Protein 7SZC (pdb70)

GO terms:
  GO:0002039 p53 binding (F, IDA)
  GO:0005634 nucleus (C, IDA)
  GO:0005737 cytoplasm (C, IDA)
  GO:0000408 EKC/KEOPS complex (C, IDA)
  GO:0106310 protein serine kinase activity (F, EXP)
  GO:0005515 protein binding (F, IPI)
  GO:0004674 protein serine/threonine kinase activity (F, TAS)
  GO:0005654 nucleoplasm (C, TAS)
  GO:1901796 regulation of signal transduction by p53 class mediator (P, TAS)
  GO:0004674 protein serine/threonine kinase activity (F, IDA)
  GO:0006468 protein phosphorylation (P, IDA)

Structure (mmCIF, N/CA/C/O backbone):
data_7SZC
#
_entry.id   7SZC
#
_cell.length_a   73.290
_cell.length_b   48.240
_cell.length_c   128.550
_cell.angle_alpha   90.000
_cell.angle_beta   96.050
_cell.angle_gamma   90.000
#
_symmetry.space_group_name_H-M   'P 1 21 1'
#
loop_
_entity.id
_entity.type
_entity.pdbx_description
1 polymer 'EKC/KEOPS complex subunit TP53RK'
2 polymer 'EKC/KEOPS complex subunit TPRKB'
3 non-polymer 'D(-)-TARTARIC ACID'
4 non-polymer 4-hydroxy-2-[(3R)-3-methyl-2,6-dioxopiperidin-3-yl]-1H-isoindole-1,3(2H)-dione
5 water water
#
loop_
_atom_site.group_PDB
_atom_site.id
_atom_site.type_symbol
_atom_site.label_atom_id
_atom_site.label_alt_id
_atom_site.label_comp_id
_atom_site.label_asym_id
_atom_site.label_entity_id
_atom_site.label_seq_id
_atom_site.pdbx_PDB_ins_code
_atom_site.Cartn_x
_atom_site.Cartn_y
_atom_site.Cartn_z
_atom_site.occupancy
_atom_site.B_iso_or_equiv
_atom_site.auth_seq_id
_atom_site.auth_comp_id
_atom_site.auth_asym_id
_atom_site.auth_atom_id
_atom_site.pdbx_PDB_model_num
ATOM 1 N N . GLU A 1 20 ? -9.081 14.947 -66.534 1.00 67.48 18 GLU A N 1
ATOM 2 C CA . GLU A 1 20 ? -9.410 14.137 -65.367 1.00 65.63 18 GLU A CA 1
ATOM 3 C C . GLU A 1 20 ? -8.474 14.488 -64.218 1.00 59.27 18 GLU A C 1
ATOM 4 O O . GLU A 1 20 ? -8.882 14.509 -63.054 1.00 54.14 18 GLU A O 1
ATOM 6 N N . ALA A 1 21 ? -7.214 14.771 -64.558 1.00 56.45 19 ALA A N 1
ATOM 7 C CA . ALA A 1 21 ? -6.240 15.143 -63.538 1.00 48.59 19 ALA A CA 1
ATOM 8 C C . ALA A 1 21 ? -6.642 16.430 -62.830 1.00 50.82 19 ALA A C 1
ATOM 9 O O . ALA A 1 21 ? -6.571 16.511 -61.599 1.00 45.26 19 ALA A O 1
ATOM 11 N N . GLU A 1 22 ? -7.079 17.445 -63.586 1.00 44.41 20 GLU A N 1
ATOM 12 C CA . GLU A 1 22 ? -7.486 18.703 -62.961 1.00 43.74 20 GLU A CA 1
ATOM 13 C C . GLU A 1 22 ? -8.656 18.489 -62.004 1.00 38.97 20 GLU A C 1
ATOM 14 O O . GLU A 1 22 ? -8.654 18.999 -60.876 1.00 41.49 20 GLU A O 1
ATOM 16 N N . ALA A 1 23 ? -9.676 17.746 -62.442 1.00 38.20 21 ALA A N 1
ATOM 17 C CA . ALA A 1 23 ? -10.834 17.523 -61.581 1.00 39.73 21 ALA A CA 1
ATOM 18 C C . ALA A 1 23 ? -10.448 16.706 -60.356 1.00 37.10 21 ALA A C 1
ATOM 19 O O . ALA A 1 23 ? -10.895 16.996 -59.239 1.00 37.89 21 ALA A O 1
ATOM 21 N N . LEU A 1 24 ? -9.610 15.686 -60.546 1.00 35.44 22 LEU A N 1
ATOM 22 C CA . LEU A 1 24 ? -9.106 14.922 -59.411 1.00 38.40 22 LEU A CA 1
ATOM 23 C C . LEU A 1 24 ? -8.314 15.803 -58.453 1.00 36.94 22 LEU A C 1
ATOM 24 O O . LEU A 1 24 ? -8.476 15.709 -57.229 1.00 35.83 22 LEU A O 1
ATOM 29 N N . ALA A 1 25 ? -7.446 16.666 -58.984 1.00 38.94 23 ALA A N 1
ATOM 30 C CA . ALA A 1 25 ? -6.706 17.564 -58.107 1.00 40.50 23 ALA A CA 1
ATOM 31 C C . ALA A 1 25 ? -7.649 18.478 -57.330 1.00 35.51 23 ALA A C 1
ATOM 32 O O . ALA A 1 25 ? -7.450 18.714 -56.131 1.00 36.98 23 ALA A O 1
ATOM 34 N N . ALA A 1 26 ? -8.685 18.997 -57.992 1.00 35.84 24 ALA A N 1
ATOM 35 C CA . ALA A 1 26 ? -9.617 19.889 -57.308 1.00 35.55 24 ALA A CA 1
ATOM 36 C C . ALA A 1 26 ? -10.343 19.167 -56.179 1.00 35.24 24 ALA A C 1
ATOM 37 O O . ALA A 1 26 ? -10.581 19.746 -55.114 1.00 31.09 24 ALA A O 1
ATOM 39 N N . ALA A 1 27 ? -10.712 17.904 -56.398 1.00 29.54 25 ALA A N 1
ATOM 40 C CA . ALA A 1 27 ? -11.391 17.136 -55.356 1.00 28.99 25 ALA A CA 1
ATOM 41 C C . ALA A 1 27 ? -10.483 16.886 -54.154 1.00 30.25 25 ALA A C 1
ATOM 42 O O . ALA A 1 27 ? -10.924 16.979 -53.001 1.00 26.94 25 ALA A O 1
ATOM 44 N N . ARG A 1 28 ? -9.205 16.590 -54.395 1.00 29.72 26 ARG A N 1
ATOM 45 C CA . ARG A 1 28 ? -8.282 16.383 -53.282 1.00 30.50 26 ARG A CA 1
ATOM 46 C C . ARG A 1 28 ? -8.056 17.675 -52.508 1.00 28.15 26 ARG A C 1
ATOM 47 O O . ARG A 1 28 ? -7.902 17.656 -51.278 1.00 32.28 26 ARG A O 1
ATOM 55 N N . GLU A 1 29 ? -8.037 18.804 -53.209 1.00 29.88 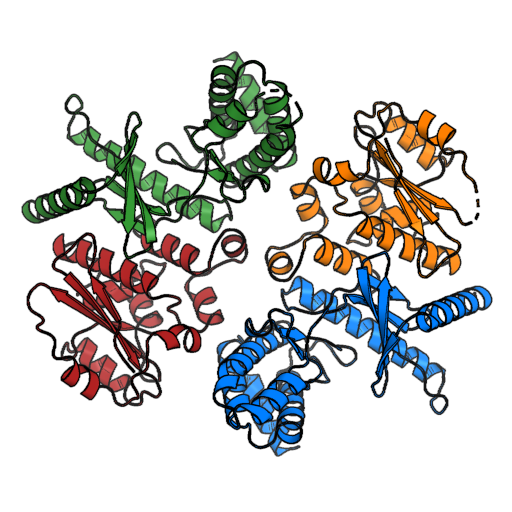27 GLU A N 1
ATOM 56 C CA . GLU A 1 29 ? -7.910 20.084 -52.526 1.00 31.33 27 GLU A CA 1
ATOM 57 C C . GLU A 1 29 ? -9.166 20.382 -51.709 1.00 30.44 27 GLU A C 1
ATOM 58 O O . GLU A 1 29 ? -9.074 20.883 -50.581 1.00 30.56 27 GLU A O 1
ATOM 64 N N . ARG A 1 30 ? -10.348 20.058 -52.250 1.00 29.77 28 ARG A N 1
ATOM 65 C CA . ARG A 1 30 ? -11.571 20.181 -51.462 1.00 29.01 28 ARG A CA 1
ATOM 66 C C . ARG A 1 30 ? -11.490 19.362 -50.187 1.00 27.39 28 ARG A C 1
ATOM 67 O O . ARG A 1 30 ? -11.895 19.822 -49.113 1.00 27.33 28 ARG A O 1
ATOM 75 N N . SER A 1 31 ? -10.996 18.131 -50.294 1.00 26.13 29 SER A N 1
ATOM 76 C CA . SER A 1 31 ? -10.877 17.275 -49.117 1.00 24.61 29 SER A CA 1
ATOM 77 C C . SER A 1 31 ? -9.915 17.878 -48.099 1.00 25.65 29 SER A C 1
ATOM 78 O O . SER A 1 31 ? -10.212 17.945 -46.900 1.00 24.74 29 SER A O 1
ATOM 81 N N . SER A 1 32 ? -8.742 18.318 -48.560 1.00 26.56 30 SER A N 1
ATOM 82 C CA . SER A 1 32 ? -7.795 18.945 -47.646 1.00 27.40 30 SER A CA 1
ATOM 83 C C . SER A 1 32 ? -8.415 20.150 -46.946 1.00 28.35 30 SER A C 1
ATOM 84 O O . SER A 1 32 ? -8.211 20.353 -45.740 1.00 28.66 30 SER A O 1
ATOM 86 N N . ARG A 1 33 ? -9.165 20.969 -47.687 1.00 29.37 31 ARG A N 1
ATOM 87 C CA . ARG A 1 33 ? -9.821 22.128 -47.084 1.00 30.44 31 ARG A CA 1
ATOM 88 C C . ARG A 1 33 ? -10.808 21.707 -46.002 1.00 29.19 31 ARG A C 1
ATOM 89 O O . ARG A 1 33 ? -10.845 22.298 -44.912 1.00 29.56 31 ARG A O 1
ATOM 97 N N . PHE A 1 34 ? -11.634 20.695 -46.294 1.00 27.47 32 PHE A N 1
ATOM 98 C CA . PHE A 1 34 ? -12.618 20.229 -45.319 1.00 28.20 32 PHE A CA 1
ATOM 99 C C . PHE A 1 34 ? -11.930 19.692 -44.067 1.00 29.03 32 PHE A C 1
ATOM 100 O O . PHE A 1 34 ? -12.299 20.051 -42.943 1.00 25.37 32 PHE A O 1
ATOM 108 N N . LEU A 1 35 ? -10.887 18.868 -44.238 1.00 24.69 33 LEU A N 1
ATOM 109 C CA . LEU A 1 35 ? -10.168 18.351 -43.069 1.00 30.56 33 LEU A CA 1
ATOM 110 C C . LEU A 1 35 ? -9.570 19.473 -42.232 1.00 27.24 33 LEU A C 1
ATOM 111 O O . LEU A 1 35 ? -9.501 19.365 -41.003 1.00 25.07 33 LEU A O 1
ATOM 116 N N . SER A 1 36 ? -9.112 20.549 -42.870 1.00 27.26 34 SER A N 1
ATOM 117 C CA . SER A 1 36 ? -8.471 21.604 -42.096 1.00 28.83 34 SER A CA 1
ATOM 118 C C . SER A 1 36 ? -9.453 22.314 -41.170 1.00 29.24 34 SER A C 1
ATOM 119 O O . SER A 1 36 ? -9.024 23.008 -40.248 1.00 30.29 34 SER A O 1
ATOM 122 N N . GLY A 1 37 ? -10.751 22.154 -41.388 1.00 28.53 35 GLY A N 1
ATOM 123 C CA . GLY A 1 37 ? -11.766 22.655 -40.488 1.00 30.44 35 GLY A CA 1
ATOM 124 C C . GLY A 1 37 ? -12.162 21.722 -39.366 1.00 30.69 35 GLY A C 1
ATOM 125 O O . GLY A 1 37 ? -12.998 22.092 -38.536 1.00 28.85 35 GLY A O 1
ATOM 126 N N . LEU A 1 38 ? -11.592 20.521 -39.311 1.00 26.74 36 LEU A N 1
ATOM 127 C CA . LEU A 1 38 ? -11.938 19.528 -38.309 1.00 26.15 36 LEU A CA 1
ATOM 128 C C . LEU A 1 38 ? -10.866 19.443 -37.230 1.00 34.58 36 LEU A C 1
ATOM 129 O O . LEU A 1 38 ? -9.723 19.843 -37.432 1.00 27.24 36 LEU A O 1
ATOM 134 N N . GLU A 1 39 ? -11.240 18.857 -36.094 1.00 27.91 37 GLU A N 1
ATOM 135 C CA . GLU A 1 39 ? -10.308 18.601 -34.993 1.00 27.73 37 GLU A CA 1
ATOM 136 C C . GLU A 1 39 ? -9.628 17.249 -35.162 1.00 29.68 37 GLU A C 1
ATOM 137 O O . GLU A 1 39 ? -10.300 16.218 -35.190 1.00 25.30 37 GLU A O 1
ATOM 143 N N . LEU A 1 40 ? -8.296 17.240 -35.232 1.00 26.45 38 LEU A N 1
ATOM 144 C CA . LEU A 1 40 ? -7.595 15.960 -35.240 1.00 25.92 38 LEU A CA 1
ATOM 145 C C . LEU A 1 40 ? -7.735 15.325 -33.864 1.00 25.86 38 LEU A C 1
ATOM 146 O O . LEU A 1 40 ? -7.390 15.944 -32.856 1.00 27.66 38 LEU A O 1
ATOM 151 N N . VAL A 1 41 ? -8.246 14.097 -33.800 1.00 25.09 39 VAL A N 1
ATOM 152 C CA . VAL A 1 41 ? -8.441 13.457 -32.507 1.00 27.49 39 VAL A CA 1
ATOM 153 C C . VAL A 1 41 ? -7.599 12.204 -32.317 1.00 32.46 39 VAL A C 1
ATOM 154 O O . VAL A 1 41 ? -7.362 11.805 -31.168 1.00 31.56 39 VAL A O 1
ATOM 158 N N . LYS A 1 42 ? -7.095 11.586 -33.376 1.00 25.93 40 LYS A N 1
ATOM 159 C CA . LYS A 1 42 ? -6.329 10.362 -33.245 1.00 26.74 40 LYS A CA 1
ATOM 160 C C . LYS A 1 42 ? -5.433 10.221 -34.459 1.00 24.36 40 LYS A C 1
ATOM 161 O O . LYS A 1 42 ? -5.818 10.593 -35.567 1.00 24.14 40 LYS A O 1
ATOM 167 N N . GLN A 1 43 ? -4.257 9.629 -34.250 1.00 24.71 41 GLN A N 1
ATOM 168 C CA . GLN A 1 43 ? -3.388 9.298 -35.369 1.00 24.91 41 GLN A CA 1
ATOM 169 C C . GLN A 1 43 ? -2.724 7.953 -35.116 1.00 26.99 41 GLN A C 1
ATOM 170 O O . GLN A 1 43 ? -2.100 7.757 -34.068 1.00 31.63 41 GLN A O 1
ATOM 176 N N . GLY A 1 44 ? -2.846 7.031 -36.078 1.00 26.83 42 GLY A N 1
ATOM 177 C CA . GLY A 1 44 ? -2.132 5.778 -36.048 1.00 24.89 42 GLY A CA 1
ATOM 178 C C . GLY A 1 44 ? -0.986 5.747 -37.039 1.00 25.66 42 GLY A C 1
ATOM 179 O O . GLY A 1 44 ? -0.548 6.777 -37.564 1.00 27.24 42 GLY A O 1
ATOM 180 N N . ALA A 1 45 ? -0.522 4.535 -37.340 1.00 25.83 43 ALA A N 1
ATOM 181 C CA . ALA A 1 45 ? 0.537 4.391 -38.330 1.00 28.29 43 ALA A CA 1
ATOM 182 C C . ALA A 1 45 ? 0.083 4.806 -39.724 1.00 28.01 43 ALA A C 1
ATOM 183 O O . ALA A 1 45 ? 0.901 5.290 -40.515 1.00 34.67 43 ALA A O 1
ATOM 185 N N . GLU A 1 46 ? -1.202 4.610 -40.047 1.00 25.66 44 GLU A N 1
ATOM 186 C CA . GLU A 1 46 ? -1.685 4.757 -41.412 1.00 26.85 44 GLU A CA 1
ATOM 187 C C . GLU A 1 46 ? -2.837 5.735 -41.559 1.00 30.53 44 GLU A C 1
ATOM 188 O O . GLU A 1 46 ? -3.144 6.126 -42.693 1.00 32.53 44 GLU A O 1
ATOM 194 N N . ALA A 1 47 ? -3.501 6.121 -40.472 1.00 24.28 45 ALA A N 1
ATOM 195 C CA . ALA A 1 47 ? -4.693 6.939 -40.612 1.00 23.67 45 ALA A CA 1
ATOM 196 C C . ALA A 1 47 ? -4.711 8.049 -39.580 1.00 24.33 45 ALA A C 1
ATOM 197 O O . ALA A 1 47 ? -4.282 7.855 -38.438 1.00 25.80 45 ALA A O 1
ATOM 199 N N . ARG A 1 48 ? -5.205 9.209 -39.999 1.00 23.76 46 ARG A N 1
ATOM 200 C CA . ARG A 1 48 ? -5.563 10.287 -39.088 1.00 23.86 46 ARG A CA 1
ATOM 201 C C . ARG A 1 48 ? -7.075 10.341 -38.962 1.00 24.61 46 ARG A C 1
ATOM 202 O O . ARG A 1 48 ? -7.794 10.266 -39.968 1.00 24.65 46 ARG A O 1
ATOM 210 N N . VAL A 1 49 ? -7.557 10.500 -37.733 1.00 23.12 47 VAL A N 1
ATOM 211 C CA . VAL A 1 49 ? -8.989 10.556 -37.454 1.00 22.67 47 VAL A CA 1
ATOM 212 C C . VAL A 1 49 ? -9.327 11.971 -37.019 1.00 23.11 47 VAL A C 1
ATOM 213 O O . VAL A 1 49 ? -8.806 12.450 -36.005 1.00 23.65 47 VAL A O 1
ATOM 217 N N . PHE A 1 50 ? -10.214 12.618 -37.768 1.00 22.95 48 PHE A N 1
ATOM 218 C CA . PHE A 1 50 ? -10.679 13.974 -37.497 1.00 23.45 48 PHE A CA 1
ATOM 219 C C . PHE A 1 50 ? -12.141 13.943 -37.079 1.00 27.76 48 PHE A C 1
ATOM 220 O O . PHE A 1 50 ? -12.901 13.059 -37.492 1.00 28.24 48 PHE A O 1
ATOM 228 N N . ARG A 1 51 ? -12.548 14.930 -36.290 1.00 23.84 49 ARG A N 1
ATOM 229 C CA . ARG A 1 51 ? -13.923 14.967 -35.806 1.00 23.97 49 ARG A CA 1
ATOM 230 C C . ARG A 1 51 ? -14.562 16.319 -36.083 1.00 24.43 49 ARG A C 1
ATOM 231 O O . ARG A 1 51 ? -13.916 17.363 -35.945 1.00 26.21 49 ARG A O 1
ATOM 239 N N . GLY A 1 52 ? -15.849 16.293 -36.418 1.00 24.24 50 GLY A N 1
ATOM 240 C CA . GLY A 1 52 ? -16.596 17.522 -36.634 1.00 27.50 50 GLY A CA 1
ATOM 241 C C . GLY A 1 52 ? -18.038 17.214 -36.984 1.00 30.06 50 GLY A C 1
ATOM 242 O O . GLY A 1 52 ? -18.590 16.240 -36.479 1.00 30.24 50 GLY A O 1
ATOM 243 N N . ARG A 1 53 ? -18.668 18.036 -37.817 1.00 24.76 51 ARG A N 1
ATOM 244 C CA . ARG A 1 53 ? -20.027 17.792 -38.278 1.00 26.00 51 ARG A CA 1
ATOM 245 C C . ARG A 1 53 ? -20.008 17.479 -39.763 1.00 25.23 51 ARG A C 1
ATOM 246 O O . ARG A 1 53 ? -19.242 18.075 -40.526 1.00 25.31 51 ARG A O 1
ATOM 254 N N . PHE A 1 54 ? -20.880 16.565 -40.170 1.00 23.87 52 PHE A N 1
ATOM 255 C CA . PHE A 1 54 ? -21.109 16.283 -41.579 1.00 22.56 52 PHE A CA 1
ATOM 256 C C . PHE A 1 54 ? -22.608 16.360 -41.810 1.00 22.72 52 PHE A C 1
ATOM 257 O O . PHE A 1 54 ? -23.354 15.514 -41.309 1.00 22.67 52 PHE A O 1
ATOM 265 N N . GLN A 1 55 ? -23.037 17.388 -42.550 1.00 23.03 53 GLN A N 1
ATOM 266 C CA . GLN A 1 55 ? -24.447 17.645 -42.840 1.00 24.20 53 GLN A CA 1
ATOM 267 C C . GLN A 1 55 ? -25.301 17.525 -41.581 1.00 26.55 53 GLN A C 1
ATOM 268 O O . GLN A 1 55 ? -26.344 16.857 -41.558 1.00 26.32 53 GLN A O 1
ATOM 274 N N . GLY A 1 56 ? -24.851 18.206 -40.529 1.00 25.08 54 GLY A N 1
ATOM 275 C CA . GLY A 1 56 ? -25.612 18.325 -39.307 1.00 28.87 54 GLY A CA 1
ATOM 276 C C . GLY A 1 56 ? -25.477 17.176 -38.334 1.00 28.97 54 GLY A C 1
ATOM 277 O O . GLY A 1 56 ? -26.074 17.244 -37.250 1.00 31.54 54 GLY A O 1
ATOM 278 N N . ARG A 1 57 ? -24.710 16.131 -38.662 1.00 26.38 55 ARG A N 1
ATOM 279 C CA . ARG A 1 57 ? -24.508 14.993 -37.763 1.00 26.60 55 ARG A CA 1
ATOM 280 C C . ARG A 1 57 ? -23.075 14.972 -37.243 1.00 24.72 55 ARG A C 1
ATOM 281 O O . ARG A 1 57 ? -22.146 15.323 -37.973 1.00 23.82 55 ARG A O 1
ATOM 289 N N . ALA A 1 58 ? -22.896 14.572 -35.976 1.00 24.78 56 ALA A N 1
ATOM 290 C CA . ALA A 1 58 ? -21.551 14.410 -35.426 1.00 24.60 56 ALA A CA 1
ATOM 291 C C . ALA A 1 58 ? -20.830 13.313 -36.196 1.00 25.83 56 ALA A C 1
ATOM 292 O O . ALA A 1 58 ? -21.356 12.202 -36.346 1.00 23.63 56 ALA A O 1
ATOM 294 N N . ALA A 1 59 ? -19.631 13.622 -36.688 1.00 23.19 57 ALA A N 1
ATOM 295 C CA . ALA A 1 59 ? -18.973 12.744 -37.650 1.00 22.35 57 ALA A CA 1
ATOM 296 C C . ALA A 1 59 ? -17.491 12.640 -37.329 1.00 23.39 57 ALA A C 1
ATOM 297 O O . ALA A 1 59 ? -16.904 13.531 -36.711 1.00 24.66 57 ALA A O 1
ATOM 299 N N . VAL A 1 60 ? -16.889 11.538 -37.763 1.00 21.76 58 VAL A N 1
ATOM 300 C CA . VAL A 1 60 ? -15.432 11.444 -37.807 1.00 23.57 58 VAL A CA 1
ATOM 301 C C . VAL A 1 60 ? -15.040 11.128 -39.239 1.00 23.90 58 VAL A C 1
ATOM 302 O O . VAL A 1 60 ? -15.773 10.454 -39.966 1.00 23.90 58 VAL A O 1
ATOM 306 N N . ILE A 1 61 ? -13.956 11.720 -39.690 1.00 21.44 59 ILE A N 1
ATOM 307 C CA . ILE A 1 61 ? -13.470 11.495 -41.040 1.00 21.85 59 ILE A CA 1
ATOM 308 C C . ILE A 1 61 ? -12.087 10.912 -40.877 1.00 27.38 59 ILE A C 1
ATOM 309 O O . ILE A 1 61 ? -11.226 11.526 -40.231 1.00 23.15 59 ILE A O 1
ATOM 314 N N . LYS A 1 62 ? -11.869 9.739 -41.451 1.00 21.08 60 LYS A N 1
ATOM 315 C CA . LYS A 1 62 ? -10.588 9.059 -41.340 1.00 21.34 60 LYS A CA 1
ATOM 316 C C . LYS A 1 62 ? -9.865 9.193 -42.668 1.00 24.41 60 LYS A C 1
ATOM 317 O O . LYS A 1 62 ? -10.385 8.791 -43.715 1.00 21.68 60 LYS A O 1
ATOM 323 N N . HIS A 1 63 ? -8.675 9.781 -42.632 1.00 22.21 61 HIS A N 1
ATOM 324 C CA . HIS A 1 63 ? -7.881 9.973 -43.828 1.00 22.70 61 HIS A CA 1
ATOM 325 C C . HIS A 1 63 ? -6.710 9.023 -43.778 1.00 25.05 61 HIS A C 1
ATOM 326 O O . HIS A 1 63 ? -5.895 9.105 -42.860 1.00 23.56 61 HIS A O 1
ATOM 333 N N . ARG A 1 64 ? -6.649 8.107 -44.741 1.00 23.13 62 ARG A N 1
ATOM 334 C CA . ARG A 1 64 ? -5.467 7.265 -44.896 1.00 27.04 62 ARG A CA 1
ATOM 335 C C . ARG A 1 64 ? -4.445 8.112 -45.628 1.00 32.37 62 ARG A C 1
ATOM 336 O O . ARG A 1 64 ? -4.605 8.397 -46.817 1.00 28.92 62 ARG A O 1
ATOM 344 N N . PHE A 1 65 ? -3.401 8.519 -44.911 1.00 26.85 63 PHE A N 1
ATOM 345 C CA . PHE A 1 65 ? -2.509 9.536 -45.442 1.00 27.62 63 PHE A CA 1
ATOM 346 C C . PHE A 1 65 ? -1.213 8.891 -45.916 1.00 35.23 63 PHE A C 1
ATOM 347 O O . PHE A 1 65 ? -0.723 7.943 -45.286 1.00 35.65 63 PHE A O 1
ATOM 355 N N . PRO A 1 66 ? -0.682 9.393 -47.023 1.00 37.03 64 PRO A N 1
ATOM 356 C CA . PRO A 1 66 ? 0.544 8.828 -47.592 1.00 33.25 64 PRO A CA 1
ATOM 357 C C . PRO A 1 66 ? 1.779 9.230 -46.805 1.00 44.40 64 PRO A C 1
ATOM 358 O O . PRO A 1 66 ? 1.840 10.301 -46.198 1.00 42.45 64 PRO A O 1
ATOM 362 N N . LYS A 1 67 ? 2.773 8.346 -46.829 1.00 36.78 65 LYS A N 1
ATOM 363 C CA . LYS A 1 67 ? 4.111 8.650 -46.337 1.00 42.98 65 LYS A CA 1
ATOM 364 C C . LYS A 1 67 ? 5.025 8.927 -47.526 1.00 40.16 65 LYS A C 1
ATOM 365 O O . LYS A 1 67 ? 5.038 8.168 -48.501 1.00 38.84 65 LYS A O 1
ATOM 371 N N . GLY A 1 68 ? 5.786 10.018 -47.443 1.00 46.38 66 GLY A N 1
ATOM 372 C CA . GLY A 1 68 ? 6.596 10.430 -48.577 1.00 43.59 66 GLY A CA 1
ATOM 373 C C . GLY A 1 68 ? 7.629 9.404 -49.000 1.00 42.79 66 GLY A C 1
ATOM 374 O O . GLY A 1 68 ? 7.979 9.325 -50.181 1.00 45.90 66 GLY A O 1
ATOM 375 N N . TYR A 1 69 ? 8.127 8.594 -48.058 1.00 38.83 67 TYR A N 1
ATOM 376 C CA . TYR A 1 69 ? 9.250 7.718 -48.379 1.00 40.39 67 TYR A CA 1
ATOM 377 C C . TYR A 1 69 ? 8.840 6.415 -49.052 1.00 40.06 67 TYR A C 1
ATOM 378 O O . TYR A 1 69 ? 9.721 5.651 -49.457 1.00 41.51 67 TYR A O 1
ATOM 387 N N . ARG A 1 70 ? 7.548 6.127 -49.179 1.00 38.34 68 ARG A N 1
ATOM 388 C CA . ARG A 1 70 ? 7.095 4.931 -49.879 1.00 38.11 68 ARG A CA 1
ATOM 389 C C . ARG A 1 70 ? 6.728 5.273 -51.323 1.00 42.10 68 ARG A C 1
ATOM 390 O O . ARG A 1 70 ? 6.522 6.439 -51.676 1.00 46.11 68 ARG A O 1
ATOM 398 N N . HIS A 1 71 ? 6.668 4.244 -52.162 1.00 39.84 69 HIS A N 1
ATOM 399 C CA . HIS A 1 71 ? 6.356 4.459 -53.575 1.00 48.36 69 HIS A CA 1
ATOM 400 C C . HIS A 1 71 ? 4.934 4.994 -53.721 1.00 49.45 69 HIS A C 1
ATOM 401 O O . HIS A 1 71 ? 3.987 4.367 -53.224 1.00 41.91 69 HIS A O 1
ATOM 403 N N . PRO A 1 72 ? 4.738 6.125 -54.410 1.00 44.59 70 PRO A N 1
ATOM 404 C CA . PRO A 1 72 ? 3.403 6.752 -54.437 1.00 44.76 70 PRO A CA 1
ATOM 405 C C . PRO A 1 72 ? 2.307 5.858 -54.992 1.00 50.81 70 PRO A C 1
ATOM 406 O O . PRO A 1 72 ? 1.159 5.936 -54.533 1.00 44.76 70 PRO A O 1
ATOM 410 N N . ALA A 1 73 ? 2.617 5.033 -55.993 1.00 49.57 71 ALA A N 1
ATOM 411 C CA . ALA A 1 73 ? 1.610 4.120 -56.527 1.00 46.24 71 ALA A CA 1
ATOM 412 C C . ALA A 1 73 ? 1.180 3.114 -55.470 1.00 44.55 71 ALA A C 1
ATOM 413 O O . ALA A 1 73 ? -0.009 2.789 -55.352 1.00 44.03 71 ALA A O 1
ATOM 415 N N . LEU A 1 74 ? 2.140 2.610 -54.692 1.00 45.69 72 LEU A N 1
ATOM 416 C CA . LEU A 1 74 ? 1.818 1.686 -53.612 1.00 41.77 72 LEU A CA 1
ATOM 417 C C . LEU A 1 74 ? 1.014 2.378 -52.521 1.00 37.70 72 LEU A C 1
ATOM 418 O O . LEU A 1 74 ? 0.074 1.794 -51.970 1.00 36.33 72 LEU A O 1
ATOM 420 N N . GLU A 1 75 ? 1.353 3.632 -52.205 1.00 36.81 73 GLU A N 1
ATOM 421 C CA . GLU A 1 75 ? 0.628 4.321 -51.140 1.00 36.75 73 GLU A CA 1
ATOM 422 C C . GLU A 1 75 ? -0.820 4.566 -51.535 1.00 38.48 73 GLU A C 1
ATOM 423 O O . GLU A 1 75 ? -1.727 4.430 -50.708 1.00 37.02 73 GLU A O 1
ATOM 429 N N . ALA A 1 76 ? -1.063 4.942 -52.792 1.00 37.22 74 ALA A N 1
ATOM 430 C CA . ALA A 1 76 ? -2.441 5.126 -53.226 1.00 43.92 74 ALA A CA 1
ATOM 431 C C . ALA A 1 76 ? -3.215 3.815 -53.148 1.00 34.58 74 ALA A C 1
ATOM 432 O O . ALA A 1 76 ? -4.366 3.789 -52.687 1.00 37.23 74 ALA A O 1
ATOM 434 N N . ARG A 1 77 ? -2.601 2.715 -53.594 1.00 35.20 75 ARG A N 1
ATOM 435 C CA . ARG A 1 77 ? -3.251 1.410 -53.510 1.00 36.32 75 ARG A CA 1
ATOM 436 C C . ARG A 1 77 ? -3.556 1.038 -52.066 1.00 31.48 75 ARG A C 1
ATOM 437 O O . ARG A 1 77 ? -4.647 0.549 -51.756 1.00 30.87 75 ARG A O 1
ATOM 445 N N . LEU A 1 78 ? -2.574 1.211 -51.177 1.00 31.26 76 LEU A N 1
ATOM 446 C CA . LEU A 1 78 ? -2.748 0.840 -49.776 1.00 29.71 76 LEU A CA 1
ATOM 447 C C . LEU A 1 78 ? -3.854 1.669 -49.133 1.00 27.95 76 LEU A C 1
ATOM 448 O O . LEU A 1 78 ? -4.738 1.137 -48.448 1.00 26.80 76 LEU A O 1
ATOM 453 N N . GLY A 1 79 ? -3.830 2.984 -49.359 1.00 29.61 77 GLY A N 1
ATOM 454 C CA . GLY A 1 79 ? -4.867 3.826 -48.790 1.00 28.50 77 GLY A CA 1
ATOM 455 C C . GLY A 1 79 ? -6.245 3.441 -49.290 1.00 26.31 77 GLY A C 1
ATOM 456 O O . GLY A 1 79 ? -7.204 3.365 -48.512 1.00 29.29 77 GLY A O 1
ATOM 457 N N . ARG A 1 80 ? -6.358 3.171 -50.588 1.00 27.20 78 ARG A N 1
ATOM 458 C CA . ARG A 1 80 ? -7.638 2.742 -51.136 1.00 26.98 78 ARG A CA 1
ATOM 459 C C . ARG A 1 80 ? -8.062 1.407 -50.540 1.00 29.18 78 ARG A C 1
ATOM 460 O O . ARG A 1 80 ? -9.215 1.235 -50.122 1.00 27.23 78 ARG A O 1
ATOM 468 N N . ARG A 1 81 ? -7.132 0.452 -50.460 1.00 27.37 79 ARG A N 1
ATOM 469 C CA . ARG A 1 81 ? -7.516 -0.873 -49.984 1.00 27.22 79 ARG A CA 1
ATOM 470 C C . ARG A 1 81 ? -8.055 -0.805 -48.561 1.00 26.25 79 ARG A C 1
ATOM 471 O O . ARG A 1 81 ? -9.087 -1.410 -48.242 1.00 25.92 79 ARG A O 1
ATOM 479 N N . ARG A 1 82 ? -7.371 -0.075 -47.683 1.00 24.87 80 ARG A N 1
ATOM 480 C CA . ARG A 1 82 ? -7.818 -0.031 -46.297 1.00 23.49 80 ARG A CA 1
ATOM 481 C C . ARG A 1 82 ? -9.121 0.750 -46.151 1.00 22.54 80 ARG A C 1
ATOM 482 O O . ARG A 1 82 ? -9.928 0.443 -45.265 1.00 22.14 80 ARG A O 1
ATOM 490 N N . THR A 1 83 ? -9.334 1.765 -46.992 1.00 22.78 81 THR A N 1
ATOM 491 C CA . THR A 1 83 ? -10.602 2.492 -46.977 1.00 22.07 81 THR A CA 1
ATOM 492 C C . THR A 1 83 ? -11.742 1.585 -47.401 1.00 23.68 81 THR A C 1
ATOM 493 O O . THR A 1 83 ? -12.794 1.538 -46.755 1.00 21.40 81 THR A O 1
ATOM 497 N N . VAL A 1 84 ? -11.532 0.838 -48.484 1.00 25.17 82 VAL A N 1
ATOM 498 C CA . VAL A 1 84 ? -12.557 -0.085 -48.974 1.00 23.63 82 VAL A CA 1
ATOM 499 C C . VAL A 1 84 ? -12.847 -1.166 -47.940 1.00 25.23 82 VAL A C 1
ATOM 500 O O . VAL A 1 84 ? -14.007 -1.515 -47.681 1.00 26.82 82 VAL A O 1
ATOM 504 N N . GLN A 1 85 ? -11.802 -1.750 -47.362 1.00 24.71 83 GLN A N 1
ATOM 505 C CA . GLN A 1 85 ? -12.048 -2.840 -46.423 1.00 23.16 83 GLN A CA 1
ATOM 506 C C . GLN A 1 85 ? -12.790 -2.347 -45.184 1.00 23.89 83 GLN A C 1
ATOM 507 O O . GLN A 1 85 ? -13.659 -3.052 -44.652 1.00 22.55 83 GLN A O 1
ATOM 513 N N . GLU A 1 86 ? -12.470 -1.145 -44.697 1.00 21.10 84 GLU A N 1
ATOM 514 C CA . GLU A 1 86 ? -13.183 -0.673 -43.515 1.00 20.11 84 GLU A CA 1
ATOM 515 C C . GLU A 1 86 ? -14.644 -0.386 -43.847 1.00 19.97 84 GLU A C 1
ATOM 516 O O . GLU A 1 86 ? -15.543 -0.751 -43.078 1.00 24.01 84 GLU A O 1
ATOM 522 N N . ALA A 1 87 ? -14.900 0.224 -45.006 1.00 20.32 85 ALA A N 1
ATOM 523 C CA . ALA A 1 87 ? -16.285 0.493 -45.382 1.00 20.27 85 ALA A CA 1
ATOM 524 C C . ALA A 1 87 ? -17.073 -0.804 -45.480 1.00 23.51 85 ALA A C 1
ATOM 525 O O . ALA A 1 87 ? -18.207 -0.884 -44.997 1.00 24.04 85 ALA A O 1
ATOM 527 N N . ARG A 1 88 ? -16.481 -1.830 -46.094 1.00 21.62 86 ARG A N 1
ATOM 528 C CA . ARG A 1 88 ? -17.168 -3.108 -46.239 1.00 22.84 86 ARG A CA 1
ATOM 529 C C . ARG A 1 88 ? -17.407 -3.764 -44.883 1.00 24.85 86 ARG A C 1
ATOM 530 O O . ARG A 1 88 ? -18.475 -4.340 -44.637 1.00 23.25 86 ARG A O 1
ATOM 538 N N . ALA A 1 89 ? -16.412 -3.699 -43.996 1.00 23.06 87 ALA A N 1
ATOM 539 C CA . ALA A 1 89 ? -16.562 -4.281 -42.667 1.00 23.88 87 ALA A CA 1
ATOM 540 C C . ALA A 1 89 ? -17.676 -3.602 -41.887 1.00 23.39 87 ALA A C 1
ATOM 541 O O . ALA A 1 89 ? -18.43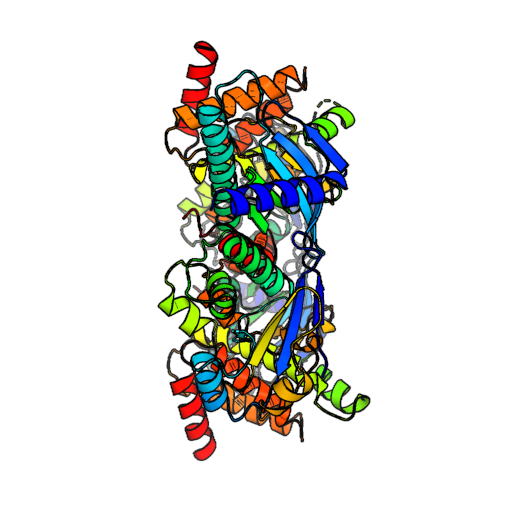6 -4.261 -41.170 1.00 23.19 87 ALA A O 1
ATOM 543 N N . LEU A 1 90 ? -17.754 -2.270 -41.966 1.00 21.33 88 LEU A N 1
ATOM 544 C CA . LEU A 1 90 ? -18.771 -1.565 -41.194 1.00 19.85 88 LEU A CA 1
ATOM 545 C C . LEU A 1 90 ? -20.171 -1.895 -41.699 1.00 20.82 88 LEU A C 1
ATOM 546 O O . LEU A 1 90 ? -21.117 -1.984 -40.905 1.00 23.13 88 LEU A O 1
ATOM 551 N N . LEU A 1 91 ? -20.330 -2.036 -43.014 1.00 20.46 89 LEU A N 1
ATOM 552 C CA . LEU A 1 91 ? -21.621 -2.468 -43.546 1.00 21.33 89 LEU A CA 1
ATOM 553 C C . LEU A 1 91 ? -21.954 -3.868 -43.060 1.00 27.51 89 LEU A C 1
ATOM 554 O O . LEU A 1 91 ? -23.082 -4.152 -42.637 1.00 24.83 89 LEU A O 1
ATOM 559 N N . ARG A 1 92 ? -20.977 -4.765 -43.130 1.00 23.93 90 ARG A N 1
ATOM 560 C CA . ARG A 1 92 ? -21.195 -6.126 -42.654 1.00 23.96 90 ARG A CA 1
ATOM 561 C C . ARG A 1 92 ? -21.618 -6.131 -41.192 1.00 26.85 90 ARG A C 1
ATOM 562 O O . ARG A 1 92 ? -22.520 -6.886 -40.797 1.00 24.74 90 ARG A O 1
ATOM 570 N N . CYS A 1 93 ? -20.946 -5.327 -40.364 1.00 24.17 91 CYS A N 1
ATOM 571 C CA . CYS A 1 93 ? -21.293 -5.261 -38.946 1.00 26.82 91 CYS A CA 1
ATOM 572 C C . CYS A 1 93 ? -22.736 -4.821 -38.756 1.00 27.66 91 CYS A C 1
ATOM 573 O O . CYS A 1 93 ? -23.503 -5.458 -38.031 1.00 25.47 91 CYS A O 1
ATOM 576 N N . ARG A 1 94 ? -23.110 -3.701 -39.377 1.00 26.71 92 ARG A N 1
ATOM 577 C CA . ARG A 1 94 ? -24.459 -3.175 -39.184 1.00 22.91 92 ARG A CA 1
ATOM 578 C C . ARG A 1 94 ? -25.518 -4.200 -39.588 1.00 29.68 92 ARG A C 1
ATOM 579 O O . ARG A 1 94 ? -26.490 -4.424 -38.856 1.00 27.58 92 ARG A O 1
ATOM 587 N N . ARG A 1 95 ? -25.346 -4.849 -40.743 1.00 25.83 93 ARG A N 1
ATOM 588 C CA . ARG A 1 95 ? -26.357 -5.820 -41.174 1.00 28.11 93 ARG A CA 1
ATOM 589 C C . ARG A 1 95 ? -26.383 -7.046 -40.275 1.00 33.07 93 ARG A C 1
ATOM 590 O O . ARG A 1 95 ? -27.422 -7.711 -40.190 1.00 31.91 93 ARG A O 1
ATOM 598 N N . ALA A 1 96 ? -25.279 -7.340 -39.592 1.00 25.77 94 ALA A N 1
ATOM 599 C CA . ALA A 1 96 ? -25.197 -8.461 -38.669 1.00 29.26 94 ALA A CA 1
ATOM 600 C C . ALA A 1 96 ? -25.561 -8.079 -37.236 1.00 35.91 94 ALA A C 1
ATOM 601 O O . ALA A 1 96 ? -25.528 -8.940 -36.347 1.00 34.60 94 ALA A O 1
ATOM 603 N N . GLY A 1 97 ? -25.919 -6.819 -36.994 1.00 29.65 95 GLY A N 1
ATOM 604 C CA . GLY A 1 97 ? -26.265 -6.397 -35.653 1.00 24.39 95 GLY A CA 1
ATOM 605 C C . GLY A 1 97 ? -25.091 -6.275 -34.717 1.00 35.44 95 GLY A C 1
ATOM 606 O O . GLY A 1 97 ? -25.271 -6.388 -33.500 1.00 31.59 95 GLY A O 1
ATOM 607 N N . ILE A 1 98 ? -23.890 -6.057 -35.256 1.00 25.99 96 ILE A N 1
ATOM 608 C CA . ILE A 1 98 ? -22.685 -5.812 -34.468 1.00 24.79 96 ILE A CA 1
ATOM 609 C C . ILE A 1 98 ? -22.500 -4.307 -34.402 1.00 25.61 96 ILE A C 1
ATOM 610 O O . ILE A 1 98 ? -22.398 -3.651 -35.444 1.00 24.43 96 ILE A O 1
ATOM 615 N N . SER A 1 99 ? -22.456 -3.762 -33.191 1.00 25.10 97 SER A N 1
ATOM 616 C CA . SER A 1 99 ? -22.389 -2.314 -33.034 1.00 26.97 97 SER A CA 1
ATOM 617 C C . SER A 1 99 ? -21.027 -1.804 -33.482 1.00 24.62 97 SER A C 1
ATOM 618 O O . SER A 1 99 ? -19.991 -2.250 -32.983 1.00 22.21 97 SER A O 1
ATOM 621 N N . ALA A 1 100 ? -21.045 -0.870 -34.431 1.00 20.26 98 ALA A N 1
ATOM 622 C CA . ALA A 1 100 ? -19.878 -0.223 -35.012 1.00 18.15 98 ALA A CA 1
ATOM 623 C C . ALA A 1 100 ? -20.371 1.055 -35.672 1.00 19.61 98 ALA A C 1
ATOM 624 O O . ALA A 1 100 ? -21.585 1.222 -35.864 1.00 24.40 98 ALA A O 1
ATOM 626 N N . PRO A 1 101 ? -19.482 1.988 -35.997 1.00 20.26 99 PRO A N 1
ATOM 627 C CA . PRO A 1 101 ? -19.956 3.234 -36.616 1.00 21.60 99 PRO A CA 1
ATOM 628 C C . PRO A 1 101 ? -20.621 2.974 -37.962 1.00 23.05 99 PRO A C 1
ATOM 629 O O . PRO A 1 101 ? -20.170 2.133 -38.742 1.00 21.35 99 PRO A O 1
ATOM 633 N N . VAL A 1 102 ? -21.665 3.755 -38.277 1.00 21.81 100 VAL A N 1
ATOM 634 C CA . VAL A 1 102 ? -22.176 3.698 -39.642 1.00 19.09 100 VAL A CA 1
ATOM 635 C C . VAL A 1 102 ? -21.369 4.622 -40.543 1.00 18.19 100 VAL A C 1
ATOM 636 O O . VAL A 1 102 ? -20.773 5.627 -40.109 1.00 22.50 100 VAL A O 1
ATOM 640 N N . VAL A 1 103 ? -21.326 4.246 -41.808 1.00 18.97 101 VAL A N 1
ATOM 641 C CA . VAL A 1 103 ? -20.600 4.983 -42.837 1.00 19.08 101 VAL A CA 1
ATOM 642 C C . VAL A 1 103 ? -21.542 5.985 -43.482 1.00 19.09 101 VAL A C 1
ATOM 643 O O . VAL A 1 103 ? -22.630 5.613 -43.937 1.00 18.75 101 VAL A O 1
ATOM 647 N N . PHE A 1 104 ? -21.109 7.247 -43.557 1.00 18.45 102 PHE A N 1
ATOM 648 C CA . PHE A 1 104 ? -21.855 8.294 -44.239 1.00 18.83 102 PHE A CA 1
ATOM 649 C C . PHE A 1 104 ? -21.431 8.470 -45.700 1.00 18.87 102 PHE A C 1
ATOM 650 O O . PHE A 1 104 ? -22.270 8.737 -46.576 1.00 19.62 102 PHE A O 1
ATOM 658 N N . PHE A 1 105 ? -20.130 8.396 -45.979 1.00 18.62 103 PHE A N 1
ATOM 659 C CA . PHE A 1 105 ? -19.627 8.788 -47.289 1.00 18.80 103 PHE A CA 1
ATOM 660 C C . PHE A 1 105 ? -18.216 8.251 -47.413 1.00 21.54 103 PHE A C 1
ATOM 661 O O . PHE A 1 105 ? -17.453 8.311 -46.444 1.00 20.97 103 PHE A O 1
ATOM 669 N N . VAL A 1 106 ? -17.883 7.703 -48.576 1.00 21.14 104 VAL A N 1
ATOM 670 C CA . VAL A 1 106 ? -16.513 7.256 -48.846 1.00 23.47 104 VAL A CA 1
ATOM 671 C C . VAL A 1 106 ? -15.980 8.032 -50.042 1.00 24.53 104 VAL A C 1
ATOM 672 O O . VAL A 1 106 ? -16.561 7.974 -51.128 1.00 23.91 104 VAL A O 1
ATOM 676 N N . ASP A 1 107 ? -14.880 8.769 -49.833 1.00 23.89 105 ASP A N 1
ATOM 677 C CA . ASP A 1 107 ? -14.254 9.606 -50.854 1.00 22.92 105 ASP A CA 1
ATOM 678 C C . ASP A 1 107 ? -13.033 8.852 -51.357 1.00 28.54 105 ASP A C 1
ATOM 679 O O . ASP A 1 107 ? -11.990 8.837 -50.696 1.00 26.00 105 ASP A O 1
ATOM 684 N N . TYR A 1 108 ? -13.160 8.223 -52.525 1.00 26.50 106 TYR A N 1
ATOM 685 C CA . TYR A 1 108 ? -12.031 7.474 -53.059 1.00 26.93 106 TYR A CA 1
ATOM 686 C C . TYR A 1 108 ? -11.050 8.362 -53.809 1.00 27.53 106 TYR A C 1
ATOM 687 O O . TYR A 1 108 ? -9.952 7.902 -54.140 1.00 32.83 106 TYR A O 1
ATOM 696 N N . ALA A 1 109 ? -11.401 9.630 -54.054 1.00 26.51 107 ALA A N 1
ATOM 697 C CA . ALA A 1 109 ? -10.411 10.555 -54.593 1.00 27.41 107 ALA A CA 1
ATOM 698 C C . ALA A 1 109 ? -9.353 10.893 -53.552 1.00 29.13 107 ALA A C 1
ATOM 699 O O . ALA A 1 109 ? -8.196 11.152 -53.906 1.00 33.81 107 ALA A O 1
ATOM 701 N N . SER A 1 110 ? -9.729 10.900 -52.271 1.00 25.20 108 SER A N 1
ATOM 702 C CA . SER A 1 110 ? -8.851 11.317 -51.186 1.00 24.55 108 SER A CA 1
ATOM 703 C C . SER A 1 110 ? -8.563 10.241 -50.158 1.00 23.64 108 SER A C 1
ATOM 704 O O . SER A 1 110 ? -7.793 10.497 -49.223 1.00 25.41 108 SER A O 1
ATOM 707 N N . ASN A 1 111 ? -9.156 9.052 -50.295 1.00 24.74 109 ASN A N 1
ATOM 708 C CA . ASN A 1 111 ? -9.049 7.999 -49.291 1.00 23.18 109 ASN A CA 1
ATOM 709 C C . ASN A 1 111 ? -9.498 8.496 -47.924 1.00 23.23 109 ASN A C 1
ATOM 710 O O . ASN A 1 111 ? -8.811 8.329 -46.915 1.00 22.27 109 ASN A O 1
ATOM 715 N N . CYS A 1 112 ? -10.684 9.107 -47.897 1.00 22.06 110 CYS A N 1
ATOM 716 C CA . CYS A 1 112 ? -11.279 9.593 -46.659 1.00 22.09 110 CYS A CA 1
ATOM 717 C C . CYS A 1 112 ? -12.576 8.846 -46.424 1.00 23.97 110 CYS A C 1
ATOM 718 O O . CYS A 1 112 ? -13.394 8.711 -47.343 1.00 25.23 110 CYS A O 1
ATOM 721 N N . LEU A 1 113 ? -12.773 8.389 -45.197 1.00 19.66 111 LEU A N 1
ATOM 722 C CA . LEU A 1 113 ? -13.966 7.631 -44.844 1.00 17.99 111 LEU A CA 1
ATOM 723 C C . LEU A 1 113 ? -14.732 8.430 -43.806 1.00 21.77 111 LEU A C 1
ATOM 724 O O . LEU A 1 113 ? -14.210 8.680 -42.719 1.00 22.16 111 LEU A O 1
ATOM 729 N N . TYR A 1 114 ? -15.973 8.811 -44.129 1.00 18.01 112 TYR A N 1
ATOM 730 C CA . TYR A 1 114 ? -16.801 9.627 -43.254 1.00 18.49 112 TYR A CA 1
ATOM 731 C C . TYR A 1 114 ? -17.766 8.716 -42.527 1.00 22.01 112 TYR A C 1
ATOM 732 O O . TYR A 1 114 ? -18.507 7.957 -43.168 1.00 21.74 112 TYR A O 1
ATOM 741 N N . MET A 1 115 ? -17.820 8.870 -41.207 1.00 18.60 113 MET A N 1
ATOM 742 C CA . MET A 1 115 ? -18.348 7.901 -40.272 1.00 21.48 113 MET A CA 1
ATOM 743 C C . MET A 1 115 ? -19.075 8.651 -39.153 1.00 19.23 113 MET A C 1
ATOM 744 O O . MET A 1 115 ? -18.739 9.793 -38.815 1.00 22.86 113 MET A O 1
ATOM 749 N N . GLU A 1 116 ? -20.030 7.979 -38.528 1.00 20.58 114 GLU A N 1
ATOM 750 C CA . GLU A 1 116 ? -20.654 8.511 -37.323 1.00 22.12 114 GLU A CA 1
ATOM 751 C C . GLU A 1 116 ? -19.624 8.645 -36.190 1.00 21.79 114 GLU A C 1
ATOM 752 O O . GLU A 1 116 ? -18.779 7.768 -35.998 1.00 23.72 114 GLU A O 1
ATOM 758 N N . GLU A 1 117 ? -19.683 9.748 -35.435 1.00 23.30 115 GLU A N 1
ATOM 759 C CA . GLU A 1 117 ? -18.916 9.834 -34.185 1.00 20.24 115 GLU A CA 1
ATOM 760 C C . GLU A 1 117 ? -19.643 9.060 -33.091 1.00 21.82 115 GLU A C 1
ATOM 761 O O . GLU A 1 117 ? -20.863 9.158 -32.952 1.00 23.39 115 GLU A O 1
ATOM 767 N N . ILE A 1 118 ? -18.895 8.280 -32.316 1.00 23.05 116 ILE A N 1
ATOM 768 C CA . ILE A 1 118 ? -19.444 7.615 -31.136 1.00 25.22 116 ILE A CA 1
ATOM 769 C C . ILE A 1 118 ? -19.279 8.615 -29.994 1.00 23.87 116 ILE A C 1
ATOM 770 O O . ILE A 1 118 ? -18.306 8.593 -29.251 1.00 23.71 116 ILE A O 1
ATOM 775 N N . GLU A 1 119 ? -20.252 9.508 -29.859 1.00 27.14 117 GLU A N 1
ATOM 776 C CA . GLU A 1 119 ? -20.091 10.676 -28.999 1.00 23.40 117 GLU A CA 1
ATOM 777 C C . GLU A 1 119 ? -19.994 10.307 -27.525 1.00 26.93 117 GLU A C 1
ATOM 778 O O . GLU A 1 119 ? -20.725 9.443 -27.032 1.00 27.27 117 GLU A O 1
ATOM 784 N N . GLY A 1 120 ? -19.096 10.998 -26.818 1.00 25.03 118 GLY A N 1
ATOM 785 C CA . GLY A 1 120 ? -19.003 10.845 -25.377 1.00 28.35 118 GLY A CA 1
ATOM 786 C C . GLY A 1 120 ? -18.529 9.482 -24.923 1.00 26.78 118 GLY A C 1
ATOM 787 O O . GLY A 1 120 ? -18.712 9.127 -23.749 1.00 29.17 118 GLY A O 1
ATOM 788 N N . SER A 1 121 ? -17.953 8.694 -25.828 1.00 25.09 119 SER A N 1
ATOM 789 C CA . SER A 1 121 ? -17.525 7.344 -25.504 1.00 23.40 119 SER A CA 1
ATOM 790 C C . SER A 1 121 ? -16.116 7.372 -24.921 1.00 28.31 119 SER A C 1
ATOM 791 O O . SER A 1 121 ? -15.382 8.365 -25.041 1.00 27.80 119 SER A O 1
ATOM 794 N N . VAL A 1 122 ? -15.754 6.270 -24.276 1.00 25.29 120 VAL A N 1
ATOM 795 C CA . VAL A 1 122 ? -14.430 6.085 -23.698 1.00 27.03 120 VAL A CA 1
ATOM 796 C C . VAL A 1 122 ? -13.895 4.754 -24.193 1.00 24.98 120 VAL A C 1
ATOM 797 O O . VAL A 1 122 ? -14.660 3.799 -24.371 1.00 26.58 120 VAL A O 1
ATOM 801 N N . THR A 1 123 ? -12.589 4.686 -24.435 1.00 26.18 121 THR A N 1
ATOM 802 C CA . THR A 1 123 ? -12.031 3.388 -24.818 1.00 22.29 121 THR A CA 1
ATOM 803 C C . THR A 1 123 ? -12.117 2.396 -23.671 1.00 23.62 121 THR A C 1
ATOM 804 O O . THR A 1 123 ? -12.075 2.755 -22.482 1.00 27.95 121 THR A O 1
ATOM 808 N N . VAL A 1 124 ? -12.200 1.113 -24.043 1.00 23.67 122 VAL A N 1
ATOM 809 C CA . VAL A 1 124 ? -12.088 0.048 -23.050 1.00 23.93 122 VAL A CA 1
ATOM 810 C C . VAL A 1 124 ? -10.768 0.190 -22.309 1.00 25.88 122 VAL A C 1
ATOM 811 O O . VAL A 1 124 ? -10.694 0.002 -21.084 1.00 26.97 122 VAL A O 1
ATOM 815 N N . ARG A 1 125 ? -9.717 0.584 -23.032 1.00 24.48 123 ARG A N 1
ATOM 816 C CA . ARG A 1 125 ? -8.419 0.781 -22.403 1.00 29.71 123 ARG A CA 1
ATOM 817 C C . ARG A 1 125 ? -8.510 1.780 -21.257 1.00 30.49 123 ARG A C 1
ATOM 818 O O . ARG A 1 125 ? -8.031 1.519 -20.145 1.00 28.97 123 ARG A O 1
ATOM 826 N N . ASP A 1 126 ? -9.110 2.941 -21.514 1.00 28.10 124 ASP A N 1
ATOM 827 C CA . ASP A 1 126 ? -9.191 3.959 -20.475 1.00 30.30 124 ASP A CA 1
ATOM 828 C C . ASP A 1 126 ? -10.084 3.497 -19.335 1.00 33.49 124 ASP A C 1
ATOM 829 O O . ASP A 1 126 ? -9.812 3.793 -18.164 1.00 33.20 124 ASP A O 1
ATOM 834 N N . TYR A 1 127 ? -11.161 2.780 -19.663 1.00 30.73 125 TYR A N 1
ATOM 835 C CA . TYR A 1 127 ? -12.085 2.316 -18.638 1.00 33.91 125 TYR A CA 1
ATOM 836 C C . TYR A 1 127 ? -11.409 1.313 -17.710 1.00 31.40 125 TYR A C 1
ATOM 837 O O . TYR A 1 127 ? -11.540 1.398 -16.479 1.00 33.34 125 TYR A O 1
ATOM 846 N N . ILE A 1 128 ? -10.674 0.363 -18.283 1.00 29.94 126 ILE A N 1
ATOM 847 C CA . ILE A 1 128 ? -9.963 -0.618 -17.467 1.00 30.55 126 ILE A CA 1
ATOM 848 C C . ILE A 1 128 ? -8.910 0.074 -16.614 1.00 35.71 126 ILE A C 1
ATOM 849 O O . ILE A 1 128 ? -8.811 -0.158 -15.405 1.00 35.32 126 ILE A O 1
ATOM 854 N N . GLN A 1 129 ? -8.099 0.931 -17.236 1.00 33.45 127 GLN A N 1
ATOM 855 C CA . GLN A 1 129 ? -7.038 1.594 -16.484 1.00 36.58 127 GLN A CA 1
ATOM 856 C C . GLN A 1 129 ? -7.599 2.448 -15.354 1.00 42.70 127 GLN A C 1
ATOM 857 O O . GLN A 1 129 ? -7.040 2.470 -14.252 1.00 41.18 127 GLN A O 1
ATOM 863 N N . SER A 1 130 ? -8.694 3.168 -15.603 1.00 37.13 128 SER A N 1
ATOM 864 C CA . SER A 1 130 ? -9.292 3.961 -14.530 1.00 46.49 128 SER A CA 1
ATOM 865 C C . SER A 1 130 ? -9.777 3.060 -13.402 1.00 41.51 128 SER A C 1
ATOM 866 O O . SER A 1 130 ? -9.609 3.378 -12.217 1.00 45.14 128 SER A O 1
ATOM 869 N N . THR A 1 131 ? -10.393 1.932 -13.757 1.00 40.15 129 THR A N 1
ATOM 870 C CA . THR A 1 131 ? -10.849 0.989 -12.745 1.00 44.61 129 THR A CA 1
ATOM 871 C C . THR A 1 131 ? -9.679 0.472 -11.921 1.00 41.15 129 THR A C 1
ATOM 872 O O . THR A 1 131 ? -9.704 0.520 -10.686 1.00 47.97 129 THR A O 1
ATOM 876 N N . MET A 1 132 ? -8.627 -0.003 -12.591 1.00 41.55 130 MET A N 1
ATOM 877 C CA . MET A 1 132 ? -7.461 -0.495 -11.861 1.00 43.77 130 MET A CA 1
ATOM 878 C C . MET A 1 132 ? -6.899 0.581 -10.943 1.00 55.50 130 MET A C 1
ATOM 879 O O . MET A 1 132 ? -6.429 0.279 -9.842 1.00 59.62 130 MET A O 1
ATOM 884 N N . GLU A 1 133 ? -6.945 1.844 -11.375 1.00 54.05 131 GLU A N 1
ATOM 885 C CA . GLU A 1 133 ? -6.418 2.929 -10.553 1.00 56.42 131 GLU A CA 1
ATOM 886 C C . GLU A 1 133 ? -7.260 3.155 -9.302 1.00 58.90 131 GLU A C 1
ATOM 887 O O . GLU A 1 133 ? -6.715 3.358 -8.212 1.00 67.58 131 GLU A O 1
ATOM 893 N N . THR A 1 134 ? -8.585 3.136 -9.435 1.00 55.78 132 THR A N 1
ATOM 894 C CA . THR A 1 134 ? -9.459 3.465 -8.313 1.00 59.03 132 THR A CA 1
ATOM 895 C C . THR A 1 134 ? -9.792 2.241 -7.463 1.00 61.87 132 THR A C 1
ATOM 896 O O . THR A 1 134 ? -9.490 2.208 -6.267 1.00 68.46 132 THR A O 1
ATOM 900 N N . GLU A 1 135 ? -10.417 1.228 -8.067 1.00 61.38 133 GLU A N 1
ATOM 901 C CA . GLU A 1 135 ? -10.801 0.042 -7.307 1.00 69.11 133 GLU A CA 1
ATOM 902 C C . GLU A 1 135 ? -9.587 -0.751 -6.835 1.00 61.40 133 GLU A C 1
ATOM 903 O O . GLU A 1 135 ? -9.669 -1.466 -5.830 1.00 67.51 133 GLU A O 1
ATOM 905 N N . LYS A 1 136 ? -8.463 -0.648 -7.546 1.00 67.39 134 LYS A N 1
ATOM 906 C CA . LYS A 1 136 ? -7.237 -1.370 -7.202 1.00 60.90 134 LYS A CA 1
ATOM 907 C C . LYS A 1 136 ? -7.431 -2.885 -7.275 1.00 70.93 134 LYS A C 1
ATOM 908 O O . LYS A 1 136 ? -6.810 -3.644 -6.527 1.00 82.41 134 LYS A O 1
ATOM 910 N N . THR A 1 137 ? -8.296 -3.336 -8.176 1.00 59.76 135 THR A N 1
ATOM 911 C CA . THR A 1 137 ? -8.580 -4.753 -8.373 1.00 66.84 135 THR A CA 1
ATOM 912 C C . THR A 1 137 ? -9.441 -4.922 -9.615 1.00 59.72 135 THR A C 1
ATOM 913 O O . THR A 1 137 ? -10.289 -4.066 -9.900 1.00 57.81 135 THR A O 1
ATOM 917 N N . PRO A 1 138 ? -9.266 -6.008 -10.366 1.00 55.71 136 PRO A N 1
ATOM 918 C CA . PRO A 1 138 ? -10.042 -6.220 -11.596 1.00 48.78 136 PRO A CA 1
ATOM 919 C C . PRO A 1 138 ? -11.344 -6.991 -11.416 1.00 47.76 136 PRO A C 1
ATOM 920 O O . PRO A 1 138 ? -11.988 -7.310 -12.421 1.00 43.71 136 PRO A O 1
ATOM 924 N N . GLN A 1 139 ? -11.763 -7.266 -10.176 1.00 50.36 137 GLN A N 1
ATOM 925 C CA . GLN A 1 139 ? -12.907 -8.146 -9.947 1.00 48.77 137 GLN A CA 1
ATOM 926 C C . GLN A 1 139 ? -14.170 -7.618 -10.619 1.00 46.79 137 GLN A C 1
ATOM 927 O O . GLN A 1 139 ? -14.979 -8.398 -11.138 1.00 45.33 137 GLN A O 1
ATOM 929 N N . GLY A 1 140 ? -14.351 -6.300 -10.633 1.00 45.77 138 GLY A N 1
ATOM 930 C CA . GLY A 1 140 ? -15.518 -5.676 -11.221 1.00 46.84 138 GLY A CA 1
ATOM 931 C C . GLY A 1 140 ? -15.505 -5.530 -12.725 1.00 40.02 138 GLY A C 1
ATOM 932 O O . GLY A 1 140 ? -16.424 -4.926 -13.285 1.00 47.95 138 GLY A O 1
ATOM 933 N N . LEU A 1 141 ? -14.488 -6.058 -13.404 1.00 34.40 139 LEU A N 1
ATOM 934 C CA . LEU A 1 141 ? -14.397 -6.008 -14.858 1.00 32.01 139 LEU A CA 1
ATOM 935 C C . LEU A 1 141 ? -14.807 -7.314 -15.544 1.00 30.75 139 LEU A C 1
ATOM 936 O O . LEU A 1 141 ? -14.708 -7.408 -16.770 1.00 30.06 139 LEU A O 1
ATOM 941 N N . SER A 1 142 ? -15.277 -8.314 -14.798 1.00 31.92 140 SER A N 1
ATOM 942 C CA . SER A 1 142 ? -15.670 -9.569 -15.439 1.00 30.98 140 SER A CA 1
ATOM 943 C C . SER A 1 142 ? -16.885 -9.370 -16.344 1.00 32.67 140 SER A C 1
ATOM 944 O O . SER A 1 142 ? -16.981 -9.996 -17.408 1.00 31.61 140 SER A O 1
ATOM 947 N N . ASN A 1 143 ? -17.824 -8.509 -15.934 1.00 31.26 141 ASN A N 1
ATOM 948 C CA . ASN A 1 143 ? -18.992 -8.220 -16.771 1.00 30.80 141 ASN A CA 1
ATOM 949 C C . ASN A 1 143 ? -18.582 -7.587 -18.096 1.00 29.31 141 ASN A C 1
ATOM 950 O O . ASN A 1 143 ? -19.085 -7.965 -19.167 1.00 28.97 141 ASN A O 1
ATOM 955 N N . LEU A 1 144 ? -17.665 -6.622 -18.044 1.00 28.54 142 LEU A N 1
ATOM 956 C CA . LEU A 1 144 ? -17.105 -6.046 -19.264 1.00 26.87 142 LEU A CA 1
ATOM 957 C C . LEU A 1 144 ? -16.473 -7.121 -20.137 1.00 27.07 142 LEU A C 1
ATOM 958 O O . LEU A 1 144 ? -16.722 -7.189 -21.344 1.00 24.32 142 LEU A O 1
ATOM 963 N N . ALA A 1 145 ? -15.659 -7.984 -19.536 1.00 27.17 143 ALA A N 1
ATOM 964 C CA . ALA A 1 145 ? -15.017 -9.037 -20.317 1.00 25.42 143 ALA A CA 1
ATOM 965 C C . ALA A 1 145 ? -16.059 -9.947 -20.977 1.00 24.45 143 ALA A C 1
ATOM 966 O O . ALA A 1 145 ? -15.895 -10.368 -22.129 1.00 25.78 143 ALA A O 1
ATOM 968 N N . LYS A 1 146 ? -17.126 -10.268 -20.255 1.00 25.73 144 LYS A N 1
ATOM 969 C CA . LYS A 1 146 ? -18.145 -11.146 -20.819 1.00 25.96 144 LYS A CA 1
ATOM 970 C C . LYS A 1 146 ? -18.820 -10.489 -22.023 1.00 25.46 144 LYS A C 1
ATOM 971 O O . LYS A 1 146 ? -19.121 -11.159 -23.020 1.00 24.75 144 LYS A O 1
ATOM 977 N N . THR A 1 147 ? -19.065 -9.177 -21.943 1.00 25.19 145 THR A N 1
ATOM 978 C CA . THR A 1 147 ? -19.665 -8.456 -23.067 1.00 24.63 145 THR A CA 1
ATOM 979 C C . THR A 1 147 ? -18.747 -8.468 -24.282 1.00 23.75 145 THR A C 1
ATOM 980 O O . THR A 1 147 ? -19.184 -8.755 -25.406 1.00 23.41 145 THR A O 1
ATOM 984 N N . ILE A 1 148 ? -17.458 -8.182 -24.078 1.00 22.40 146 ILE A N 1
ATOM 985 C CA . ILE A 1 148 ? -16.518 -8.226 -25.189 1.00 21.61 146 ILE A CA 1
ATOM 986 C C . ILE A 1 148 ? -16.497 -9.622 -25.805 1.00 22.46 146 ILE A C 1
ATOM 987 O O . ILE A 1 148 ? -16.405 -9.782 -27.032 1.00 21.53 146 ILE A O 1
ATOM 992 N N . GLY A 1 149 ? -16.576 -10.653 -24.970 1.00 21.95 147 GLY A N 1
ATOM 993 C CA . GLY A 1 149 ? -16.618 -12.007 -25.507 1.00 22.33 147 GLY A CA 1
ATOM 994 C C . GLY A 1 149 ? -17.813 -12.236 -26.420 1.00 25.48 147 GLY A C 1
ATOM 995 O O . GLY A 1 149 ? -17.698 -12.867 -27.472 1.00 23.47 147 GLY A O 1
ATOM 996 N N . GLN A 1 150 ? -18.982 -11.749 -26.019 1.00 23.33 148 GLN A N 1
ATOM 997 C CA . GLN A 1 150 ? -20.164 -11.912 -26.866 1.00 23.68 148 GLN A CA 1
ATOM 998 C C . GLN A 1 150 ? -20.030 -11.128 -28.169 1.00 23.15 148 GLN A C 1
ATOM 999 O O . GLN A 1 150 ? -20.415 -11.614 -29.242 1.00 24.04 148 GLN A O 1
ATOM 1005 N N . VAL A 1 151 ? -19.486 -9.914 -28.099 1.00 24.03 149 VAL A N 1
ATOM 1006 C CA . VAL A 1 151 ? -19.365 -9.084 -29.295 1.00 23.34 149 VAL A CA 1
ATOM 1007 C C . VAL A 1 151 ? -18.378 -9.695 -30.280 1.00 21.93 149 VAL A C 1
ATOM 1008 O O . VAL A 1 151 ? -18.646 -9.774 -31.484 1.00 22.45 149 VAL A O 1
ATOM 1012 N N . LEU A 1 152 ? -17.209 -10.117 -29.795 1.00 20.07 150 LEU A N 1
ATOM 1013 C CA . LEU A 1 152 ? -16.225 -10.633 -30.731 1.00 20.21 150 LEU A CA 1
ATOM 1014 C C . LEU A 1 152 ? -16.611 -12.026 -31.224 1.00 20.27 150 LEU A C 1
ATOM 1015 O O . LEU A 1 152 ? -16.227 -12.413 -32.329 1.00 22.35 150 LEU A O 1
ATOM 1020 N N . ALA A 1 153 ? -17.347 -12.792 -30.418 1.00 21.26 151 ALA A N 1
ATOM 1021 C CA . ALA A 1 153 ? -17.889 -14.047 -30.932 1.00 22.18 151 ALA A CA 1
ATOM 1022 C C . ALA A 1 153 ? -18.827 -13.795 -32.101 1.00 26.10 151 ALA A C 1
ATOM 1023 O O . ALA A 1 153 ? -18.771 -14.499 -33.119 1.00 23.80 151 ALA A O 1
ATOM 1025 N N . ARG A 1 154 ? -19.702 -12.790 -31.978 1.00 23.83 152 ARG A N 1
ATOM 1026 C CA . ARG A 1 154 ? -20.600 -12.480 -33.091 1.00 23.73 152 ARG A CA 1
ATOM 1027 C C . ARG A 1 154 ? -19.815 -12.037 -34.321 1.00 24.36 152 ARG A C 1
ATOM 1028 O O . ARG A 1 154 ? -20.166 -12.384 -35.456 1.00 24.77 152 ARG A O 1
ATOM 1036 N N . MET A 1 155 ? -18.750 -11.261 -34.113 1.00 22.98 153 MET A N 1
ATOM 1037 C CA . MET A 1 155 ? -17.982 -10.763 -35.244 1.00 21.51 153 MET A CA 1
ATOM 1038 C C . MET A 1 155 ? -17.307 -11.923 -35.965 1.00 23.88 153 MET A C 1
ATOM 1039 O O . MET A 1 155 ? -17.392 -12.046 -37.191 1.00 22.24 153 MET A O 1
ATOM 1044 N N . HIS A 1 156 ? -16.657 -12.801 -35.211 1.00 21.33 154 HIS A N 1
ATOM 1045 C CA . HIS A 1 156 ? -16.007 -13.937 -35.853 1.00 21.86 154 HIS A CA 1
ATOM 1046 C C . HIS A 1 156 ? -17.021 -14.870 -36.503 1.00 24.66 154 HIS A C 1
ATOM 1047 O O . HIS A 1 156 ? -16.738 -15.461 -37.552 1.00 25.40 154 HIS A O 1
ATOM 1054 N N . ASP A 1 157 ? -18.196 -15.040 -35.888 1.00 24.19 155 ASP A N 1
ATOM 1055 C CA . ASP A 1 157 ? -19.194 -15.920 -36.489 1.00 26.04 155 ASP A CA 1
ATOM 1056 C C . ASP A 1 157 ? -19.729 -15.348 -37.806 1.00 26.82 155 ASP A C 1
ATOM 1057 O O . ASP A 1 157 ? -20.373 -16.077 -38.574 1.00 28.60 155 ASP A O 1
ATOM 1062 N N . GLU A 1 158 ? -19.489 -14.058 -38.078 1.00 25.75 156 GLU A N 1
ATOM 1063 C CA . GLU A 1 158 ? -19.743 -13.509 -39.405 1.00 26.51 156 GLU A CA 1
ATOM 1064 C C . GLU A 1 158 ? -18.515 -13.560 -40.297 1.00 26.38 156 GLU A C 1
ATOM 1065 O O . GLU A 1 158 ? -18.503 -12.921 -41.351 1.00 28.05 156 GLU A O 1
ATOM 1071 N N . ASP A 1 159 ? -17.499 -14.329 -39.895 1.00 25.27 157 ASP A N 1
ATOM 1072 C CA . ASP A 1 159 ? -16.253 -14.496 -40.643 1.00 29.84 157 ASP A CA 1
ATOM 1073 C C . ASP A 1 159 ? -15.536 -13.170 -40.877 1.00 26.34 157 ASP A C 1
ATOM 1074 O O . ASP A 1 159 ? -14.814 -13.006 -41.866 1.00 24.24 157 ASP A O 1
ATOM 1079 N N . LEU A 1 160 ? -15.695 -12.225 -39.945 1.00 23.59 158 LEU A N 1
ATOM 1080 C CA . LEU A 1 160 ? -15.037 -10.924 -40.023 1.00 22.48 158 LEU A CA 1
ATOM 1081 C C . LEU A 1 160 ? -13.843 -10.951 -39.080 1.00 22.74 158 LEU A C 1
ATOM 1082 O O . LEU A 1 160 ? -14.009 -11.080 -37.862 1.00 21.78 158 LEU A O 1
ATOM 1087 N N . ILE A 1 161 ? -12.647 -10.893 -39.648 1.00 20.67 159 ILE A N 1
ATOM 1088 C CA . ILE A 1 161 ? -11.412 -10.784 -38.872 1.00 21.25 159 ILE A CA 1
ATOM 1089 C C . ILE A 1 161 ? -11.089 -9.302 -38.720 1.00 20.37 159 ILE A C 1
ATOM 1090 O O . ILE A 1 161 ? -10.918 -8.598 -39.715 1.00 20.94 159 ILE A O 1
ATOM 1095 N N . HIS A 1 162 ? -10.964 -8.824 -37.480 1.00 19.60 160 HIS A N 1
ATOM 1096 C CA . HIS A 1 162 ? -10.733 -7.383 -37.304 1.00 18.73 160 HIS A CA 1
ATOM 1097 C C . HIS A 1 162 ? -9.341 -6.961 -37.780 1.00 21.99 160 HIS A C 1
ATOM 1098 O O . HIS A 1 162 ? -9.178 -5.915 -38.442 1.00 22.63 160 HIS A O 1
ATOM 1105 N N . GLY A 1 163 ? -8.325 -7.723 -37.415 1.00 19.62 161 GLY A N 1
ATOM 1106 C CA . GLY A 1 163 ? -6.970 -7.520 -37.899 1.00 22.61 161 GLY A CA 1
ATOM 1107 C C . GLY A 1 163 ? -6.084 -6.699 -36.979 1.00 24.36 161 GLY A C 1
ATOM 1108 O O . GLY A 1 163 ? -4.859 -6.669 -37.174 1.00 26.22 161 GLY A O 1
ATOM 1109 N N . ASP A 1 164 ? -6.670 -5.954 -36.057 1.00 19.16 162 ASP A N 1
ATOM 1110 C CA . ASP A 1 164 ? -5.871 -5.047 -35.235 1.00 22.90 162 ASP A CA 1
ATOM 1111 C C . ASP A 1 164 ? -6.531 -4.848 -33.872 1.00 27.50 162 ASP A C 1
ATOM 1112 O O . ASP A 1 164 ? -6.753 -3.721 -33.432 1.00 26.36 162 ASP A O 1
ATOM 1117 N N . LEU A 1 165 ? -6.930 -5.938 -33.209 1.00 22.05 163 LEU A N 1
ATOM 1118 C CA . LEU A 1 165 ? -7.686 -5.795 -31.971 1.00 24.13 163 LEU A CA 1
ATOM 1119 C C . LEU A 1 165 ? -6.793 -5.275 -30.843 1.00 30.30 163 LEU A C 1
ATOM 1120 O O . LEU A 1 165 ? -5.696 -5.798 -30.600 1.00 26.03 163 LEU A O 1
ATOM 1125 N N . THR A 1 166 ? -7.273 -4.235 -30.165 1.00 25.03 164 THR A N 1
ATOM 1126 C CA . THR A 1 166 ? -6.700 -3.723 -28.927 1.00 25.02 164 THR A CA 1
ATOM 1127 C C . THR A 1 166 ? -7.850 -3.228 -28.072 1.00 24.86 164 THR A C 1
ATOM 1128 O O . THR A 1 166 ? -8.969 -3.069 -28.555 1.00 24.23 164 THR A O 1
ATOM 1132 N N . THR A 1 167 ? -7.559 -2.915 -26.812 1.00 24.28 165 THR A N 1
ATOM 1133 C CA . THR A 1 167 ? -8.599 -2.269 -26.015 1.00 24.25 165 THR A CA 1
ATOM 1134 C C . THR A 1 167 ? -8.808 -0.795 -26.370 1.00 24.25 165 THR A C 1
ATOM 1135 O O . THR A 1 167 ? -9.706 -0.161 -25.799 1.00 26.20 165 THR A O 1
ATOM 1139 N N . SER A 1 168 ? -8.043 -0.235 -27.309 1.00 20.14 166 SER A N 1
ATOM 1140 C CA . SER A 1 168 ? -8.336 1.112 -27.785 1.00 20.70 166 SER A CA 1
ATOM 1141 C C . SER A 1 168 ? -9.242 1.118 -29.004 1.00 22.39 166 SER A C 1
ATOM 1142 O O . SER A 1 168 ? -9.751 2.188 -29.372 1.00 22.41 166 SER A O 1
ATOM 1145 N N . ASN A 1 169 ? -9.441 -0.040 -29.636 1.00 22.03 167 ASN A N 1
ATOM 1146 C CA . ASN A 1 169 ? -10.323 -0.154 -30.788 1.00 22.78 167 ASN A CA 1
ATOM 1147 C C . ASN A 1 169 ? -11.683 -0.689 -30.396 1.00 22.08 167 ASN A C 1
ATOM 1148 O O . ASN A 1 169 ? -12.426 -1.170 -31.252 1.00 21.82 167 ASN A O 1
ATOM 1153 N N . MET A 1 170 ? -12.014 -0.613 -29.114 1.00 20.23 168 MET A N 1
ATOM 1154 C CA . MET A 1 170 ? -13.335 -0.932 -28.590 1.00 21.47 168 MET A CA 1
ATOM 1155 C C . MET A 1 170 ? -13.772 0.243 -27.741 1.00 25.36 168 MET A C 1
ATOM 1156 O O . MET A 1 170 ? -13.028 0.657 -26.848 1.00 25.27 168 MET A O 1
ATOM 1161 N N . LEU A 1 171 ? -14.970 0.775 -28.004 1.00 20.28 169 LEU A N 1
ATOM 1162 C CA . LEU A 1 171 ? -15.460 1.941 -27.274 1.00 21.23 169 LEU A CA 1
ATOM 1163 C C . LEU A 1 171 ? -16.636 1.543 -26.396 1.00 29.44 169 LEU A C 1
ATOM 1164 O O . LEU A 1 171 ? -17.366 0.595 -26.699 1.00 28.15 169 LEU A O 1
ATOM 1169 N N . LEU A 1 172 ? -16.797 2.262 -25.288 1.00 23.36 170 LEU A N 1
ATOM 1170 C CA . LEU A 1 172 ? -17.970 2.146 -24.423 1.00 24.57 170 LEU A CA 1
ATOM 1171 C C . LEU A 1 172 ? -18.798 3.409 -24.617 1.00 30.62 170 LEU A C 1
ATOM 1172 O O . LEU A 1 172 ? -18.355 4.513 -24.261 1.00 27.00 170 LEU A O 1
ATOM 1177 N N . LYS A 1 173 ? -20.014 3.236 -25.190 1.00 25.78 171 LYS A N 1
ATOM 1178 C CA . LYS A 1 173 ? -20.949 4.316 -25.492 1.00 26.83 171 LYS A CA 1
ATOM 1179 C C . LYS A 1 173 ? -21.786 4.633 -24.256 1.00 28.76 171 LYS A C 1
ATOM 1180 O O . LYS A 1 173 ? -22.181 3.718 -23.526 1.00 32.50 171 LYS A O 1
ATOM 1186 N N . PRO A 1 174 ? -22.065 5.913 -23.989 1.00 30.17 172 PRO A N 1
ATOM 1187 C CA . PRO A 1 174 ? -22.808 6.258 -22.779 1.00 34.81 172 PRO A CA 1
ATOM 1188 C C . PRO A 1 174 ? -24.237 5.757 -22.866 1.00 37.71 172 PRO A C 1
ATOM 1189 O O . PRO A 1 174 ? -24.783 5.588 -23.969 1.00 42.63 172 PRO A O 1
ATOM 1193 N N . PRO A 1 175 ? -24.886 5.486 -21.720 1.00 39.72 173 PRO A N 1
ATOM 1194 C CA . PRO A 1 175 ? -24.311 5.553 -20.369 1.00 40.61 173 PRO A CA 1
ATOM 1195 C C . PRO A 1 175 ? -23.264 4.459 -20.139 1.00 46.43 173 PRO A C 1
ATOM 1196 O O . PRO A 1 175 ? -23.506 3.316 -20.512 1.00 38.86 173 PRO A O 1
ATOM 1200 N N . LEU A 1 176 ? -22.139 4.803 -19.501 1.00 40.36 174 LEU A N 1
ATOM 1201 C CA . LEU A 1 176 ? -20.981 3.910 -19.489 1.00 41.53 174 LEU A CA 1
ATOM 1202 C C . LEU A 1 176 ? -21.292 2.570 -18.836 1.00 41.62 174 LEU A C 1
ATOM 1203 O O . LEU A 1 176 ? -20.879 1.520 -19.341 1.00 42.87 174 LEU A O 1
ATOM 1208 N N . GLU A 1 177 ? -22.015 2.580 -17.715 1.00 42.47 175 GLU A N 1
ATOM 1209 C CA . GLU A 1 177 ? -22.216 1.353 -16.952 1.00 49.71 175 GLU A CA 1
ATOM 1210 C C . GLU A 1 177 ? -23.092 0.333 -17.673 1.00 47.21 175 GLU A C 1
ATOM 1211 O O . GLU A 1 177 ? -23.137 -0.826 -17.249 1.00 44.66 175 GLU A O 1
ATOM 1213 N N . GLN A 1 178 ? -23.784 0.724 -18.741 1.00 39.96 176 GLN A N 1
ATOM 1214 C CA . GLN A 1 178 ? -24.518 -0.253 -19.531 1.00 37.17 176 GLN A CA 1
ATOM 1215 C C . GLN A 1 178 ? -23.611 -1.174 -20.335 1.00 35.25 176 GLN A C 1
ATOM 1216 O O . GLN A 1 178 ? -24.110 -2.140 -20.923 1.00 36.51 176 GLN A O 1
ATOM 1222 N N . LEU A 1 179 ? -22.318 -0.878 -20.430 1.00 29.56 177 LEU A N 1
ATOM 1223 C CA . LEU A 1 179 ? -21.388 -1.713 -21.193 1.00 31.32 177 LEU A CA 1
ATOM 1224 C C . LEU A 1 179 ? -21.864 -1.880 -22.638 1.00 33.60 177 LEU A C 1
ATOM 1225 O O . LEU A 1 179 ? -22.053 -2.988 -23.141 1.00 33.84 177 LEU A O 1
ATOM 1230 N N . ASN A 1 180 ? -22.031 -0.741 -23.311 1.00 29.14 178 ASN A N 1
ATOM 1231 C CA . ASN A 1 180 ? -22.381 -0.694 -24.734 1.00 28.08 178 ASN A CA 1
ATOM 1232 C C . ASN A 1 180 ? -21.103 -0.621 -25.552 1.00 29.56 178 ASN A C 1
ATOM 1233 O O . ASN A 1 180 ? -20.583 0.465 -25.837 1.00 28.16 178 ASN A O 1
ATOM 1238 N N . ILE A 1 181 ? -20.605 -1.788 -25.961 1.00 23.38 179 ILE A N 1
ATOM 1239 C CA . ILE A 1 181 ? -19.360 -1.881 -26.714 1.00 22.96 179 ILE A CA 1
ATOM 1240 C C . ILE A 1 181 ? -19.609 -1.548 -28.182 1.00 25.10 179 ILE A C 1
ATOM 1241 O O . ILE A 1 181 ? -20.541 -2.076 -28.805 1.00 23.98 179 ILE A O 1
ATOM 1246 N N . VAL A 1 182 ? -18.759 -0.689 -28.738 1.00 21.95 180 VAL A N 1
ATOM 1247 C CA . VAL A 1 182 ? -18.766 -0.315 -30.149 1.00 20.34 180 VAL A CA 1
ATOM 1248 C C . VAL A 1 182 ? -17.381 -0.628 -30.699 1.00 20.73 180 VAL A C 1
ATOM 1249 O O . VAL A 1 182 ? -16.379 -0.163 -30.150 1.00 22.05 180 VAL A O 1
ATOM 1253 N N . LEU A 1 183 ? -17.314 -1.430 -31.758 1.00 20.63 181 LEU A N 1
ATOM 1254 C CA . LEU A 1 183 ? -16.040 -1.772 -32.384 1.00 18.49 181 LEU A CA 1
ATOM 1255 C C . LEU A 1 183 ? -15.682 -0.719 -33.426 1.00 17.99 181 LEU A C 1
ATOM 1256 O O . LEU A 1 183 ? -16.555 -0.252 -34.154 1.00 20.29 181 LEU A O 1
ATOM 1261 N N . ILE A 1 184 ? -14.390 -0.371 -33.513 1.00 20.73 182 ILE A N 1
ATOM 1262 C CA . ILE A 1 184 ? -13.923 0.627 -34.469 1.00 18.26 182 ILE A CA 1
ATOM 1263 C C . ILE A 1 184 ? -12.633 0.176 -35.154 1.00 18.97 182 ILE A C 1
ATOM 1264 O O . ILE A 1 184 ? -11.951 -0.762 -34.719 1.00 17.94 182 ILE A O 1
ATOM 1269 N N . ASP A 1 185 ? -12.305 0.897 -36.238 1.00 18.13 183 ASP A N 1
ATOM 1270 C CA . ASP A 1 185 ? -11.015 0.842 -36.928 1.00 21.34 183 ASP A CA 1
ATOM 1271 C C . ASP A 1 185 ? -10.726 -0.505 -37.596 1.00 19.07 183 ASP A C 1
ATOM 1272 O O . ASP A 1 185 ? -9.852 -1.271 -37.165 1.00 19.44 183 ASP A O 1
ATOM 1277 N N . PHE A 1 186 ? -11.497 -0.788 -38.650 1.00 18.12 184 PHE A N 1
ATOM 1278 C CA . PHE A 1 186 ? -11.469 -2.038 -39.393 1.00 18.05 184 PHE A CA 1
ATOM 1279 C C . PHE A 1 186 ? -10.608 -1.960 -40.651 1.00 19.31 184 PHE A C 1
ATOM 1280 O O . PHE A 1 186 ? -10.811 -2.747 -41.579 1.00 21.69 184 PHE A O 1
ATOM 1288 N N . GLY A 1 187 ? -9.652 -1.031 -40.711 1.00 19.77 185 GLY A N 1
ATOM 1289 C CA . GLY A 1 187 ? -8.856 -0.899 -41.926 1.00 20.03 185 GLY A CA 1
ATOM 1290 C C . GLY A 1 187 ? -8.041 -2.133 -42.272 1.00 23.29 185 GLY A C 1
ATOM 1291 O O . GLY A 1 187 ? -7.754 -2.383 -43.450 1.00 22.19 185 GLY A O 1
ATOM 1292 N N . LEU A 1 188 ? -7.641 -2.908 -41.262 1.00 20.02 186 LEU A N 1
ATOM 1293 C CA . LEU A 1 188 ? -6.850 -4.122 -41.460 1.00 20.38 186 LEU A CA 1
ATOM 1294 C C . LEU A 1 188 ? -7.704 -5.383 -41.458 1.00 25.69 186 LEU A C 1
ATOM 1295 O O . LEU A 1 188 ? -7.161 -6.493 -41.367 1.00 23.62 186 LEU A O 1
ATOM 1300 N N . SER A 1 189 ? -9.023 -5.237 -41.550 1.00 21.63 187 SER A N 1
ATOM 1301 C CA . SER A 1 189 ? -9.939 -6.369 -41.485 1.00 22.07 187 SER A CA 1
ATOM 1302 C C . SER A 1 189 ? -9.992 -7.122 -42.811 1.00 21.86 187 SER A C 1
ATOM 1303 O O . SER A 1 189 ? -9.604 -6.624 -43.869 1.00 22.55 187 SER A O 1
ATOM 1306 N N . PHE A 1 190 ? -10.500 -8.345 -42.738 1.00 21.64 188 PHE A N 1
ATOM 1307 C CA . PHE A 1 190 ? -10.731 -9.145 -43.933 1.00 22.43 188 PHE A CA 1
ATOM 1308 C C . PHE A 1 190 ? -11.721 -10.237 -43.568 1.00 26.92 188 PHE A C 1
ATOM 1309 O O . PHE A 1 190 ? -12.015 -10.468 -42.392 1.00 22.63 188 PHE A O 1
ATOM 1317 N N . ILE A 1 191 ? -12.237 -10.905 -44.596 1.00 24.50 189 ILE A N 1
ATOM 1318 C CA . ILE A 1 191 ? -13.225 -11.958 -44.426 1.00 22.90 189 ILE A CA 1
ATOM 1319 C C . ILE A 1 191 ? -12.508 -13.294 -44.464 1.00 23.91 189 ILE A C 1
ATOM 1320 O O . ILE A 1 191 ? -11.815 -13.603 -45.443 1.00 26.42 189 ILE A O 1
ATOM 1325 N N . SER A 1 192 ? -12.691 -14.099 -43.418 1.00 23.88 190 SER A N 1
ATOM 1326 C CA . SER A 1 192 ? -12.119 -15.442 -43.438 1.00 25.99 190 SER A CA 1
ATOM 1327 C C . SER A 1 192 ? -12.917 -16.342 -42.508 1.00 28.18 190 SER A C 1
ATOM 1328 O O . SER A 1 192 ? -13.240 -15.948 -41.383 1.00 26.49 190 SER A O 1
ATOM 1331 N N . ALA A 1 193 ? -13.188 -17.564 -42.972 1.00 26.83 191 ALA A N 1
ATOM 1332 C CA . ALA A 1 193 ? -13.748 -18.605 -42.122 1.00 27.37 191 ALA A CA 1
ATOM 1333 C C . ALA A 1 193 ? -12.679 -19.461 -41.451 1.00 30.77 191 ALA A C 1
ATOM 1334 O O . ALA A 1 193 ? -13.033 -20.398 -40.722 1.00 32.60 191 ALA A O 1
ATOM 1336 N N . LEU A 1 194 ? -11.393 -19.184 -41.685 1.00 27.49 192 LEU A N 1
ATOM 1337 C CA . LEU A 1 194 ? -10.339 -20.102 -41.221 1.00 29.13 192 LEU A CA 1
ATOM 1338 C C . LEU A 1 194 ? -10.112 -19.927 -39.726 1.00 27.38 192 LEU A C 1
ATOM 1339 O O . LEU A 1 194 ? -9.808 -18.808 -39.276 1.00 25.60 192 LEU A O 1
ATOM 1344 N N . PRO A 1 195 ? -10.216 -20.992 -38.933 1.00 24.89 193 PRO A N 1
ATOM 1345 C CA . PRO A 1 195 ? -9.978 -20.844 -37.493 1.00 24.75 193 PRO A CA 1
ATOM 1346 C C . PRO A 1 195 ? -8.622 -20.263 -37.186 1.00 25.08 193 PRO A C 1
ATOM 1347 O O . PRO A 1 195 ? -8.488 -19.531 -36.194 1.00 25.79 193 PRO A O 1
ATOM 1351 N N . GLU A 1 196 ? -7.609 -20.549 -38.001 1.00 26.00 194 GLU A N 1
ATOM 1352 C CA . GLU A 1 196 ? -6.305 -19.971 -37.709 1.00 27.19 194 GLU A CA 1
ATOM 1353 C C . GLU A 1 196 ? -6.354 -18.459 -37.748 1.00 26.75 194 GLU A C 1
ATOM 1354 O O . GLU A 1 196 ? -5.719 -17.796 -36.920 1.00 26.04 194 GLU A O 1
ATOM 1360 N N . ASP A 1 197 ? -7.081 -17.891 -38.715 1.00 24.83 195 ASP A N 1
ATOM 1361 C CA . ASP A 1 197 ? -7.146 -16.431 -38.797 1.00 27.88 195 ASP A CA 1
ATOM 1362 C C . ASP A 1 197 ? -7.855 -15.851 -37.577 1.00 24.26 195 ASP A C 1
ATOM 1363 O O . ASP A 1 197 ? -7.495 -14.768 -37.089 1.00 22.42 195 ASP A O 1
ATOM 1368 N N . LYS A 1 198 ? -8.889 -16.545 -37.086 1.00 22.58 196 LYS A N 1
ATOM 1369 C CA . LYS A 1 198 ? -9.582 -16.101 -35.878 1.00 22.88 196 LYS A CA 1
ATOM 1370 C C . LYS A 1 198 ? -8.704 -16.274 -34.642 1.00 23.69 196 LYS A C 1
ATOM 1371 O O . LYS A 1 198 ? -8.679 -15.398 -33.759 1.00 23.16 196 LYS A O 1
ATOM 1377 N N . GLY A 1 199 ? -7.930 -17.358 -34.599 1.00 23.36 197 GLY A N 1
ATOM 1378 C CA . GLY A 1 199 ? -6.996 -17.544 -33.493 1.00 26.39 197 GLY A CA 1
ATOM 1379 C C . GLY A 1 199 ? -5.945 -16.450 -33.438 1.00 26.98 197 GLY A C 1
ATOM 1380 O O . GLY A 1 199 ? -5.614 -15.954 -32.357 1.00 23.92 197 GLY A O 1
ATOM 1381 N N . VAL A 1 200 ? -5.417 -16.051 -34.605 1.00 24.25 198 VAL A N 1
ATOM 1382 C CA . VAL A 1 200 ? -4.433 -14.963 -34.657 1.00 24.43 198 VAL A CA 1
ATOM 1383 C C . VAL A 1 200 ? -5.071 -13.660 -34.198 1.00 23.27 198 VAL A C 1
ATOM 1384 O O . VAL A 1 200 ? -4.449 -12.861 -33.485 1.00 23.88 198 VAL A O 1
ATOM 1388 N N . ASP A 1 201 ? -6.315 -13.409 -34.626 1.00 22.66 199 ASP A N 1
ATOM 1389 C CA . ASP A 1 201 ? -7.043 -12.215 -34.189 1.00 21.19 199 ASP A CA 1
ATOM 1390 C C . ASP A 1 201 ? -7.100 -12.150 -32.661 1.00 23.60 199 ASP A C 1
ATOM 1391 O O . ASP A 1 201 ? -6.861 -11.092 -32.056 1.00 22.77 199 ASP A O 1
ATOM 1396 N N . LEU A 1 202 ? -7.412 -13.286 -32.019 1.00 22.12 200 LEU A N 1
ATOM 1397 C CA . LEU A 1 202 ? -7.482 -13.357 -30.557 1.00 22.29 200 LEU A CA 1
ATOM 1398 C C . LEU A 1 202 ? -6.097 -13.259 -29.929 1.00 23.03 200 LEU A C 1
ATOM 1399 O O . LEU A 1 202 ? -5.936 -12.668 -28.851 1.00 23.44 200 LEU A O 1
ATOM 1404 N N . TYR A 1 203 ? -5.099 -13.878 -30.560 1.00 23.32 201 TYR A N 1
ATOM 1405 C CA . TYR A 1 203 ? -3.744 -13.828 -30.023 1.00 24.35 201 TYR A CA 1
ATOM 1406 C C . TYR A 1 203 ? -3.226 -12.395 -29.999 1.00 24.88 201 TYR A C 1
ATOM 1407 O O . TYR A 1 203 ? -2.570 -11.966 -29.035 1.00 24.59 201 TYR A O 1
ATOM 1416 N N . VAL A 1 204 ? -3.512 -11.643 -31.060 1.00 23.55 202 VAL A N 1
ATOM 1417 C CA . VAL A 1 204 ? -3.124 -10.236 -31.114 1.00 23.32 202 VAL A CA 1
ATOM 1418 C C . VAL A 1 204 ? -3.811 -9.451 -30.004 1.00 22.61 202 VAL A C 1
ATOM 1419 O O . VAL A 1 204 ? -3.180 -8.632 -29.311 1.00 24.87 202 VAL A O 1
ATOM 1423 N N . LEU A 1 205 ? -5.122 -9.675 -29.831 1.00 21.71 203 LEU A N 1
ATOM 1424 C CA . LEU A 1 205 ? -5.839 -9.044 -28.728 1.00 21.14 203 LEU A CA 1
ATOM 1425 C C . LEU A 1 205 ? -5.211 -9.409 -27.396 1.00 25.35 203 LEU A C 1
ATOM 1426 O O . LEU A 1 205 ? -5.053 -8.552 -26.512 1.00 23.01 203 LEU A O 1
ATOM 1431 N N . GLU A 1 206 ? -4.879 -10.690 -27.218 1.00 22.65 204 GLU A N 1
ATOM 1432 C CA . GLU A 1 206 ? -4.325 -11.130 -25.940 1.00 23.47 204 GLU A CA 1
ATOM 1433 C C . GLU A 1 206 ? -3.020 -10.405 -25.624 1.00 24.29 204 GLU A C 1
ATOM 1434 O O . GLU A 1 206 ? -2.813 -9.939 -24.492 1.00 25.28 204 GLU A O 1
ATOM 1440 N N . LYS A 1 207 ? -2.112 -10.327 -26.601 1.00 24.76 205 LYS A N 1
ATOM 1441 C CA . LYS A 1 207 ? -0.831 -9.666 -26.347 1.00 25.66 205 LYS A CA 1
ATOM 1442 C C . LYS A 1 207 ? -1.030 -8.188 -26.069 1.00 25.14 205 LYS A C 1
ATOM 1443 O O . LYS A 1 207 ? -0.375 -7.622 -25.181 1.00 26.76 205 LYS A O 1
ATOM 1449 N N . ALA A 1 208 ? -1.918 -7.542 -26.825 1.00 25.77 206 ALA A N 1
ATOM 1450 C CA . ALA A 1 208 ? -2.179 -6.130 -26.565 1.00 30.52 206 ALA A CA 1
ATOM 1451 C C . ALA A 1 208 ? -2.771 -5.961 -25.179 1.00 30.86 206 ALA A C 1
ATOM 1452 O O . ALA A 1 208 ? -2.338 -5.098 -24.398 1.00 29.80 206 ALA A O 1
ATOM 1454 N N . PHE A 1 209 ? -3.707 -6.839 -24.832 1.00 26.54 207 PHE A N 1
ATOM 1455 C CA . PHE A 1 209 ? -4.411 -6.739 -23.565 1.00 24.70 207 PHE A CA 1
ATOM 1456 C C . PHE A 1 209 ? -3.459 -6.933 -22.384 1.00 30.81 207 PHE A C 1
ATOM 1457 O O . PHE A 1 209 ? -3.413 -6.104 -21.467 1.00 31.53 207 PHE A O 1
ATOM 1465 N N . LEU A 1 210 ? -2.662 -8.012 -22.399 1.00 24.90 208 LEU A N 1
ATOM 1466 C CA . LEU A 1 210 ? -1.771 -8.280 -21.269 1.00 26.10 208 LEU A CA 1
ATOM 1467 C C . LEU A 1 210 ? -0.662 -7.243 -21.148 1.00 27.13 208 LEU A C 1
ATOM 1468 O O . LEU A 1 210 ? -0.167 -6.991 -20.037 1.00 27.67 208 LEU A O 1
ATOM 1473 N N . SER A 1 211 ? -0.202 -6.695 -22.269 1.00 27.31 209 SER A N 1
ATOM 1474 C CA . SER A 1 211 ? 0.881 -5.721 -22.185 1.00 30.25 209 SER A CA 1
ATOM 1475 C C . SER A 1 211 ? 0.382 -4.355 -21.747 1.00 29.66 209 SER A C 1
ATOM 1476 O O . SER A 1 211 ? 1.097 -3.632 -21.038 1.00 30.12 209 SER A O 1
ATOM 1479 N N . THR A 1 212 ? -0.834 -3.987 -22.155 1.00 26.74 210 THR A N 1
ATOM 1480 C CA . THR A 1 212 ? -1.400 -2.693 -21.789 1.00 27.86 210 THR A CA 1
ATOM 1481 C C . THR A 1 212 ? -2.013 -2.693 -20.392 1.00 29.90 210 THR A C 1
ATOM 1482 O O . THR A 1 212 ? -2.008 -1.655 -19.710 1.00 29.79 210 THR A O 1
ATOM 1486 N N . HIS A 1 213 ? -2.545 -3.833 -19.957 1.00 27.02 211 HIS A N 1
ATOM 1487 C CA . HIS A 1 213 ? -3.267 -3.956 -18.693 1.00 27.30 211 HIS A CA 1
ATOM 1488 C C . HIS A 1 213 ? -2.619 -5.057 -17.861 1.00 28.60 211 HIS A C 1
ATOM 1489 O O . HIS A 1 213 ? -3.203 -6.122 -17.650 1.00 28.02 211 HIS A O 1
ATOM 1496 N N . PRO A 1 214 ? -1.442 -4.807 -17.324 1.00 30.59 212 PRO A N 1
ATOM 1497 C CA . PRO A 1 214 ? -0.775 -5.855 -16.550 1.00 32.08 212 PRO A CA 1
ATOM 1498 C C . PRO A 1 214 ? -1.629 -6.302 -15.370 1.00 37.40 212 PRO A C 1
ATOM 1499 O O . PRO A 1 214 ? -2.400 -5.529 -14.799 1.00 33.53 212 PRO A O 1
ATOM 1503 N N . ASN A 1 215 ? -1.502 -7.585 -15.026 1.00 32.71 213 ASN A N 1
ATOM 1504 C CA . ASN A 1 215 ? -2.127 -8.142 -13.825 1.00 33.36 213 ASN A CA 1
ATOM 1505 C C . ASN A 1 215 ? -3.649 -8.073 -13.887 1.00 35.97 213 ASN A C 1
ATOM 1506 O O . ASN A 1 215 ? -4.3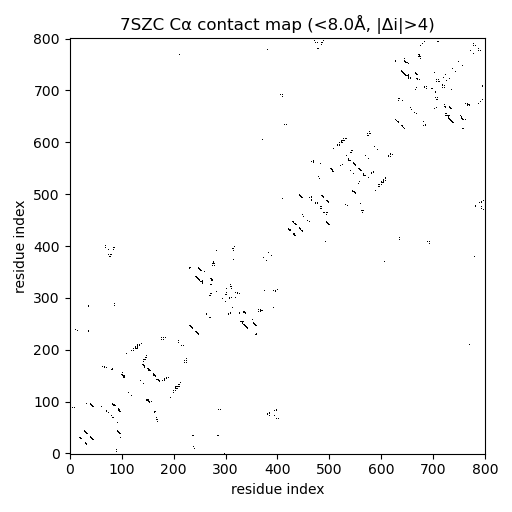08 -7.885 -12.860 1.00 45.09 213 ASN A O 1
ATOM 1511 N N . THR A 1 216 ? -4.212 -8.205 -15.084 1.00 35.56 214 THR A N 1
ATOM 1512 C CA . THR A 1 216 ? -5.658 -8.333 -15.278 1.00 36.50 214 THR A CA 1
ATOM 1513 C C . THR A 1 216 ? -6.004 -9.656 -15.959 1.00 35.86 214 THR A C 1
ATOM 1514 O O . THR A 1 216 ? -6.955 -9.746 -16.749 1.00 34.72 214 THR A O 1
ATOM 1518 N N . GLU A 1 217 ? -5.247 -10.712 -15.634 1.00 32.21 215 GLU A N 1
ATOM 1519 C CA . GLU A 1 217 ? -5.432 -12.006 -16.291 1.00 32.97 215 GLU A CA 1
ATOM 1520 C C . GLU A 1 217 ? -6.822 -12.591 -16.056 1.00 35.03 215 GLU A C 1
ATOM 1521 O O . GLU A 1 217 ? -7.371 -13.255 -16.950 1.00 32.95 215 GLU A O 1
ATOM 1527 N N . THR A 1 218 ? -7.420 -12.353 -14.885 1.00 34.42 216 THR A N 1
ATOM 1528 C CA . THR A 1 218 ? -8.774 -12.862 -14.668 1.00 39.66 216 THR A CA 1
ATOM 1529 C C . THR A 1 218 ? -9.766 -12.231 -15.635 1.00 35.15 216 THR A C 1
ATOM 1530 O O . THR A 1 218 ? -10.791 -12.839 -15.965 1.00 34.26 216 THR A O 1
ATOM 1534 N N . VAL A 1 219 ? -9.501 -11.003 -16.077 1.00 30.73 217 VAL A N 1
ATOM 1535 C CA . VAL A 1 219 ? -10.386 -10.366 -17.043 1.00 30.20 217 VAL A CA 1
ATOM 1536 C C . VAL A 1 219 ? -10.303 -11.082 -18.379 1.00 33.20 217 VAL A C 1
ATOM 1537 O O . VAL A 1 219 ? -11.326 -11.381 -19.011 1.00 28.53 217 VAL A O 1
ATOM 1541 N N . PHE A 1 220 ? -9.084 -11.359 -18.842 1.00 27.42 218 PHE A N 1
ATOM 1542 C CA . PHE A 1 220 ? -8.973 -12.030 -20.129 1.00 27.25 218 PHE A CA 1
ATOM 1543 C C . PHE A 1 220 ? -9.497 -13.458 -20.034 1.00 29.50 218 PHE A C 1
ATOM 1544 O O . PHE A 1 220 ? -10.078 -13.975 -21.000 1.00 26.44 218 PHE A O 1
ATOM 1552 N N . GLU A 1 221 ? -9.338 -14.094 -18.872 1.00 24.43 219 GLU A N 1
ATOM 1553 C CA . GLU A 1 221 ? -9.917 -15.419 -18.698 1.00 24.17 219 GLU A CA 1
ATOM 1554 C C . GLU A 1 221 ? -11.428 -15.370 -18.877 1.00 26.74 219 GLU A C 1
ATOM 1555 O O . GLU A 1 221 ? -12.001 -16.203 -19.584 1.00 26.95 219 GLU A O 1
ATOM 1561 N N . ALA A 1 222 ? -12.082 -14.372 -18.279 1.00 28.30 220 ALA A N 1
ATOM 1562 C CA . ALA A 1 222 ? -13.529 -14.235 -18.416 1.00 30.79 220 ALA A CA 1
ATOM 1563 C C . ALA A 1 222 ? -13.932 -13.906 -19.849 1.00 30.58 220 ALA A C 1
ATOM 1564 O O . ALA A 1 222 ? -15.004 -14.329 -20.306 1.00 27.81 220 ALA A O 1
ATOM 1566 N N . PHE A 1 223 ? -13.116 -13.124 -20.559 1.00 23.71 221 PHE A N 1
ATOM 1567 C CA . PHE A 1 223 ? -13.377 -12.886 -21.973 1.00 24.64 221 PHE A CA 1
ATOM 1568 C C . PHE A 1 223 ? -13.378 -14.199 -22.756 1.00 28.18 221 PHE A C 1
ATOM 1569 O O . PHE A 1 223 ? -14.289 -14.463 -23.556 1.00 24.10 221 PHE A O 1
ATOM 1577 N N . LEU A 1 224 ? -12.357 -15.035 -22.546 1.00 24.96 222 LEU A N 1
ATOM 1578 C CA . LEU A 1 224 ? -12.249 -16.276 -23.316 1.00 25.96 222 LEU A CA 1
ATOM 1579 C C . LEU A 1 224 ? -13.403 -17.218 -23.014 1.00 26.55 222 LEU A C 1
ATOM 1580 O O . LEU A 1 224 ? -13.897 -17.914 -23.911 1.00 27.07 222 LEU A O 1
ATOM 1585 N N . LYS A 1 225 ? -13.808 -17.295 -21.746 1.00 28.70 223 LYS A N 1
ATOM 1586 C CA . LYS A 1 225 ? -14.928 -18.146 -21.379 1.00 28.58 223 LYS A CA 1
ATOM 1587 C C . LYS A 1 225 ? -16.192 -17.710 -22.101 1.00 25.93 223 LYS A C 1
ATOM 1588 O O . LYS A 1 225 ? -16.961 -18.544 -22.594 1.00 29.26 223 LYS A O 1
ATOM 1594 N N . SER A 1 226 ? -16.420 -16.403 -22.169 1.00 22.72 224 SER A N 1
ATOM 1595 C CA . SER A 1 226 ? -17.643 -15.902 -22.792 1.00 25.35 224 SER A CA 1
ATOM 1596 C C . SER A 1 226 ? -17.597 -16.073 -24.306 1.00 21.84 224 SER A C 1
ATOM 1597 O O . SER A 1 226 ? -18.595 -16.461 -24.923 1.00 25.59 224 SER A O 1
ATOM 1600 N N . TYR A 1 227 ? -16.431 -15.842 -24.910 1.00 20.97 225 TYR A N 1
ATOM 1601 C CA . TYR A 1 227 ? -16.273 -16.067 -26.346 1.00 23.91 225 TYR A CA 1
ATOM 1602 C C . TYR A 1 227 ? -16.554 -17.521 -26.700 1.00 26.12 225 TYR A C 1
ATOM 1603 O O . TYR A 1 227 ? -17.243 -17.819 -27.685 1.00 24.39 225 TYR A O 1
ATOM 1612 N N . SER A 1 228 ? -16.033 -18.439 -25.893 1.00 25.24 226 SER A N 1
ATOM 1613 C CA . SER A 1 228 ? -16.202 -19.861 -26.160 1.00 26.59 226 SER A CA 1
ATOM 1614 C C . SER A 1 228 ? -17.670 -20.277 -26.069 1.00 35.87 226 SER A C 1
ATOM 1615 O O . SER A 1 228 ? -18.148 -21.089 -26.872 1.00 32.73 226 SER A O 1
ATOM 1618 N N . THR A 1 229 ? -18.401 -19.730 -25.091 1.00 26.47 227 THR A N 1
ATOM 1619 C CA . THR A 1 229 ? -19.824 -20.023 -24.954 1.00 26.95 227 THR A CA 1
ATOM 1620 C C . THR A 1 229 ? -20.639 -19.386 -26.074 1.00 28.80 227 THR A C 1
ATOM 1621 O O . THR A 1 229 ? -21.640 -19.955 -26.530 1.00 32.11 227 THR A O 1
ATOM 1625 N N . SER A 1 230 ? -20.246 -18.181 -26.488 1.00 25.63 228 SER A N 1
ATOM 1626 C CA . SER A 1 230 ? -21.050 -17.356 -27.387 1.00 25.94 228 SER A CA 1
ATOM 1627 C C . SER A 1 230 ? -20.872 -17.722 -28.853 1.00 27.80 228 SER A C 1
ATOM 1628 O O . SER A 1 230 ? -21.809 -17.561 -29.646 1.00 30.69 228 SER A O 1
ATOM 1631 N N . SER A 1 231 ? -19.681 -18.152 -29.246 1.00 25.70 229 SER A N 1
ATOM 1632 C CA . SER A 1 231 ? -19.421 -18.456 -30.640 1.00 26.35 229 SER A CA 1
ATOM 1633 C C . SER A 1 231 ? -19.893 -19.856 -30.956 1.00 37.34 229 SER A C 1
ATOM 1634 O O . SER A 1 231 ? -19.691 -20.774 -30.161 1.00 33.54 229 SER A O 1
ATOM 1637 N N . LYS A 1 232 ? -20.476 -20.018 -32.145 1.00 34.80 230 LYS A N 1
ATOM 1638 C CA . LYS A 1 232 ? -20.930 -21.325 -32.597 1.00 31.05 230 LYS A CA 1
ATOM 1639 C C . LYS A 1 232 ? -19.791 -22.264 -32.979 1.00 42.13 230 LYS A C 1
ATOM 1640 O O . LYS A 1 232 ? -20.005 -23.479 -33.045 1.00 45.78 230 LYS A O 1
ATOM 1646 N N . LYS A 1 233 ? -18.605 -21.743 -33.273 1.00 30.26 231 LYS A N 1
ATOM 1647 C CA . LYS A 1 233 ? -17.541 -22.584 -33.796 1.00 34.80 231 LYS A CA 1
ATOM 1648 C C . LYS A 1 233 ? -16.220 -22.235 -33.136 1.00 29.67 231 LYS A C 1
ATOM 1649 O O . LYS A 1 233 ? -15.173 -22.192 -33.789 1.00 29.77 231 LYS A O 1
ATOM 1655 N N . ALA A 1 234 ? -16.249 -21.975 -31.829 1.00 30.40 232 ALA A N 1
ATOM 1656 C CA . ALA A 1 234 ? -15.037 -21.555 -31.140 1.00 30.59 232 ALA A CA 1
ATOM 1657 C C . ALA A 1 234 ? -14.052 -22.699 -30.893 1.00 29.51 232 ALA A C 1
ATOM 1658 O O . ALA A 1 234 ? -12.863 -22.435 -30.716 1.00 28.96 232 ALA A O 1
ATOM 1660 N N . ARG A 1 235 ? -14.497 -23.958 -30.885 1.00 29.12 233 ARG A N 1
ATOM 1661 C CA . ARG A 1 235 ? -13.574 -25.031 -30.508 1.00 25.34 233 ARG A CA 1
ATOM 1662 C C . ARG A 1 235 ? -12.333 -25.052 -31.388 1.00 33.06 233 ARG A C 1
ATOM 1663 O O . ARG A 1 235 ? -11.213 -25.012 -30.843 1.00 29.69 233 ARG A O 1
ATOM 1671 N N . PRO A 1 236 ? -12.440 -25.100 -32.722 1.00 27.63 234 PRO A N 1
ATOM 1672 C CA . PRO A 1 236 ? -11.222 -25.095 -33.543 1.00 30.89 234 PRO A CA 1
ATOM 1673 C C . PRO A 1 236 ? -10.457 -23.799 -33.430 1.00 26.78 234 PRO A C 1
ATOM 1674 O O . PRO A 1 236 ? -9.236 -23.811 -33.616 1.00 26.92 234 PRO A O 1
ATOM 1678 N N . VAL A 1 237 ? -11.150 -22.679 -33.190 1.00 25.00 235 VAL A N 1
ATOM 1679 C CA . VAL A 1 237 ? -10.479 -21.383 -33.047 1.00 23.03 235 VAL A CA 1
ATOM 1680 C C . VAL A 1 237 ? -9.597 -21.365 -31.806 1.00 22.81 235 VAL A C 1
ATOM 1681 O O . VAL A 1 237 ? -8.447 -20.910 -31.853 1.00 24.63 235 VAL A O 1
ATOM 1685 N N . LEU A 1 238 ? -10.126 -21.834 -30.672 1.00 23.01 236 LEU A N 1
ATOM 1686 C CA . LEU A 1 238 ? -9.344 -21.799 -29.440 1.00 28.24 236 LEU A CA 1
ATOM 1687 C C . LEU A 1 238 ? -8.186 -22.791 -29.473 1.00 28.48 236 LEU A C 1
ATOM 1688 O O . LEU A 1 238 ? -7.158 -22.560 -28.821 1.00 29.37 236 LEU A O 1
ATOM 1693 N N . LYS A 1 239 ? -8.327 -23.896 -30.203 1.00 27.12 237 LYS A N 1
ATOM 1694 C CA . LYS A 1 239 ? -7.171 -24.768 -30.417 1.00 29.08 237 LYS A CA 1
ATOM 1695 C C . LYS A 1 239 ? -6.096 -24.066 -31.245 1.00 29.19 237 LYS A C 1
ATOM 1696 O O . LYS A 1 239 ? -4.898 -24.169 -30.946 1.00 30.42 237 LYS A O 1
ATOM 1698 N N . LYS A 1 240 ? -6.499 -23.334 -32.286 1.00 28.06 238 LYS A N 1
ATOM 1699 C CA . LYS A 1 240 ? -5.520 -22.573 -33.052 1.00 28.20 238 LYS A CA 1
ATOM 1700 C C . LYS A 1 240 ? -4.887 -21.481 -32.205 1.00 29.45 238 LYS A C 1
ATOM 1701 O O . LYS A 1 240 ? -3.706 -21.163 -32.383 1.00 28.33 238 LYS A O 1
ATOM 1707 N N . LEU A 1 241 ? -5.659 -20.862 -31.304 1.00 24.78 239 LEU A N 1
ATOM 1708 C CA . LEU A 1 241 ? -5.052 -19.864 -30.420 1.00 27.07 239 LEU A CA 1
ATOM 1709 C C . LEU A 1 241 ? -3.882 -20.473 -29.657 1.00 28.38 239 LEU A C 1
ATOM 1710 O O . LEU A 1 241 ? -2.796 -19.883 -29.573 1.00 29.84 239 LEU A O 1
ATOM 1715 N N . ASP A 1 242 ? -4.079 -21.664 -29.101 1.00 27.48 240 ASP A N 1
ATOM 1716 C CA . ASP A 1 242 ? -2.970 -22.306 -28.399 1.00 28.68 240 ASP A CA 1
ATOM 1717 C C . ASP A 1 242 ? -1.791 -22.526 -29.335 1.00 40.23 240 ASP A C 1
ATOM 1718 O O . ASP A 1 242 ? -0.636 -22.350 -28.936 1.00 34.14 240 ASP A O 1
ATOM 1723 N N . GLU A 1 243 ? -2.056 -22.931 -30.584 1.00 31.33 241 GLU A N 1
ATOM 1724 C CA . GLU A 1 243 ? -0.946 -23.210 -31.500 1.00 33.43 241 GLU A CA 1
ATOM 1725 C C . GLU A 1 243 ? -0.203 -21.931 -31.859 1.00 36.65 241 GLU A C 1
ATOM 1726 O O . GLU A 1 243 ? 1.031 -21.922 -31.961 1.00 34.14 241 GLU A O 1
ATOM 1732 N N . VAL A 1 244 ? -0.946 -20.845 -32.065 1.00 30.21 242 VAL A N 1
ATOM 1733 C CA . VAL A 1 244 ? -0.318 -19.573 -32.421 1.00 30.76 242 VAL A CA 1
ATOM 1734 C C . VAL A 1 244 ? 0.502 -19.034 -31.259 1.00 31.02 242 VAL A C 1
ATOM 1735 O O . VAL A 1 244 ? 1.588 -18.468 -31.458 1.00 33.70 242 VAL A O 1
ATOM 1739 N N . ARG A 1 245 ? -0.007 -19.181 -30.031 1.00 29.90 243 ARG A N 1
ATOM 1740 C CA . ARG A 1 245 ? 0.745 -18.754 -28.852 1.00 35.06 243 ARG A CA 1
ATOM 1741 C C . ARG A 1 245 ? 2.088 -19.456 -28.787 1.00 38.56 243 ARG A C 1
ATOM 1742 O O . ARG A 1 245 ? 3.125 -18.830 -28.530 1.00 41.03 243 ARG A O 1
ATOM 1750 N N . LEU A 1 246 ? 2.087 -20.774 -28.990 1.00 36.60 244 LEU A N 1
ATOM 1751 C CA . LEU A 1 246 ? 3.323 -21.527 -28.864 1.00 35.96 244 LEU A CA 1
ATOM 1752 C C . LEU A 1 246 ? 4.319 -21.103 -29.932 1.00 41.03 244 LEU A C 1
ATOM 1753 O O . LEU A 1 246 ? 5.489 -20.835 -29.634 1.00 49.82 244 LEU A O 1
ATOM 1758 N N . ARG A 1 247 ? 3.864 -21.010 -31.182 1.00 36.17 245 ARG A N 1
ATOM 1759 C CA . ARG A 1 247 ? 4.748 -20.573 -32.257 1.00 53.44 245 ARG A CA 1
ATOM 1760 C C . ARG A 1 247 ? 5.180 -19.121 -32.069 1.00 52.10 245 ARG A C 1
ATOM 1761 O O . ARG A 1 247 ? 6.314 -18.761 -32.391 1.00 48.23 245 ARG A O 1
ATOM 1769 N N . GLY A 1 248 ? 4.293 -18.272 -31.564 1.00 47.51 246 GLY A N 1
ATOM 1770 C CA . GLY A 1 248 ? 4.606 -16.861 -31.401 1.00 48.42 246 GLY A CA 1
ATOM 1771 C C . GLY A 1 248 ? 4.143 -15.989 -32.556 1.00 54.22 246 GLY A C 1
ATOM 1772 O O . GLY A 1 248 ? 3.662 -16.486 -33.581 1.00 58.54 246 GLY A O 1
ATOM 1773 N N . HIS B 2 3 ? -46.032 25.507 -45.858 1.00 58.30 0 HIS B N 1
ATOM 1774 C CA . HIS B 2 3 ? -45.190 25.987 -46.935 1.00 39.87 0 HIS B CA 1
ATOM 1775 C C . HIS B 2 3 ? -43.893 26.583 -46.397 1.00 53.68 0 HIS B C 1
ATOM 1776 O O . HIS B 2 3 ? -43.886 27.697 -45.885 1.00 75.77 0 HIS B O 1
ATOM 1778 N N . MET B 2 4 ? -42.789 25.844 -46.509 1.00 52.93 1 MET B N 1
ATOM 1779 C CA . MET B 2 4 ? -41.497 26.449 -46.207 1.00 52.51 1 MET B CA 1
ATOM 1780 C C . MET B 2 4 ? -40.337 25.550 -46.631 1.00 45.04 1 MET B C 1
ATOM 1781 O O . MET B 2 4 ? -40.294 24.352 -46.323 1.00 45.36 1 MET B O 1
ATOM 1786 N N . GLN B 2 5 ? -39.396 26.136 -47.350 1.00 40.57 2 GLN B N 1
ATOM 1787 C CA . GLN B 2 5 ? -38.257 25.389 -47.835 1.00 35.46 2 GLN B CA 1
ATOM 1788 C C . GLN B 2 5 ? -37.350 24.972 -46.688 1.00 34.69 2 GLN B C 1
ATOM 1789 O O . GLN B 2 5 ? -37.412 25.499 -45.573 1.00 39.23 2 GLN B O 1
ATOM 1795 N N . LEU B 2 6 ? -36.478 24.029 -46.999 1.00 33.19 3 LEU B N 1
ATOM 1796 C CA . LEU B 2 6 ? -35.360 23.670 -46.148 1.00 32.85 3 LEU B CA 1
ATOM 1797 C C . LEU B 2 6 ? -34.117 23.752 -47.017 1.00 32.01 3 LEU B C 1
ATOM 1798 O O . LEU B 2 6 ? -34.071 23.126 -48.081 1.00 31.90 3 LEU B O 1
ATOM 1803 N N . THR B 2 7 ? -33.120 24.533 -46.591 1.00 32.62 4 THR B N 1
ATOM 1804 C CA . THR B 2 7 ? -31.868 24.632 -47.330 1.00 32.26 4 THR B CA 1
ATOM 1805 C C . THR B 2 7 ? -30.707 24.297 -46.412 1.00 32.60 4 THR B C 1
ATOM 1806 O O . THR B 2 7 ? -30.683 24.724 -45.251 1.00 33.02 4 THR B O 1
ATOM 1810 N N . HIS B 2 8 ? -29.735 23.570 -46.954 1.00 30.53 5 HIS B N 1
ATOM 1811 C CA . HIS B 2 8 ? -28.499 23.281 -46.248 1.00 30.01 5 HIS B CA 1
ATOM 1812 C C . HIS B 2 8 ? -27.320 23.440 -47.189 1.00 29.84 5 HIS B C 1
ATOM 1813 O O . HIS B 2 8 ? -27.372 23.018 -48.347 1.00 29.36 5 HIS B O 1
ATOM 1820 N N . GLN B 2 9 ? -26.252 24.042 -46.680 1.00 30.33 6 GLN B N 1
ATOM 1821 C CA . GLN B 2 9 ? -25.000 24.078 -47.411 1.00 30.10 6 GLN B CA 1
ATOM 1822 C C . GLN B 2 9 ? -24.365 22.689 -47.390 1.00 28.56 6 GLN B C 1
ATOM 1823 O O . GLN B 2 9 ? -24.513 21.940 -46.426 1.00 27.91 6 GLN B O 1
ATOM 1829 N N . LEU B 2 10 ? -23.669 22.334 -48.472 1.00 28.04 7 LEU B N 1
ATOM 1830 C CA . LEU B 2 10 ? -22.873 21.107 -48.463 1.00 26.74 7 LEU B CA 1
ATOM 1831 C C . LEU B 2 10 ? -21.517 21.383 -47.815 1.00 26.97 7 LEU B C 1
ATOM 1832 O O . LEU B 2 10 ? -20.776 22.254 -48.271 1.00 28.74 7 LEU B O 1
ATOM 1837 N N . ASP B 2 11 ? -21.169 20.604 -46.786 1.00 26.29 8 ASP B N 1
ATOM 1838 C CA . ASP B 2 11 ? -19.950 20.877 -46.028 1.00 26.59 8 ASP B CA 1
ATOM 1839 C C . ASP B 2 11 ? -18.683 20.697 -46.867 1.00 26.33 8 ASP B C 1
ATOM 1840 O O . ASP B 2 11 ? -17.712 21.451 -46.707 1.00 27.06 8 ASP B O 1
ATOM 1845 N N . LEU B 2 12 ? -18.641 19.673 -47.720 1.00 25.31 9 LEU B N 1
ATOM 1846 C CA . LEU B 2 12 ? -17.473 19.435 -48.567 1.00 25.08 9 LEU B CA 1
ATOM 1847 C C . LEU B 2 12 ? -17.433 20.351 -49.786 1.00 26.01 9 LEU B C 1
ATOM 1848 O O . LEU B 2 12 ? -16.360 20.541 -50.372 1.00 26.10 9 LEU B O 1
ATOM 1853 N N . PHE B 2 13 ? -18.582 20.912 -50.174 1.00 26.35 10 PHE B N 1
ATOM 1854 C CA . PHE B 2 13 ? -18.723 21.789 -51.336 1.00 27.19 10 PHE B CA 1
ATOM 1855 C C . PHE B 2 13 ? -19.400 23.066 -50.854 1.00 28.46 10 PHE B C 1
ATOM 1856 O O . PHE B 2 13 ? -20.583 23.307 -51.120 1.00 28.74 10 PHE B O 1
ATOM 1864 N N . PRO B 2 14 ? -18.678 23.903 -50.112 1.00 33.34 11 PRO B N 1
ATOM 1865 C CA . PRO B 2 14 ? -19.348 24.969 -49.356 1.00 36.21 11 PRO B CA 1
ATOM 1866 C C . PRO B 2 14 ? -19.999 26.043 -50.218 1.00 35.45 11 PRO B C 1
ATOM 1867 O O . PRO B 2 14 ? -20.812 26.811 -49.692 1.00 35.78 11 PRO B O 1
ATOM 1871 N N . GLU B 2 15 ? -19.684 26.138 -51.508 1.00 31.67 12 GLU B N 1
ATOM 1872 C CA . GLU B 2 15 ? -20.426 27.076 -52.342 1.00 32.77 12 GLU B CA 1
ATOM 1873 C C . GLU B 2 15 ? -21.776 26.522 -52.789 1.00 32.30 12 GLU B C 1
ATOM 1874 O O . GLU B 2 15 ? -22.570 27.266 -53.371 1.00 33.26 12 GLU B O 1
ATOM 1876 N N . CYS B 2 16 ? -22.059 25.245 -52.522 1.00 30.91 13 CYS B N 1
ATOM 1877 C CA . CYS B 2 16 ? -23.292 24.602 -52.969 1.00 30.36 13 CYS B CA 1
ATOM 1878 C C . CYS B 2 16 ? -24.332 24.621 -51.863 1.00 30.46 13 CYS B C 1
ATOM 1879 O O . CYS B 2 16 ? -24.027 24.275 -50.715 1.00 30.04 13 CYS B O 1
ATOM 1882 N N . ARG B 2 17 ? -25.563 24.976 -52.224 1.00 30.33 14 ARG B N 1
ATOM 1883 C CA . ARG B 2 17 ? -26.703 24.925 -51.318 1.00 31.15 14 ARG B CA 1
ATOM 1884 C C . ARG B 2 17 ? -27.724 23.948 -51.868 1.00 30.80 14 ARG B C 1
ATOM 1885 O O . ARG B 2 17 ? -28.052 24.007 -53.053 1.00 29.66 14 ARG B O 1
ATOM 1893 N N . VAL B 2 18 ? -28.226 23.055 -51.007 1.00 26.76 15 VAL B N 1
ATOM 1894 C CA . VAL B 2 18 ? -29.284 22.115 -51.360 1.00 25.55 15 VAL B CA 1
ATOM 1895 C C . VAL B 2 18 ? -30.604 22.647 -50.825 1.00 25.89 15 VAL B C 1
ATOM 1896 O O . VAL B 2 18 ? -30.699 23.007 -49.644 1.00 29.51 15 VAL B O 1
ATOM 1900 N N . THR B 2 19 ? -31.628 22.678 -51.676 1.00 25.83 16 THR B N 1
ATOM 1901 C CA . THR B 2 19 ? -32.953 23.127 -51.282 1.00 26.25 16 THR B CA 1
ATOM 1902 C C . THR B 2 19 ? -33.950 21.980 -51.403 1.00 25.23 16 THR B C 1
ATOM 1903 O O . THR B 2 19 ? -33.932 21.234 -52.388 1.00 24.64 16 THR B O 1
ATOM 1907 N N . LEU B 2 20 ? -34.790 21.821 -50.375 1.00 25.18 17 LEU B N 1
ATOM 1908 C CA . LEU B 2 20 ? -35.861 20.829 -50.350 1.00 25.08 17 LEU B CA 1
ATOM 1909 C C . LEU B 2 20 ? -37.199 21.540 -50.289 1.00 25.49 17 LEU B C 1
ATOM 1910 O O . LEU B 2 20 ? -37.371 22.451 -49.481 1.00 27.47 17 LEU B O 1
ATOM 1915 N N . LEU B 2 21 ? -38.143 21.102 -51.121 1.00 25.48 18 LEU B N 1
ATOM 1916 C CA . LEU B 2 21 ? -39.504 21.636 -51.167 1.00 26.47 18 LEU B CA 1
ATOM 1917 C C . LEU B 2 21 ? -40.470 20.464 -51.125 1.00 28.94 18 LEU B C 1
ATOM 1918 O O . LEU B 2 21 ? -40.351 19.549 -51.941 1.00 27.29 18 LEU B O 1
ATOM 1923 N N . LEU B 2 22 ? -41.440 20.505 -50.218 1.00 30.23 19 LEU B N 1
ATOM 1924 C CA . LEU B 2 22 ? -42.387 19.410 -50.032 1.00 28.42 19 LEU B CA 1
ATOM 1925 C C . LEU B 2 22 ? -43.807 19.859 -50.367 1.00 27.92 19 LEU B C 1
ATOM 1926 O O . LEU B 2 22 ? -44.224 20.941 -49.956 1.00 30.46 19 LEU B O 1
ATOM 1931 N N . PHE B 2 23 ? -44.551 19.019 -51.089 1.00 30.33 20 PHE B N 1
ATOM 1932 C CA . PHE B 2 23 ? -45.919 19.339 -51.503 1.00 30.81 20 PHE B CA 1
ATOM 1933 C C . PHE B 2 23 ? -46.845 18.161 -51.229 1.00 38.16 20 PHE B C 1
ATOM 1934 O O . PHE B 2 23 ? -46.451 16.998 -51.349 1.00 32.82 20 PHE B O 1
ATOM 1942 N N . LYS B 2 24 ? -48.098 18.474 -50.902 1.00 38.69 21 LYS B N 1
ATOM 1943 C CA . LYS B 2 24 ? -49.136 17.470 -50.713 1.00 38.81 21 LYS B CA 1
ATOM 1944 C C . LYS B 2 24 ? -50.321 17.818 -51.606 1.00 43.92 21 LYS B C 1
ATOM 1945 O O . LYS B 2 24 ? -50.389 18.900 -52.191 1.00 37.18 21 LYS B O 1
ATOM 1947 N N . ASP B 2 25 ? -51.247 16.869 -51.740 1.00 40.99 22 ASP B N 1
ATOM 1948 C CA . ASP B 2 25 ? -52.449 17.076 -52.548 1.00 41.43 22 ASP B CA 1
ATOM 1949 C C . ASP B 2 25 ? -52.092 17.505 -53.968 1.00 46.37 22 ASP B C 1
ATOM 1950 O O . ASP B 2 25 ? -52.764 18.342 -54.582 1.00 42.20 22 ASP B O 1
ATOM 1955 N N . VAL B 2 26 ? -51.025 16.911 -54.501 1.00 38.75 23 VAL B N 1
ATOM 1956 C CA . VAL B 2 26 ? -50.566 17.231 -55.846 1.00 40.07 23 VAL B CA 1
ATOM 1957 C C . VAL B 2 26 ? -51.481 16.569 -56.864 1.00 37.64 23 VAL B C 1
ATOM 1958 O O . VAL B 2 26 ? -51.791 15.377 -56.757 1.00 40.98 23 VAL B O 1
ATOM 1962 N N . LYS B 2 27 ? -51.890 17.337 -57.873 1.00 39.65 24 LYS B N 1
ATOM 1963 C CA . LYS B 2 27 ? -52.822 16.854 -58.878 1.00 41.09 24 LYS B CA 1
ATOM 1964 C C . LYS B 2 27 ? -52.172 16.558 -60.217 1.00 46.51 24 LYS B C 1
ATOM 1965 O O . LYS B 2 27 ? -52.772 15.845 -61.027 1.00 45.89 24 LYS B O 1
ATOM 1971 N N . ASN B 2 28 ? -50.961 17.057 -60.458 1.00 41.06 25 ASN B N 1
ATOM 1972 C CA . ASN B 2 28 ? -50.345 17.002 -61.775 1.00 38.90 25 ASN B CA 1
ATOM 1973 C C . ASN B 2 28 ? -48.987 16.317 -61.730 1.00 43.00 25 ASN B C 1
ATOM 1974 O O . ASN B 2 28 ? -48.038 16.734 -62.397 1.00 44.98 25 ASN B O 1
ATOM 1979 N N . ALA B 2 29 ? -48.881 15.242 -60.946 1.00 41.09 26 ALA B N 1
ATOM 1980 C CA . ALA B 2 29 ? -47.611 14.528 -60.843 1.00 36.33 26 ALA B CA 1
ATOM 1981 C C . ALA B 2 29 ? -47.172 13.967 -62.192 1.00 43.86 26 ALA B C 1
ATOM 1982 O O . ALA B 2 29 ? -45.970 13.901 -62.479 1.00 41.65 26 ALA B O 1
ATOM 1984 N N . GLY B 2 30 ? -48.123 13.568 -63.038 1.00 41.08 27 GLY B N 1
ATOM 1985 C CA . GLY B 2 30 ? -47.751 13.076 -64.351 1.00 44.36 27 GLY B CA 1
ATOM 1986 C C . GLY B 2 30 ? -47.055 14.130 -65.190 1.00 44.20 27 GLY B C 1
ATOM 1987 O O . GLY B 2 30 ? -46.014 13.868 -65.796 1.00 52.62 27 GLY B O 1
ATOM 1988 N N . ASP B 2 31 ? -47.621 15.341 -65.237 1.00 46.12 28 ASP B N 1
ATOM 1989 C CA . ASP B 2 31 ? -46.990 16.417 -65.999 1.00 42.36 28 ASP B CA 1
ATOM 1990 C C . ASP B 2 31 ? -45.646 16.808 -65.396 1.00 49.03 28 ASP B C 1
ATOM 1991 O O . ASP B 2 31 ? -44.680 17.055 -66.129 1.00 46.90 28 ASP B O 1
ATOM 1993 N N . LEU B 2 32 ? -45.573 16.888 -64.062 1.00 38.90 29 LEU B N 1
ATOM 1994 C CA . LEU B 2 32 ? -44.305 17.207 -63.406 1.00 33.89 29 LEU B CA 1
ATOM 1995 C C . LEU B 2 32 ? -43.242 16.175 -63.759 1.00 40.64 29 LEU B C 1
ATOM 1996 O O . LEU B 2 32 ? -42.093 16.527 -64.060 1.00 40.58 29 LEU B O 1
ATOM 2001 N N . ARG B 2 33 ? -43.614 14.895 -63.747 1.00 47.17 30 ARG B N 1
ATOM 2002 C CA . ARG B 2 33 ? -42.677 13.845 -64.131 1.00 45.12 30 ARG B CA 1
ATOM 2003 C C . ARG B 2 33 ? -42.188 14.041 -65.559 1.00 53.45 30 ARG B C 1
ATOM 2004 O O . ARG B 2 33 ? -40.990 13.895 -65.836 1.00 50.82 30 ARG B O 1
ATOM 2012 N N . ARG B 2 34 ? -43.099 14.377 -66.483 1.00 50.84 31 ARG B N 1
ATOM 2013 C CA . ARG B 2 34 ? -42.695 14.586 -67.870 1.00 52.91 31 ARG B CA 1
ATOM 2014 C C . ARG B 2 34 ? -41.739 15.766 -67.996 1.00 44.33 31 ARG B C 1
ATOM 2015 O O . ARG B 2 34 ? -40.741 15.689 -68.722 1.00 57.33 31 ARG B O 1
ATOM 2017 N N . LYS B 2 35 ? -42.026 16.866 -67.293 1.00 46.86 32 LYS B N 1
ATOM 2018 C CA . LYS B 2 35 ? -41.162 18.044 -67.359 1.00 46.60 32 LYS B CA 1
ATOM 2019 C C . LYS B 2 35 ? -39.765 17.743 -66.834 1.00 56.70 32 LYS B C 1
ATOM 2020 O O . LYS B 2 35 ? -38.764 18.176 -67.419 1.00 51.65 32 LYS B O 1
ATOM 2026 N N . ALA B 2 36 ? -39.673 17.042 -65.703 1.00 46.31 33 ALA B N 1
ATOM 2027 C CA . ALA B 2 36 ? -38.352 16.712 -65.181 1.00 40.51 33 ALA B CA 1
ATOM 2028 C C . ALA B 2 36 ? -37.605 15.817 -66.158 1.00 54.23 33 ALA B C 1
ATOM 2029 O O . ALA B 2 36 ? -36.391 15.964 -66.347 1.00 58.44 33 ALA B O 1
ATOM 2031 N N . MET B 2 37 ? -38.320 14.892 -66.802 1.00 54.07 34 MET B N 1
ATOM 2032 C CA . MET B 2 37 ? -37.700 14.038 -67.809 1.00 57.04 34 MET B CA 1
ATOM 2033 C C . MET B 2 37 ? -37.191 14.861 -68.984 1.00 62.17 34 MET B C 1
ATOM 2034 O O . MET B 2 37 ? -36.063 14.668 -69.452 1.00 75.76 34 MET B O 1
ATOM 2036 N N . GLU B 2 38 ? -38.009 15.794 -69.472 1.00 65.23 35 GLU B N 1
ATOM 2037 C CA . GLU B 2 38 ? -37.567 16.688 -70.533 1.00 66.70 35 GLU B CA 1
ATOM 2038 C C . GLU B 2 38 ? -36.574 17.731 -70.035 1.00 63.94 35 GLU B C 1
ATOM 2039 O O . GLU B 2 38 ? -35.952 18.413 -70.856 1.00 77.03 35 GLU B O 1
ATOM 2041 N N . GLY B 2 39 ? -36.414 17.872 -68.722 1.00 64.22 36 GLY B N 1
ATOM 2042 C CA . GLY B 2 39 ? -35.485 18.826 -68.158 1.00 55.46 36 GLY B CA 1
ATOM 2043 C C . GLY B 2 39 ? -36.003 20.242 -68.036 1.00 66.68 36 GLY B C 1
ATOM 2044 O O . GLY B 2 39 ? -35.284 21.102 -67.506 1.00 51.67 36 GLY B O 1
ATOM 2045 N N . THR B 2 40 ? -37.226 20.521 -68.499 1.00 52.50 37 THR B N 1
ATOM 2046 C CA . THR B 2 40 ? -37.752 21.875 -68.374 1.00 64.94 37 THR B CA 1
ATOM 2047 C C . THR B 2 40 ? -37.856 22.286 -66.916 1.00 70.03 37 THR B C 1
ATOM 2048 O O . THR B 2 40 ? -37.661 23.460 -66.581 1.00 62.25 37 THR B O 1
ATOM 2052 N N . ILE B 2 41 ? -38.146 21.338 -66.034 1.00 58.29 38 ILE B N 1
ATOM 2053 C CA . ILE B 2 41 ? -38.177 21.593 -64.604 1.00 59.95 38 ILE B CA 1
ATOM 2054 C C . ILE B 2 41 ? -36.837 21.131 -64.048 1.00 54.17 38 ILE B C 1
ATOM 2055 O O . ILE B 2 41 ? -36.454 19.966 -64.203 1.00 49.66 38 ILE B O 1
ATOM 2060 N N . ASP B 2 42 ? -36.077 22.055 -63.477 1.00 58.90 39 ASP B N 1
ATOM 2061 C CA . ASP B 2 42 ? -34.707 21.775 -63.072 1.00 59.71 39 ASP B CA 1
ATOM 2062 C C . ASP B 2 42 ? -34.729 21.266 -61.638 1.00 67.64 39 ASP B C 1
ATOM 2063 O O . ASP B 2 42 ? -35.210 21.960 -60.736 1.00 80.32 39 ASP B O 1
ATOM 2065 N N . GLY B 2 43 ? -34.248 20.047 -61.432 1.00 36.99 40 GLY B N 1
ATOM 2066 C CA . GLY B 2 43 ? -34.275 19.476 -60.098 1.00 32.15 40 GLY B CA 1
ATOM 2067 C C . GLY B 2 43 ? -34.711 18.025 -60.050 1.00 35.41 40 GLY B C 1
ATOM 2068 O O . GLY B 2 43 ? -35.134 17.462 -61.056 1.00 29.10 40 GLY B O 1
ATOM 2069 N N . SER B 2 44 ? -34.609 17.421 -58.869 1.00 25.01 41 SER B N 1
ATOM 2070 C CA . SER B 2 44 ? -34.923 16.010 -58.646 1.00 25.14 41 SER B CA 1
ATOM 2071 C C . SER B 2 44 ? -36.314 15.891 -58.037 1.00 30.52 41 SER B C 1
ATOM 2072 O O . SER B 2 44 ? -36.589 16.496 -57.000 1.00 29.01 41 SER B O 1
ATOM 2075 N N . LEU B 2 45 ? -37.189 15.118 -58.675 1.00 28.45 42 LEU B N 1
ATOM 2076 C CA . LEU B 2 45 ? -38.516 14.870 -58.122 1.00 25.96 42 LEU B CA 1
ATOM 2077 C C . LEU B 2 45 ? -38.494 13.522 -57.423 1.00 26.24 42 LEU B C 1
ATOM 2078 O O . LEU B 2 45 ? -38.300 12.491 -58.074 1.00 30.44 42 LEU B O 1
ATOM 2083 N N . ILE B 2 46 ? -38.682 13.529 -56.100 1.00 24.70 43 ILE B N 1
ATOM 2084 C CA . ILE B 2 46 ? -38.428 12.364 -55.251 1.00 23.97 43 ILE B CA 1
ATOM 2085 C C . ILE B 2 46 ? -39.705 11.987 -54.517 1.00 27.25 43 ILE B C 1
ATOM 2086 O O . ILE B 2 46 ? -40.511 12.858 -54.171 1.00 29.15 43 ILE B O 1
ATOM 2091 N N . ASN B 2 47 ? -39.922 10.686 -54.355 1.00 24.65 44 ASN B N 1
ATOM 2092 C CA . ASN B 2 47 ? -41.041 10.133 -53.595 1.00 25.32 44 ASN B CA 1
ATOM 2093 C C . ASN B 2 47 ? -40.822 10.378 -52.111 1.00 26.12 44 ASN B C 1
ATOM 2094 O O . ASN B 2 47 ? -39.966 9.715 -51.510 1.00 26.20 44 ASN B O 1
ATOM 2099 N N . PRO B 2 48 ? -41.558 11.285 -51.471 1.00 25.83 45 PRO B N 1
ATOM 2100 C CA . PRO B 2 48 ? -41.293 11.553 -50.050 1.00 25.44 45 PRO B CA 1
ATOM 2101 C C . PRO B 2 48 ? -41.735 10.432 -49.129 1.00 30.14 45 PRO B C 1
ATOM 2102 O O . PRO B 2 48 ? -41.357 10.450 -47.950 1.00 30.40 45 PRO B O 1
ATOM 2106 N N . THR B 2 49 ? -42.512 9.457 -49.612 1.00 27.43 46 THR B N 1
ATOM 2107 C CA . THR B 2 49 ? -42.974 8.406 -48.711 1.00 26.51 46 THR B CA 1
ATOM 2108 C C . THR B 2 49 ? -41.852 7.477 -48.265 1.00 26.90 46 THR B C 1
ATOM 2109 O O . THR B 2 49 ? -42.072 6.678 -47.350 1.00 27.17 46 THR B O 1
ATOM 2113 N N . VAL B 2 50 ? -40.667 7.561 -48.864 1.00 28.48 47 VAL B N 1
ATOM 2114 C CA . VAL B 2 50 ? -39.567 6.673 -48.499 1.00 26.91 47 VAL B CA 1
ATOM 2115 C C . VAL B 2 50 ? -38.372 7.462 -47.970 1.00 30.03 47 VAL B C 1
ATOM 2116 O O . VAL B 2 50 ? -37.275 6.939 -47.869 1.00 26.67 47 VAL B O 1
ATOM 2120 N N . ILE B 2 51 ? -38.588 8.713 -47.587 1.00 24.26 48 ILE B N 1
ATOM 2121 C CA . ILE B 2 51 ? -37.535 9.555 -47.025 1.00 24.33 48 ILE B CA 1
ATOM 2122 C C . ILE B 2 51 ? -37.790 9.697 -45.528 1.00 30.09 48 ILE B C 1
ATOM 2123 O O . ILE B 2 51 ? -38.829 10.232 -45.120 1.00 31.30 48 ILE B O 1
ATOM 2128 N N . VAL B 2 52 ? -36.845 9.232 -44.701 1.00 28.17 49 VAL B N 1
ATOM 2129 C CA . VAL B 2 52 ? -37.057 9.270 -43.253 1.00 26.02 49 VAL B CA 1
ATOM 2130 C C . VAL B 2 52 ? -36.455 10.508 -42.584 1.00 33.03 49 VAL B C 1
ATOM 2131 O O . VAL B 2 52 ? -36.812 10.813 -41.435 1.00 30.93 49 VAL B O 1
ATOM 2135 N N . ASP B 2 53 ? -35.569 11.225 -43.257 1.00 25.57 50 ASP B N 1
ATOM 2136 C CA . ASP B 2 53 ? -34.911 12.365 -42.645 1.00 28.06 50 ASP B CA 1
ATOM 2137 C C . ASP B 2 53 ? -34.222 13.151 -43.744 1.00 21.88 50 ASP B C 1
ATOM 2138 O O . ASP B 2 53 ? -33.713 12.540 -44.690 1.00 23.45 50 ASP B O 1
ATOM 2143 N N . PRO B 2 54 ? -34.164 14.479 -43.660 1.00 24.01 51 PRO B N 1
ATOM 2144 C CA . PRO B 2 54 ? -33.404 15.223 -44.671 1.00 21.68 51 PRO B CA 1
ATOM 2145 C C . PRO B 2 54 ? -31.959 14.763 -44.789 1.00 23.69 51 PRO B C 1
ATOM 2146 O O . PRO B 2 54 ? -31.355 14.935 -45.853 1.00 22.53 51 PRO B O 1
ATOM 2150 N N . PHE B 2 55 ? -31.365 14.211 -43.725 1.00 22.99 52 PHE B N 1
ATOM 2151 C CA . PHE B 2 55 ? -29.980 13.736 -43.836 1.00 25.60 52 PHE B CA 1
ATOM 2152 C C . PHE B 2 55 ? -29.829 12.734 -44.985 1.00 22.16 52 PHE B C 1
ATOM 2153 O O . PHE B 2 55 ? -28.822 12.729 -45.700 1.00 22.38 52 PHE B O 1
ATOM 2161 N N . GLN B 2 56 ? -30.848 11.904 -45.196 1.00 22.43 53 GLN B N 1
ATOM 2162 C CA . GLN B 2 56 ? -30.847 10.955 -46.308 1.00 22.64 53 GLN B CA 1
ATOM 2163 C C . GLN B 2 56 ? -30.679 11.676 -47.645 1.00 22.45 53 GLN B C 1
ATOM 2164 O O . GLN B 2 56 ? -29.895 11.251 -48.505 1.00 22.51 53 GLN B O 1
ATOM 2170 N N . ILE B 2 57 ? -31.410 12.780 -47.831 1.00 21.26 54 ILE B N 1
ATOM 2171 C CA . ILE B 2 57 ? -31.292 13.597 -49.038 1.00 20.89 54 ILE B CA 1
ATOM 2172 C C . ILE B 2 57 ? -29.917 14.240 -49.135 1.00 22.08 54 ILE B C 1
ATOM 2173 O O . ILE B 2 57 ? -29.314 14.288 -50.213 1.00 20.90 54 ILE B O 1
ATOM 2178 N N . LEU B 2 58 ? -29.415 14.784 -48.018 1.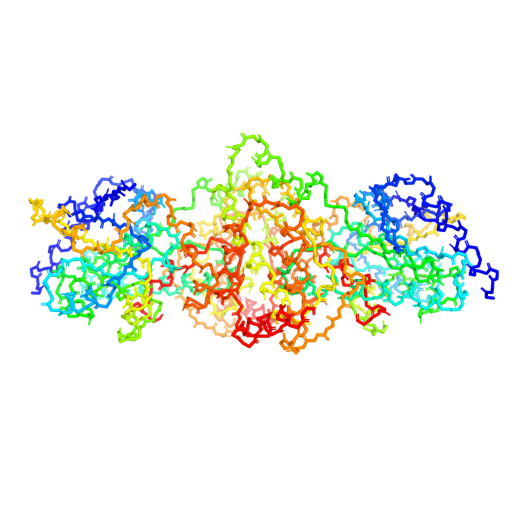00 19.85 55 LEU B N 1
ATOM 2179 C CA . LEU B 2 58 ? -28.154 15.512 -48.069 1.00 19.29 55 LEU B CA 1
ATOM 2180 C C . LEU B 2 58 ? -26.986 14.576 -48.350 1.00 20.51 55 LEU B C 1
ATOM 2181 O O . LEU B 2 58 ? -26.040 14.952 -49.046 1.00 20.91 55 LEU B O 1
ATOM 2186 N N . VAL B 2 59 ? -27.033 13.356 -47.821 1.00 19.10 56 VAL B N 1
ATOM 2187 C CA . VAL B 2 59 ? -25.997 12.368 -48.135 1.00 17.84 56 VAL B CA 1
ATOM 2188 C C . VAL B 2 59 ? -26.029 12.022 -49.628 1.00 19.26 56 VAL B C 1
ATOM 2189 O O . VAL B 2 59 ? -24.997 12.003 -50.316 1.00 18.73 56 VAL B O 1
ATOM 2193 N N . ALA B 2 60 ? -27.225 11.756 -50.158 1.00 19.41 57 ALA B N 1
ATOM 2194 C CA . ALA B 2 60 ? -27.343 11.476 -51.586 1.00 22.43 57 ALA B CA 1
ATOM 2195 C C . ALA B 2 60 ? -26.825 12.643 -52.419 1.00 20.33 57 ALA B C 1
ATOM 2196 O O . ALA B 2 60 ? -26.155 12.442 -53.447 1.00 19.05 57 ALA B O 1
ATOM 2198 N N . ALA B 2 61 ? -27.157 13.876 -52.011 1.00 18.79 58 ALA B N 1
ATOM 2199 C CA . ALA B 2 61 ? -26.728 15.053 -52.750 1.00 19.51 58 ALA B CA 1
ATOM 2200 C C . ALA B 2 61 ? -25.218 15.236 -52.669 1.00 23.26 58 ALA B C 1
ATOM 2201 O O . ALA B 2 61 ? -24.579 15.614 -53.654 1.00 20.69 58 ALA B O 1
ATOM 2203 N N . ASN B 2 62 ? -24.630 15.008 -51.495 1.00 19.33 59 ASN B N 1
ATOM 2204 C CA . ASN B 2 62 ? -23.188 15.172 -51.390 1.00 20.08 59 ASN B CA 1
ATOM 2205 C C . ASN B 2 62 ? -22.475 14.241 -52.354 1.00 22.44 59 ASN B C 1
ATOM 2206 O O . ASN B 2 62 ? -21.557 14.653 -53.073 1.00 21.77 59 ASN B O 1
ATOM 2211 N N . LYS B 2 63 ? -22.861 12.964 -52.359 1.00 19.14 60 LYS B N 1
ATOM 2212 C CA . LYS B 2 63 ? -22.199 12.004 -53.234 1.00 19.46 60 LYS B CA 1
ATOM 2213 C C . LYS B 2 63 ? -22.449 12.336 -54.706 1.00 22.25 60 LYS B C 1
ATOM 2214 O O . LYS B 2 63 ? -21.549 12.197 -55.547 1.00 20.35 60 LYS B O 1
ATOM 2220 N N . ALA B 2 64 ? -23.655 12.799 -55.041 1.00 21.70 61 ALA B N 1
ATOM 2221 C CA . ALA B 2 64 ? -23.937 13.145 -56.431 1.00 23.81 61 ALA B CA 1
ATOM 2222 C C . ALA B 2 64 ? -23.051 14.297 -56.911 1.00 22.26 61 ALA B C 1
ATOM 2223 O O . ALA B 2 64 ? -22.484 14.244 -58.008 1.00 23.86 61 ALA B O 1
ATOM 2225 N N . VAL B 2 65 ? -22.949 15.365 -56.110 1.00 22.68 62 VAL B N 1
ATOM 2226 C CA . VAL B 2 65 ? -22.122 16.506 -56.509 1.00 22.00 62 VAL B CA 1
ATOM 2227 C C . VAL B 2 65 ? -20.665 16.072 -56.623 1.00 23.16 62 VAL B C 1
ATOM 2228 O O . VAL B 2 65 ? -19.944 16.457 -57.554 1.00 24.40 62 VAL B O 1
ATOM 2232 N N . HIS B 2 66 ? -20.220 15.247 -55.681 1.00 21.00 63 HIS B N 1
ATOM 2233 C CA . HIS B 2 66 ? -18.861 14.732 -55.734 1.00 24.37 63 HIS B CA 1
ATOM 2234 C C . HIS B 2 66 ? -18.547 14.044 -57.055 1.00 29.17 63 HIS B C 1
ATOM 2235 O O . HIS B 2 66 ? -17.522 14.329 -57.685 1.00 26.02 63 HIS B O 1
ATOM 2242 N N . LEU B 2 67 ? -19.404 13.124 -57.489 1.00 21.56 64 LEU B N 1
ATOM 2243 C CA . LEU B 2 67 ? -19.136 12.429 -58.748 1.00 25.82 64 LEU B CA 1
ATOM 2244 C C . LEU B 2 67 ? -19.449 13.310 -59.955 1.00 26.86 64 LEU B C 1
ATOM 2245 O O . LEU B 2 67 ? -18.837 13.154 -61.023 1.00 27.66 64 LEU B O 1
ATOM 2250 N N . TYR B 2 68 ? -20.355 14.274 -59.800 1.00 24.49 65 TYR B N 1
ATOM 2251 C CA . TYR B 2 68 ? -20.576 15.243 -60.866 1.00 25.16 65 TYR B CA 1
ATOM 2252 C C . TYR B 2 68 ? -19.300 16.026 -61.153 1.00 26.73 65 TYR B C 1
ATOM 2253 O O . TYR B 2 68 ? -18.920 16.218 -62.313 1.00 31.60 65 TYR B O 1
ATOM 2262 N N . LYS B 2 69 ? -18.636 16.506 -60.104 1.00 26.77 66 LYS B N 1
ATOM 2263 C CA . LYS B 2 69 ? -17.444 17.330 -60.312 1.00 32.07 66 LYS B CA 1
ATOM 2264 C C . LYS B 2 69 ? -16.251 16.498 -60.758 1.00 35.04 66 LYS B C 1
ATOM 2265 O O . LYS B 2 69 ? -15.368 17.009 -61.459 1.00 32.89 66 LYS B O 1
ATOM 2271 N N . LEU B 2 70 ? -16.197 15.227 -60.368 1.00 34.24 67 LEU B N 1
ATOM 2272 C CA . LEU B 2 70 ? -15.145 14.352 -60.871 1.00 32.94 67 LEU B CA 1
ATOM 2273 C C . LEU B 2 70 ? -15.423 13.846 -62.271 1.00 32.46 67 LEU B C 1
ATOM 2274 O O . LEU B 2 70 ? -14.519 13.284 -62.889 1.00 35.35 67 LEU B O 1
ATOM 2279 N N . GLY B 2 71 ? -16.636 14.036 -62.782 1.00 34.10 68 GLY B N 1
ATOM 2280 C CA . GLY B 2 71 ? -17.014 13.456 -64.059 1.00 34.54 68 GLY B CA 1
ATOM 2281 C C . GLY B 2 71 ? -17.154 11.949 -64.036 1.00 33.54 68 GLY B C 1
ATOM 2282 O O . GLY B 2 71 ? -16.808 11.288 -65.021 1.00 36.92 68 GLY B O 1
ATOM 2283 N N . LYS B 2 72 ? -17.685 11.390 -62.938 1.00 31.60 69 LYS B N 1
ATOM 2284 C CA . LYS B 2 72 ? -17.760 9.946 -62.719 1.00 30.43 69 LYS B CA 1
ATOM 2285 C C . LYS B 2 72 ? -19.124 9.522 -62.195 1.00 28.47 69 LYS B C 1
ATOM 2286 O O . LYS B 2 72 ? -19.241 8.558 -61.433 1.00 30.26 69 LYS B O 1
ATOM 2292 N N . MET B 2 73 ? -20.165 10.238 -62.585 1.00 28.30 70 MET B N 1
ATOM 2293 C CA . MET B 2 73 ? -21.518 9.874 -62.208 1.00 27.79 70 MET B CA 1
ATOM 2294 C C . MET B 2 73 ? -21.879 8.545 -62.858 1.00 28.57 70 MET B C 1
ATOM 2295 O O . MET B 2 73 ? -21.421 8.232 -63.961 1.00 29.62 70 MET B O 1
ATOM 2300 N N . LYS B 2 74 ? -22.729 7.764 -62.184 1.00 28.92 71 LYS B N 1
ATOM 2301 C CA . LYS B 2 74 ? -23.209 6.546 -62.829 1.00 29.89 71 LYS B CA 1
ATOM 2302 C C . LYS B 2 74 ? -24.307 6.848 -63.848 1.00 29.27 71 LYS B C 1
ATOM 2303 O O . LYS B 2 74 ? -24.448 6.112 -64.831 1.00 30.22 71 LYS B O 1
ATOM 2309 N N . THR B 2 75 ? -25.091 7.910 -63.626 1.00 28.65 72 THR B N 1
ATOM 2310 C CA . THR B 2 75 ? -26.154 8.347 -64.528 1.00 29.04 72 THR B CA 1
ATOM 2311 C C . THR B 2 75 ? -25.742 9.623 -65.272 1.00 32.62 72 THR B C 1
ATOM 2312 O O . THR B 2 75 ? -24.649 10.164 -65.086 1.00 29.30 72 THR B O 1
ATOM 2316 N N . ARG B 2 76 ? -26.651 10.137 -66.106 1.00 29.77 73 ARG B N 1
ATOM 2317 C CA . ARG B 2 76 ? -26.272 11.191 -67.044 1.00 30.34 73 ARG B CA 1
ATOM 2318 C C . ARG B 2 76 ? -26.440 12.607 -66.503 1.00 29.57 73 ARG B C 1
ATOM 2319 O O . ARG B 2 76 ? -25.925 13.544 -67.123 1.00 32.11 73 ARG B O 1
ATOM 2327 N N . THR B 2 77 ? -27.145 12.808 -65.394 1.00 28.55 74 THR B N 1
ATOM 2328 C CA . THR B 2 77 ? -27.392 14.161 -64.911 1.00 27.87 74 THR B CA 1
ATOM 2329 C C . THR B 2 77 ? -27.353 14.185 -63.395 1.00 26.71 74 THR B C 1
ATOM 2330 O O . THR B 2 77 ? -27.617 13.176 -62.734 1.00 26.81 74 THR B O 1
ATOM 2334 N N . LEU B 2 78 ? -27.022 15.354 -62.853 1.00 26.13 75 LEU B N 1
ATOM 2335 C CA . LEU B 2 78 ? -26.983 15.494 -61.403 1.00 25.03 75 LEU B CA 1
ATOM 2336 C C . LEU B 2 78 ? -28.348 15.196 -60.794 1.00 27.58 75 LEU B C 1
ATOM 2337 O O . LEU B 2 78 ? -28.444 14.586 -59.720 1.00 25.68 75 LEU B O 1
ATOM 2342 N N . SER B 2 79 ? -29.424 15.605 -61.476 1.00 25.74 76 SER B N 1
ATOM 2343 C CA . SER B 2 79 ? -30.764 15.386 -60.937 1.00 30.81 76 SER B CA 1
ATOM 2344 C C . SER B 2 79 ? -31.089 13.904 -60.803 1.00 28.56 76 SER B C 1
ATOM 2345 O O . SER B 2 79 ? -31.704 13.483 -59.818 1.00 26.51 76 SER B O 1
ATOM 2348 N N . THR B 2 80 ? -30.727 13.094 -61.797 1.00 25.38 77 THR B N 1
ATOM 2349 C CA . THR B 2 80 ? -30.993 11.667 -61.644 1.00 25.50 77 THR B CA 1
ATOM 2350 C C . THR B 2 80 ? -30.012 11.013 -60.681 1.00 28.09 77 THR B C 1
ATOM 2351 O O . THR B 2 80 ? -30.364 10.037 -60.004 1.00 26.43 77 THR B O 1
ATOM 2355 N N . GLU B 2 81 ? -28.788 11.531 -60.615 1.00 25.48 78 GLU B N 1
ATOM 2356 C CA . GLU B 2 81 ? -27.780 10.931 -59.742 1.00 24.61 78 GLU B CA 1
ATOM 2357 C C . GLU B 2 81 ? -28.197 11.018 -58.273 1.00 24.69 78 GLU B C 1
ATOM 2358 O O . GLU B 2 81 ? -27.971 10.079 -57.494 1.00 25.41 78 GLU B O 1
ATOM 2364 N N . ILE B 2 82 ? -28.792 12.142 -57.875 1.00 23.25 79 ILE B N 1
ATOM 2365 C CA . ILE B 2 82 ? -29.282 12.297 -56.507 1.00 23.27 79 ILE B CA 1
ATOM 2366 C C . ILE B 2 82 ? -30.311 11.223 -56.186 1.00 23.55 79 ILE B C 1
ATOM 2367 O O . ILE B 2 82 ? -30.239 10.536 -55.154 1.00 23.76 79 ILE B O 1
ATOM 2372 N N . ILE B 2 83 ? -31.294 11.060 -57.069 1.00 23.62 80 ILE B N 1
ATOM 2373 C CA . ILE B 2 83 ? -32.319 10.046 -56.856 1.00 22.36 80 ILE B CA 1
ATOM 2374 C C . ILE B 2 83 ? -31.696 8.661 -56.803 1.00 26.06 80 ILE B C 1
ATOM 2375 O O . ILE B 2 83 ? -32.053 7.835 -55.962 1.00 23.33 80 ILE B O 1
ATOM 2380 N N . PHE B 2 84 ? -30.776 8.374 -57.720 1.00 23.40 81 PHE B N 1
ATOM 2381 C CA . PHE B 2 84 ? -30.182 7.046 -57.745 1.00 23.78 81 PHE B CA 1
ATOM 2382 C C . PHE B 2 84 ? -29.456 6.745 -56.439 1.00 23.06 81 PHE B C 1
ATOM 2383 O O . PHE B 2 84 ? -29.501 5.610 -55.935 1.00 23.86 81 PHE B O 1
ATOM 2391 N N . ASN B 2 85 ? -28.771 7.743 -55.881 1.00 22.54 82 ASN B N 1
ATOM 2392 C CA . ASN B 2 85 ? -27.989 7.494 -54.673 1.00 21.92 82 ASN B CA 1
ATOM 2393 C C . ASN B 2 85 ? -28.859 7.111 -53.482 1.00 22.68 82 ASN B C 1
ATOM 2394 O O . ASN B 2 85 ? -28.344 6.534 -52.518 1.00 20.85 82 ASN B O 1
ATOM 2399 N N . LEU B 2 86 ? -30.169 7.372 -53.543 1.00 21.68 83 LEU B N 1
ATOM 2400 C CA . LEU B 2 86 ? -31.054 7.015 -52.430 1.00 22.14 83 LEU B CA 1
ATOM 2401 C C . LEU B 2 86 ? -31.302 5.519 -52.357 1.00 25.61 83 LEU B C 1
ATOM 2402 O O . LEU B 2 86 ? -31.603 4.990 -51.282 1.00 25.39 83 LEU B O 1
ATOM 2407 N N . SER B 2 87 ? -31.221 4.830 -53.480 1.00 24.48 84 SER B N 1
ATOM 2408 C CA . SER B 2 87 ? -31.546 3.413 -53.494 1.00 26.61 84 SER B CA 1
ATOM 2409 C C . SER B 2 87 ? -30.427 2.595 -52.844 1.00 26.23 84 SER B C 1
ATOM 2410 O O . SER B 2 87 ? -29.244 2.947 -52.962 1.00 25.39 84 SER B O 1
ATOM 2413 N N . PRO B 2 88 ? -30.773 1.492 -52.171 1.00 27.37 85 PRO B N 1
ATOM 2414 C CA . PRO B 2 88 ? -29.734 0.574 -51.664 1.00 27.69 85 PRO B CA 1
ATOM 2415 C C . PRO B 2 88 ? -29.079 -0.270 -52.744 1.00 28.92 85 PRO B C 1
ATOM 2416 O O . PRO B 2 88 ? -28.070 -0.929 -52.452 1.00 28.77 85 PRO B O 1
ATOM 2420 N N . ASN B 2 89 ? -29.620 -0.292 -53.962 1.00 30.46 86 ASN B N 1
ATOM 2421 C CA . ASN B 2 89 ? -29.159 -1.159 -55.043 1.00 35.51 86 ASN B CA 1
ATOM 2422 C C . ASN B 2 89 ? -28.553 -0.339 -56.174 1.00 31.69 86 ASN B C 1
ATOM 2423 O O . ASN B 2 89 ? -28.769 0.870 -56.300 1.00 30.38 86 ASN B O 1
ATOM 2428 N N . ASN B 2 90 ? -27.850 -1.034 -57.054 1.00 32.88 87 ASN B N 1
ATOM 2429 C CA . ASN B 2 90 ? -27.173 -0.370 -58.154 1.00 32.51 87 ASN B CA 1
ATOM 2430 C C . ASN B 2 90 ? -27.943 -0.449 -59.460 1.00 34.45 87 ASN B C 1
ATOM 2431 O O . ASN B 2 90 ? -27.405 -0.069 -60.499 1.00 34.53 87 ASN B O 1
ATOM 2436 N N . ASN B 2 91 ? -29.188 -0.921 -59.431 1.00 36.02 88 ASN B N 1
ATOM 2437 C CA . ASN B 2 91 ? -30.017 -0.972 -60.633 1.00 37.91 88 ASN B CA 1
ATOM 2438 C C . ASN B 2 91 ? -30.640 0.400 -60.856 1.00 37.20 88 ASN B C 1
ATOM 2439 O O . ASN B 2 91 ? -31.474 0.852 -60.063 1.00 36.15 88 ASN B O 1
ATOM 2444 N N . ILE B 2 92 ? -30.235 1.071 -61.933 1.00 37.41 89 ILE B N 1
ATOM 2445 C CA . ILE B 2 92 ? -30.616 2.467 -62.126 1.00 35.39 89 ILE B CA 1
ATOM 2446 C C . ILE B 2 92 ? -32.115 2.603 -62.386 1.00 39.14 89 ILE B C 1
ATOM 2447 O O . ILE B 2 92 ? -32.788 3.431 -61.764 1.00 36.38 89 ILE B O 1
ATOM 2452 N N . SER B 2 93 ? -32.667 1.807 -63.306 1.00 46.92 90 SER B N 1
ATOM 2453 C CA . SER B 2 93 ? -34.077 2.008 -63.645 1.00 41.11 90 SER B CA 1
ATOM 2454 C C . SER B 2 93 ? -34.974 1.699 -62.451 1.00 43.21 90 SER B C 1
ATOM 2455 O O . SER B 2 93 ? -35.953 2.411 -62.200 1.00 40.25 90 SER B O 1
ATOM 2458 N N . GLU B 2 94 ? -34.644 0.655 -61.686 1.00 40.68 91 GLU B N 1
ATOM 2459 C CA . GLU B 2 94 ? -35.405 0.358 -60.475 1.00 40.53 91 GLU B CA 1
ATOM 2460 C C . GLU B 2 94 ? -35.315 1.500 -59.476 1.00 39.73 91 GLU B C 1
ATOM 2461 O O . GLU B 2 94 ? -36.324 1.915 -58.890 1.00 37.69 91 GLU B O 1
ATOM 2463 N N . ALA B 2 95 ? -34.112 2.027 -59.275 1.00 36.02 92 ALA B N 1
ATOM 2464 C CA . ALA B 2 95 ? -33.950 3.101 -58.308 1.00 33.52 92 ALA B CA 1
ATOM 2465 C C . ALA B 2 95 ? -34.785 4.304 -58.705 1.00 34.64 92 ALA B C 1
ATOM 2466 O O . ALA B 2 95 ? -35.455 4.916 -57.863 1.00 32.32 92 ALA B O 1
ATOM 2468 N N . LEU B 2 96 ? -34.773 4.651 -59.989 1.00 33.84 93 LEU B N 1
ATOM 2469 C CA . LEU B 2 96 ? -35.542 5.810 -60.421 1.00 38.93 93 LEU B CA 1
ATOM 2470 C C . LEU B 2 96 ? -37.044 5.560 -60.310 1.00 39.27 93 LEU B C 1
ATOM 2471 O O . LEU B 2 96 ? -37.810 6.493 -60.032 1.00 35.71 93 LEU B O 1
ATOM 2476 N N . LYS B 2 97 ? -37.492 4.319 -60.527 1.00 39.62 94 LYS B N 1
ATOM 2477 C CA . LYS B 2 97 ? -38.910 4.010 -60.360 1.00 39.30 94 LYS B CA 1
ATOM 2478 C C . LYS B 2 97 ? -39.332 4.105 -58.896 1.00 47.93 94 LYS B C 1
ATOM 2479 O O . LYS B 2 97 ? -40.389 4.667 -58.580 1.00 42.28 94 LYS B O 1
ATOM 2481 N N . LYS B 2 98 ? -38.524 3.544 -57.990 1.00 36.56 95 LYS B N 1
ATOM 2482 C CA . LYS B 2 98 ? -38.897 3.447 -56.580 1.00 35.64 95 LYS B CA 1
ATOM 2483 C C . LYS B 2 98 ? -38.738 4.776 -55.848 1.00 38.36 95 LYS B C 1
ATOM 2484 O O . LYS B 2 98 ? -39.514 5.080 -54.933 1.00 36.26 95 LYS B O 1
ATOM 2486 N N . PHE B 2 99 ? -37.712 5.547 -56.186 1.00 31.42 96 PHE B N 1
ATOM 2487 C CA . PHE B 2 99 ? -37.436 6.769 -55.447 1.00 28.85 96 PHE B CA 1
ATOM 2488 C C . PHE B 2 99 ? -37.828 8.035 -56.197 1.00 28.45 96 PHE B C 1
ATOM 2489 O O . PHE B 2 99 ? -37.885 9.098 -55.572 1.00 29.18 96 PHE B O 1
ATOM 2497 N N . GLY B 2 100 ? -38.099 7.944 -57.506 1.00 32.31 97 GLY B N 1
ATOM 2498 C CA . GLY B 2 100 ? -38.671 9.041 -58.265 1.00 34.58 97 GLY B CA 1
ATOM 2499 C C . GLY B 2 100 ? -40.179 9.085 -58.110 1.00 36.88 97 GLY B C 1
ATOM 2500 O O . GLY B 2 100 ? -40.780 8.309 -57.372 1.00 34.71 97 GLY B O 1
ATOM 2501 N N . ILE B 2 101 ? -40.817 10.020 -58.823 1.00 32.05 98 ILE B N 1
ATOM 2502 C CA . ILE B 2 101 ? -42.272 10.145 -58.718 1.00 30.86 98 ILE B CA 1
ATOM 2503 C C . ILE B 2 101 ? -42.935 9.448 -59.893 1.00 39.63 98 ILE B C 1
ATOM 2504 O O . ILE B 2 101 ? -42.366 9.316 -60.984 1.00 41.43 98 ILE B O 1
ATOM 2509 N N . SER B 2 102 ? -44.169 9.013 -59.674 1.00 42.50 99 SER B N 1
ATOM 2510 C CA . SER B 2 102 ? -44.978 8.430 -60.726 1.00 43.51 99 SER B CA 1
ATOM 2511 C C . SER B 2 102 ? -46.255 9.250 -60.881 1.00 43.11 99 SER B C 1
ATOM 2512 O O . SER B 2 102 ? -46.605 10.067 -60.024 1.00 40.47 99 SER B O 1
ATOM 2515 N N . ALA B 2 103 ? -46.952 9.017 -61.993 1.00 47.14 100 ALA B N 1
ATOM 2516 C CA . ALA B 2 103 ? -48.071 9.877 -62.373 1.00 50.52 100 ALA B CA 1
ATOM 2517 C C . ALA B 2 103 ? -49.171 9.918 -61.316 1.00 59.57 100 ALA B C 1
ATOM 2518 O O . ALA B 2 103 ? -49.926 10.894 -61.252 1.00 57.19 100 ALA B O 1
ATOM 2520 N N . ASN B 2 104 ? -49.297 8.882 -60.489 1.00 50.44 101 ASN B N 1
ATOM 2521 C CA . ASN B 2 104 ? -50.418 8.836 -59.558 1.00 57.33 101 ASN B CA 1
ATOM 2522 C C . ASN B 2 104 ? -50.120 9.470 -58.204 1.00 54.85 101 ASN B C 1
ATOM 2523 O O . ASN B 2 104 ? -51.051 9.647 -57.410 1.00 54.26 101 ASN B O 1
ATOM 2525 N N . ASP B 2 105 ? -48.871 9.838 -57.930 1.00 40.33 102 ASP B N 1
ATOM 2526 C CA . ASP B 2 105 ? -48.492 10.303 -56.599 1.00 42.18 102 ASP B CA 1
ATOM 2527 C C . ASP B 2 105 ? -49.167 11.623 -56.246 1.00 45.42 102 ASP B C 1
ATOM 2528 O O . ASP B 2 105 ? -49.310 12.518 -57.086 1.00 45.22 102 ASP B O 1
ATOM 2533 N N . THR B 2 106 ? -49.549 11.762 -54.977 1.00 42.17 103 THR B N 1
ATOM 2534 C CA . THR B 2 106 ? -50.103 13.023 -54.500 1.00 40.00 103 THR B CA 1
ATOM 2535 C C . THR B 2 106 ? -49.168 13.787 -53.581 1.00 38.83 103 THR B C 1
ATOM 2536 O O . THR B 2 106 ? -49.481 14.924 -53.224 1.00 41.01 103 THR B O 1
ATOM 2540 N N . SER B 2 107 ? -48.033 13.211 -53.191 1.00 36.31 104 SER B N 1
ATOM 2541 C CA . SER B 2 107 ? -47.026 13.937 -52.433 1.00 34.60 104 SER B CA 1
ATOM 2542 C C . SER B 2 107 ? -45.722 13.912 -53.216 1.00 33.04 104 SER B C 1
ATOM 2543 O O . SER B 2 107 ? -45.387 12.896 -53.832 1.00 33.56 104 SER B O 1
ATOM 2546 N N . ILE B 2 108 ? -45.005 15.035 -53.217 1.00 32.20 105 ILE B N 1
ATOM 2547 C CA . ILE B 2 108 ? -43.787 15.166 -54.015 1.00 30.96 105 ILE B CA 1
ATOM 2548 C C . ILE B 2 108 ? -42.758 15.976 -53.244 1.00 29.72 105 ILE B C 1
ATOM 2549 O O . ILE B 2 108 ? -43.088 16.980 -52.602 1.00 30.02 105 ILE B O 1
ATOM 2554 N N . LEU B 2 109 ? -41.498 15.552 -53.327 1.00 28.09 106 LEU B N 1
ATOM 2555 C CA . LEU B 2 109 ? -40.379 16.313 -52.797 1.00 26.90 106 LEU B CA 1
ATOM 2556 C C . LEU B 2 109 ? -39.522 16.770 -53.972 1.00 27.73 106 LEU B C 1
ATOM 2557 O O . LEU B 2 109 ? -39.145 15.955 -54.821 1.00 31.31 106 LEU B O 1
ATOM 2562 N N . ILE B 2 110 ? -39.247 18.069 -54.044 1.00 26.82 107 ILE B N 1
ATOM 2563 C CA . ILE B 2 110 ? -38.367 18.629 -55.064 1.00 26.65 107 ILE B CA 1
ATOM 2564 C C . ILE B 2 110 ? -37.048 18.971 -54.389 1.00 26.68 107 ILE B C 1
ATOM 2565 O O . ILE B 2 110 ? -37.039 19.662 -53.367 1.00 26.02 107 ILE B O 1
ATOM 2570 N N . VAL B 2 111 ? -35.941 18.500 -54.958 1.00 24.49 108 VAL B N 1
ATOM 2571 C CA . VAL B 2 111 ? -34.611 18.808 -54.442 1.00 23.44 108 VAL B CA 1
ATOM 2572 C C . VAL B 2 111 ? -33.794 19.422 -55.570 1.00 23.69 108 VAL B C 1
ATOM 2573 O O . VAL B 2 111 ? -33.759 18.884 -56.681 1.00 26.61 108 VAL B O 1
ATOM 2577 N N . TYR B 2 112 ? -33.161 20.569 -55.305 1.00 25.08 109 TYR B N 1
ATOM 2578 C CA . TYR B 2 112 ? -32.256 21.131 -56.286 1.00 24.30 109 TYR B CA 1
ATOM 2579 C C . TYR B 2 112 ? -31.056 21.734 -55.571 1.00 26.86 109 TYR B C 1
ATOM 2580 O O . TYR B 2 112 ? -31.079 21.974 -54.357 1.00 28.34 109 TYR B O 1
ATOM 2589 N N . ILE B 2 113 ? -29.992 21.956 -56.342 1.00 28.53 110 ILE B N 1
ATOM 2590 C CA . ILE B 2 113 ? -28.712 22.401 -55.810 1.00 26.78 110 ILE B CA 1
ATOM 2591 C C . ILE B 2 113 ? -28.262 23.615 -56.609 1.00 31.93 110 ILE B C 1
ATOM 2592 O O . ILE B 2 113 ? -28.365 23.623 -57.838 1.00 32.41 110 ILE B O 1
ATOM 2597 N N . GLU B 2 114 ? -27.796 24.646 -55.912 1.00 28.45 111 GLU B N 1
ATOM 2598 C CA . GLU B 2 114 ? -27.293 25.852 -56.550 1.00 39.69 111 GLU B CA 1
ATOM 2599 C C . GLU B 2 114 ? -25.851 26.086 -56.113 1.00 39.36 111 GLU B C 1
ATOM 2600 O O . GLU B 2 114 ? -25.497 25.820 -54.960 1.00 31.14 111 GLU B O 1
ATOM 2606 N N . GLU B 2 115 ? -25.030 26.598 -57.026 1.00 42.59 112 GLU B N 1
ATOM 2607 C CA . GLU B 2 115 ? -23.658 26.958 -56.712 1.00 42.85 112 GLU B CA 1
ATOM 2608 C C . GLU B 2 115 ? -23.350 28.351 -57.277 1.00 48.04 112 GLU B C 1
ATOM 2609 O O . GLU B 2 115 ? -23.786 28.680 -58.384 1.00 47.31 112 GLU B O 1
ATOM 2615 N N . GLN B 2 119 ? -28.806 30.999 -60.245 1.00 56.57 116 GLN B N 1
ATOM 2616 C CA . GLN B 2 119 ? -29.856 31.078 -59.241 1.00 40.14 116 GLN B CA 1
ATOM 2617 C C . GLN B 2 119 ? -31.217 30.835 -59.906 1.00 43.93 116 GLN B C 1
ATOM 2618 O O . GLN B 2 119 ? -31.587 31.502 -60.880 1.00 38.77 116 GLN B O 1
ATOM 2624 N N . ILE B 2 120 ? -31.944 29.888 -59.347 1.00 37.54 117 ILE B N 1
ATOM 2625 C CA . ILE B 2 120 ? -33.256 29.468 -59.828 1.00 35.72 117 ILE B CA 1
ATOM 2626 C C . ILE B 2 120 ? -34.346 30.362 -59.254 1.00 37.20 117 ILE B C 1
ATOM 2627 O O . ILE B 2 120 ? -34.303 30.748 -58.080 1.00 37.45 117 ILE B O 1
ATOM 2632 N N . ASN B 2 121 ? -35.327 30.706 -60.094 1.00 33.56 118 ASN B N 1
ATOM 2633 C CA . ASN B 2 121 ? -36.535 31.408 -59.657 1.00 33.36 118 ASN B CA 1
ATOM 2634 C C . ASN B 2 121 ? -37.435 30.391 -58.956 1.00 32.16 118 ASN B C 1
ATOM 2635 O O . ASN B 2 121 ? -38.103 29.583 -59.599 1.00 33.42 118 ASN B O 1
ATOM 2640 N N . GLN B 2 122 ? -37.417 30.399 -57.620 1.00 31.32 119 GLN B N 1
ATOM 2641 C CA . GLN B 2 122 ? -38.141 29.394 -56.850 1.00 32.85 119 GLN B CA 1
ATOM 2642 C C . GLN B 2 122 ? -39.646 29.587 -56.929 1.00 31.94 119 GLN B C 1
ATOM 2643 O O . GLN B 2 122 ? -40.402 28.610 -56.876 1.00 34.19 119 GLN B O 1
ATOM 2649 N N . GLU B 2 123 ? -40.097 30.835 -57.013 1.00 35.19 120 GLU B N 1
ATOM 2650 C CA . GLU B 2 123 ? -41.527 31.087 -57.120 1.00 41.53 120 GLU B CA 1
ATOM 2651 C C . GLU B 2 123 ? -42.092 30.443 -58.375 1.00 35.92 120 GLU B C 1
ATOM 2652 O O . GLU B 2 123 ? -43.167 29.835 -58.338 1.00 35.51 120 GLU B O 1
ATOM 2658 N N . TYR B 2 124 ? -41.387 30.566 -59.500 1.00 37.36 121 TYR B N 1
ATOM 2659 C CA . TYR B 2 124 ? -41.888 29.962 -60.730 1.00 38.20 121 TYR B CA 1
ATOM 2660 C C . TYR B 2 124 ? -41.905 28.445 -60.610 1.00 40.47 121 TYR B C 1
ATOM 2661 O O . TYR B 2 124 ? -42.872 27.791 -61.017 1.00 35.75 121 TYR B O 1
ATOM 2670 N N . LEU B 2 125 ? -40.844 27.870 -60.043 1.00 37.87 122 LEU B N 1
ATOM 2671 C CA . LEU B 2 125 ? -40.816 26.431 -59.816 1.00 32.18 122 LEU B CA 1
ATOM 2672 C C . LEU B 2 125 ? -42.029 25.993 -59.003 1.00 34.91 122 LEU B C 1
ATOM 2673 O O . LEU B 2 125 ? -42.713 25.024 -59.349 1.00 35.56 122 LEU B O 1
ATOM 2678 N N . ILE B 2 126 ? -42.316 26.708 -57.916 1.00 38.44 123 ILE B N 1
ATOM 2679 C CA . ILE B 2 126 ? -43.422 26.315 -57.051 1.00 34.93 123 ILE B CA 1
ATOM 2680 C C . ILE B 2 126 ? -44.747 26.439 -57.790 1.00 43.17 123 ILE B C 1
ATOM 2681 O O . ILE B 2 126 ? -45.638 25.595 -57.643 1.00 46.49 123 ILE B O 1
ATOM 2686 N N . SER B 2 127 ? -44.886 27.475 -58.623 1.00 35.98 124 SER B N 1
ATOM 2687 C CA . SER B 2 127 ? -46.138 27.696 -59.344 1.00 38.44 124 SER B CA 1
ATOM 2688 C C . SER B 2 127 ? -46.471 26.555 -60.300 1.00 48.09 124 SER B C 1
ATOM 2689 O O . SER B 2 127 ? -47.636 26.404 -60.686 1.00 46.78 124 SER B O 1
ATOM 2692 N N . GLN B 2 128 ? -45.483 25.746 -60.675 1.00 38.38 125 GLN B N 1
ATOM 2693 C CA . GLN B 2 128 ? -45.679 24.635 -61.596 1.00 38.41 125 GLN B CA 1
ATOM 2694 C C . GLN B 2 128 ? -46.363 23.444 -60.939 1.00 47.67 125 GLN B C 1
ATOM 2695 O O . GLN B 2 128 ? -46.832 22.548 -61.648 1.00 45.71 125 GLN B O 1
ATOM 2701 N N . VAL B 2 129 ? -46.422 23.408 -59.611 1.00 42.20 126 VAL B N 1
ATOM 2702 C CA . VAL B 2 129 ? -46.976 22.273 -58.878 1.00 39.87 126 VAL B CA 1
ATOM 2703 C C . VAL B 2 129 ? -48.432 22.568 -58.553 1.00 45.85 126 VAL B C 1
ATOM 2704 O O . VAL B 2 129 ? -48.737 23.558 -57.874 1.00 47.04 126 VAL B O 1
ATOM 2708 N N . GLU B 2 130 ? -49.335 21.716 -59.043 1.00 41.97 127 GLU B N 1
ATOM 2709 C CA . GLU B 2 130 ? -50.752 21.815 -58.708 1.00 48.02 127 GLU B CA 1
ATOM 2710 C C . GLU B 2 130 ? -50.957 21.068 -57.395 1.00 47.11 127 GLU B C 1
ATOM 2711 O O . GLU B 2 130 ? -51.354 19.904 -57.353 1.00 54.01 127 GLU B O 1
ATOM 2717 N N . GLY B 2 131 ? -50.671 21.768 -56.306 1.00 46.55 128 GLY B N 1
ATOM 2718 C CA . GLY B 2 131 ? -50.648 21.162 -54.989 1.00 51.88 128 GLY B CA 1
ATOM 2719 C C . GLY B 2 131 ? -50.338 22.224 -53.961 1.00 48.80 128 GLY B C 1
ATOM 2720 O O . GLY B 2 131 ? -50.185 23.406 -54.283 1.00 57.18 128 GLY B O 1
ATOM 2721 N N . HIS B 2 132 ? -50.243 21.788 -52.712 1.00 46.88 129 HIS B N 1
ATOM 2722 C CA . HIS B 2 132 ? -50.044 22.689 -51.585 1.00 50.79 129 HIS B CA 1
ATOM 2723 C C . HIS B 2 132 ? -48.682 22.433 -50.955 1.00 47.71 129 HIS B C 1
ATOM 2724 O O . HIS B 2 132 ? -48.390 21.313 -50.528 1.00 41.28 129 HIS B O 1
ATOM 2731 N N . GLN B 2 133 ? -47.848 23.467 -50.913 1.00 41.09 130 GLN B N 1
ATOM 2732 C CA . GLN B 2 133 ? -46.544 23.334 -50.286 1.00 39.97 130 GLN B CA 1
ATOM 2733 C C . GLN B 2 133 ? -46.704 23.244 -48.774 1.00 43.73 130 GLN B C 1
ATOM 2734 O O . GLN B 2 133 ? -47.597 23.864 -48.184 1.00 42.32 130 GLN B O 1
ATOM 2740 N N . VAL B 2 134 ? -45.830 22.460 -48.142 1.00 44.87 131 VAL B N 1
ATOM 2741 C CA . VAL B 2 134 ? -45.855 22.282 -46.697 1.00 39.57 131 VAL B CA 1
ATOM 2742 C C . VAL B 2 134 ? -44.437 22.350 -46.149 1.00 42.83 131 VAL B C 1
ATOM 2743 O O . VAL B 2 134 ? -43.450 22.189 -46.873 1.00 41.16 131 VAL B O 1
ATOM 2747 N N . SER B 2 135 ? -44.347 22.587 -44.844 1.00 40.66 132 SER B N 1
ATOM 2748 C CA . SER B 2 135 ? -43.054 22.536 -44.178 1.00 41.91 132 SER B CA 1
ATOM 2749 C C . SER B 2 135 ? -42.466 21.136 -44.265 1.00 35.60 132 SER B C 1
ATOM 2750 O O . SER B 2 135 ? -43.187 20.139 -44.202 1.00 41.50 132 SER B O 1
ATOM 2753 N N . LEU B 2 136 ? -41.141 21.057 -44.382 1.00 40.27 133 LEU B N 1
ATOM 2754 C CA . LEU B 2 136 ? -40.506 19.752 -44.256 1.00 34.94 133 LEU B CA 1
ATOM 2755 C C . LEU B 2 136 ? -40.675 19.139 -42.883 1.00 38.14 133 LEU B C 1
ATOM 2756 O O . LEU B 2 136 ? -40.409 17.941 -42.732 1.00 40.95 133 LEU B O 1
ATOM 2761 N N . LYS B 2 137 ? -41.120 19.898 -41.891 1.00 40.87 134 LYS B N 1
ATOM 2762 C CA . LYS B 2 137 ? -41.465 19.242 -40.636 1.00 42.38 134 LYS B CA 1
ATOM 2763 C C . LYS B 2 137 ? -42.641 18.286 -40.811 1.00 46.26 134 LYS B C 1
ATOM 2764 O O . LYS B 2 137 ? -42.869 17.444 -39.938 1.00 45.54 134 LYS B O 1
ATOM 2770 N N . ASN B 2 138 ? -43.379 18.380 -41.926 1.00 37.93 135 ASN B N 1
ATOM 2771 C CA . ASN B 2 138 ? -44.465 17.452 -42.219 1.00 44.74 135 ASN B CA 1
ATOM 2772 C C . ASN B 2 138 ? -43.976 16.132 -42.798 1.00 40.81 135 ASN B C 1
ATOM 2773 O O . ASN B 2 138 ? -44.783 15.212 -42.959 1.00 39.05 135 ASN B O 1
ATOM 2778 N N . LEU B 2 139 ? -42.692 16.020 -43.142 1.00 34.48 136 LEU B N 1
ATOM 2779 C CA . LEU B 2 139 ? -42.229 14.815 -43.825 1.00 35.55 136 LEU B CA 1
ATOM 2780 C C . LEU B 2 139 ? -42.533 13.535 -43.055 1.00 34.40 136 LEU B C 1
ATOM 2781 O O . LEU B 2 139 ? -42.926 12.543 -43.693 1.00 33.65 136 LEU B O 1
ATOM 2786 N N . PRO B 2 140 ? -42.355 13.471 -41.737 1.00 34.46 137 PRO B N 1
ATOM 2787 C CA . PRO B 2 140 ? -42.591 12.200 -41.031 1.00 34.91 137 PRO B CA 1
ATOM 2788 C C . PRO B 2 140 ? -44.021 11.701 -41.133 1.00 38.82 137 PRO B C 1
ATOM 2789 O O . PRO B 2 140 ? -44.246 10.489 -41.029 1.00 37.26 137 PRO B O 1
ATOM 2793 N N . GLU B 2 141 ? -44.996 12.599 -41.311 1.00 38.64 138 GLU B N 1
ATOM 2794 C CA . GLU B 2 141 ? -46.394 12.196 -41.467 1.00 44.39 138 GLU B CA 1
ATOM 2795 C C . GLU B 2 141 ? -46.672 11.604 -42.847 1.00 40.12 138 GLU B C 1
ATOM 2796 O O . GLU B 2 141 ? -47.637 10.846 -43.001 1.00 42.95 138 GLU B O 1
ATOM 2802 N N . ILE B 2 142 ? -45.841 11.937 -43.835 1.00 38.15 139 ILE B N 1
ATOM 2803 C CA . ILE B 2 142 ? -45.910 11.394 -45.190 1.00 37.31 139 ILE B CA 1
ATOM 2804 C C . ILE B 2 142 ? -45.136 10.087 -45.338 1.00 35.75 139 ILE B C 1
ATOM 2805 O O . ILE B 2 142 ? -45.538 9.215 -46.115 1.00 35.84 139 ILE B O 1
ATOM 2810 N N . MET B 2 143 ? -44.028 9.946 -44.620 1.00 34.86 140 MET B N 1
ATOM 2811 C CA . MET B 2 143 ? -43.195 8.763 -44.769 1.00 36.65 140 MET B CA 1
ATOM 2812 C C . MET B 2 143 ? -44.002 7.519 -44.421 1.00 35.31 140 MET B C 1
ATOM 2813 O O . MET B 2 143 ? -44.796 7.527 -43.476 1.00 36.13 140 MET B O 1
ATOM 2818 N N . ASN B 2 144 ? -43.828 6.454 -45.216 1.00 33.40 141 ASN B N 1
ATOM 2819 C CA . ASN B 2 144 ? -44.497 5.167 -44.989 1.00 34.59 141 ASN B CA 1
ATOM 2820 C C . ASN B 2 144 ? -43.448 4.143 -44.542 1.00 39.02 141 ASN B C 1
ATOM 2821 O O . ASN B 2 144 ? -42.763 3.536 -45.371 1.00 34.27 141 ASN B O 1
ATOM 2826 N N . ILE B 2 145 ? -43.366 3.917 -43.233 1.00 35.13 142 ILE B N 1
ATOM 2827 C CA . ILE B 2 145 ? -42.303 3.070 -42.682 1.00 35.38 142 ILE B CA 1
ATOM 2828 C C . ILE B 2 145 ? -42.335 1.657 -43.261 1.00 40.47 142 ILE B C 1
ATOM 2829 O O . ILE B 2 145 ? -41.285 1.016 -43.402 1.00 40.10 142 ILE B O 1
ATOM 2834 N N . THR B 2 146 ? -43.520 1.123 -43.574 1.00 40.14 143 THR B N 1
ATOM 2835 C CA . THR B 2 146 ? -43.547 -0.247 -44.079 1.00 43.13 143 THR B CA 1
ATOM 2836 C C . THR B 2 146 ? -42.942 -0.304 -45.475 1.00 43.55 143 THR B C 1
ATOM 2837 O O . THR B 2 146 ? -42.272 -1.281 -45.828 1.00 44.50 143 THR B O 1
ATOM 2841 N N . GLU B 2 147 ? -43.159 0.741 -46.284 1.00 43.35 144 GLU B N 1
ATOM 2842 C CA . GLU B 2 147 ? -42.517 0.797 -47.594 1.00 41.17 144 GLU B CA 1
ATOM 2843 C C . GLU B 2 147 ? -41.017 1.016 -47.454 1.00 42.17 144 GLU B C 1
ATOM 2844 O O . GLU B 2 147 ? -40.232 0.462 -48.232 1.00 38.68 144 GLU B O 1
ATOM 2850 N N . VAL B 2 148 ? -40.602 1.828 -46.474 1.00 34.58 145 VAL B N 1
ATOM 2851 C CA . VAL B 2 148 ? -39.169 2.058 -46.258 1.00 31.47 145 VAL B CA 1
ATOM 2852 C C . VAL B 2 148 ? -38.471 0.764 -45.861 1.00 34.84 145 VAL B C 1
ATOM 2853 O O . VAL B 2 148 ? -37.383 0.451 -46.355 1.00 34.42 145 VAL B O 1
ATOM 2857 N N . LYS B 2 149 ? -39.067 0.001 -44.946 1.00 36.03 146 LYS B N 1
ATOM 2858 C CA . LYS B 2 149 ? -38.417 -1.247 -44.554 1.00 39.70 146 LYS B CA 1
ATOM 2859 C C . LYS B 2 149 ? -38.362 -2.243 -45.707 1.00 40.92 146 LYS B C 1
ATOM 2860 O O . LYS B 2 149 ? -37.380 -2.986 -45.825 1.00 41.31 146 LYS B O 1
ATOM 2866 N N . LYS B 2 150 ? -39.376 -2.248 -46.583 1.00 38.40 147 LYS B N 1
ATOM 2867 C CA . LYS B 2 150 ? -39.377 -3.176 -47.715 1.00 40.12 147 LYS B CA 1
ATOM 2868 C C . LYS B 2 150 ? -38.293 -2.827 -48.735 1.00 45.84 147 LYS B C 1
ATOM 2869 O O . LYS B 2 150 ? -37.542 -3.703 -49.178 1.00 47.33 147 LYS B O 1
ATOM 2871 N N . ILE B 2 151 ? -38.196 -1.553 -49.127 1.00 38.39 148 ILE B N 1
ATOM 2872 C CA . ILE B 2 151 ? -37.224 -1.167 -50.150 1.00 38.12 148 ILE B CA 1
ATOM 2873 C C . ILE B 2 151 ? -35.801 -1.374 -49.657 1.00 42.35 148 ILE B C 1
ATOM 2874 O O . ILE B 2 151 ? -34.932 -1.840 -50.403 1.00 39.62 148 ILE B O 1
ATOM 2879 N N . TYR B 2 152 ? -35.529 -1.003 -48.414 1.00 34.12 149 TYR B N 1
ATOM 2880 C CA . TYR B 2 152 ? -34.169 -1.085 -47.900 1.00 34.42 149 TYR B CA 1
ATOM 2881 C C . TYR B 2 152 ? -33.872 -2.446 -47.282 1.00 36.43 149 TYR B C 1
ATOM 2882 O O . TYR B 2 152 ? -32.723 -2.703 -46.896 1.00 39.45 149 TYR B O 1
ATOM 2891 N N . LYS B 2 153 ? -34.864 -3.334 -47.215 1.00 48.87 150 LYS B N 1
ATOM 2892 C CA . LYS B 2 153 ? -34.680 -4.666 -46.646 1.00 60.98 150 LYS B CA 1
ATOM 2893 C C . LYS B 2 153 ? -34.064 -4.565 -45.254 1.00 57.13 150 LYS B C 1
ATOM 2894 O O . LYS B 2 153 ? -33.110 -5.265 -44.911 1.00 61.65 150 LYS B O 1
ATOM 2900 N N . LEU B 2 154 ? -34.604 -3.648 -44.458 1.00 53.25 151 LEU B N 1
ATOM 2901 C CA . LEU B 2 154 ? -34.116 -3.430 -43.106 1.00 60.13 151 LEU B CA 1
ATOM 2902 C C . LEU B 2 154 ? -34.614 -4.535 -42.185 1.00 61.87 151 LEU B C 1
ATOM 2903 O O . LEU B 2 154 ? -35.756 -4.991 -42.295 1.00 62.42 151 LEU B O 1
ATOM 2908 N N . SER B 2 155 ? -33.754 -4.963 -41.268 1.00 53.10 152 SER B N 1
ATOM 2909 C CA . SER B 2 155 ? -34.080 -6.058 -40.370 1.00 57.24 152 SER B CA 1
ATOM 2910 C C . SER B 2 155 ? -34.206 -5.559 -38.937 1.00 56.82 152 SER B C 1
ATOM 2911 O O . SER B 2 155 ? -33.734 -4.473 -38.588 1.00 53.10 152 SER B O 1
ATOM 2914 N N . SER B 2 156 ? -34.867 -6.372 -38.106 1.00 61.04 153 SER B N 1
ATOM 2915 C CA . SER B 2 156 ? -34.906 -6.079 -36.677 1.00 61.99 153 SER B CA 1
ATOM 2916 C C . SER B 2 156 ? -33.504 -6.030 -36.088 1.00 58.85 153 SER B C 1
ATOM 2917 O O . SER B 2 156 ? -33.234 -5.223 -35.192 1.00 62.65 153 SER B O 1
ATOM 2920 N N . GLN B 2 157 ? -32.600 -6.874 -36.592 1.00 61.14 154 GLN B N 1
ATOM 2921 C CA . GLN B 2 157 ? -31.216 -6.876 -36.126 1.00 62.62 154 GLN B CA 1
ATOM 2922 C C . GLN B 2 157 ? -30.591 -5.492 -36.245 1.00 56.65 154 GLN B C 1
ATOM 2923 O O . GLN B 2 157 ? -29.962 -4.993 -35.304 1.00 49.89 154 GLN B O 1
ATOM 2929 N N . GLU B 2 158 ? -30.740 -4.862 -37.409 1.00 49.66 155 GLU B N 1
ATOM 2930 C CA . GLU B 2 158 ? -30.201 -3.519 -37.586 1.00 45.06 155 GLU B CA 1
ATOM 2931 C C . GLU B 2 158 ? -30.871 -2.522 -36.651 1.00 44.58 155 GLU B C 1
ATOM 2932 O O . GLU B 2 158 ? -30.206 -1.641 -36.087 1.00 44.35 155 GLU B O 1
ATOM 2938 N N . GLU B 2 159 ? -32.192 -2.632 -36.479 1.00 46.86 156 GLU B N 1
ATOM 2939 C CA . GLU B 2 159 ? -32.898 -1.699 -35.609 1.00 54.99 156 GLU B CA 1
ATOM 2940 C C . GLU B 2 159 ? -32.500 -1.855 -34.149 1.00 49.75 156 GLU B C 1
ATOM 2941 O O . GLU B 2 159 ? -32.689 -0.917 -33.367 1.00 55.42 156 GLU B O 1
ATOM 2943 N N . SER B 2 160 ? -31.952 -3.012 -33.762 1.00 60.14 157 SER B N 1
ATOM 2944 C CA . SER B 2 160 ? -31.564 -3.233 -32.374 1.00 55.11 157 SER B CA 1
ATOM 2945 C C . SER B 2 160 ? -30.302 -2.470 -31.979 1.00 52.83 157 SER B C 1
ATOM 2946 O O . SER B 2 160 ? -30.084 -2.247 -30.783 1.00 53.97 157 SER B O 1
ATOM 2949 N N . ILE B 2 161 ? -29.470 -2.065 -32.941 1.00 44.65 158 ILE B N 1
ATOM 2950 C CA . ILE B 2 161 ? -28.220 -1.365 -32.655 1.00 41.94 158 ILE B CA 1
ATOM 2951 C C . ILE B 2 161 ? -28.229 0.063 -33.178 1.00 45.85 158 ILE B C 1
ATOM 2952 O O . ILE B 2 161 ? -27.205 0.751 -33.107 1.00 39.92 158 ILE B O 1
ATOM 2957 N N . GLY B 2 162 ? -29.348 0.531 -33.708 1.00 36.16 159 GLY B N 1
ATOM 2958 C CA . GLY B 2 162 ? -29.361 1.870 -34.264 1.00 39.85 159 GLY B CA 1
ATOM 2959 C C . GLY B 2 162 ? -30.715 2.208 -34.844 1.00 34.59 159 GLY B C 1
ATOM 2960 O O . GLY B 2 162 ? -31.682 1.459 -34.698 1.00 38.65 159 GLY B O 1
ATOM 2961 N N . THR B 2 163 ? -30.773 3.364 -35.491 1.00 37.77 160 THR B N 1
ATOM 2962 C CA . THR B 2 163 ? -32.023 3.846 -36.050 1.00 33.72 160 THR B CA 1
ATOM 2963 C C . THR B 2 163 ? -32.223 3.282 -37.448 1.00 33.93 160 THR B C 1
ATOM 2964 O O . THR B 2 163 ? -31.296 2.787 -38.092 1.00 32.89 160 THR B O 1
ATOM 2968 N N . LEU B 2 164 ? -33.450 3.413 -37.945 1.00 29.07 161 LEU B N 1
ATOM 2969 C CA . LEU B 2 164 ? -33.695 3.065 -39.340 1.00 30.07 161 LEU B CA 1
ATOM 2970 C C . LEU B 2 164 ? -32.848 3.938 -40.259 1.00 25.81 161 LEU B C 1
ATOM 2971 O O . LEU B 2 164 ? -32.266 3.451 -41.234 1.00 28.07 161 LEU B O 1
ATOM 2976 N N . LEU B 2 165 ? -32.762 5.236 -39.957 1.00 25.45 162 LEU B N 1
ATOM 2977 C CA . LEU B 2 165 ? -31.949 6.136 -40.767 1.00 24.58 162 LEU B CA 1
ATOM 2978 C C . LEU B 2 165 ? -30.510 5.630 -40.860 1.00 24.65 162 LEU B C 1
ATOM 2979 O O . LEU B 2 165 ? -29.907 5.620 -41.938 1.00 24.30 162 LEU B O 1
ATOM 2984 N N . ASP B 2 166 ? -29.947 5.220 -39.721 1.00 24.25 163 ASP B N 1
ATOM 2985 C CA . ASP B 2 166 ? -28.570 4.720 -39.675 1.00 26.85 163 ASP B CA 1
ATOM 2986 C C . ASP B 2 166 ? -28.383 3.550 -40.636 1.00 24.01 163 ASP B C 1
ATOM 2987 O O . ASP B 2 166 ? -27.381 3.468 -41.357 1.00 23.60 163 ASP B O 1
ATOM 2992 N N . ALA B 2 167 ? -29.324 2.605 -40.625 1.00 24.71 164 ALA B N 1
ATOM 2993 C CA . ALA B 2 167 ? -29.182 1.446 -41.492 1.00 25.00 164 ALA B CA 1
ATOM 2994 C C . ALA B 2 167 ? -29.325 1.832 -42.959 1.00 26.18 164 ALA B C 1
ATOM 2995 O O . ALA B 2 167 ? -28.622 1.286 -43.817 1.00 24.63 164 ALA B O 1
ATOM 2997 N N . ILE B 2 168 ? -30.237 2.766 -43.255 1.00 24.54 165 ILE B N 1
ATOM 2998 C CA . ILE B 2 168 ? -30.410 3.270 -44.618 1.00 24.25 165 ILE B CA 1
ATOM 2999 C C . ILE B 2 168 ? -29.122 3.919 -45.110 1.00 23.54 165 ILE B C 1
ATOM 3000 O O . ILE B 2 168 ? -28.623 3.616 -46.204 1.00 23.50 165 ILE B O 1
ATOM 3005 N N . ILE B 2 169 ? -28.552 4.817 -44.294 1.00 23.09 166 ILE B N 1
ATOM 3006 C CA . ILE B 2 169 ? -27.370 5.552 -44.733 1.00 22.49 166 ILE B CA 1
ATOM 3007 C C . ILE B 2 169 ? -26.215 4.596 -44.957 1.00 22.56 166 ILE B C 1
ATOM 3008 O O . ILE B 2 169 ? -25.440 4.737 -45.913 1.00 22.37 166 ILE B O 1
ATOM 3013 N N . CYS B 2 170 ? -26.046 3.641 -44.049 1.00 22.93 167 CYS B N 1
ATOM 3014 C CA . CYS B 2 170 ? -24.929 2.715 -44.207 1.00 23.11 167 CYS B CA 1
ATOM 3015 C C . CYS B 2 170 ? -25.035 1.960 -45.518 1.00 26.19 167 CYS B C 1
ATOM 3016 O O . CYS B 2 170 ? -24.011 1.656 -46.151 1.00 23.55 167 CYS B O 1
ATOM 3019 N N . ARG B 2 171 ? -26.265 1.655 -45.939 1.00 23.86 168 ARG B N 1
ATOM 3020 C CA . ARG B 2 171 ? -26.467 0.974 -47.221 1.00 24.34 168 ARG B CA 1
ATOM 3021 C C . ARG B 2 171 ? -26.203 1.905 -48.391 1.00 23.94 168 ARG B C 1
ATOM 3022 O O . ARG B 2 171 ? -25.512 1.539 -49.344 1.00 24.19 168 ARG B O 1
ATOM 3030 N N . MET B 2 172 ? -26.765 3.115 -48.343 1.00 23.44 169 MET B N 1
ATOM 3031 C CA . MET B 2 172 ? -26.511 4.072 -49.412 1.00 23.11 169 MET B CA 1
ATOM 3032 C C . MET B 2 172 ? -25.022 4.292 -49.622 1.00 24.60 169 MET B C 1
ATOM 3033 O O . MET B 2 172 ? -24.547 4.395 -50.760 1.00 23.01 169 MET B O 1
ATOM 3038 N N . SER B 2 173 ? -24.289 4.446 -48.540 1.00 22.56 170 SER B N 1
ATOM 3039 C CA . SER B 2 173 ? -22.933 4.968 -48.655 1.00 22.28 170 SER B CA 1
ATOM 3040 C C . SER B 2 173 ? -21.924 3.918 -49.107 1.00 22.79 170 SER B C 1
ATOM 3041 O O . SER B 2 173 ? -20.803 4.270 -49.485 1.00 23.22 170 SER B O 1
ATOM 3044 N N . THR B 2 174 ? -22.272 2.638 -49.052 1.00 23.38 171 THR B N 1
ATOM 3045 C CA . THR B 2 174 ? -21.299 1.602 -49.365 1.00 24.01 171 THR B CA 1
ATOM 3046 C C . THR B 2 174 ? -21.687 0.755 -50.570 1.00 24.79 171 THR B C 1
ATOM 3047 O O . THR B 2 174 ? -20.954 -0.184 -50.911 1.00 25.50 171 THR B O 1
ATOM 3051 N N . LYS B 2 175 ? -22.820 1.042 -51.219 1.00 25.23 172 LYS B N 1
ATOM 3052 C CA . LYS B 2 175 ? -23.262 0.182 -52.310 1.00 25.63 172 LYS B CA 1
ATOM 3053 C C . LYS B 2 175 ? -22.325 0.245 -53.504 1.00 26.06 172 LYS B C 1
ATOM 3054 O O . LYS B 2 175 ? -22.358 -0.660 -54.343 1.00 32.84 172 LYS B O 1
ATOM 3060 N N . ASP B 2 176 ? -21.489 1.282 -53.593 1.00 28.52 173 ASP B N 1
ATOM 3061 C CA . ASP B 2 176 ? -20.554 1.433 -54.700 1.00 30.96 173 ASP B CA 1
ATOM 3062 C C . ASP B 2 176 ? -19.272 0.646 -54.497 1.00 30.80 173 ASP B C 1
ATOM 3063 O O . ASP B 2 176 ? -18.448 0.590 -55.413 1.00 33.89 173 ASP B O 1
ATOM 3068 N N . VAL B 2 177 ? -19.085 0.012 -53.340 1.00 30.09 174 VAL B N 1
ATOM 3069 C CA . VAL B 2 177 ? -17.920 -0.848 -53.176 1.00 43.22 174 VAL B CA 1
ATOM 3070 C C . VAL B 2 177 ? -18.379 -2.242 -52.770 1.00 50.28 174 VAL B C 1
ATOM 3071 O O . VAL B 2 177 ? -17.665 -2.969 -52.072 1.00 55.88 174 VAL B O 1
ATOM 3075 N N . LEU B 2 178 ? -19.577 -2.618 -53.216 1.00 54.43 175 LEU B N 1
ATOM 3076 C CA . LEU B 2 178 ? -20.114 -3.962 -53.016 1.00 62.92 175 LEU B CA 1
ATOM 3077 C C . LEU B 2 178 ? -20.347 -4.240 -51.538 1.00 66.37 175 LEU B C 1
ATOM 3078 O O . LEU B 2 178 ? -20.389 -3.316 -50.718 1.00 65.81 175 LEU B O 1
ATOM 3080 N N . GLU C 1 20 ? -60.305 -36.414 -7.904 1.00 65.87 18 GLU C N 1
ATOM 3081 C CA . GLU C 1 20 ? -60.278 -35.506 -9.045 1.00 66.93 18 GLU C CA 1
ATOM 3082 C C . GLU C 1 20 ? -61.296 -34.379 -8.883 1.00 63.49 18 GLU C C 1
ATOM 3083 O O . GLU C 1 20 ? -60.953 -33.199 -8.992 1.00 65.71 18 GLU C O 1
ATOM 3089 N N . ALA C 1 21 ? -62.553 -34.749 -8.628 1.00 63.44 19 ALA C N 1
ATOM 3090 C CA . ALA C 1 21 ? -63.605 -33.749 -8.476 1.00 59.47 19 ALA C CA 1
ATOM 3091 C C . ALA C 1 21 ? -63.320 -32.816 -7.305 1.00 62.11 19 ALA C C 1
ATOM 3092 O O . ALA C 1 21 ? -63.465 -31.595 -7.428 1.00 60.65 19 ALA C O 1
ATOM 3094 N N . GLU C 1 22 ? -62.907 -33.370 -6.161 1.00 54.85 20 GLU C N 1
ATOM 3095 C CA . GLU C 1 22 ? -62.592 -32.521 -5.017 1.00 52.45 20 GLU C CA 1
ATOM 3096 C C . GLU C 1 22 ? -61.457 -31.556 -5.344 1.00 54.74 20 GLU C C 1
ATOM 3097 O O . GLU C 1 22 ? -61.526 -30.370 -5.003 1.00 51.99 20 GLU C O 1
ATOM 3099 N N . ALA C 1 23 ? -60.403 -32.046 -6.001 1.00 49.16 21 ALA C N 1
ATOM 3100 C CA . ALA C 1 23 ? -59.270 -31.183 -6.325 1.00 49.55 21 ALA C CA 1
ATOM 3101 C C . ALA C 1 23 ? -59.683 -30.072 -7.278 1.00 60.19 21 ALA C C 1
ATOM 3102 O O . ALA C 1 23 ? -59.205 -28.934 -7.170 1.00 52.27 21 ALA C O 1
ATOM 3104 N N . LEU C 1 24 ? -60.554 -30.389 -8.235 1.00 51.19 22 LEU C N 1
ATOM 3105 C CA . LEU C 1 24 ? -61.047 -29.365 -9.148 1.00 52.85 22 LEU C CA 1
ATOM 3106 C C . LEU C 1 24 ? -61.822 -28.294 -8.390 1.00 46.44 22 LEU C C 1
ATOM 3107 O O . LEU C 1 24 ? -61.605 -27.096 -8.589 1.00 47.66 22 LEU C O 1
ATOM 3112 N N . ALA C 1 25 ? -62.724 -28.708 -7.497 1.00 53.66 23 ALA C N 1
ATOM 3113 C CA . ALA C 1 25 ? -63.428 -27.733 -6.672 1.00 47.22 23 ALA C CA 1
ATOM 3114 C C . ALA C 1 25 ? -62.450 -26.904 -5.848 1.00 53.60 23 ALA C C 1
ATOM 3115 O O . ALA C 1 25 ? -62.635 -25.691 -5.689 1.00 52.15 23 ALA C O 1
ATOM 3117 N N . ALA C 1 26 ? -61.407 -27.540 -5.304 1.00 47.11 24 ALA C N 1
ATOM 3118 C CA . ALA C 1 26 ? -60.425 -26.792 -4.521 1.00 46.88 24 ALA C CA 1
ATOM 3119 C C . ALA C 1 26 ? -59.747 -25.714 -5.360 1.00 44.66 24 ALA C C 1
ATOM 3120 O O . ALA C 1 26 ? -59.537 -24.589 -4.889 1.00 44.49 24 ALA C O 1
ATOM 3122 N N . ALA C 1 27 ? -59.381 -26.039 -6.601 1.00 46.06 25 ALA C N 1
ATOM 3123 C CA . ALA C 1 27 ? -58.722 -25.045 -7.446 1.00 40.96 25 ALA C CA 1
ATOM 3124 C C . ALA C 1 27 ? -59.649 -23.877 -7.752 1.00 40.47 25 ALA C C 1
ATOM 3125 O O . ALA C 1 27 ? -59.228 -22.713 -7.745 1.00 39.57 25 ALA C O 1
ATOM 3127 N N . ARG C 1 28 ? -60.921 -24.163 -8.025 1.00 41.17 26 ARG C N 1
ATOM 3128 C CA . ARG C 1 28 ? -61.846 -23.080 -8.339 1.00 40.83 26 ARG C CA 1
ATOM 3129 C C . ARG C 1 28 ? -62.075 -22.189 -7.125 1.00 42.42 26 ARG C C 1
ATOM 3130 O O . ARG C 1 28 ? -62.199 -20.967 -7.259 1.00 45.69 26 ARG C O 1
ATOM 3138 N N . GLU C 1 29 ? -62.129 -22.780 -5.931 1.00 45.29 27 GLU C N 1
ATOM 3139 C CA . GLU C 1 29 ? -62.225 -21.967 -4.725 1.00 45.30 27 GLU C CA 1
ATOM 3140 C C . GLU C 1 29 ? -60.988 -21.094 -4.557 1.00 44.26 27 GLU C C 1
ATOM 3141 O O . GLU C 1 29 ? -61.090 -19.926 -4.165 1.00 44.46 27 GLU C O 1
ATOM 3147 N N . ARG C 1 30 ? -59.807 -21.642 -4.847 1.00 43.29 28 ARG C N 1
ATOM 3148 C CA . ARG C 1 30 ? -58.593 -20.837 -4.759 1.00 42.35 28 ARG C CA 1
ATOM 3149 C C . ARG C 1 30 ? -58.659 -19.647 -5.707 1.00 40.63 28 ARG C C 1
ATOM 3150 O O . ARG C 1 30 ? -58.240 -18.538 -5.355 1.00 42.67 28 ARG C O 1
ATOM 3158 N N . SER C 1 31 ? -59.171 -19.863 -6.919 1.00 39.33 29 SER C N 1
ATOM 3159 C CA . SER C 1 31 ? -59.275 -18.771 -7.884 1.00 37.68 29 SER C CA 1
ATOM 3160 C C . SER C 1 31 ? -60.220 -17.683 -7.381 1.00 41.58 29 SER C C 1
ATOM 3161 O O . SER C 1 31 ? -59.886 -16.492 -7.400 1.00 38.23 29 SER C O 1
ATOM 3164 N N . SER C 1 32 ? -61.397 -18.077 -6.893 1.00 40.22 30 SER C N 1
ATOM 3165 C CA . SER C 1 32 ? -62.332 -17.092 -6.355 1.00 46.68 30 SER C CA 1
ATOM 3166 C C . SER C 1 32 ? -61.709 -16.303 -5.212 1.00 52.94 30 SER C C 1
ATOM 3167 O O . SER C 1 32 ? -61.887 -15.082 -5.125 1.00 48.91 30 SER C O 1
ATOM 3170 N N . ARG C 1 33 ? -60.981 -16.980 -4.318 1.00 43.84 31 ARG C N 1
ATOM 3171 C CA . ARG C 1 33 ? -60.348 -16.270 -3.211 1.00 48.55 31 ARG C CA 1
ATOM 3172 C C . ARG C 1 33 ? -59.345 -15.242 -3.721 1.00 43.76 31 ARG C C 1
ATOM 3173 O O . ARG C 1 33 ? -59.315 -14.103 -3.242 1.00 53.37 31 ARG C O 1
ATOM 3175 N N . PHE C 1 34 ? -58.514 -15.626 -4.691 1.00 41.06 32 PHE C N 1
ATOM 3176 C CA . PHE C 1 34 ? -57.535 -14.690 -5.226 1.00 39.62 32 PHE C CA 1
ATOM 3177 C C . PHE C 1 34 ? -58.227 -13.493 -5.858 1.00 47.18 32 PHE C C 1
ATOM 3178 O O . PHE C 1 34 ? -57.827 -12.343 -5.639 1.00 47.57 32 PHE C O 1
ATOM 3186 N N . LEU C 1 35 ? -59.292 -13.745 -6.620 1.00 42.18 33 LEU C N 1
ATOM 3187 C CA . LEU C 1 35 ? -59.959 -12.662 -7.336 1.00 47.17 33 LEU C CA 1
ATOM 3188 C C . LEU C 1 35 ? -60.724 -11.748 -6.389 1.00 50.17 33 LEU C C 1
ATOM 3189 O O . LEU C 1 35 ? -60.927 -10.568 -6.702 1.00 49.93 33 LEU C O 1
ATOM 3194 N N . SER C 1 36 ? -61.149 -12.270 -5.234 1.00 48.33 34 SER C N 1
ATOM 3195 C CA . SER C 1 36 ? -62.027 -11.507 -4.350 1.00 53.36 34 SER C CA 1
ATOM 3196 C C . SER C 1 36 ? -61.358 -10.234 -3.847 1.00 55.85 34 SER C C 1
ATOM 3197 O O . SER C 1 36 ? -62.032 -9.216 -3.648 1.00 58.33 34 SER C O 1
ATOM 3200 N N . GLY C 1 37 ? -60.042 -10.254 -3.669 1.00 56.04 35 GLY C N 1
ATOM 3201 C CA . GLY C 1 37 ? -59.339 -9.058 -3.254 1.00 60.64 35 GLY C CA 1
ATOM 3202 C C . GLY C 1 37 ? -58.810 -8.200 -4.390 1.00 66.84 35 GLY C C 1
ATOM 3203 O O . GLY C 1 37 ? -57.811 -7.497 -4.214 1.00 68.84 35 GLY C O 1
ATOM 3204 N N . LEU C 1 38 ? -59.460 -8.232 -5.553 1.00 61.20 36 LEU C N 1
ATOM 3205 C CA . LEU C 1 38 ? -58.967 -7.521 -6.723 1.00 56.84 36 LEU C CA 1
ATOM 3206 C C . LEU C 1 38 ? -59.989 -6.522 -7.240 1.00 50.40 36 LEU C C 1
ATOM 3207 O O . LEU C 1 38 ? -61.203 -6.739 -7.162 1.00 53.68 36 LEU C O 1
ATOM 3212 N N . GLU C 1 39 ? -59.474 -5.425 -7.782 1.00 44.87 37 GLU C N 1
ATOM 3213 C CA . GLU C 1 39 ? -60.329 -4.421 -8.389 1.00 47.95 37 GLU C CA 1
ATOM 3214 C C . GLU C 1 39 ? -60.871 -4.919 -9.723 1.00 39.57 37 GLU C C 1
ATOM 3215 O O . GLU C 1 39 ? -60.115 -5.368 -10.592 1.00 33.99 37 GLU C O 1
ATOM 3221 N N . LEU C 1 40 ? -62.185 -4.838 -9.891 1.00 39.02 38 LEU C N 1
ATOM 3222 C CA . LEU C 1 40 ? -62.808 -5.149 -11.170 1.00 34.16 38 LEU C CA 1
ATOM 3223 C C . LEU C 1 40 ? -62.704 -3.918 -12.060 1.00 37.74 38 LEU C C 1
ATOM 3224 O O . LEU C 1 40 ? -63.333 -2.894 -11.778 1.00 44.54 38 LEU C O 1
ATOM 3229 N N . VAL C 1 41 ? -61.922 -4.004 -13.139 1.00 29.94 39 VAL C N 1
ATOM 3230 C CA . VAL C 1 41 ? -61.698 -2.837 -13.992 1.00 35.97 39 VAL C CA 1
ATOM 3231 C C . VAL C 1 41 ? -62.547 -2.831 -15.260 1.00 41.36 39 VAL C C 1
ATOM 3232 O O . VAL C 1 41 ? -62.711 -1.765 -15.874 1.00 39.80 39 VAL C O 1
ATOM 3236 N N . LYS C 1 42 ? -63.081 -3.973 -15.678 1.00 31.64 40 LYS C N 1
ATOM 3237 C CA . LYS C 1 42 ? -63.882 -3.996 -16.894 1.00 36.08 40 LYS C CA 1
ATOM 3238 C C . LYS C 1 42 ? -64.768 -5.229 -16.882 1.00 28.11 40 LYS C C 1
ATOM 3239 O O . LYS C 1 42 ? -64.381 -6.281 -16.377 1.00 28.94 40 LYS C O 1
ATOM 3245 N N . GLN C 1 43 ? -65.965 -5.098 -17.455 1.00 28.98 41 GLN C N 1
ATOM 3246 C CA . GLN C 1 43 ? -66.809 -6.268 -17.622 1.00 30.63 41 GLN C CA 1
ATOM 3247 C C . GLN C 1 43 ? -67.520 -6.203 -18.962 1.00 30.19 41 GLN C C 1
ATOM 3248 O O . GLN C 1 43 ? -68.153 -5.194 -19.290 1.00 32.98 41 GLN C O 1
ATOM 3254 N N . GLY C 1 44 ? -67.394 -7.278 -19.735 1.00 28.17 42 GLY C N 1
ATOM 3255 C CA . GLY C 1 44 ? -68.085 -7.417 -20.993 1.00 29.12 42 GLY C CA 1
ATOM 3256 C C . GLY C 1 44 ? -69.198 -8.442 -20.899 1.00 28.79 42 GLY C C 1
ATOM 3257 O O . GLY C 1 44 ? -69.578 -8.889 -19.815 1.00 29.46 42 GLY C O 1
ATOM 3258 N N . ALA C 1 45 ? -69.686 -8.850 -22.073 1.00 28.95 43 ALA C N 1
ATOM 3259 C CA . ALA C 1 45 ? -70.748 -9.848 -22.117 1.00 32.50 43 ALA C CA 1
ATOM 3260 C C . ALA C 1 45 ? -70.287 -11.184 -21.551 1.00 34.07 43 ALA C C 1
ATOM 3261 O O . ALA C 1 45 ? -71.086 -11.899 -20.937 1.00 34.34 43 ALA C O 1
ATOM 3263 N N . GLU C 1 46 ? -69.010 -11.541 -21.744 1.00 29.14 44 GLU C N 1
ATOM 3264 C CA . GLU C 1 46 ? -68.520 -12.867 -21.378 1.00 28.98 44 GLU C CA 1
ATOM 3265 C C . GLU C 1 46 ? -67.365 -12.848 -20.385 1.00 28.71 44 GLU C C 1
ATOM 3266 O O . GLU C 1 46 ? -67.024 -13.904 -19.840 1.00 30.04 44 GLU C O 1
ATOM 3272 N N . ALA C 1 47 ? -66.731 -11.708 -20.153 1.00 29.03 45 ALA C N 1
ATOM 3273 C CA . ALA C 1 47 ? -65.524 -11.737 -19.342 1.00 28.00 45 ALA C CA 1
ATOM 3274 C C . ALA C 1 47 ? -65.492 -10.567 -18.371 1.00 29.22 45 ALA C C 1
ATOM 3275 O O . ALA C 1 47 ? -65.936 -9.465 -18.697 1.00 28.51 45 ALA C O 1
ATOM 3277 N N . ARG C 1 48 ? -64.941 -10.815 -17.183 1.00 28.55 46 ARG C N 1
ATOM 3278 C CA . ARG C 1 48 ? -64.624 -9.776 -16.217 1.00 28.73 46 ARG C CA 1
ATOM 3279 C C . ARG C 1 48 ? -63.112 -9.663 -16.128 1.00 28.69 46 ARG C C 1
ATOM 3280 O O . ARG C 1 48 ? -62.417 -10.681 -16.132 1.00 27.99 46 ARG C O 1
ATOM 3288 N N . VAL C 1 49 ? -62.606 -8.437 -16.053 1.00 27.85 47 VAL C N 1
ATOM 3289 C CA . VAL C 1 49 ? -61.168 -8.197 -15.999 1.00 28.88 47 VAL C CA 1
ATOM 3290 C C . VAL C 1 49 ? -60.850 -7.577 -14.650 1.00 29.05 47 VAL C C 1
ATOM 3291 O O . VAL C 1 49 ? -61.397 -6.523 -14.306 1.00 28.97 47 VAL C O 1
ATOM 3295 N N . PHE C 1 50 ? -59.969 -8.234 -13.889 1.00 28.11 48 PHE C N 1
ATOM 3296 C CA . PHE C 1 50 ? -59.510 -7.772 -12.589 1.00 29.22 48 PHE C CA 1
ATOM 3297 C C . PHE C 1 50 ? -58.057 -7.333 -12.687 1.00 29.91 48 PHE C C 1
ATOM 3298 O O . PHE C 1 50 ? -57.276 -7.896 -13.457 1.00 33.58 48 PHE C O 1
ATOM 3306 N N . ARG C 1 51 ? -57.704 -6.317 -11.907 1.00 36.38 49 ARG C N 1
ATOM 3307 C CA . ARG C 1 51 ? -56.342 -5.799 -11.863 1.00 29.63 49 ARG C CA 1
ATOM 3308 C C . ARG C 1 51 ? -55.685 -6.208 -10.555 1.00 29.28 49 ARG C C 1
ATOM 3309 O O . ARG C 1 51 ? -56.312 -6.171 -9.490 1.00 36.83 49 ARG C O 1
ATOM 3317 N N . GLY C 1 52 ? -54.421 -6.596 -10.634 1.00 32.35 50 GLY C N 1
ATOM 3318 C CA . GLY C 1 52 ? -53.719 -7.028 -9.450 1.00 33.49 50 GLY C CA 1
ATOM 3319 C C . GLY C 1 52 ? -52.261 -7.254 -9.757 1.00 33.13 50 GLY C C 1
ATOM 3320 O O . GLY C 1 52 ? -51.723 -6.715 -10.724 1.00 39.08 50 GLY C O 1
ATOM 3321 N N . ARG C 1 53 ? -51.615 -8.037 -8.899 1.00 37.84 51 ARG C N 1
ATOM 3322 C CA . ARG C 1 53 ? -50.220 -8.418 -9.070 1.00 35.17 51 ARG C CA 1
ATOM 3323 C C . ARG C 1 53 ? -50.133 -9.933 -9.150 1.00 35.24 51 ARG C C 1
ATOM 3324 O O . ARG C 1 53 ? -50.836 -10.641 -8.422 1.00 33.81 51 ARG C O 1
ATOM 3332 N N . PHE C 1 54 ? -49.277 -10.425 -10.038 1.00 28.96 52 PHE C N 1
ATOM 3333 C CA . PHE C 1 54 ? -49.001 -11.849 -10.162 1.00 28.94 52 PHE C CA 1
ATOM 3334 C C . PHE C 1 54 ? -47.498 -12.049 -9.982 1.00 29.07 52 PHE C C 1
ATOM 3335 O O . PHE C 1 54 ? -46.709 -11.636 -10.838 1.00 28.53 52 PHE C O 1
ATOM 3343 N N . GLN C 1 55 ? -47.110 -12.673 -8.867 1.00 30.13 53 GLN C N 1
ATOM 3344 C CA . GLN C 1 55 ? -45.701 -12.894 -8.528 1.00 30.47 53 GLN C CA 1
ATOM 3345 C C . GLN C 1 55 ? -44.888 -11.616 -8.734 1.00 31.89 53 GLN C C 1
ATOM 3346 O O . GLN C 1 55 ? -43.798 -11.614 -9.315 1.00 30.22 53 GLN C O 1
ATOM 3352 N N . GLY C 1 56 ? -45.450 -10.505 -8.259 1.00 31.33 54 GLY C N 1
ATOM 3353 C CA . GLY C 1 56 ? -44.768 -9.233 -8.255 1.00 30.36 54 GLY C CA 1
ATOM 3354 C C . GLY C 1 56 ? -45.024 -8.343 -9.452 1.00 29.72 54 GLY C C 1
ATOM 3355 O O . GLY C 1 56 ? -44.770 -7.137 -9.364 1.00 36.54 54 GLY C O 1
ATOM 3356 N N . ARG C 1 57 ? -45.536 -8.889 -10.567 1.00 29.16 55 ARG C N 1
ATOM 3357 C CA . ARG C 1 57 ? -45.711 -8.114 -11.790 1.00 28.59 55 ARG C CA 1
ATOM 3358 C C . ARG C 1 57 ? -47.127 -7.565 -11.868 1.00 28.88 55 ARG C C 1
ATOM 3359 O O . ARG C 1 57 ? -48.083 -8.258 -11.519 1.00 29.43 55 ARG C O 1
ATOM 3367 N N . ALA C 1 58 ? -47.258 -6.319 -12.330 1.00 28.06 56 ALA C N 1
ATOM 3368 C CA . ALA C 1 58 ? -48.591 -5.777 -12.588 1.00 27.74 56 ALA C CA 1
ATOM 3369 C C . ALA C 1 58 ? -49.313 -6.655 -13.603 1.00 31.47 56 ALA C C 1
ATOM 3370 O O . ALA C 1 58 ? -48.805 -6.916 -14.699 1.00 26.93 56 ALA C O 1
ATOM 3372 N N . ALA C 1 59 ? -50.518 -7.087 -13.248 1.00 28.74 57 ALA C N 1
ATOM 3373 C CA . ALA C 1 59 ? -51.235 -8.061 -14.052 1.00 26.98 57 ALA C CA 1
ATOM 3374 C C . ALA C 1 59 ? -52.706 -7.701 -14.093 1.00 27.42 57 ALA C C 1
ATOM 3375 O O . ALA C 1 59 ? -53.214 -6.988 -13.226 1.00 28.81 57 ALA C O 1
ATOM 3377 N N . VAL C 1 60 ? -53.382 -8.199 -15.122 1.00 29.45 58 VAL C N 1
ATOM 3378 C CA . VAL C 1 60 ? -54.833 -8.295 -15.098 1.00 27.72 58 VAL C CA 1
ATOM 3379 C C . VAL C 1 60 ? -55.173 -9.769 -15.211 1.00 27.95 58 VAL C C 1
ATOM 3380 O O . VAL C 1 60 ? -54.419 -10.573 -15.774 1.00 26.62 58 VAL C O 1
ATOM 3384 N N . ILE C 1 61 ? -56.292 -10.136 -14.612 1.00 28.88 59 ILE C N 1
ATOM 3385 C CA . ILE C 1 61 ? -56.757 -11.510 -14.625 1.00 27.29 59 ILE C CA 1
ATOM 3386 C C . ILE C 1 61 ? -58.157 -11.473 -15.213 1.00 28.45 59 ILE C C 1
ATOM 3387 O O . ILE C 1 61 ? -59.035 -10.777 -14.686 1.00 28.79 59 ILE C O 1
ATOM 3392 N N . LYS C 1 62 ? -58.352 -12.184 -16.313 1.00 26.98 60 LYS C N 1
ATOM 3393 C CA . LYS C 1 62 ? -59.618 -12.156 -17.034 1.00 26.86 60 LYS C CA 1
ATOM 3394 C C . LYS C 1 62 ? -60.341 -13.463 -16.767 1.00 27.45 60 LYS C C 1
ATOM 3395 O O . LYS C 1 62 ? -59.835 -14.537 -17.108 1.00 27.63 60 LYS C O 1
ATOM 3401 N N . HIS C 1 63 ? -61.516 -13.370 -16.154 1.00 27.81 61 HIS C N 1
ATOM 3402 C CA . HIS C 1 63 ? -62.328 -14.539 -15.858 1.00 28.49 61 HIS C CA 1
ATOM 3403 C C . HIS C 1 63 ? -63.503 -14.577 -16.822 1.00 30.38 61 HIS C C 1
ATOM 3404 O O . HIS C 1 63 ? -64.307 -13.639 -16.866 1.00 29.22 61 HIS C O 1
ATOM 3411 N N . ARG C 1 64 ? -63.570 -15.631 -17.618 1.00 28.57 62 ARG C N 1
ATOM 3412 C CA . ARG C 1 64 ? -64.744 -15.878 -18.446 1.00 28.69 62 ARG C CA 1
ATOM 3413 C C . ARG C 1 64 ? -65.774 -16.504 -17.524 1.00 32.58 62 ARG C C 1
ATOM 3414 O O . ARG C 1 64 ? -65.607 -17.651 -17.096 1.00 35.49 62 ARG C O 1
ATOM 3422 N N . PHE C 1 65 ? -66.822 -15.743 -17.192 1.00 35.37 63 PHE C N 1
ATOM 3423 C CA . PHE C 1 65 ? -67.737 -16.130 -16.129 1.00 31.78 63 PHE C CA 1
ATOM 3424 C C . PHE C 1 65 ? -69.036 -16.678 -16.710 1.00 38.69 63 PHE C C 1
ATOM 3425 O O . PHE C 1 65 ? -69.527 -16.177 -17.733 1.00 38.13 63 PHE C O 1
ATOM 3433 N N . PRO C 1 66 ? -69.581 -17.715 -16.086 1.00 41.70 64 PRO C N 1
ATOM 3434 C CA . PRO C 1 66 ? -70.782 -18.356 -16.624 1.00 46.58 64 PRO C CA 1
ATOM 3435 C C . PRO C 1 66 ? -72.045 -17.571 -16.310 1.00 43.47 64 PRO C C 1
ATOM 3436 O O . PRO C 1 66 ? -72.127 -16.841 -15.321 1.00 43.21 64 PRO C O 1
ATOM 3440 N N . LYS C 1 67 ? -73.037 -17.735 -17.182 1.00 37.47 65 LYS C N 1
ATOM 3441 C CA . LYS C 1 67 ? -74.389 -17.248 -16.959 1.00 37.31 65 LYS C CA 1
ATOM 3442 C C . LYS C 1 67 ? -75.274 -18.420 -16.546 1.00 37.69 65 LYS C C 1
ATOM 3443 O O . LYS C 1 67 ? -75.298 -19.455 -17.220 1.00 40.36 65 LYS C O 1
ATOM 3449 N N . GLY C 1 68 ? -76.018 -18.246 -15.456 1.00 43.92 66 GLY C N 1
ATOM 3450 C CA . GLY C 1 68 ? -76.826 -19.332 -14.937 1.00 38.55 66 GLY C CA 1
ATOM 3451 C C . GLY C 1 68 ? -77.889 -19.836 -15.888 1.00 46.77 66 GLY C C 1
ATOM 3452 O O . GLY C 1 68 ? -78.335 -20.984 -15.753 1.00 46.17 66 GLY C O 1
ATOM 3453 N N . TYR C 1 69 ? -78.318 -19.015 -16.846 1.00 38.48 67 TYR C N 1
ATOM 3454 C CA . TYR C 1 69 ? -79.433 -19.419 -17.693 1.00 36.90 67 TYR C CA 1
ATOM 3455 C C . TYR C 1 69 ? -79.009 -20.207 -18.921 1.00 36.78 67 TYR C C 1
ATOM 3456 O O . TYR C 1 69 ? -79.874 -20.705 -19.643 1.00 37.39 67 TYR C O 1
ATOM 3465 N N . ARG C 1 70 ? -77.716 -20.340 -19.177 1.00 36.07 68 ARG C N 1
ATOM 3466 C CA . ARG C 1 70 ? -77.249 -21.188 -20.261 1.00 37.71 68 ARG C CA 1
ATOM 3467 C C . ARG C 1 70 ? -76.923 -22.577 -19.720 1.00 42.38 68 ARG C C 1
ATOM 3468 O O . ARG C 1 70 ? -76.795 -22.776 -18.510 1.00 38.99 68 ARG C O 1
ATOM 3476 N N . HIS C 1 71 ? -76.815 -23.542 -20.632 1.00 38.47 69 HIS C N 1
ATOM 3477 C CA . HIS C 1 71 ? -76.521 -24.917 -20.231 1.00 49.30 69 HIS C CA 1
ATOM 3478 C C . HIS C 1 71 ? -75.135 -24.984 -19.599 1.00 41.59 69 HIS C C 1
ATOM 3479 O O . HIS C 1 71 ? -74.169 -24.479 -20.189 1.00 46.15 69 HIS C O 1
ATOM 3486 N N . PRO C 1 72 ? -74.992 -25.583 -18.409 1.00 46.77 70 PRO C N 1
ATOM 3487 C CA . PRO C 1 72 ? -73.671 -25.589 -17.758 1.00 50.10 70 PRO C CA 1
ATOM 3488 C C . PRO C 1 72 ? -72.576 -26.220 -18.603 1.00 48.96 70 PRO C C 1
ATOM 3489 O O . PRO C 1 72 ? -71.428 -25.769 -18.547 1.00 50.18 70 PRO C O 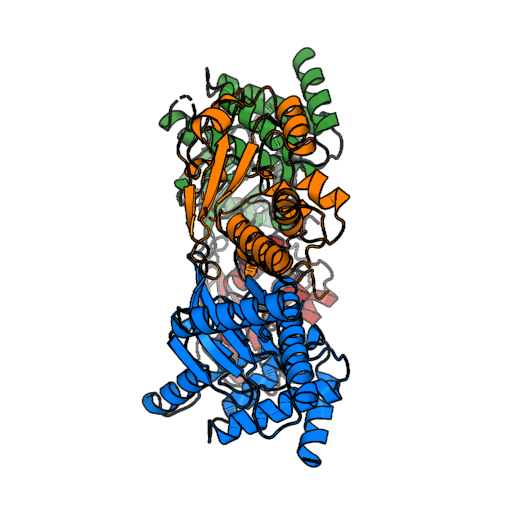1
ATOM 3493 N N . ALA C 1 73 ? -72.888 -27.276 -19.359 1.00 51.49 71 ALA C N 1
ATOM 3494 C CA . ALA C 1 73 ? -71.866 -27.911 -20.188 1.00 57.31 71 ALA C CA 1
ATOM 3495 C C . ALA C 1 73 ? -71.428 -26.991 -21.320 1.00 47.28 71 ALA C C 1
ATOM 3496 O O . ALA C 1 73 ? -70.233 -26.884 -21.624 1.00 46.44 71 ALA C O 1
ATOM 3498 N N . LEU C 1 74 ? -72.376 -26.322 -21.962 1.00 46.91 72 LEU C N 1
ATOM 3499 C CA . LEU C 1 74 ? -71.983 -25.413 -23.026 1.00 47.22 72 LEU C CA 1
ATOM 3500 C C . LEU C 1 74 ? -71.216 -24.219 -22.473 1.00 40.00 72 LEU C C 1
ATOM 3501 O O . LEU C 1 74 ? -70.309 -23.709 -23.141 1.00 39.32 72 LEU C O 1
ATOM 3506 N N . GLU C 1 75 ? -71.519 -23.794 -21.240 1.00 39.92 73 GLU C N 1
ATOM 3507 C CA . GLU C 1 75 ? -70.785 -22.669 -20.658 1.00 38.64 73 GLU C CA 1
ATOM 3508 C C . GLU C 1 75 ? -69.336 -23.049 -20.377 1.00 40.71 73 GLU C C 1
ATOM 3509 O O . GLU C 1 75 ? -68.417 -22.271 -20.660 1.00 42.93 73 GLU C O 1
ATOM 3515 N N . ALA C 1 76 ? -69.110 -24.249 -19.838 1.00 40.72 74 ALA C N 1
ATOM 3516 C CA . ALA C 1 76 ? -67.743 -24.715 -19.630 1.00 45.43 74 ALA C CA 1
ATOM 3517 C C . ALA C 1 76 ? -66.980 -24.736 -20.943 1.00 35.85 74 ALA C C 1
ATOM 3518 O O . ALA C 1 76 ? -65.854 -24.225 -21.031 1.00 36.32 74 ALA C O 1
ATOM 3520 N N . ARG C 1 77 ? -67.603 -25.292 -21.992 1.00 38.62 75 ARG C N 1
ATOM 3521 C CA . ARG C 1 77 ? -66.972 -25.351 -23.307 1.00 36.90 75 ARG C CA 1
ATOM 3522 C C . ARG C 1 77 ? -66.665 -23.954 -23.831 1.00 35.07 75 ARG C C 1
ATOM 3523 O O . ARG C 1 77 ? -65.560 -23.691 -24.325 1.00 36.15 75 ARG C O 1
ATOM 3531 N N . LEU C 1 78 ? -67.638 -23.042 -23.730 1.00 35.11 76 LEU C N 1
ATOM 3532 C CA . LEU C 1 78 ? -67.453 -21.690 -24.259 1.00 33.79 76 LEU C CA 1
ATOM 3533 C C . LEU C 1 78 ? -66.333 -20.959 -23.525 1.00 32.10 76 LEU C C 1
ATOM 3534 O O . LEU C 1 78 ? -65.409 -20.427 -24.151 1.00 31.00 76 LEU C O 1
ATOM 3539 N N . GLY C 1 79 ? -66.405 -20.917 -22.194 1.00 32.83 77 GLY C N 1
ATOM 3540 C CA . GLY C 1 79 ? -65.365 -20.243 -21.430 1.00 31.59 77 GLY C CA 1
ATOM 3541 C C . GLY C 1 79 ? -63.982 -20.778 -21.740 1.00 37.29 77 GLY C C 1
ATOM 3542 O O . GLY C 1 79 ? -63.014 -20.014 -21.867 1.00 35.01 77 GLY C O 1
ATOM 3543 N N . ARG C 1 80 ? -63.866 -22.099 -21.849 1.00 30.85 78 ARG C N 1
ATOM 3544 C CA . ARG C 1 80 ? -62.589 -22.706 -22.197 1.00 30.39 78 ARG C CA 1
ATOM 3545 C C . ARG C 1 80 ? -62.146 -22.316 -23.599 1.00 35.75 78 ARG C C 1
ATOM 3546 O O . ARG C 1 80 ? -60.976 -21.976 -23.818 1.00 35.13 78 ARG C O 1
ATOM 3554 N N . ARG C 1 81 ? -63.064 -22.369 -24.574 1.00 30.86 79 ARG C N 1
ATOM 3555 C CA . ARG C 1 81 ? -62.658 -22.099 -25.948 1.00 30.72 79 ARG C CA 1
ATOM 3556 C C . ARG C 1 81 ? -62.132 -20.676 -26.097 1.00 29.66 79 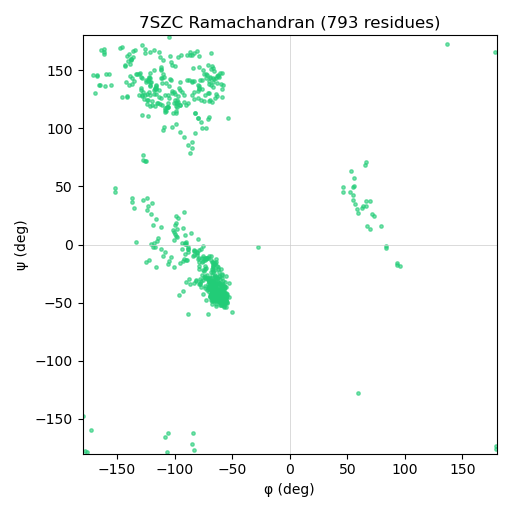ARG C C 1
ATOM 3557 O O . ARG C 1 81 ? -61.120 -20.446 -26.769 1.00 35.81 79 ARG C O 1
ATOM 3559 N N . ARG C 1 82 ? -62.815 -19.705 -25.492 1.00 29.24 80 ARG C N 1
ATOM 3560 C CA . ARG C 1 82 ? -62.359 -18.321 -25.615 1.00 28.29 80 ARG C CA 1
ATOM 3561 C C . ARG C 1 82 ? -61.072 -18.076 -24.836 1.00 27.84 80 ARG C C 1
ATOM 3562 O O . ARG C 1 82 ? -60.259 -17.234 -25.241 1.00 26.43 80 ARG C O 1
ATOM 3570 N N . THR C 1 83 ? -60.863 -18.794 -23.733 1.00 26.87 81 THR C N 1
ATOM 3571 C CA . THR C 1 83 ? -59.597 -18.673 -23.005 1.00 26.07 81 THR C CA 1
ATOM 3572 C C . THR C 1 83 ? -58.439 -19.218 -23.830 1.00 28.99 81 THR C C 1
ATOM 3573 O O . THR C 1 83 ? -57.383 -18.584 -23.945 1.00 27.26 81 THR C O 1
ATOM 3577 N N . VAL C 1 84 ? -58.623 -20.409 -24.402 1.00 29.74 82 VAL C N 1
ATOM 3578 C CA . VAL C 1 84 ? -57.602 -21.018 -25.247 1.00 29.41 82 VAL C CA 1
ATOM 3579 C C . VAL C 1 84 ? -57.307 -20.136 -26.455 1.00 28.45 82 VAL C C 1
ATOM 3580 O O . VAL C 1 84 ? -56.142 -19.931 -26.824 1.00 30.64 82 VAL C O 1
ATOM 3584 N N . GLN C 1 85 ? -58.350 -19.625 -27.110 1.00 27.76 83 GLN C N 1
ATOM 3585 C CA . GLN C 1 85 ? -58.108 -18.856 -28.327 1.00 31.65 83 GLN C CA 1
ATOM 3586 C C . GLN C 1 85 ? -57.355 -17.565 -28.009 1.00 29.91 83 GLN C C 1
ATOM 3587 O O . GLN C 1 85 ? -56.433 -17.189 -28.742 1.00 27.89 83 GLN C O 1
ATOM 3593 N N . GLU C 1 86 ? -57.713 -16.881 -26.913 1.00 26.15 84 GLU C N 1
ATOM 3594 C CA . GLU C 1 86 ? -56.978 -15.669 -26.547 1.00 24.53 84 GLU C CA 1
ATOM 3595 C C . GLU C 1 86 ? -55.518 -15.975 -26.235 1.00 24.27 84 GLU C C 1
ATOM 3596 O O . GLU C 1 86 ? -54.620 -15.233 -26.656 1.00 25.97 84 GLU C O 1
ATOM 3602 N N . ALA C 1 87 ? -55.255 -17.059 -25.489 1.00 24.40 85 ALA C N 1
ATOM 3603 C CA . ALA C 1 87 ? -53.866 -17.383 -25.171 1.00 25.45 85 ALA C CA 1
ATOM 3604 C C . ALA C 1 87 ? -53.077 -17.661 -26.440 1.00 27.71 85 ALA C C 1
ATOM 3605 O O . ALA C 1 87 ? -51.935 -17.209 -26.582 1.00 28.61 85 ALA C O 1
ATOM 3607 N N . ARG C 1 88 ? -53.670 -18.422 -27.369 1.00 25.47 86 ARG C N 1
ATOM 3608 C CA . ARG C 1 88 ? -53.021 -18.684 -28.647 1.00 29.62 86 ARG C CA 1
ATOM 3609 C C . ARG C 1 88 ? -52.785 -17.395 -29.423 1.00 29.27 86 ARG C C 1
ATOM 3610 O O . ARG C 1 88 ? -51.704 -17.207 -30.000 1.00 26.94 86 ARG C O 1
ATOM 3618 N N . ALA C 1 89 ? -53.794 -16.508 -29.474 1.00 27.19 87 ALA C N 1
ATOM 3619 C CA . ALA C 1 89 ? -53.647 -15.259 -30.221 1.00 25.47 87 ALA C CA 1
ATOM 3620 C C . ALA C 1 89 ? -52.524 -14.412 -29.643 1.00 29.34 87 ALA C C 1
ATOM 3621 O O . ALA C 1 89 ? -51.727 -13.832 -30.389 1.00 27.94 87 ALA C O 1
ATOM 3623 N N . LEU C 1 90 ? -52.430 -14.344 -28.313 1.00 24.94 88 LEU C N 1
ATOM 3624 C CA . LEU C 1 90 ? -51.402 -13.492 -27.708 1.00 25.02 88 LEU C CA 1
ATOM 3625 C C . LEU C 1 90 ? -50.007 -14.052 -27.943 1.00 27.91 88 LEU C C 1
ATOM 3626 O O . LEU C 1 90 ? -49.044 -13.289 -28.115 1.00 26.21 88 LEU C O 1
ATOM 3631 N N . LEU C 1 91 ? -49.866 -15.379 -27.942 1.00 25.31 89 LEU C N 1
ATOM 3632 C CA . LEU C 1 91 ? -48.590 -15.959 -28.339 1.00 27.59 89 LEU C CA 1
ATOM 3633 C C . LEU C 1 91 ? -48.270 -15.614 -29.787 1.00 30.03 89 LEU C C 1
ATOM 3634 O O . LEU C 1 91 ? -47.150 -15.194 -30.104 1.00 28.23 89 LEU C O 1
ATOM 3639 N N . ARG C 1 92 ? -49.249 -15.784 -30.684 1.00 26.99 90 ARG C N 1
ATOM 3640 C CA . ARG C 1 92 ? -49.027 -15.460 -32.088 1.00 29.60 90 ARG C CA 1
ATOM 3641 C C . ARG C 1 92 ? -48.631 -13.993 -32.250 1.00 28.39 90 ARG C C 1
ATOM 3642 O O . ARG C 1 92 ? -47.715 -13.671 -33.017 1.00 29.61 90 ARG C O 1
ATOM 3650 N N . CYS C 1 93 ? -49.290 -13.090 -31.518 1.00 26.23 91 CYS C N 1
ATOM 3651 C CA . CYS C 1 93 ? -48.929 -11.677 -31.603 1.00 30.15 91 CYS C CA 1
ATOM 3652 C C . CYS C 1 93 ? -47.477 -11.463 -31.219 1.00 28.07 91 CYS C C 1
ATOM 3653 O O . CYS C 1 93 ? -46.717 -10.821 -31.953 1.00 28.99 91 CYS C O 1
ATOM 3656 N N . ARG C 1 94 ? -47.079 -11.976 -30.055 1.00 26.35 92 ARG C N 1
ATOM 3657 C CA . ARG C 1 94 ? -45.726 -11.710 -29.564 1.00 26.34 92 ARG C CA 1
ATOM 3658 C C . ARG C 1 94 ? -44.681 -12.206 -30.555 1.00 28.71 92 ARG C C 1
ATOM 3659 O O . ARG C 1 94 ? -43.729 -11.493 -30.883 1.00 29.48 92 ARG C O 1
ATOM 3667 N N . ARG C 1 95 ? -44.843 -13.433 -31.053 1.00 30.11 93 ARG C N 1
ATOM 3668 C CA . ARG C 1 95 ? -43.835 -13.982 -31.955 1.00 32.12 93 ARG C CA 1
ATOM 3669 C C . ARG C 1 95 ? -43.762 -13.199 -33.261 1.00 30.12 93 ARG C C 1
ATOM 3670 O O . ARG C 1 95 ? -42.704 -13.165 -33.905 1.00 37.43 93 ARG C O 1
ATOM 3678 N N . ALA C 1 96 ? -44.853 -12.556 -33.658 1.00 30.54 94 ALA C N 1
ATOM 3679 C CA . ALA C 1 96 ? -44.894 -11.762 -34.882 1.00 33.10 94 ALA C CA 1
ATOM 3680 C C . ALA C 1 96 ? -44.516 -10.305 -34.660 1.00 33.96 94 ALA C C 1
ATOM 3681 O O . ALA C 1 96 ? -44.571 -9.514 -35.611 1.00 37.43 94 ALA C O 1
ATOM 3683 N N . GLY C 1 97 ? -44.165 -9.923 -33.434 1.00 30.11 95 GLY C N 1
ATOM 3684 C CA . GLY C 1 97 ? -43.852 -8.530 -33.169 1.00 31.49 95 GLY C CA 1
ATOM 3685 C C . GLY C 1 97 ? -45.058 -7.615 -33.195 1.00 35.75 95 GLY C C 1
ATOM 3686 O O . GLY C 1 97 ? -44.918 -6.420 -33.481 1.00 36.12 95 GLY C O 1
ATOM 3687 N N . ILE C 1 98 ? -46.246 -8.146 -32.921 1.00 30.05 96 ILE C N 1
ATOM 3688 C CA . ILE C 1 98 ? -47.447 -7.335 -32.737 1.00 29.96 96 ILE C CA 1
ATOM 3689 C C . ILE C 1 98 ? -47.621 -7.098 -31.249 1.00 32.58 96 ILE C C 1
ATOM 3690 O O . ILE C 1 98 ? -47.757 -8.051 -30.470 1.00 25.72 96 ILE C O 1
ATOM 3695 N N . SER C 1 99 ? -47.610 -5.829 -30.854 1.00 29.51 97 SER C N 1
ATOM 3696 C CA . SER C 1 99 ? -47.695 -5.486 -29.447 1.00 28.87 97 SER C CA 1
ATOM 3697 C C . SER C 1 99 ? -49.067 -5.853 -28.902 1.00 31.61 97 SER C C 1
ATOM 3698 O O . SER C 1 99 ? -50.097 -5.401 -29.412 1.00 25.36 97 SER C O 1
ATOM 3701 N N . ALA C 1 100 ? -49.058 -6.682 -27.868 1.00 24.33 98 ALA C N 1
ATOM 3702 C CA . ALA C 1 100 ? -50.238 -7.147 -27.150 1.00 25.10 98 ALA C CA 1
ATOM 3703 C C . ALA C 1 100 ? -49.751 -7.669 -25.806 1.00 25.11 98 ALA C C 1
ATOM 3704 O O . ALA C 1 100 ? -48.547 -7.839 -25.618 1.00 28.55 98 ALA C O 1
ATOM 3706 N N . PRO C 1 101 ? -50.644 -7.879 -24.838 1.00 22.04 99 PRO C N 1
ATOM 3707 C CA . PRO C 1 101 ? -50.172 -8.290 -23.502 1.00 22.81 99 PRO C CA 1
ATOM 3708 C C . PRO C 1 101 ? -49.483 -9.647 -23.529 1.00 22.30 99 PRO C C 1
ATOM 3709 O O . PRO C 1 101 ? -49.895 -10.569 -24.241 1.00 26.08 99 PRO C O 1
ATOM 3713 N N . VAL C 1 102 ? -48.439 -9.763 -22.708 1.00 23.03 100 VAL C N 1
ATOM 3714 C CA . VAL C 1 102 ? -47.799 -11.044 -22.434 1.00 26.84 100 VAL C CA 1
ATOM 3715 C C . VAL C 1 102 ? -48.729 -11.914 -21.604 1.00 27.60 100 VAL C C 1
ATOM 3716 O O . VAL C 1 102 ? -49.355 -11.432 -20.652 1.00 28.37 100 VAL C O 1
ATOM 3720 N N . VAL C 1 103 ? -48.799 -13.216 -21.935 1.00 22.51 101 VAL C N 1
ATOM 3721 C CA . VAL C 1 103 ? -49.499 -14.184 -21.093 1.00 22.71 101 VAL C CA 1
ATOM 3722 C C . VAL C 1 103 ? -48.567 -14.687 -19.995 1.00 23.94 101 VAL C C 1
ATOM 3723 O O . VAL C 1 103 ? -47.459 -15.164 -20.280 1.00 23.38 101 VAL C O 1
ATOM 3727 N N . PHE C 1 104 ? -49.031 -14.622 -18.733 1.00 23.66 102 PHE C N 1
ATOM 3728 C CA . PHE C 1 104 ? -48.281 -15.137 -17.585 1.00 24.29 102 PHE C CA 1
ATOM 3729 C C . PHE C 1 104 ? -48.692 -16.549 -17.192 1.00 24.59 102 PHE C C 1
ATOM 3730 O O . PHE C 1 104 ? -47.840 -17.380 -16.852 1.00 24.94 102 PHE C O 1
ATOM 3738 N N . PHE C 1 105 ? -49.994 -16.825 -17.172 1.00 24.59 103 PHE C N 1
ATOM 3739 C CA . PHE C 1 105 ? -50.496 -18.076 -16.626 1.00 25.47 103 PHE C CA 1
ATOM 3740 C C . PHE C 1 105 ? -51.935 -18.213 -17.079 1.00 25.04 103 PHE C C 1
ATOM 3741 O O . PHE C 1 105 ? -52.680 -17.232 -17.050 1.00 27.83 103 PHE C O 1
ATOM 3749 N N . VAL C 1 106 ? -52.313 -19.408 -17.497 1.00 25.23 104 VAL C N 1
ATOM 3750 C CA . VAL C 1 106 ? -53.702 -19.682 -17.869 1.00 25.38 104 VAL C CA 1
ATOM 3751 C C . VAL C 1 106 ? -54.213 -20.807 -16.988 1.00 29.90 104 VAL C C 1
ATOM 3752 O O . VAL C 1 106 ? -53.670 -21.916 -17.013 1.00 29.19 104 VAL C O 1
ATOM 3756 N N . ASP C 1 107 ? -55.253 -20.518 -16.209 1.00 28.02 105 ASP C N 1
ATOM 3757 C CA . ASP C 1 107 ? -55.852 -21.479 -15.295 1.00 28.14 105 ASP C CA 1
ATOM 3758 C C . ASP C 1 107 ? -57.083 -22.040 -15.998 1.00 32.18 105 ASP C C 1
ATOM 3759 O O . ASP C 1 107 ? -58.120 -21.377 -16.062 1.00 32.30 105 ASP C O 1
ATOM 3764 N N . TYR C 1 108 ? -56.967 -23.264 -16.518 1.00 33.18 106 TYR C N 1
ATOM 3765 C CA . TYR C 1 108 ? -58.076 -23.889 -17.237 1.00 38.67 106 TYR C CA 1
ATOM 3766 C C . TYR C 1 108 ? -59.072 -24.572 -16.308 1.00 35.02 106 TYR C C 1
ATOM 3767 O O . TYR C 1 108 ? -60.164 -24.942 -16.757 1.00 38.29 106 TYR C O 1
ATOM 3776 N N . ALA C 1 109 ? -58.749 -24.711 -15.021 1.00 35.93 107 ALA C N 1
ATOM 3777 C CA . ALA C 1 109 ? -59.761 -25.141 -14.065 1.00 39.56 107 ALA C CA 1
ATOM 3778 C C . ALA C 1 109 ? -60.821 -24.071 -13.853 1.00 35.69 107 ALA C C 1
ATOM 3779 O O . ALA C 1 109 ? -61.991 -24.396 -13.617 1.00 38.74 107 ALA C O 1
ATOM 3781 N N . SER C 1 110 ? -60.431 -22.801 -13.915 1.00 32.05 108 SER C N 1
ATOM 3782 C CA . SER C 1 110 ? -61.309 -21.678 -13.614 1.00 39.94 108 SER C CA 1
ATOM 3783 C C . SER C 1 110 ? -61.567 -20.749 -14.795 1.00 32.83 108 SER C C 1
ATOM 3784 O O . SER C 1 110 ? -62.304 -19.766 -14.635 1.00 36.19 108 SER C O 1
ATOM 3787 N N . ASN C 1 111 ? -60.962 -21.002 -15.957 1.00 31.51 109 ASN C N 1
ATOM 3788 C CA . ASN C 1 111 ? -61.070 -20.112 -17.118 1.00 30.05 109 ASN C CA 1
ATOM 3789 C C . ASN C 1 111 ? -60.646 -18.683 -16.775 1.00 30.38 109 ASN C C 1
ATOM 3790 O O . ASN C 1 111 ? -61.316 -17.701 -17.100 1.00 27.97 109 ASN C O 1
ATOM 3795 N N . CYS C 1 112 ? -59.478 -18.569 -16.143 1.00 30.76 110 CYS C N 1
ATOM 3796 C CA . CYS C 1 112 ? -58.878 -17.286 -15.809 1.00 27.48 110 CYS C CA 1
ATOM 3797 C C . CYS C 1 112 ? -57.553 -17.175 -16.544 1.00 30.73 110 CYS C C 1
ATOM 3798 O O . CYS C 1 112 ? -56.719 -18.087 -16.477 1.00 28.70 110 CYS C O 1
ATOM 3801 N N . LEU C 1 113 ? -57.367 -16.067 -17.236 1.00 25.79 111 LEU C N 1
ATOM 3802 C CA . LEU C 1 113 ? -56.152 -15.810 -17.992 1.00 24.76 111 LEU C CA 1
ATOM 3803 C C . LEU C 1 113 ? -55.424 -14.656 -17.318 1.00 24.75 111 LEU C C 1
ATOM 3804 O O . LEU C 1 113 ? -55.979 -13.559 -17.187 1.00 24.81 111 LEU C O 1
ATOM 3809 N N . TYR C 1 114 ? -54.182 -14.905 -16.887 1.00 24.79 112 TYR C N 1
ATOM 3810 C CA . TYR C 1 114 ? -53.369 -13.928 -16.183 1.00 24.99 112 TYR C CA 1
ATOM 3811 C C . TYR C 1 114 ? -52.394 -13.333 -17.186 1.00 28.06 112 TYR C C 1
ATOM 3812 O O . TYR C 1 114 ? -51.639 -14.077 -17.813 1.00 24.99 112 TYR C O 1
ATOM 3821 N N . MET C 1 115 ? -52.427 -12.010 -17.360 1.00 24.14 113 MET C N 1
ATOM 3822 C CA . MET C 1 115 ? -51.648 -11.354 -18.398 1.00 23.59 113 MET C CA 1
ATOM 3823 C C . MET C 1 115 ? -51.075 -10.060 -17.846 1.00 24.52 113 MET C C 1
ATOM 3824 O O . MET C 1 115 ? -51.516 -9.546 -16.815 1.00 27.00 113 MET C O 1
ATOM 3829 N N . GLU C 1 116 ? -50.085 -9.542 -18.571 1.00 24.70 114 GLU C N 1
ATOM 3830 C CA . GLU C 1 116 ? -49.482 -8.250 -18.262 1.00 27.14 114 GLU C CA 1
ATOM 3831 C C . GLU C 1 116 ? -50.530 -7.135 -18.281 1.00 27.52 114 GLU C C 1
ATOM 3832 O O . GLU C 1 116 ? -51.361 -7.060 -19.194 1.00 28.60 114 GLU C O 1
ATOM 3838 N N . GLU C 1 117 ? -50.511 -6.276 -17.260 1.00 25.18 115 GLU C N 1
ATOM 3839 C CA . GLU C 1 117 ? -51.304 -5.051 -17.312 1.00 26.87 115 GLU C CA 1
ATOM 3840 C C . GLU C 1 117 ? -50.573 -4.040 -18.181 1.00 25.38 115 GLU C C 1
ATOM 3841 O O . GLU C 1 117 ? -49.357 -3.860 -18.036 1.00 27.78 115 GLU C O 1
ATOM 3847 N N . ILE C 1 118 ? -51.307 -3.384 -19.082 1.00 27.67 116 ILE C N 1
ATOM 3848 C CA . ILE C 1 118 ? -50.747 -2.303 -19.902 1.00 31.19 116 ILE C CA 1
ATOM 3849 C C . ILE C 1 118 ? -50.854 -1.029 -19.065 1.00 31.08 116 ILE C C 1
ATOM 3850 O O . ILE C 1 118 ? -51.832 -0.294 -19.129 1.00 28.16 116 ILE C O 1
ATOM 3855 N N . GLU C 1 119 ? -49.830 -0.775 -18.254 1.00 28.11 117 GLU C N 1
ATOM 3856 C CA . GLU C 1 119 ? -49.939 0.231 -17.208 1.00 29.90 117 GLU C CA 1
ATOM 3857 C C . GLU C 1 119 ? -50.004 1.644 -17.775 1.00 32.39 117 GLU C C 1
ATOM 3858 O O . GLU C 1 119 ? -49.293 1.985 -18.723 1.00 34.23 117 GLU C O 1
ATOM 3864 N N . GLY C 1 120 ? -50.852 2.471 -17.162 1.00 30.69 118 GLY C N 1
ATOM 3865 C CA . GLY C 1 120 ? -50.928 3.879 -17.494 1.00 33.95 118 GLY C CA 1
ATOM 3866 C C . GLY C 1 120 ? -51.510 4.171 -18.853 1.00 34.65 118 GLY C C 1
ATOM 3867 O O . GLY C 1 120 ? -51.396 5.303 -19.331 1.00 38.40 118 GLY C O 1
ATOM 3868 N N . SER C 1 121 ? -52.140 3.190 -19.484 1.00 34.75 119 SER C N 1
ATOM 3869 C CA . SER C 1 121 ? -52.598 3.324 -20.855 1.00 29.54 119 SER C CA 1
ATOM 3870 C C . SER C 1 121 ? -54.016 3.896 -20.903 1.00 31.07 119 SER C C 1
ATOM 3871 O O . SER C 1 121 ? -54.754 3.908 -19.913 1.00 31.31 119 SER C O 1
ATOM 3874 N N . VAL C 1 122 ? -54.390 4.370 -22.077 1.00 27.64 120 VAL C N 1
ATOM 3875 C CA . VAL C 1 122 ? -55.748 4.838 -22.329 1.00 27.63 120 VAL C CA 1
ATOM 3876 C C . VAL C 1 122 ? -56.260 4.188 -23.609 1.00 29.89 120 VAL C C 1
ATOM 3877 O O . VAL C 1 122 ? -55.496 3.899 -24.536 1.00 29.79 120 VAL C O 1
ATOM 3881 N N . THR C 1 123 ? -57.568 3.942 -23.658 1.00 34.47 121 THR C N 1
ATOM 3882 C CA . THR C 1 123 ? -58.145 3.373 -24.869 1.00 24.89 121 THR C CA 1
ATOM 3883 C C . THR C 1 123 ? -58.080 4.384 -26.006 1.00 28.36 121 THR C C 1
ATOM 3884 O O . THR C 1 123 ? -58.122 5.598 -25.788 1.00 31.09 121 THR C O 1
ATOM 3888 N N . VAL C 1 124 ? -57.988 3.875 -27.237 1.00 27.53 122 VAL C N 1
ATOM 3889 C CA . VAL C 1 124 ? -58.093 4.763 -28.393 1.00 26.98 122 VAL C CA 1
ATOM 3890 C C . VAL C 1 124 ? -59.408 5.531 -28.333 1.00 27.97 122 VAL C C 1
ATOM 3891 O O . VAL C 1 124 ? -59.469 6.726 -28.662 1.00 29.42 122 VAL C O 1
ATOM 3895 N N . ARG C 1 125 ? -60.467 4.867 -27.861 1.00 27.90 123 ARG C N 1
ATOM 3896 C CA . ARG C 1 125 ? -61.766 5.512 -27.706 1.00 29.95 123 ARG C CA 1
ATOM 3897 C C . ARG C 1 125 ? -61.669 6.759 -26.843 1.00 31.11 123 ARG C C 1
ATOM 3898 O O . ARG C 1 125 ? -62.096 7.849 -27.248 1.00 32.67 123 ARG C O 1
ATOM 3906 N N . ASP C 1 126 ? -61.107 6.626 -25.644 1.00 31.55 124 ASP C N 1
ATOM 3907 C CA . ASP C 1 126 ? -61.018 7.786 -24.768 1.00 36.71 124 ASP C CA 1
ATOM 3908 C C . ASP C 1 126 ? -60.096 8.849 -25.355 1.00 34.87 124 ASP C C 1
ATOM 3909 O O . ASP C 1 126 ? -60.348 10.047 -25.188 1.00 37.12 124 ASP C O 1
ATOM 3914 N N . TYR C 1 127 ? -59.032 8.435 -26.051 1.00 33.70 125 TYR C N 1
ATOM 3915 C CA . TYR C 1 127 ? -58.111 9.413 -26.624 1.00 34.48 125 TYR C CA 1
ATOM 3916 C C . TYR C 1 127 ? -58.774 10.220 -27.732 1.00 35.49 125 TYR C C 1
ATOM 3917 O O . TYR C 1 127 ? -58.610 11.443 -27.795 1.00 37.39 125 TYR C O 1
ATOM 3926 N N . ILE C 1 128 ? -59.534 9.562 -28.605 1.00 33.82 126 ILE C N 1
ATOM 3927 C CA . ILE C 1 128 ? -60.234 10.285 -29.664 1.00 34.75 126 ILE C CA 1
ATOM 3928 C C . ILE C 1 128 ? -61.278 11.221 -29.070 1.00 39.63 126 ILE C C 1
ATOM 3929 O O . ILE C 1 128 ? -61.403 12.387 -29.473 1.00 39.12 126 ILE C O 1
ATOM 3934 N N . GLN C 1 129 ? -62.057 10.722 -28.109 1.00 37.01 127 GLN C N 1
ATOM 3935 C CA . GLN C 1 129 ? -63.102 11.557 -27.531 1.00 39.50 127 GLN C CA 1
ATOM 3936 C C . GLN C 1 129 ? -62.500 12.789 -26.866 1.00 44.86 127 GLN C C 1
ATOM 3937 O O . GLN C 1 129 ? -62.993 13.909 -27.051 1.00 52.14 127 GLN C O 1
ATOM 3939 N N . SER C 1 130 ? -61.416 12.608 -26.109 1.00 47.83 128 SER C N 1
ATOM 3940 C CA . SER C 1 130 ? -60.764 13.748 -25.470 1.00 52.36 128 SER C CA 1
ATOM 3941 C C . SER C 1 130 ? -60.187 14.701 -26.509 1.00 52.20 128 SER C C 1
ATOM 3942 O O . SER C 1 130 ? -60.266 15.925 -26.352 1.00 61.37 128 SER C O 1
ATOM 3944 N N . THR C 1 131 ? -59.596 14.157 -27.575 1.00 56.35 129 THR C N 1
ATOM 3945 C CA . THR C 1 131 ? -59.012 14.997 -28.616 1.00 54.94 129 THR C CA 1
ATOM 3946 C C . THR C 1 131 ? -60.083 15.778 -29.367 1.00 65.46 129 THR C C 1
ATOM 3947 O O . THR C 1 131 ? -59.911 16.970 -29.650 1.00 67.91 129 THR C O 1
ATOM 3951 N N . MET C 1 132 ? -61.191 15.125 -29.700 1.00 63.70 130 MET C N 1
ATOM 3952 C CA . MET C 1 132 ? -62.276 15.781 -30.416 1.00 75.51 130 MET C CA 1
ATOM 3953 C C . MET C 1 132 ? -62.722 17.043 -29.682 1.00 63.69 130 MET C C 1
ATOM 3954 O O . MET C 1 132 ? -62.576 18.153 -30.192 1.00 84.90 130 MET C O 1
ATOM 3959 N N . GLN C 1 139 ? -57.969 17.107 -37.910 1.00 61.45 137 GLN C N 1
ATOM 3960 C CA . GLN C 1 139 ? -56.857 16.534 -38.661 1.00 77.13 137 GLN C CA 1
ATOM 3961 C C . GLN C 1 139 ? -55.751 16.043 -37.732 1.00 67.90 137 GLN C C 1
ATOM 3962 O O . GLN C 1 139 ? -54.751 15.487 -38.187 1.00 68.77 137 GLN C O 1
ATOM 3964 N N . GLY C 1 140 ? -55.936 16.250 -36.426 1.00 66.04 138 GLY C N 1
ATOM 3965 C CA . GLY C 1 140 ? -54.922 15.860 -35.460 1.00 65.44 138 GLY C CA 1
ATOM 3966 C C . GLY C 1 140 ? -54.812 14.365 -35.226 1.00 73.64 138 GLY C C 1
ATOM 3967 O O . GLY C 1 140 ? -53.784 13.903 -34.719 1.00 70.18 138 GLY C O 1
ATOM 3968 N N . LEU C 1 141 ? -55.840 13.599 -35.588 1.00 54.98 139 LEU C N 1
ATOM 3969 C CA . LEU C 1 141 ? -55.892 12.164 -35.333 1.00 43.07 139 LEU C CA 1
ATOM 3970 C C . LEU C 1 141 ? -55.485 11.334 -36.546 1.00 34.94 139 LEU C C 1
ATOM 3971 O O . LEU C 1 141 ? -55.583 10.102 -36.510 1.00 35.45 139 LEU C O 1
ATOM 3976 N N . SER C 1 142 ? -55.019 11.986 -37.611 1.00 41.77 140 SER C N 1
ATOM 3977 C CA . SER C 1 142 ? -54.606 11.261 -38.803 1.00 35.38 140 SER C CA 1
ATOM 3978 C C . SER C 1 142 ? -53.409 10.358 -38.521 1.00 34.65 140 SER C C 1
ATOM 3979 O O . SER C 1 142 ? -53.350 9.227 -39.016 1.00 33.34 140 SER C O 1
ATOM 3982 N N . ASN C 1 143 ? -52.440 10.845 -37.741 1.00 39.22 141 ASN C N 1
ATOM 3983 C CA . ASN C 1 143 ? -51.270 10.032 -37.403 1.00 34.68 141 ASN C CA 1
ATOM 3984 C C . ASN C 1 143 ? -51.662 8.796 -36.607 1.00 32.53 141 ASN C C 1
ATOM 3985 O O . ASN C 1 143 ? -51.146 7.699 -36.854 1.00 31.43 141 ASN C O 1
ATOM 3990 N N . LEU C 1 144 ? -52.579 8.952 -35.646 1.00 32.16 142 LEU C N 1
ATOM 3991 C CA . LEU C 1 144 ? -53.101 7.798 -34.915 1.00 32.89 142 LEU C CA 1
ATOM 3992 C C . LEU C 1 144 ? -53.720 6.777 -35.865 1.00 28.96 142 LEU C C 1
ATOM 3993 O O . LEU C 1 144 ? -53.417 5.578 -35.802 1.00 28.99 142 LEU C O 1
ATOM 3998 N N . ALA C 1 145 ? -54.620 7.238 -36.737 1.00 30.92 143 ALA C N 1
ATOM 3999 C CA . ALA C 1 145 ? -55.240 6.340 -37.705 1.00 30.64 143 ALA C CA 1
ATOM 4000 C C . ALA C 1 145 ? -54.186 5.598 -38.525 1.00 28.56 143 ALA C C 1
ATOM 4001 O O . ALA C 1 145 ? -54.333 4.401 -38.801 1.00 29.82 143 ALA C O 1
ATOM 4003 N N . LYS C 1 146 ? -53.133 6.299 -38.955 1.00 29.63 144 LYS C N 1
ATOM 4004 C CA . LYS C 1 146 ? -52.110 5.646 -39.766 1.00 30.31 144 LYS C CA 1
ATOM 4005 C C . LYS C 1 146 ? -51.413 4.552 -38.970 1.00 29.74 144 LYS C C 1
ATOM 4006 O O . LYS C 1 146 ? -51.185 3.447 -39.480 1.00 30.03 144 LYS C O 1
ATOM 4012 N N . THR C 1 147 ? -51.101 4.826 -37.701 1.00 30.64 145 THR C N 1
ATOM 4013 C CA . THR C 1 147 ? -50.480 3.799 -36.869 1.00 27.70 145 THR C CA 1
ATOM 4014 C C . THR C 1 147 ? -51.398 2.591 -36.736 1.00 29.84 145 THR C C 1
ATOM 4015 O O . THR C 1 147 ? -50.967 1.446 -36.904 1.00 29.01 145 THR C O 1
ATOM 4019 N N . ILE C 1 148 ? -52.688 2.828 -36.501 1.00 26.77 146 ILE C N 1
ATOM 4020 C CA . ILE C 1 148 ? -53.622 1.712 -36.366 1.00 26.76 146 ILE C CA 1
ATOM 4021 C C . ILE C 1 148 ? -53.671 0.895 -37.653 1.00 27.00 146 ILE C C 1
ATOM 4022 O O . ILE C 1 148 ? -53.742 -0.343 -37.617 1.00 27.24 146 ILE C O 1
ATOM 4027 N N . GLY C 1 149 ? -53.613 1.567 -38.811 1.00 25.82 147 GLY C N 1
ATOM 4028 C CA . GLY C 1 149 ? -53.622 0.843 -40.073 1.00 27.56 147 GLY C CA 1
ATOM 4029 C C . GLY C 1 149 ? -52.419 -0.070 -40.228 1.00 28.35 147 GLY C C 1
ATOM 4030 O O . GLY C 1 149 ? -52.537 -1.191 -40.728 1.00 28.07 147 GLY C O 1
ATOM 4031 N N . GLN C 1 150 ? -51.244 0.408 -39.817 1.00 25.60 148 GLN C N 1
ATOM 4032 C CA . GLN C 1 150 ? -50.040 -0.420 -39.858 1.00 31.07 148 GLN C CA 1
ATOM 4033 C C . GLN C 1 150 ? -50.167 -1.624 -38.928 1.00 27.20 148 GLN C C 1
ATOM 4034 O O . GLN C 1 150 ? -49.775 -2.745 -39.289 1.00 28.51 148 GLN C O 1
ATOM 4040 N N . VAL C 1 151 ? -50.709 -1.408 -37.728 1.00 25.02 149 VAL C N 1
ATOM 4041 C CA . VAL C 1 151 ? -50.802 -2.482 -36.741 1.00 27.17 149 VAL C CA 1
ATOM 4042 C C . VAL C 1 151 ? -51.758 -3.563 -37.225 1.00 25.26 149 VAL C C 1
ATOM 4043 O O . VAL C 1 151 ? -51.452 -4.762 -37.184 1.00 27.69 149 VAL C O 1
ATOM 4047 N N . LEU C 1 152 ? -52.940 -3.158 -37.675 1.00 25.49 150 LEU C N 1
ATOM 4048 C CA . LEU C 1 152 ? -53.924 -4.142 -38.107 1.00 25.10 150 LEU C CA 1
ATOM 4049 C C . LEU C 1 152 ? -53.513 -4.799 -39.420 1.00 28.48 150 LEU C C 1
ATOM 4050 O O . LEU C 1 152 ? -53.862 -5.958 -39.660 1.00 26.52 150 LEU C O 1
ATOM 4055 N N . ALA C 1 153 ? -52.759 -4.099 -40.277 1.00 23.80 151 ALA C N 1
ATOM 4056 C CA . ALA C 1 153 ? -52.200 -4.777 -41.447 1.00 27.53 151 ALA C CA 1
ATOM 4057 C C . ALA C 1 153 ? -51.271 -5.915 -41.023 1.00 31.91 151 ALA C C 1
ATOM 4058 O O . ALA C 1 153 ? -51.318 -7.019 -41.587 1.00 27.67 151 ALA C O 1
ATOM 4060 N N . ARG C 1 154 ? -50.410 -5.663 -40.035 1.00 26.98 152 ARG C N 1
ATOM 4061 C CA . ARG C 1 154 ? -49.496 -6.718 -39.585 1.00 28.49 152 ARG C CA 1
ATOM 4062 C C . ARG C 1 154 ? -50.271 -7.890 -38.994 1.00 28.02 152 ARG C C 1
ATOM 4063 O O . ARG C 1 154 ? -49.937 -9.058 -39.237 1.00 29.65 152 ARG C O 1
ATOM 4071 N N . MET C 1 155 ? -51.324 -7.595 -38.234 1.00 26.44 153 MET C N 1
ATOM 4072 C CA . MET C 1 155 ? -52.140 -8.645 -37.635 1.00 25.49 153 MET C CA 1
ATOM 4073 C C . MET C 1 155 ? -52.810 -9.505 -38.701 1.00 25.20 153 MET C C 1
ATOM 4074 O O . MET C 1 155 ? -52.716 -10.737 -38.665 1.00 27.00 153 MET C O 1
ATOM 4079 N N . HIS C 1 156 ? -53.450 -8.877 -39.686 1.00 25.81 154 HIS C N 1
ATOM 4080 C CA . HIS C 1 156 ? -54.104 -9.655 -40.732 1.00 25.88 154 HIS C CA 1
ATOM 4081 C C . HIS C 1 156 ? -53.095 -10.396 -41.605 1.00 33.98 154 HIS C C 1
ATOM 4082 O O . HIS C 1 156 ? -53.380 -11.508 -42.062 1.00 27.74 154 HIS C O 1
ATOM 4089 N N . ASP C 1 157 ? -51.920 -9.807 -41.847 1.00 28.36 155 ASP C N 1
ATOM 4090 C CA . ASP C 1 157 ? -50.909 -10.511 -42.627 1.00 33.38 155 ASP C CA 1
ATOM 4091 C C . ASP C 1 157 ? -50.377 -11.734 -41.889 1.00 35.00 155 ASP C C 1
ATOM 4092 O O . ASP C 1 157 ? -49.802 -12.629 -42.523 1.00 37.99 155 ASP C O 1
ATOM 4097 N N . GLU C 1 158 ? -50.559 -11.795 -40.571 1.00 28.44 156 GLU C N 1
ATOM 4098 C CA . GLU C 1 158 ? -50.323 -13.013 -39.812 1.00 27.78 156 GLU C CA 1
ATOM 4099 C C . GLU C 1 158 ? -51.537 -13.920 -39.793 1.00 33.37 156 GLU C C 1
ATOM 4100 O O . GLU C 1 158 ? -51.563 -14.883 -39.024 1.00 30.15 156 GLU C O 1
ATOM 4106 N N . ASP C 1 159 ? -52.545 -13.616 -40.609 1.00 30.26 157 ASP C N 1
ATOM 4107 C CA . ASP C 1 159 ? -53.780 -14.386 -40.692 1.00 34.53 157 ASP C CA 1
ATOM 4108 C C . ASP C 1 159 ? -54.516 -14.449 -39.351 1.00 30.66 157 ASP C C 1
ATOM 4109 O O . ASP C 1 159 ? -55.270 -15.386 -39.090 1.00 30.57 157 ASP C O 1
ATOM 4114 N N . LEU C 1 160 ? -54.336 -13.441 -38.490 1.00 27.38 158 LEU C N 1
ATOM 4115 C CA . LEU C 1 160 ? -55.040 -13.383 -37.212 1.00 27.75 158 LEU C CA 1
ATOM 4116 C C . LEU C 1 160 ? -56.242 -12.455 -37.357 1.00 24.62 158 LEU C C 1
ATOM 4117 O O . LEU C 1 160 ? -56.079 -11.272 -37.662 1.00 25.88 158 LEU C O 1
ATOM 4122 N N . ILE C 1 161 ? -57.441 -12.991 -37.151 1.00 24.69 159 ILE C N 1
ATOM 4123 C CA . ILE C 1 161 ? -58.680 -12.214 -37.178 1.00 24.39 159 ILE C CA 1
ATOM 4124 C C . ILE C 1 161 ? -59.056 -11.896 -35.741 1.00 23.34 159 ILE C C 1
ATOM 4125 O O . ILE C 1 161 ? -59.230 -12.814 -34.933 1.00 27.08 159 ILE C O 1
ATOM 4130 N N . HIS C 1 162 ? -59.177 -10.608 -35.406 1.00 25.21 160 HIS C N 1
ATOM 4131 C CA . HIS C 1 162 ? -59.396 -10.251 -34.005 1.00 24.14 160 HIS C CA 1
ATOM 4132 C C . HIS C 1 162 ? -60.780 -10.674 -33.542 1.00 24.11 160 HIS C C 1
ATOM 4133 O O . HIS C 1 162 ? -60.933 -11.236 -32.450 1.00 24.49 160 HIS C O 1
ATOM 4140 N N . GLY C 1 163 ? -61.796 -10.425 -34.371 1.00 22.56 161 GLY C N 1
ATOM 4141 C CA . GLY C 1 163 ? -63.146 -10.876 -34.112 1.00 24.39 161 GLY C CA 1
ATOM 4142 C C . GLY C 1 163 ? -64.039 -9.884 -33.397 1.00 28.48 161 GLY C C 1
ATOM 4143 O O . GLY C 1 163 ? -65.260 -10.107 -33.328 1.00 25.33 161 GLY C O 1
ATOM 4144 N N . ASP C 1 164 ? -63.466 -8.850 -32.779 1.00 25.78 162 ASP C N 1
ATOM 4145 C CA . ASP C 1 164 ? -64.245 -7.922 -31.960 1.00 27.25 162 ASP C CA 1
ATOM 4146 C C . ASP C 1 164 ? -63.600 -6.535 -31.957 1.00 30.16 162 ASP C C 1
ATOM 4147 O O . ASP C 1 164 ? -63.431 -5.925 -30.896 1.00 29.95 162 ASP C O 1
ATOM 4152 N N . LEU C 1 165 ? -63.180 -6.035 -33.124 1.00 23.08 163 LEU C N 1
ATOM 4153 C CA . LEU C 1 165 ? -62.422 -4.780 -33.122 1.00 22.49 163 LEU C CA 1
ATOM 4154 C C . LEU C 1 165 ? -63.315 -3.597 -32.759 1.00 30.58 163 LEU C C 1
ATOM 4155 O O . LEU C 1 165 ? -64.411 -3.420 -33.307 1.00 29.94 163 LEU C O 1
ATOM 4160 N N . THR C 1 166 ? -62.842 -2.803 -31.808 1.00 24.79 164 THR C N 1
ATOM 4161 C CA . THR C 1 166 ? -63.457 -1.547 -31.410 1.00 24.28 164 THR C CA 1
ATOM 4162 C C . THR C 1 166 ? -62.322 -0.634 -30.998 1.00 23.77 164 THR C C 1
ATOM 4163 O O . THR C 1 166 ? -61.192 -1.085 -30.812 1.00 24.65 164 THR C O 1
ATOM 4167 N N . THR C 1 167 ? -62.635 0.648 -30.809 1.00 27.64 165 THR C N 1
ATOM 4168 C CA . THR C 1 167 ? -61.596 1.533 -30.299 1.00 25.17 165 THR C CA 1
ATOM 4169 C C . THR C 1 167 ? -61.367 1.366 -28.801 1.00 25.30 165 THR C C 1
ATOM 4170 O O . THR C 1 167 ? -60.461 2.009 -28.264 1.00 26.86 165 THR C O 1
ATOM 4174 N N . SER C 1 168 ? -62.154 0.528 -28.121 1.00 25.47 166 SER C N 1
ATOM 4175 C CA . SER C 1 168 ? -61.886 0.202 -26.724 1.00 25.83 166 SER C CA 1
ATOM 4176 C C . SER C 1 168 ? -60.967 -0.997 -26.566 1.00 26.35 166 SER C C 1
ATOM 4177 O O . SER C 1 168 ? -60.477 -1.232 -25.454 1.00 27.64 166 SER C O 1
ATOM 4180 N N . ASN C 1 169 ? -60.739 -1.765 -27.633 1.00 22.37 167 ASN C N 1
ATOM 4181 C CA . ASN C 1 169 ? -59.834 -2.907 -27.599 1.00 24.17 167 ASN C CA 1
ATOM 4182 C C . ASN C 1 169 ? -58.468 -2.571 -28.174 1.00 23.32 167 ASN C C 1
ATOM 4183 O O . ASN C 1 169 ? -57.703 -3.472 -28.527 1.00 25.23 167 ASN C O 1
ATOM 4188 N N . MET C 1 170 ? -58.162 -1.285 -28.300 1.00 23.10 168 MET C N 1
ATOM 4189 C CA . MET C 1 170 ? -56.836 -0.833 -28.683 1.00 22.93 168 MET C CA 1
ATOM 4190 C C . MET C 1 170 ? -56.426 0.194 -27.649 1.00 23.65 168 MET C C 1
ATOM 4191 O O . MET C 1 170 ? -57.192 1.121 -27.363 1.00 26.27 168 MET C O 1
ATOM 4196 N N . LEU C 1 171 ? -55.241 0.016 -27.080 1.00 25.99 169 LEU C N 1
ATOM 4197 C CA . LEU C 1 171 ? -54.729 0.861 -26.014 1.00 24.97 169 LEU C CA 1
ATOM 4198 C C . LEU C 1 171 ? -53.546 1.659 -26.529 1.00 25.61 169 LEU C C 1
ATOM 4199 O O . LEU C 1 171 ? -52.815 1.213 -27.421 1.00 29.90 169 LEU C O 1
ATOM 4204 N N . LEU C 1 172 ? -53.372 2.840 -25.950 1.00 26.78 170 LEU C N 1
ATOM 4205 C CA . LEU C 1 172 ? -52.218 3.690 -26.199 1.00 27.79 170 LEU C CA 1
ATOM 4206 C C . LEU C 1 172 ? -51.355 3.666 -24.948 1.00 30.84 170 LEU C C 1
ATOM 4207 O O . LEU C 1 172 ? -51.797 4.105 -23.880 1.00 30.82 170 LEU C O 1
ATOM 4212 N N . LYS C 1 173 ? -50.139 3.139 -25.075 1.00 29.13 171 LYS C N 1
ATOM 4213 C CA . LYS C 1 173 ? -49.392 3.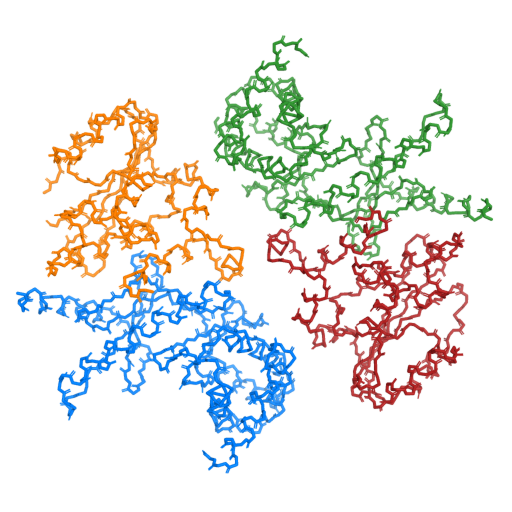059 -23.823 1.00 30.11 171 LYS C CA 1
ATOM 4214 C C . LYS C 1 173 ? -48.346 4.162 -23.729 1.00 35.88 171 LYS C C 1
ATOM 4215 O O . LYS C 1 173 ? -47.897 4.699 -24.749 1.00 36.01 171 LYS C O 1
ATOM 4221 N N . PRO C 1 174 ? -47.971 4.530 -22.505 1.00 38.22 172 PRO C N 1
ATOM 4222 C CA . PRO C 1 174 ? -47.095 5.679 -22.327 1.00 44.25 172 PRO C CA 1
ATOM 4223 C C . PRO C 1 174 ? -45.751 5.433 -22.993 1.00 42.33 172 PRO C C 1
ATOM 4224 O O . PRO C 1 174 ? -45.236 4.300 -22.988 1.00 46.46 172 PRO C O 1
ATOM 4228 N N . PRO C 1 175 ? -45.128 6.488 -23.537 1.00 49.35 173 PRO C N 1
ATOM 4229 C CA . PRO C 1 175 ? -45.701 7.846 -23.539 1.00 45.33 173 PRO C CA 1
ATOM 4230 C C . PRO C 1 175 ? -46.748 8.029 -24.632 1.00 47.88 173 PRO C C 1
ATOM 4231 O O . PRO C 1 175 ? -46.520 7.601 -25.762 1.00 52.02 173 PRO C O 1
ATOM 4235 N N . LEU C 1 176 ? -47.868 8.686 -24.308 1.00 45.79 174 LEU C N 1
ATOM 4236 C CA . LEU C 1 176 ? -49.017 8.670 -25.209 1.00 57.07 174 LEU C CA 1
ATOM 4237 C C . LEU C 1 176 ? -48.694 9.315 -26.549 1.00 62.68 174 LEU C C 1
ATOM 4238 O O . LEU C 1 176 ? -49.095 8.802 -27.602 1.00 57.97 174 LEU C O 1
ATOM 4243 N N . GLU C 1 177 ? -47.953 10.426 -26.535 1.00 59.27 175 GLU C N 1
ATOM 4244 C CA . GLU C 1 177 ? -47.646 11.133 -27.773 1.00 65.89 175 GLU C CA 1
ATOM 4245 C C . GLU C 1 177 ? -47.032 10.212 -28.818 1.00 56.60 175 GLU C C 1
ATOM 4246 O O . GLU C 1 177 ? -47.258 10.397 -30.018 1.00 63.98 175 GLU C O 1
ATOM 4248 N N . GLN C 1 178 ? -46.262 9.214 -28.387 1.00 51.32 176 GLN C N 1
ATOM 4249 C CA . GLN C 1 178 ? -45.611 8.298 -29.316 1.00 45.90 176 GLN C CA 1
ATOM 4250 C C . GLN C 1 178 ? -46.578 7.383 -30.064 1.00 38.27 176 GLN C C 1
ATOM 4251 O O . GLN C 1 178 ? -46.140 6.670 -30.972 1.00 46.01 176 GLN C O 1
ATOM 4257 N N . LEU C 1 179 ? -47.850 7.345 -29.689 1.00 43.25 177 LEU C N 1
ATOM 4258 C CA . LEU C 1 179 ? -48.824 6.480 -30.351 1.00 39.81 177 LEU C CA 1
ATOM 4259 C C . LEU C 1 179 ? -48.335 5.031 -30.392 1.00 36.85 177 LEU C C 1
ATOM 4260 O O . LEU C 1 179 ? -48.115 4.436 -31.451 1.00 38.27 177 LEU C O 1
ATOM 4265 N N . ASN C 1 180 ? -48.182 4.464 -29.200 1.00 30.11 178 ASN C N 1
ATOM 4266 C CA . ASN C 1 180 ? -47.785 3.069 -29.020 1.00 30.62 178 ASN C CA 1
ATOM 4267 C C . ASN C 1 180 ? -49.058 2.250 -28.840 1.00 31.05 178 ASN C C 1
ATOM 4268 O O . ASN C 1 180 ? -49.579 2.152 -27.727 1.00 31.75 178 ASN C O 1
ATOM 4273 N N . ILE C 1 181 ? -49.537 1.638 -29.928 1.00 28.47 179 ILE C N 1
ATOM 4274 C CA . ILE C 1 181 ? -50.790 0.881 -29.907 1.00 25.19 179 ILE C CA 1
ATOM 4275 C C . ILE C 1 181 ? -50.535 -0.529 -29.381 1.00 25.58 179 ILE C C 1
ATOM 4276 O O . ILE C 1 181 ? -49.601 -1.212 -29.820 1.00 26.58 179 ILE C O 1
ATOM 4281 N N . VAL C 1 182 ? -51.359 -0.961 -28.431 1.00 25.28 180 VAL C N 1
ATOM 4282 C CA . VAL C 1 182 ? -51.370 -2.328 -27.916 1.00 25.58 180 VAL C CA 1
ATOM 4283 C C . VAL C 1 182 ? -52.766 -2.901 -28.152 1.00 23.34 180 VAL C C 1
ATOM 4284 O O . VAL C 1 182 ? -53.764 -2.270 -27.792 1.00 25.23 180 VAL C O 1
ATOM 4288 N N . LEU C 1 183 ? -52.838 -4.079 -28.772 1.00 24.29 181 LEU C N 1
ATOM 4289 C CA . LEU C 1 183 ? -54.118 -4.734 -29.023 1.00 23.50 181 LEU C CA 1
ATOM 4290 C C . LEU C 1 183 ? -54.481 -5.624 -27.843 1.00 23.27 181 LEU C C 1
ATOM 4291 O O . LEU C 1 183 ? -53.610 -6.295 -27.283 1.00 22.48 181 LEU C O 1
ATOM 4296 N N . ILE C 1 184 ? -55.770 -5.657 -27.482 1.00 22.30 182 ILE C N 1
ATOM 4297 C CA . ILE C 1 184 ? -56.209 -6.486 -26.371 1.00 22.08 182 ILE C CA 1
ATOM 4298 C C . ILE C 1 184 ? -57.473 -7.257 -26.741 1.00 22.76 182 ILE C C 1
ATOM 4299 O O . ILE C 1 184 ? -58.155 -6.958 -27.728 1.00 23.52 182 ILE C O 1
ATOM 4304 N N . ASP C 1 185 ? -57.788 -8.242 -25.886 1.00 23.09 183 ASP C N 1
ATOM 4305 C CA . ASP C 1 185 ? -59.077 -8.935 -25.846 1.00 22.38 183 ASP C CA 1
ATOM 4306 C C . ASP C 1 185 ? -59.372 -9.764 -27.091 1.00 24.11 183 ASP C C 1
ATOM 4307 O O . ASP C 1 185 ? -60.220 -9.418 -27.922 1.00 25.09 183 ASP C O 1
ATOM 4312 N N . PHE C 1 186 ? -58.634 -10.856 -27.225 1.00 23.11 184 PHE C N 1
ATOM 4313 C CA . PHE C 1 186 ? -58.668 -11.749 -28.374 1.00 25.24 184 PHE C CA 1
ATOM 4314 C C . PHE C 1 186 ? -59.534 -12.992 -28.161 1.00 24.30 184 PHE C C 1
ATOM 4315 O O . PHE C 1 186 ? -59.304 -14.006 -28.823 1.00 23.86 184 PHE C O 1
ATOM 4323 N N . GLY C 1 187 ? -60.521 -12.945 -27.260 1.00 23.06 185 GLY C N 1
ATOM 4324 C CA . GLY C 1 187 ? -61.309 -14.143 -26.990 1.00 23.78 185 GLY C CA 1
ATOM 4325 C C . GLY C 1 187 ? -62.164 -14.602 -28.160 1.00 25.10 185 GLY C C 1
ATOM 4326 O O . GLY C 1 187 ? -62.531 -15.784 -28.228 1.00 26.19 185 GLY C O 1
ATOM 4327 N N . LEU C 1 188 ? -62.501 -13.694 -29.072 1.00 24.52 186 LEU C N 1
ATOM 4328 C CA . LEU C 1 188 ? -63.307 -14.029 -30.239 1.00 24.10 186 LEU C CA 1
ATOM 4329 C C . LEU C 1 188 ? -62.459 -14.172 -31.491 1.00 25.05 186 LEU C C 1
ATOM 4330 O O . LEU C 1 188 ? -62.996 -14.233 -32.611 1.00 24.80 186 LEU C O 1
ATOM 4335 N N . SER C 1 189 ? -61.145 -14.243 -31.332 1.00 23.90 187 SER C N 1
ATOM 4336 C CA . SER C 1 189 ? -60.262 -14.270 -32.480 1.00 24.01 187 SER C CA 1
ATOM 4337 C C . SER C 1 189 ? -60.181 -15.673 -33.069 1.00 28.48 187 SER C C 1
ATOM 4338 O O . SER C 1 189 ? -60.604 -16.665 -32.463 1.00 28.09 187 SER C O 1
ATOM 4341 N N . PHE C 1 190 ? -59.625 -15.747 -34.273 1.00 26.42 188 PHE C N 1
ATOM 4342 C CA . PHE C 1 190 ? -59.373 -17.027 -34.920 1.00 29.94 188 PHE C CA 1
ATOM 4343 C C . PHE C 1 190 ? -58.398 -16.786 -36.066 1.00 28.02 188 PHE C C 1
ATOM 4344 O O . PHE C 1 190 ? -58.134 -15.646 -36.453 1.00 29.09 188 PHE C O 1
ATOM 4352 N N . ILE C 1 191 ? -57.861 -17.876 -36.597 1.00 30.39 189 ILE C N 1
ATOM 4353 C CA . ILE C 1 191 ? -56.881 -17.834 -37.677 1.00 29.40 189 ILE C CA 1
ATOM 4354 C C . ILE C 1 191 ? -57.590 -18.058 -39.004 1.00 33.38 189 ILE C C 1
ATOM 4355 O O . ILE C 1 191 ? -58.307 -19.056 -39.174 1.00 33.60 189 ILE C O 1
ATOM 4360 N N . SER C 1 192 ? -57.362 -17.164 -39.963 1.00 29.87 190 SER C N 1
ATOM 4361 C CA . SER C 1 192 ? -57.919 -17.394 -41.290 1.00 31.00 190 SER C CA 1
ATOM 4362 C C . SER C 1 192 ? -57.171 -16.559 -42.321 1.00 31.59 190 SER C C 1
ATOM 4363 O O . SER C 1 192 ? -56.902 -15.376 -42.091 1.00 31.08 190 SER C O 1
ATOM 4366 N N . ALA C 1 193 ? -56.860 -17.174 -43.465 1.00 32.67 191 ALA C N 1
ATOM 4367 C CA . ALA C 1 193 ? -56.291 -16.465 -44.605 1.00 34.99 191 ALA C CA 1
ATOM 4368 C C . ALA C 1 193 ? -57.350 -15.925 -45.564 1.00 34.24 191 ALA C C 1
ATOM 4369 O O . ALA C 1 193 ? -56.994 -15.325 -46.584 1.00 34.28 191 ALA C O 1
ATOM 4371 N N . LEU C 1 194 ? -58.623 -16.129 -45.275 1.00 32.84 192 LEU C N 1
ATOM 4372 C CA . LEU C 1 194 ? -59.687 -15.765 -46.212 1.00 33.99 192 LEU C CA 1
ATOM 4373 C C . LEU C 1 194 ? -59.889 -14.255 -46.249 1.00 33.75 192 LEU C C 1
ATOM 4374 O O . LEU C 1 194 ? -60.162 -13.654 -45.203 1.00 30.55 192 LEU C O 1
ATOM 4379 N N . PRO C 1 195 ? -59.798 -13.604 -47.415 1.00 32.92 193 PRO C N 1
ATOM 4380 C CA . PRO C 1 195 ? -60.038 -12.148 -47.444 1.00 33.18 193 PRO C CA 1
ATOM 4381 C C . PRO C 1 195 ? -61.405 -11.757 -46.916 1.00 30.88 193 PRO C C 1
ATOM 4382 O O . PRO C 1 195 ? -61.544 -10.674 -46.334 1.00 29.76 193 PRO C O 1
ATOM 4386 N N . GLU C 1 196 ? -62.424 -12.605 -47.088 1.00 28.56 194 GLU C N 1
ATOM 4387 C CA . GLU C 1 196 ? -63.731 -12.267 -46.532 1.00 32.59 194 GLU C CA 1
ATOM 4388 C C . GLU C 1 196 ? -63.688 -12.143 -45.012 1.00 31.59 194 GLU C C 1
ATOM 4389 O O . GLU C 1 196 ? -64.345 -11.267 -44.440 1.00 29.44 194 GLU C O 1
ATOM 4395 N N . ASP C 1 197 ? -62.963 -13.034 -44.335 1.00 32.81 195 ASP C N 1
ATOM 4396 C CA . ASP C 1 197 ? -62.865 -12.935 -42.879 1.00 30.05 195 ASP C CA 1
ATOM 4397 C C . ASP C 1 197 ? -62.149 -11.655 -42.459 1.00 28.30 195 ASP C C 1
ATOM 4398 O O . ASP C 1 197 ? -62.520 -11.021 -41.460 1.00 27.42 195 ASP C O 1
ATOM 4403 N N . LYS C 1 198 ? -61.112 -11.265 -43.198 1.00 23.93 196 LYS C N 1
ATOM 4404 C CA . LYS C 1 198 ? -60.448 -9.996 -42.920 1.00 26.99 196 LYS C CA 1
ATOM 4405 C C . LYS C 1 198 ? -61.355 -8.816 -43.238 1.00 28.39 196 LYS C C 1
ATOM 4406 O O . LYS C 1 198 ? -61.390 -7.834 -42.483 1.00 27.09 196 LYS C O 1
ATOM 4412 N N . GLY C 1 199 ? -62.112 -8.900 -44.333 1.00 27.00 197 GLY C N 1
ATOM 4413 C CA . GLY C 1 199 ? -63.054 -7.833 -44.651 1.00 28.67 197 GLY C CA 1
ATOM 4414 C C . GLY C 1 199 ? -64.109 -7.648 -43.577 1.00 26.57 197 GLY C C 1
ATOM 4415 O O . GLY C 1 199 ? -64.469 -6.515 -43.229 1.00 29.22 197 GLY C O 1
ATOM 4416 N N . VAL C 1 200 ? -64.625 -8.756 -43.039 1.00 25.53 198 VAL C N 1
ATOM 4417 C CA . VAL C 1 200 ? -65.621 -8.655 -41.975 1.00 25.91 198 VAL C CA 1
ATOM 4418 C C . VAL C 1 200 ? -64.994 -8.047 -40.726 1.00 26.88 198 VAL C C 1
ATOM 4419 O O . VAL C 1 200 ? -65.618 -7.236 -40.032 1.00 24.15 198 VAL C O 1
ATOM 4423 N N . ASP C 1 201 ? -63.743 -8.412 -40.428 1.00 23.15 199 ASP C N 1
ATOM 4424 C CA . ASP C 1 201 ? -63.056 -7.826 -39.279 1.00 24.05 199 ASP C CA 1
ATOM 4425 C C . ASP C 1 201 ? -63.006 -6.303 -39.401 1.00 25.00 199 ASP C C 1
ATOM 4426 O O . ASP C 1 201 ? -63.257 -5.578 -38.425 1.00 23.14 199 ASP C O 1
ATOM 4431 N N . LEU C 1 202 ? -62.710 -5.799 -40.603 1.00 23.31 200 LEU C N 1
ATOM 4432 C CA . LEU C 1 202 ? -62.643 -4.354 -40.816 1.00 22.32 200 LEU C CA 1
ATOM 4433 C C . LEU C 1 202 ? -64.032 -3.721 -40.823 1.00 23.84 200 LEU C C 1
ATOM 4434 O O . LEU C 1 202 ? -64.210 -2.608 -40.325 1.00 26.09 200 LEU C O 1
ATOM 4439 N N . TYR C 1 203 ? -65.024 -4.408 -41.396 1.00 24.47 201 TYR C N 1
ATOM 4440 C CA . TYR C 1 203 ? -66.392 -3.891 -41.374 1.00 24.74 201 TYR C CA 1
ATOM 4441 C C . TYR C 1 203 ? -66.880 -3.700 -39.945 1.00 27.12 201 TYR C C 1
ATOM 4442 O O . TYR C 1 203 ? -67.516 -2.689 -39.613 1.00 26.98 201 TYR C O 1
ATOM 4451 N N . VAL C 1 204 ? -66.581 -4.669 -39.082 1.00 25.68 202 VAL C N 1
ATOM 4452 C CA . VAL C 1 204 ? -66.973 -4.583 -37.684 1.00 23.13 202 VAL C CA 1
ATOM 4453 C C . VAL C 1 204 ? -66.306 -3.390 -37.014 1.00 24.52 202 VAL C C 1
ATOM 4454 O O . VAL C 1 204 ? -66.947 -2.638 -36.273 1.00 25.92 202 VAL C O 1
ATOM 4458 N N . LEU C 1 205 ? -65.008 -3.196 -37.265 1.00 23.56 203 LEU C N 1
ATOM 4459 C CA . LEU C 1 205 ? -64.323 -2.031 -36.720 1.00 25.41 203 LEU C CA 1
ATOM 4460 C C . LEU C 1 205 ? -64.928 -0.743 -37.251 1.00 22.64 203 LEU C C 1
ATOM 4461 O O . LEU C 1 205 ? -65.109 0.226 -36.501 1.00 26.64 203 LEU C O 1
ATOM 4466 N N . GLU C 1 206 ? -65.249 -0.708 -38.548 1.00 23.24 204 GLU C N 1
ATOM 4467 C CA . GLU C 1 206 ? -65.812 0.503 -39.132 1.00 25.32 204 GLU C CA 1
ATOM 4468 C C . GLU C 1 206 ? -67.148 0.863 -38.487 1.00 24.19 204 GLU C C 1
ATOM 4469 O O . GLU C 1 206 ? -67.398 2.028 -38.163 1.00 25.97 204 GLU C O 1
ATOM 4475 N N . LYS C 1 207 ? -68.026 -0.128 -38.312 1.00 25.27 205 LYS C N 1
ATOM 4476 C CA . LYS C 1 207 ? -69.316 0.126 -37.674 1.00 25.89 205 LYS C CA 1
ATOM 4477 C C . LYS C 1 207 ? -69.124 0.647 -36.251 1.00 29.47 205 LYS C C 1
ATOM 4478 O O . LYS C 1 207 ? -69.796 1.594 -35.826 1.00 28.68 205 LYS C O 1
ATOM 4484 N N . ALA C 1 208 ? -68.212 0.043 -35.499 1.00 24.58 206 ALA C N 1
ATOM 4485 C CA . ALA C 1 208 ? -67.981 0.498 -34.133 1.00 27.07 206 ALA C CA 1
ATOM 4486 C C . ALA C 1 208 ? -67.394 1.898 -34.126 1.00 25.88 206 ALA C C 1
ATOM 4487 O O . ALA C 1 208 ? -67.842 2.769 -33.372 1.00 29.78 206 ALA C O 1
ATOM 4489 N N . PHE C 1 209 ? -66.403 2.137 -34.986 1.00 23.27 207 PHE C N 1
ATOM 4490 C CA . PHE C 1 209 ? -65.772 3.449 -35.041 1.00 27.26 207 PHE C CA 1
ATOM 4491 C C . PHE C 1 209 ? -66.770 4.548 -35.401 1.00 32.48 207 PHE C C 1
ATOM 4492 O O . PHE C 1 209 ? -66.845 5.574 -34.718 1.00 28.33 207 PHE C O 1
ATOM 4500 N N . LEU C 1 210 ? -67.531 4.374 -36.490 1.00 25.26 208 LEU C N 1
ATOM 4501 C CA . LEU C 1 210 ? -68.432 5.449 -36.913 1.00 26.69 208 LEU C CA 1
ATOM 4502 C C . LEU C 1 210 ? -69.525 5.697 -35.877 1.00 27.08 208 LEU C C 1
ATOM 4503 O O . LEU C 1 210 ? -69.973 6.841 -35.692 1.00 28.27 208 LEU C O 1
ATOM 4508 N N . SER C 1 211 ? -69.993 4.642 -35.208 1.00 26.34 209 SER C N 1
ATOM 4509 C CA . SER C 1 211 ? -71.067 4.854 -34.249 1.00 28.40 209 SER C CA 1
ATOM 4510 C C . SER C 1 211 ? -70.543 5.436 -32.940 1.00 27.49 209 SER C C 1
ATOM 4511 O O . SER C 1 211 ? -71.241 6.227 -32.294 1.00 32.34 209 SER C O 1
ATOM 4514 N N . THR C 1 212 ? -69.324 5.071 -32.544 1.00 29.08 210 THR C N 1
ATOM 4515 C CA . THR C 1 212 ? -68.755 5.583 -31.302 1.00 25.38 210 THR C CA 1
ATOM 4516 C C . THR C 1 212 ? -68.152 6.969 -31.484 1.00 31.83 210 THR C C 1
ATOM 4517 O O . THR C 1 212 ? -68.163 7.773 -30.546 1.00 32.26 210 THR C O 1
ATOM 4521 N N . HIS C 1 213 ? -67.638 7.270 -32.673 1.00 26.07 211 HIS C N 1
ATOM 4522 C CA . HIS C 1 213 ? -66.937 8.525 -32.944 1.00 27.31 211 HIS C CA 1
ATOM 4523 C C . HIS C 1 213 ? -67.584 9.190 -34.147 1.00 30.97 211 HIS C C 1
ATOM 4524 O O . HIS C 1 213 ? -67.007 9.241 -35.238 1.00 28.86 211 HIS C O 1
ATOM 4531 N N . PRO C 1 214 ? -68.786 9.725 -33.979 1.00 29.79 212 PRO C N 1
ATOM 4532 C CA . PRO C 1 214 ? -69.473 10.327 -35.126 1.00 32.99 212 PRO C CA 1
ATOM 4533 C C . PRO C 1 214 ? -68.671 11.481 -35.701 1.00 34.07 212 PRO C C 1
ATOM 4534 O O . PRO C 1 214 ? -67.943 12.179 -34.989 1.00 34.57 212 PRO C O 1
ATOM 4538 N N . ASN C 1 215 ? -68.789 11.656 -37.016 1.00 33.33 213 ASN C N 1
ATOM 4539 C CA . ASN C 1 215 ? -68.248 12.821 -37.702 1.00 34.91 213 ASN C CA 1
ATOM 4540 C C . ASN C 1 215 ? -66.733 12.848 -37.662 1.00 37.02 213 ASN C C 1
ATOM 4541 O O . ASN C 1 215 ? -66.124 13.919 -37.618 1.00 41.46 213 ASN C O 1
ATOM 4546 N N . THR C 1 216 ? -66.130 11.671 -37.687 1.00 36.64 214 THR C N 1
ATOM 4547 C CA . THR C 1 216 ? -64.681 11.530 -37.735 1.00 40.30 214 THR C CA 1
ATOM 4548 C C . THR C 1 216 ? -64.270 10.701 -38.949 1.00 40.58 214 THR C C 1
ATOM 4549 O O . THR C 1 216 ? -63.274 9.968 -38.913 1.00 38.45 214 THR C O 1
ATOM 4553 N N . GLU C 1 217 ? -65.033 10.831 -40.043 1.00 35.21 215 GLU C N 1
ATOM 4554 C CA . GLU C 1 217 ? -64.842 9.968 -41.204 1.00 36.39 215 GLU C CA 1
ATOM 4555 C C . GLU C 1 217 ? -63.453 10.121 -41.815 1.00 35.06 215 GLU C C 1
ATOM 4556 O O . GLU C 1 217 ? -62.927 9.165 -42.394 1.00 32.55 215 GLU C O 1
ATOM 4562 N N . THR C 1 218 ? -62.869 11.320 -41.757 1.00 35.58 216 THR C N 1
ATOM 4563 C CA . THR C 1 218 ? -61.519 11.489 -42.296 1.00 33.61 216 THR C CA 1
ATOM 4564 C C . THR C 1 218 ? -60.498 10.675 -41.512 1.00 40.64 216 THR C C 1
ATOM 4565 O O . THR C 1 218 ? -59.471 10.280 -42.069 1.00 34.75 216 THR C O 1
ATOM 4569 N N . VAL C 1 219 ? -60.755 10.411 -40.228 1.00 33.08 217 VAL C N 1
ATOM 4570 C CA . VAL C 1 219 ? -59.867 9.529 -39.476 1.00 32.21 217 VAL C CA 1
ATOM 4571 C C . VAL C 1 219 ? -59.963 8.107 -40.011 1.00 31.04 217 VAL C C 1
ATOM 4572 O O . VAL C 1 219 ? -58.948 7.425 -40.214 1.00 29.78 217 VAL C O 1
ATOM 4576 N N . PHE C 1 220 ? -61.182 7.617 -40.226 1.00 31.32 218 PHE C N 1
ATOM 4577 C CA . PHE C 1 220 ? -61.279 6.255 -40.730 1.00 27.39 218 PHE C CA 1
ATOM 4578 C C . PHE C 1 220 ? -60.722 6.162 -42.143 1.00 29.94 218 PHE C C 1
ATOM 4579 O O . PHE C 1 220 ? -60.087 5.160 -42.493 1.00 28.39 218 PHE C O 1
ATOM 4587 N N . GLU C 1 221 ? -60.884 7.218 -42.942 1.00 29.74 219 GLU C N 1
ATOM 4588 C CA . GLU C 1 221 ? -60.271 7.221 -44.261 1.00 30.75 219 GLU C CA 1
ATOM 4589 C C . GLU C 1 221 ? -58.760 7.062 -44.149 1.00 30.56 219 GLU C C 1
ATOM 4590 O O . GLU C 1 221 ? -58.151 6.288 -44.898 1.00 30.62 219 GLU C O 1
ATOM 4596 N N . ALA C 1 222 ? -58.141 7.778 -43.211 1.00 30.46 220 ALA C N 1
ATOM 4597 C CA . ALA C 1 222 ? -56.692 7.675 -43.058 1.00 30.97 220 ALA C CA 1
ATOM 4598 C C . ALA C 1 222 ? -56.297 6.263 -42.659 1.00 29.08 220 ALA C C 1
ATOM 4599 O O . ALA C 1 222 ? -55.259 5.751 -43.097 1.00 31.68 220 ALA C O 1
ATOM 4601 N N . PHE C 1 223 ? -57.119 5.621 -41.822 1.00 27.85 221 PHE C N 1
ATOM 4602 C CA . PHE C 1 223 ? -56.850 4.247 -41.419 1.00 29.15 221 PHE C CA 1
ATOM 4603 C C . PHE C 1 223 ? -56.846 3.305 -42.619 1.00 33.89 221 PHE C C 1
ATOM 4604 O O . PHE C 1 223 ? -55.954 2.460 -42.758 1.00 29.86 221 PHE C O 1
ATOM 4612 N N . LEU C 1 224 ? -57.873 3.398 -43.474 1.00 27.51 222 LEU C N 1
ATOM 4613 C CA . LEU C 1 224 ? -57.966 2.470 -44.600 1.00 27.92 222 LEU C CA 1
ATOM 4614 C C . LEU C 1 224 ? -56.828 2.692 -45.583 1.00 29.15 222 LEU C C 1
ATOM 4615 O O . LEU C 1 224 ? -56.281 1.733 -46.135 1.00 32.96 222 LEU C O 1
ATOM 4620 N N . LYS C 1 225 ? -56.451 3.950 -45.805 1.00 31.59 223 LYS C N 1
ATOM 4621 C CA . LYS C 1 225 ? -55.320 4.232 -46.683 1.00 31.40 223 LYS C CA 1
ATOM 4622 C C . LYS C 1 225 ? -54.052 3.585 -46.144 1.00 31.52 223 LYS C C 1
ATOM 4623 O O . LYS C 1 225 ? -53.286 2.963 -46.892 1.00 33.27 223 LYS C O 1
ATOM 4625 N N . SER C 1 226 ? -53.824 3.724 -44.841 1.00 30.61 224 SER C N 1
ATOM 4626 C CA . SER C 1 226 ? -52.618 3.168 -44.225 1.00 29.52 224 SER C CA 1
ATOM 4627 C C . SER C 1 226 ? -52.637 1.644 -44.252 1.00 30.42 224 SER C C 1
ATOM 4628 O O . SER C 1 226 ? -51.613 1.003 -44.532 1.00 30.74 224 SER C O 1
ATOM 4631 N N . TYR C 1 227 ? -53.787 1.052 -43.932 1.00 27.86 225 TYR C N 1
ATOM 4632 C CA . TYR C 1 227 ? -53.944 -0.393 -44.024 1.00 29.98 225 TYR C CA 1
ATOM 4633 C C . TYR C 1 227 ? -53.642 -0.882 -45.433 1.00 33.02 225 TYR C C 1
ATOM 4634 O O . TYR C 1 227 ? -52.916 -1.864 -45.621 1.00 32.99 225 TYR C O 1
ATOM 4643 N N . SER C 1 228 ? -54.195 -0.197 -46.440 1.00 30.64 226 SER C N 1
ATOM 4644 C CA . SER C 1 228 ? -53.974 -0.592 -47.826 1.00 32.40 226 SER C CA 1
ATOM 4645 C C . SER C 1 228 ? -52.495 -0.513 -48.200 1.00 34.47 226 SER C C 1
ATOM 4646 O O . SER C 1 228 ? -51.979 -1.394 -48.896 1.00 36.57 226 SER C O 1
ATOM 4649 N N . THR C 1 229 ? -51.794 0.531 -47.743 1.00 32.23 227 THR C N 1
ATOM 4650 C CA . THR C 1 229 ? -50.365 0.656 -48.033 1.00 34.92 227 THR C CA 1
ATOM 4651 C C . THR C 1 229 ? -49.549 -0.412 -47.306 1.00 35.85 227 THR C C 1
ATOM 4652 O O . THR C 1 229 ? -48.521 -0.882 -47.818 1.00 33.92 227 THR C O 1
ATOM 4656 N N . SER C 1 230 ? -49.969 -0.775 -46.094 1.00 31.22 228 SER C N 1
ATOM 4657 C CA . SER C 1 230 ? -49.137 -1.554 -45.184 1.00 33.56 228 SER C CA 1
ATOM 4658 C C . SER C 1 230 ? -49.252 -3.059 -45.378 1.00 33.50 228 SER C C 1
ATOM 4659 O O . SER C 1 230 ? -48.289 -3.776 -45.087 1.00 34.32 228 SER C O 1
ATOM 4662 N N . SER C 1 231 ? -50.396 -3.565 -45.832 1.00 30.67 229 SER C N 1
ATOM 4663 C CA . SER C 1 231 ? -50.616 -5.004 -45.957 1.00 35.12 229 SER C CA 1
ATOM 4664 C C . SER C 1 231 ? -50.310 -5.457 -47.376 1.00 43.04 229 SER C C 1
ATOM 4665 O O . SER C 1 231 ? -50.768 -4.836 -48.341 1.00 46.69 229 SER C O 1
ATOM 4668 N N . LYS C 1 232 ? -49.554 -6.551 -47.505 1.00 39.24 230 LYS C N 1
ATOM 4669 C CA . LYS C 1 232 ? -49.270 -7.084 -48.834 1.00 40.80 230 LYS C CA 1
ATOM 4670 C C . LYS C 1 232 ? -50.509 -7.646 -49.522 1.00 46.61 230 LYS C C 1
ATOM 4671 O O . LYS C 1 232 ? -50.520 -7.769 -50.751 1.00 51.95 230 LYS C O 1
ATOM 4673 N N . LYS C 1 233 ? -51.548 -7.985 -48.761 1.00 38.93 231 LYS C N 1
ATOM 4674 C CA . LYS C 1 233 ? -52.701 -8.723 -49.271 1.00 36.45 231 LYS C CA 1
ATOM 4675 C C . LYS C 1 233 ? -53.983 -7.902 -49.200 1.00 32.10 231 LYS C C 1
ATOM 4676 O O . LYS C 1 233 ? -55.075 -8.473 -49.178 1.00 38.18 231 LYS C O 1
ATOM 4682 N N . ALA C 1 234 ? -53.876 -6.571 -49.145 1.00 39.43 232 ALA C N 1
ATOM 4683 C CA . ALA C 1 234 ? -55.040 -5.757 -48.816 1.00 36.07 232 ALA C CA 1
ATOM 4684 C C . ALA C 1 234 ? -56.060 -5.685 -49.950 1.00 37.79 232 ALA C C 1
ATOM 4685 O O . ALA C 1 234 ? -57.253 -5.507 -49.683 1.00 35.22 232 ALA C O 1
ATOM 4687 N N . ARG C 1 235 ? -55.630 -5.799 -51.210 1.00 33.51 233 ARG C N 1
ATOM 4688 C CA . ARG C 1 235 ? -56.566 -5.564 -52.311 1.00 35.48 233 ARG C CA 1
ATOM 4689 C C . ARG C 1 235 ? -57.792 -6.468 -52.247 1.00 35.33 233 ARG C C 1
ATOM 4690 O O . ARG C 1 235 ? -58.921 -5.946 -52.280 1.00 38.53 233 ARG C O 1
ATOM 4692 N N . PRO C 1 236 ? -57.663 -7.794 -52.149 1.00 36.76 234 PRO C N 1
ATOM 4693 C CA . PRO C 1 236 ? -58.867 -8.635 -52.028 1.00 39.99 234 PRO C CA 1
ATOM 4694 C C . PRO C 1 236 ? -59.649 -8.390 -50.751 1.00 35.55 234 PRO C C 1
ATOM 4695 O O . PRO C 1 236 ? -60.872 -8.562 -50.742 1.00 34.39 234 PRO C O 1
ATOM 4699 N N . VAL C 1 237 ? -58.972 -8.015 -49.667 1.00 29.81 235 VAL C N 1
ATOM 4700 C CA . VAL C 1 237 ? -59.658 -7.746 -48.409 1.00 28.54 235 VAL C CA 1
ATOM 4701 C C . VAL C 1 237 ? -60.541 -6.511 -48.543 1.00 35.96 235 VAL C C 1
ATOM 4702 O O . VAL C 1 237 ? -61.700 -6.495 -48.107 1.00 36.70 235 VAL C O 1
ATOM 4706 N N . LEU C 1 238 ? -60.005 -5.451 -49.142 1.00 30.20 236 LEU C N 1
ATOM 4707 C CA . LEU C 1 238 ? -60.808 -4.249 -49.313 1.00 35.50 236 LEU C CA 1
ATOM 4708 C C . LEU C 1 238 ? -61.951 -4.474 -50.296 1.00 34.09 236 LEU C C 1
ATOM 4709 O O . LEU C 1 238 ? -63.007 -3.838 -50.166 1.00 34.10 236 LEU C O 1
ATOM 4714 N N . LYS C 1 239 ? -61.772 -5.349 -51.290 1.00 34.16 237 LYS C N 1
ATOM 4715 C CA . LYS C 1 239 ? -62.899 -5.696 -52.147 1.00 37.68 237 LYS C CA 1
ATOM 4716 C C . LYS C 1 239 ? -63.987 -6.403 -51.347 1.00 35.72 237 LYS C C 1
ATOM 4717 O O . LYS C 1 239 ? -65.179 -6.110 -51.509 1.00 35.40 237 LYS C O 1
ATOM 4719 N N . LYS C 1 240 ? -63.594 -7.335 -50.473 1.00 35.34 238 LYS C N 1
ATOM 4720 C CA . LYS C 1 240 ? -64.576 -7.997 -49.621 1.00 33.38 238 LYS C CA 1
ATOM 4721 C C . LYS C 1 240 ? -65.219 -7.019 -48.646 1.00 36.99 238 LYS C C 1
ATOM 4722 O O . LYS C 1 240 ? -66.402 -7.161 -48.320 1.00 33.77 238 LYS C O 1
ATOM 4728 N N . LEU C 1 241 ? -64.471 -6.020 -48.167 1.00 31.61 239 LEU C N 1
ATOM 4729 C CA . LEU C 1 241 ? -65.085 -5.044 -47.270 1.00 35.59 239 LEU C CA 1
ATOM 4730 C C . LEU C 1 241 ? -66.245 -4.329 -47.956 1.00 33.33 239 LEU C C 1
ATOM 4731 O O . LEU C 1 241 ? -67.312 -4.145 -47.358 1.00 33.54 239 LEU C O 1
ATOM 4736 N N . ASP C 1 242 ? -66.066 -3.938 -49.214 1.00 30.59 240 ASP C N 1
ATOM 4737 C CA . ASP C 1 242 ? -67.185 -3.343 -49.954 1.00 30.13 240 ASP C CA 1
ATOM 4738 C C . ASP C 1 242 ? -68.361 -4.312 -50.066 1.00 35.66 240 ASP C C 1
ATOM 4739 O O . ASP C 1 242 ? -69.524 -3.912 -49.931 1.00 32.92 240 ASP C O 1
ATOM 4744 N N . GLU C 1 243 ? -68.085 -5.586 -50.340 1.00 35.45 241 GLU C N 1
ATOM 4745 C CA . GLU C 1 243 ? -69.167 -6.558 -50.481 1.00 37.50 241 GLU C CA 1
ATOM 4746 C C . GLU C 1 243 ? -69.937 -6.739 -49.180 1.00 43.78 241 GLU C C 1
ATOM 4747 O O . GLU C 1 243 ? -71.174 -6.834 -49.190 1.00 34.14 241 GLU C O 1
ATOM 4753 N N . VAL C 1 244 ? -69.218 -6.840 -48.058 1.00 32.72 242 VAL C N 1
ATOM 4754 C CA . VAL C 1 244 ? -69.864 -7.043 -46.768 1.00 34.98 242 VAL C CA 1
ATOM 4755 C C . VAL C 1 244 ? -70.660 -5.807 -46.370 1.00 35.00 242 VAL C C 1
ATOM 4756 O O . VAL C 1 244 ? -71.737 -5.915 -45.771 1.00 37.56 242 VAL C O 1
ATOM 4760 N N . ARG C 1 245 ? -70.136 -4.617 -46.675 1.00 34.33 243 ARG C N 1
ATOM 4761 C CA . ARG C 1 245 ? -70.878 -3.385 -46.421 1.00 31.66 243 ARG C CA 1
ATOM 4762 C C . ARG C 1 245 ? -72.243 -3.434 -47.084 1.00 41.05 243 ARG C C 1
ATOM 4763 O O . ARG C 1 245 ? -73.271 -3.146 -46.457 1.00 41.84 243 ARG C O 1
ATOM 4771 N N . LEU C 1 246 ? -72.267 -3.788 -48.365 1.00 39.01 244 LEU C N 1
ATOM 4772 C CA . LEU C 1 246 ? -73.524 -3.745 -49.094 1.00 37.54 244 LEU C CA 1
ATOM 4773 C C . LEU C 1 246 ? -74.507 -4.769 -48.543 1.00 43.42 244 LEU C C 1
ATOM 4774 O O . LEU C 1 246 ? -75.683 -4.458 -48.325 1.00 47.78 244 LEU C O 1
ATOM 4779 N N . ARG C 1 247 ? -74.035 -5.988 -48.281 1.00 46.56 245 ARG C N 1
ATOM 4780 C CA . ARG C 1 247 ? -74.915 -7.005 -47.721 1.00 48.91 245 ARG C CA 1
ATOM 4781 C C . ARG C 1 247 ? -75.384 -6.618 -46.324 1.00 57.32 245 ARG C C 1
ATOM 4782 O O . ARG C 1 247 ? -76.542 -6.854 -45.964 1.00 54.38 245 ARG C O 1
ATOM 4784 N N . GLY C 1 248 ? -74.501 -6.026 -45.523 1.00 46.57 246 GLY C N 1
ATOM 4785 C CA . GLY C 1 248 ? -74.819 -5.694 -44.146 1.00 47.60 246 GLY C CA 1
ATOM 4786 C C . GLY C 1 248 ? -74.380 -6.774 -43.171 1.00 57.88 246 GLY C C 1
ATOM 4787 O O . GLY C 1 248 ? -74.116 -7.914 -43.567 1.00 54.46 246 GLY C O 1
ATOM 4788 N N . HIS D 2 3 ? -23.523 -14.621 -0.775 1.00 77.09 0 HIS D N 1
ATOM 4789 C CA . HIS D 2 3 ? -24.425 -15.759 -0.874 1.00 54.76 0 HIS D CA 1
ATOM 4790 C C . HIS D 2 3 ? -25.679 -15.584 -0.044 1.00 59.02 0 HIS D C 1
ATOM 4791 O O . HIS D 2 3 ? -25.599 -15.249 1.138 1.00 80.41 0 HIS D O 1
ATOM 4793 N N . MET D 2 4 ? -26.840 -15.823 -0.657 1.00 61.71 1 MET D N 1
ATOM 4794 C CA . MET D 2 4 ? -28.064 -15.933 0.127 1.00 60.04 1 MET D CA 1
ATOM 4795 C C . MET D 2 4 ? -29.266 -16.173 -0.783 1.00 60.04 1 MET D C 1
ATOM 4796 O O . MET D 2 4 ? -29.213 -16.021 -2.009 1.00 52.57 1 MET D O 1
ATOM 4801 N N . GLN D 2 5 ? -30.346 -16.583 -0.144 1.00 50.88 2 GLN D N 1
ATOM 4802 C CA . GLN D 2 5 ? -31.507 -17.152 -0.800 1.00 48.61 2 GLN D CA 1
ATOM 4803 C C . GLN D 2 5 ? -32.462 -16.071 -1.278 1.00 49.09 2 GLN D C 1
ATOM 4804 O O . GLN D 2 5 ? -32.400 -14.915 -0.862 1.00 48.96 2 GLN D O 1
ATOM 4810 N N . LEU D 2 6 ? -33.352 -16.474 -2.173 1.00 44.29 3 LEU D N 1
ATOM 4811 C CA . LEU D 2 6 ? -34.508 -15.687 -2.566 1.00 43.80 3 LEU D CA 1
ATOM 4812 C C . LEU D 2 6 ? -35.733 -16.551 -2.314 1.00 42.55 3 LEU D C 1
ATOM 4813 O O . LEU D 2 6 ? -35.798 -17.681 -2.805 1.00 40.72 3 LEU D O 1
ATOM 4818 N N . THR D 2 7 ? -36.686 -16.040 -1.531 1.00 43.84 4 THR D N 1
ATOM 4819 C CA . THR D 2 7 ? -37.900 -16.786 -1.216 1.00 42.96 4 THR D CA 1
ATOM 4820 C C . THR D 2 7 ? -39.116 -15.915 -1.500 1.00 42.84 4 THR D C 1
ATOM 4821 O O . THR D 2 7 ? -39.158 -14.754 -1.079 1.00 44.73 4 THR D O 1
ATOM 4825 N N . HIS D 2 8 ? -40.107 -16.489 -2.185 1.00 40.75 5 HIS D N 1
ATOM 4826 C CA . HIS D 2 8 ? -41.311 -15.777 -2.588 1.00 40.41 5 HIS D CA 1
ATOM 4827 C C . HIS D 2 8 ? -42.546 -16.616 -2.306 1.00 39.60 5 HIS D C 1
ATOM 4828 O O . HIS D 2 8 ? -42.552 -17.830 -2.535 1.00 38.09 5 HIS D O 1
ATOM 4835 N N . GLN D 2 9 ? -43.602 -15.959 -1.841 1.00 40.67 6 GLN D N 1
ATOM 4836 C CA . GLN D 2 9 ? -44.882 -16.627 -1.675 1.00 39.98 6 GLN D CA 1
ATOM 4837 C C . GLN D 2 9 ? -45.560 -16.750 -3.031 1.00 37.68 6 GLN D C 1
ATOM 4838 O O . GLN D 2 9 ? -45.458 -15.852 -3.865 1.00 38.38 6 GLN D O 1
ATOM 4840 N N . LEU D 2 10 ? -46.220 -17.882 -3.261 1.00 36.20 7 LEU D N 1
ATOM 4841 C CA . LEU D 2 10 ? -47.069 -18.033 -4.435 1.00 34.27 7 LEU D CA 1
ATOM 4842 C C . LEU D 2 10 ? -48.405 -17.344 -4.179 1.00 35.17 7 LEU D C 1
ATOM 4843 O O . LEU D 2 10 ? -49.061 -17.610 -3.169 1.00 36.37 7 LEU D O 1
ATOM 4848 N N . ASP D 2 11 ? -48.798 -16.436 -5.082 1.00 34.72 8 ASP D N 1
ATOM 4849 C CA . ASP D 2 11 ? -50.014 -15.650 -4.872 1.00 36.82 8 ASP D CA 1
ATOM 4850 C C . ASP D 2 11 ? -51.266 -16.514 -4.873 1.00 43.50 8 ASP D C 1
ATOM 4851 O O . ASP D 2 11 ? -52.181 -16.296 -4.068 1.00 39.88 8 ASP D O 1
ATOM 4856 N N . LEU D 2 12 ? -51.348 -17.464 -5.804 1.00 33.32 9 LEU D N 1
ATOM 4857 C CA . LEU D 2 12 ? -52.529 -18.308 -5.930 1.00 43.18 9 LEU D CA 1
ATOM 4858 C C . LEU D 2 12 ? -52.559 -19.419 -4.890 1.00 39.21 9 LEU D C 1
ATOM 4859 O O . LEU D 2 12 ? -53.634 -19.968 -4.616 1.00 36.04 9 LEU D O 1
ATOM 4864 N N . PHE D 2 13 ? -51.414 -19.739 -4.282 1.00 40.26 10 PHE D N 1
ATOM 4865 C CA . PHE D 2 13 ? -51.313 -20.785 -3.262 1.00 37.62 10 PHE D CA 1
ATOM 4866 C C . PHE D 2 13 ? -50.644 -20.174 -2.041 1.00 40.71 10 PHE D C 1
ATOM 4867 O O . PHE D 2 13 ? -49.454 -20.405 -1.784 1.00 41.14 10 PHE D O 1
ATOM 4875 N N . PRO D 2 14 ? -51.388 -19.394 -1.257 1.00 41.26 11 PRO D N 1
ATOM 4876 C CA . PRO D 2 14 ? -50.751 -18.556 -0.230 1.00 42.64 11 PRO D CA 1
ATOM 4877 C C . PRO D 2 14 ? -50.024 -19.329 0.860 1.00 47.10 11 PRO D C 1
ATOM 4878 O O . PRO D 2 14 ? -49.200 -18.733 1.562 1.00 50.20 11 PRO D O 1
ATOM 4882 N N . GLU D 2 15 ? -50.299 -20.621 1.041 1.00 43.23 12 GLU D N 1
ATOM 4883 C CA . GLU D 2 15 ? -49.549 -21.397 2.024 1.00 45.99 12 GLU D CA 1
ATOM 4884 C C . GLU D 2 15 ? -48.188 -21.864 1.511 1.00 44.03 12 GLU D C 1
ATOM 4885 O O . GLU D 2 15 ? -47.402 -22.411 2.301 1.00 41.58 12 GLU D O 1
ATOM 4887 N N . CYS D 2 16 ? -47.882 -21.646 0.231 1.00 41.18 13 CYS D N 1
ATOM 4888 C CA . CYS D 2 16 ? -46.703 -22.211 -0.416 1.00 39.83 13 CYS D CA 1
ATOM 4889 C C . CYS D 2 16 ? -45.671 -21.131 -0.698 1.00 39.58 13 CYS D C 1
ATOM 4890 O O . CYS D 2 16 ? -46.022 -20.001 -1.055 1.00 36.98 13 CYS D O 1
ATOM 4893 N N . ARG D 2 17 ? -44.397 -21.501 -0.574 1.00 36.13 14 ARG D N 1
ATOM 4894 C CA . ARG D 2 17 ? -43.277 -20.604 -0.803 1.00 37.14 14 ARG D CA 1
ATOM 4895 C C . ARG D 2 17 ? -42.271 -21.285 -1.717 1.00 35.39 14 ARG D C 1
ATOM 4896 O O . ARG D 2 17 ? -42.060 -22.499 -1.633 1.00 38.76 14 ARG D O 1
ATOM 4904 N N . VAL D 2 18 ? -41.615 -20.485 -2.552 1.00 32.71 15 VAL D N 1
ATOM 4905 C CA . VAL D 2 18 ? -40.581 -20.962 -3.459 1.00 30.74 15 VAL D CA 1
ATOM 4906 C C . VAL D 2 18 ? -39.267 -20.317 -3.054 1.00 30.34 15 VAL D C 1
ATOM 4907 O O . VAL D 2 18 ? -39.191 -19.091 -2.915 1.00 35.59 15 VAL D O 1
ATOM 4911 N N . THR D 2 19 ? -38.232 -21.137 -2.885 1.00 32.75 16 THR D N 1
ATOM 4912 C CA . THR D 2 19 ? -36.903 -20.658 -2.540 1.00 28.08 16 THR D CA 1
ATOM 4913 C C . THR D 2 19 ? -35.935 -20.974 -3.673 1.00 33.75 16 THR D C 1
ATOM 4914 O O . THR D 2 19 ? -35.973 -22.065 -4.250 1.00 28.76 16 THR D O 1
ATOM 4918 N N . LEU D 2 20 ? -35.085 -20.005 -3.991 1.00 29.76 17 LEU D N 1
ATOM 4919 C CA . LEU D 2 20 ? -34.023 -20.142 -4.981 1.00 26.66 17 LEU D CA 1
ATOM 4920 C C . LEU D 2 20 ? -32.673 -20.069 -4.283 1.00 31.08 17 LEU D C 1
ATOM 4921 O O . LEU D 2 20 ? -32.440 -19.155 -3.493 1.00 31.68 17 LEU D O 1
ATOM 4926 N N . LEU D 2 21 ? -31.781 -21.001 -4.609 1.00 27.22 18 LEU D N 1
ATOM 4927 C CA . LEU D 2 21 ? -30.397 -20.980 -4.128 1.00 28.82 18 LEU D CA 1
ATOM 4928 C C . LEU D 2 21 ? -29.479 -21.090 -5.332 1.00 34.30 18 LEU D C 1
ATOM 4929 O O . LEU D 2 21 ? -29.674 -21.966 -6.180 1.00 32.38 18 LEU D O 1
ATOM 4934 N N . LEU D 2 22 ? -28.479 -20.214 -5.405 1.00 33.54 19 LEU D N 1
ATOM 4935 C CA . LEU D 2 22 ? -27.556 -20.150 -6.532 1.00 30.32 19 LEU D CA 1
ATOM 4936 C C . LEU D 2 22 ? -26.136 -20.459 -6.083 1.00 37.43 19 LEU D C 1
ATOM 4937 O O . LEU D 2 22 ? -25.667 -19.931 -5.069 1.00 34.24 19 LEU D O 1
ATOM 4942 N N . PHE D 2 23 ? -25.446 -21.295 -6.854 1.00 35.24 20 PHE D N 1
ATOM 4943 C CA . PHE D 2 23 ? -24.082 -21.702 -6.542 1.00 35.58 20 PHE D CA 1
ATOM 4944 C C . PHE D 2 23 ? -23.202 -21.586 -7.776 1.00 40.01 20 PHE D C 1
ATOM 4945 O O . PHE D 2 23 ? -23.652 -21.823 -8.897 1.00 39.14 20 PHE D O 1
ATOM 4953 N N . LYS D 2 24 ? -21.934 -21.241 -7.564 1.00 45.72 21 LYS D N 1
ATOM 4954 C CA . LYS D 2 24 ? -20.938 -21.237 -8.627 1.00 42.12 21 LYS D CA 1
ATOM 4955 C C . LYS D 2 24 ? -19.725 -22.038 -8.168 1.00 49.93 21 LYS D C 1
ATOM 4956 O O . LYS D 2 24 ? -19.627 -22.461 -7.011 1.00 50.23 21 LYS D O 1
ATOM 4962 N N . ASP D 2 25 ? -18.798 -22.270 -9.098 1.00 46.20 22 ASP D N 1
ATOM 4963 C CA . ASP D 2 25 ? -17.586 -23.035 -8.807 1.00 45.65 22 ASP D CA 1
ATOM 4964 C C . ASP D 2 25 ? -17.915 -24.426 -8.274 1.00 55.13 22 ASP D C 1
ATOM 4965 O O . ASP D 2 25 ? -17.211 -24.953 -7.409 1.00 55.00 22 ASP D O 1
ATOM 4970 N N . VAL D 2 26 ? -18.992 -25.018 -8.775 1.00 46.99 23 VAL D N 1
ATOM 4971 C CA . VAL D 2 26 ? -19.473 -26.301 -8.275 1.00 40.08 23 VAL D CA 1
ATOM 4972 C C . VAL D 2 26 ? -18.631 -27.424 -8.861 1.00 46.16 23 VAL D C 1
ATOM 4973 O O . VAL D 2 26 ? -18.344 -27.442 -10.065 1.00 44.17 23 VAL D O 1
ATOM 4977 N N . LYS D 2 27 ? -18.219 -28.360 -8.003 1.00 45.62 24 LYS D N 1
ATOM 4978 C CA . LYS D 2 27 ? -17.330 -29.439 -8.400 1.00 46.70 24 LYS D CA 1
ATOM 4979 C C . LYS D 2 27 ? -17.990 -30.810 -8.427 1.00 47.10 24 LYS D C 1
ATOM 4980 O O . LYS D 2 27 ? -17.377 -31.757 -8.932 1.00 49.06 24 LYS D O 1
ATOM 4986 N N . ASN D 2 28 ? -19.208 -30.950 -7.914 1.00 39.89 25 ASN D N 1
ATOM 4987 C CA . ASN D 2 28 ? -19.826 -32.264 -7.792 1.00 40.57 25 ASN D CA 1
ATOM 4988 C C . ASN D 2 28 ? -21.206 -32.289 -8.433 1.00 37.75 25 ASN D C 1
ATOM 4989 O O . ASN D 2 28 ? -22.122 -32.948 -7.938 1.00 37.26 25 ASN D O 1
ATOM 4994 N N . ALA D 2 29 ? -21.371 -31.602 -9.564 1.00 38.12 26 ALA D N 1
ATOM 4995 C CA . ALA D 2 29 ? -22.672 -31.608 -10.233 1.00 37.38 26 ALA D CA 1
ATOM 4996 C C . ALA D 2 29 ? -23.102 -33.022 -10.606 1.00 37.61 26 ALA D C 1
ATOM 4997 O O . ALA D 2 29 ? -24.297 -33.341 -10.574 1.00 38.59 26 ALA D O 1
ATOM 4999 N N . GLY D 2 30 ? -22.150 -33.882 -10.966 1.00 44.76 27 GLY D N 1
ATOM 5000 C CA . GLY D 2 30 ? -22.505 -35.255 -11.270 1.00 44.29 27 GLY D CA 1
ATOM 5001 C C . GLY D 2 30 ? -23.145 -35.954 -10.088 1.00 44.05 27 GLY D C 1
ATOM 5002 O O . GLY D 2 30 ? -24.197 -36.583 -10.219 1.00 43.56 27 GLY D O 1
ATOM 5003 N N . ASP D 2 31 ? -22.528 -35.834 -8.908 1.00 38.70 28 ASP D N 1
ATOM 5004 C CA . ASP D 2 31 ? -23.113 -36.436 -7.714 1.00 42.38 28 ASP D CA 1
ATOM 5005 C C . ASP D 2 31 ? -24.478 -35.829 -7.412 1.00 36.79 28 ASP D C 1
ATOM 5006 O O . ASP D 2 31 ? -25.415 -36.544 -7.036 1.00 38.59 28 ASP D O 1
ATOM 5008 N N . LEU D 2 32 ? -24.607 -34.506 -7.571 1.00 39.37 29 LEU D N 1
ATOM 5009 C CA . LEU D 2 32 ? -25.878 -33.840 -7.292 1.00 35.42 29 LEU D CA 1
ATOM 5010 C C . LEU D 2 32 ? -26.983 -34.363 -8.196 1.00 39.00 29 LEU D C 1
ATOM 5011 O O . LEU D 2 32 ? -28.112 -34.592 -7.745 1.00 36.73 29 LEU D O 1
ATOM 5016 N N . ARG D 2 33 ? -26.672 -34.553 -9.478 1.00 36.81 30 ARG D N 1
ATOM 5017 C CA . ARG D 2 33 ? -27.646 -35.075 -10.424 1.00 38.03 30 ARG D CA 1
ATOM 5018 C C . ARG D 2 33 ? -28.112 -36.466 -10.008 1.00 42.96 30 ARG D C 1
ATOM 5019 O O . ARG D 2 33 ? -29.307 -36.776 -10.079 1.00 41.93 30 ARG D O 1
ATOM 5027 N N . ARG D 2 34 ? -27.184 -37.314 -9.549 1.00 41.30 31 ARG D N 1
ATOM 5028 C CA . ARG D 2 34 ? -27.564 -38.650 -9.089 1.00 42.23 31 ARG D CA 1
ATOM 5029 C C . ARG D 2 34 ? -28.444 -38.584 -7.845 1.00 34.58 31 ARG D C 1
ATOM 5030 O O . ARG D 2 34 ? -29.405 -39.349 -7.717 1.00 42.61 31 ARG D O 1
ATOM 5032 N N . LYS D 2 35 ? -28.124 -37.690 -6.907 1.00 36.64 32 LYS D N 1
ATOM 5033 C CA . LYS D 2 35 ? -28.958 -37.539 -5.718 1.00 36.47 32 LYS D CA 1
ATOM 5034 C C . LYS D 2 35 ? -30.353 -37.046 -6.075 1.00 40.22 32 LYS D C 1
ATOM 5035 O O . LYS D 2 35 ? -31.354 -37.504 -5.507 1.00 36.11 32 LYS D O 1
ATOM 5041 N N . ALA D 2 36 ? -30.437 -36.090 -6.995 1.00 39.90 33 ALA D N 1
ATOM 5042 C CA . ALA D 2 36 ? -31.744 -35.604 -7.428 1.00 40.21 33 ALA D CA 1
ATOM 5043 C C . ALA D 2 36 ? -32.571 -36.730 -8.037 1.00 45.63 33 ALA D C 1
ATOM 5044 O O . ALA D 2 36 ? -33.770 -36.856 -7.757 1.00 48.46 33 ALA D O 1
ATOM 5046 N N . MET D 2 37 ? -31.947 -37.555 -8.876 1.00 39.35 34 MET D N 1
ATOM 5047 C CA . MET D 2 37 ? -32.642 -38.697 -9.461 1.00 42.80 34 MET D CA 1
ATOM 5048 C C . MET D 2 37 ? -33.023 -39.713 -8.393 1.00 46.36 34 MET D C 1
ATOM 5049 O O . MET D 2 37 ? -34.105 -40.307 -8.450 1.00 51.76 34 MET D O 1
ATOM 5051 N N . GLU D 2 38 ? -32.155 -39.925 -7.408 1.00 37.96 35 GLU D N 1
ATOM 5052 C CA . GLU D 2 38 ? -32.488 -40.845 -6.329 1.00 36.76 35 GLU D CA 1
ATOM 5053 C C . GLU D 2 38 ? -33.462 -40.238 -5.333 1.00 45.15 35 GLU D C 1
ATOM 5054 O O . GLU D 2 38 ? -33.996 -40.967 -4.491 1.00 45.94 35 GLU D O 1
ATOM 5060 N N . GLY D 2 39 ? -33.707 -38.931 -5.413 1.00 39.91 36 GLY D N 1
ATOM 5061 C CA . GLY D 2 39 ? -34.615 -38.285 -4.488 1.00 45.45 36 GLY D CA 1
ATOM 5062 C C . GLY D 2 39 ? -34.031 -37.982 -3.129 1.00 42.85 36 GLY D C 1
ATOM 5063 O O . GLY D 2 39 ? -34.781 -37.702 -2.190 1.00 44.60 36 GLY D O 1
ATOM 5064 N N . THR D 2 40 ? -32.713 -38.023 -2.984 1.00 36.39 37 THR D N 1
ATOM 5065 C CA . THR D 2 40 ? -32.103 -37.733 -1.692 1.00 37.56 37 THR D CA 1
ATOM 5066 C C . THR D 2 40 ? -31.700 -36.273 -1.550 1.00 45.47 37 THR D C 1
ATOM 5067 O O . THR D 2 40 ? -31.125 -35.899 -0.525 1.00 52.14 37 THR D O 1
ATOM 5071 N N . ILE D 2 41 ? -31.955 -35.457 -2.561 1.00 40.80 38 ILE D N 1
ATOM 5072 C CA . ILE D 2 41 ? -31.818 -34.013 -2.476 1.00 48.75 38 ILE D CA 1
ATOM 5073 C C . ILE D 2 41 ? -33.168 -33.417 -2.846 1.00 38.96 38 ILE D C 1
ATOM 5074 O O . ILE D 2 41 ? -33.848 -33.910 -3.754 1.00 39.83 38 ILE D O 1
ATOM 5079 N N . ASP D 2 42 ? -33.567 -32.363 -2.138 1.00 53.61 39 ASP D N 1
ATOM 5080 C CA . ASP D 2 42 ? -34.978 -31.978 -2.128 1.00 56.21 39 ASP D CA 1
ATOM 5081 C C . ASP D 2 42 ? -35.450 -31.377 -3.457 1.00 62.45 39 ASP D C 1
ATOM 5082 O O . ASP D 2 42 ? -36.371 -31.902 -4.091 1.00 65.07 39 ASP D O 1
ATOM 5087 N N . GLY D 2 43 ? -34.848 -30.278 -3.895 1.00 60.27 40 GLY D N 1
ATOM 5088 C CA . GLY D 2 43 ? -35.457 -29.437 -4.910 1.00 38.03 40 GLY D CA 1
ATOM 5089 C C . GLY D 2 43 ? -35.242 -29.831 -6.363 1.00 43.09 40 GLY D C 1
ATOM 5090 O O . GLY D 2 43 ? -34.910 -30.970 -6.703 1.00 42.46 40 GLY D O 1
ATOM 5091 N N . SER D 2 44 ? -35.478 -28.857 -7.241 1.00 31.26 41 SER D N 1
ATOM 5092 C CA . SER D 2 44 ? -35.188 -28.981 -8.665 1.00 30.38 41 SER D CA 1
ATOM 5093 C C . SER D 2 44 ? -33.802 -28.404 -8.908 1.00 33.83 41 SER D C 1
ATOM 5094 O O . SER D 2 44 ? -33.502 -27.298 -8.443 1.00 32.50 41 SER D O 1
ATOM 5097 N N . LEU D 2 45 ? -32.962 -29.150 -9.619 1.00 32.93 42 LEU D N 1
ATOM 5098 C CA . LEU D 2 45 ? -31.609 -28.706 -9.953 1.00 30.98 42 LEU D CA 1
ATOM 5099 C C . LEU D 2 45 ? -31.649 -28.173 -11.373 1.00 30.51 42 LEU D C 1
ATOM 5100 O O . LEU D 2 45 ? -31.864 -28.936 -12.319 1.00 32.46 42 LEU D O 1
ATOM 5105 N N . ILE D 2 46 ? -31.443 -26.867 -11.525 1.00 30.39 43 ILE D N 1
ATOM 5106 C CA . ILE D 2 46 ? -31.738 -26.174 -12.770 1.00 29.76 43 ILE D CA 1
ATOM 5107 C C . ILE D 2 46 ? -30.474 -25.499 -13.288 1.00 30.58 43 ILE D C 1
ATOM 5108 O O . ILE D 2 46 ? -29.653 -25.010 -12.504 1.00 31.73 43 ILE D O 1
ATOM 5113 N N . ASN D 2 47 ? -30.313 -25.495 -14.600 1.00 30.76 44 ASN D N 1
ATOM 5114 C CA . ASN D 2 47 ? -29.208 -24.794 -15.265 1.00 38.70 44 ASN D CA 1
ATOM 5115 C C . ASN D 2 47 ? -29.384 -23.286 -15.160 1.00 30.48 44 ASN D C 1
ATOM 5116 O O . ASN D 2 47 ? -30.273 -22.739 -15.826 1.00 31.59 44 ASN D O 1
ATOM 5121 N N . PRO D 2 48 ? -28.564 -22.569 -14.385 1.00 31.31 45 PRO D N 1
ATOM 5122 C CA . PRO D 2 48 ? -28.787 -21.120 -14.226 1.00 31.61 45 PRO D CA 1
ATOM 5123 C C . PRO D 2 48 ? -28.408 -20.305 -15.444 1.00 31.66 45 PRO D C 1
ATOM 5124 O O . PRO D 2 48 ? -28.758 -19.116 -15.511 1.00 31.84 45 PRO D O 1
ATOM 5128 N N . THR D 2 49 ? -27.680 -20.884 -16.393 1.00 33.75 46 THR D N 1
ATOM 5129 C CA . THR D 2 49 ? -27.237 -20.092 -17.527 1.00 32.19 46 THR D CA 1
ATOM 5130 C C . THR D 2 49 ? -28.377 -19.768 -18.484 1.00 36.75 46 THR D C 1
ATOM 5131 O O . THR D 2 49 ? -28.191 -18.921 -19.365 1.00 34.74 46 THR D O 1
ATOM 5135 N N . VAL D 2 50 ? -29.538 -20.407 -18.334 1.00 32.18 47 VAL D N 1
ATOM 5136 C CA . VAL D 2 50 ? -30.680 -20.124 -19.198 1.00 34.07 47 VAL D CA 1
ATOM 5137 C C . VAL D 2 50 ? -31.810 -19.435 -18.445 1.00 35.88 47 VAL D C 1
ATOM 5138 O O . VAL D 2 50 ? -32.922 -19.342 -18.966 1.00 33.66 47 VAL D O 1
ATOM 5142 N N . ILE D 2 51 ? -31.548 -18.914 -17.250 1.00 30.23 48 ILE D N 1
ATOM 5143 C CA . ILE D 2 51 ? -32.563 -18.250 -16.438 1.00 30.84 48 ILE D CA 1
ATOM 5144 C C . ILE D 2 51 ? -32.295 -16.745 -16.456 1.00 35.43 48 ILE D C 1
ATOM 5145 O O . ILE D 2 51 ? -31.262 -16.282 -15.957 1.00 32.90 48 ILE D O 1
ATOM 5150 N N . VAL D 2 52 ? -33.225 -15.970 -17.037 1.00 30.78 49 VAL D N 1
ATOM 5151 C CA . VAL D 2 52 ? -32.992 -14.533 -17.188 1.00 31.55 49 VAL D CA 1
ATOM 5152 C C . VAL D 2 52 ? -33.548 -13.694 -16.044 1.00 35.03 49 VAL D C 1
ATOM 5153 O O . VAL D 2 52 ? -33.207 -12.506 -15.941 1.00 38.35 49 VAL D O 1
ATOM 5157 N N . ASP D 2 53 ? -34.412 -14.251 -15.202 1.00 31.85 50 ASP D N 1
ATOM 5158 C CA . ASP D 2 53 ? -35.048 -13.504 -14.126 1.00 32.49 50 ASP D CA 1
ATOM 5159 C C . ASP D 2 53 ? -35.725 -14.479 -13.172 1.00 32.19 50 ASP D C 1
ATOM 5160 O O . ASP D 2 53 ? -36.245 -15.508 -13.617 1.00 31.88 50 ASP D O 1
ATOM 5165 N N . PRO D 2 54 ? -35.763 -14.198 -11.869 1.00 33.81 51 PRO D N 1
ATOM 5166 C CA . PRO D 2 54 ? -36.486 -15.106 -10.964 1.00 29.10 51 PRO D CA 1
ATOM 5167 C C . PRO D 2 54 ? -37.954 -15.271 -11.317 1.00 29.75 51 PRO D C 1
ATOM 5168 O O . PRO D 2 54 ? -38.548 -16.302 -10.980 1.00 26.82 51 PRO D O 1
ATOM 5172 N N . PHE D 2 55 ? -38.558 -14.272 -11.966 1.00 26.60 52 PHE D N 1
ATOM 5173 C CA . PHE D 2 55 ? -39.953 -14.374 -12.385 1.00 27.70 52 PHE D CA 1
ATOM 5174 C C . PHE D 2 55 ? -40.164 -15.590 -13.279 1.00 25.70 52 PHE D C 1
ATOM 5175 O O . PHE D 2 55 ? -41.209 -16.249 -13.219 1.00 27.20 52 PHE D O 1
ATOM 5183 N N . GLN D 2 56 ? -39.169 -15.900 -14.106 1.00 28.14 53 GLN D N 1
ATOM 5184 C CA . GLN D 2 56 ? -39.219 -17.093 -14.939 1.00 24.26 53 GLN D CA 1
ATOM 5185 C C . GLN D 2 56 ? -39.359 -18.349 -14.084 1.00 24.94 53 GLN D C 1
ATOM 5186 O O . GLN D 2 56 ? -40.145 -19.248 -14.405 1.00 26.79 53 GLN D O 1
ATOM 5192 N N . ILE D 2 57 ? -38.604 -18.421 -12.982 1.00 24.12 54 ILE D N 1
ATOM 5193 C CA . ILE D 2 57 ? -38.731 -19.548 -12.060 1.00 22.36 54 ILE D CA 1
ATOM 5194 C C . ILE D 2 57 ? -40.094 -19.552 -11.385 1.00 25.55 54 ILE D C 1
ATOM 5195 O O . ILE D 2 57 ? -40.707 -20.614 -11.205 1.00 25.79 54 ILE D O 1
ATOM 5200 N N . LEU D 2 58 ? -40.560 -18.375 -10.941 1.00 24.57 55 LEU D N 1
ATOM 5201 C CA . LEU D 2 58 ? -41.809 -18.297 -10.193 1.00 24.92 55 LEU D CA 1
ATOM 5202 C C . LEU D 2 58 ? -42.994 -18.699 -11.065 1.00 26.57 55 LEU D C 1
ATOM 5203 O O . LEU D 2 58 ? -43.950 -19.310 -10.576 1.00 27.76 55 LEU D O 1
ATOM 5208 N N . VAL D 2 59 ? -42.969 -18.323 -12.348 1.00 23.72 56 VAL D N 1
ATOM 5209 C CA . VAL D 2 59 ? -44.032 -18.731 -13.262 1.00 22.87 56 VAL D CA 1
ATOM 5210 C C . VAL D 2 59 ? -44.021 -20.247 -13.439 1.00 26.44 56 VAL D C 1
ATOM 5211 O O . VAL D 2 59 ? -45.070 -20.907 -13.408 1.00 25.80 56 VAL D O 1
ATOM 5215 N N . ALA D 2 60 ? -42.838 -20.826 -13.631 1.00 24.86 57 ALA D N 1
ATOM 5216 C CA . ALA D 2 60 ? -42.761 -22.278 -13.756 1.00 27.36 57 ALA D CA 1
ATOM 5217 C C . ALA D 2 60 ? -43.238 -22.961 -12.482 1.00 26.35 57 ALA D C 1
ATOM 5218 O O . ALA D 2 60 ? -43.905 -24.009 -12.531 1.00 28.58 57 ALA D O 1
ATOM 5220 N N . ALA D 2 61 ? -42.872 -22.407 -11.326 1.00 25.66 58 ALA D N 1
ATOM 5221 C CA . ALA D 2 61 ? -43.244 -23.042 -10.068 1.00 25.12 58 ALA D CA 1
ATOM 5222 C C . ALA D 2 61 ? -44.744 -22.927 -9.815 1.00 30.26 58 ALA D C 1
ATOM 5223 O O . ALA D 2 61 ? -45.375 -23.883 -9.352 1.00 30.12 58 ALA D O 1
ATOM 5225 N N . ASN D 2 62 ? -45.332 -21.770 -10.114 1.00 24.04 59 ASN D N 1
ATOM 5226 C CA . ASN D 2 62 ? -46.772 -21.606 -9.924 1.00 24.54 59 ASN D CA 1
ATOM 5227 C C . ASN D 2 62 ? -47.545 -22.664 -10.697 1.00 25.49 59 ASN D C 1
ATOM 5228 O O . ASN D 2 62 ? -48.428 -23.334 -10.150 1.00 31.34 59 ASN D O 1
ATOM 5233 N N . LYS D 2 63 ? -47.223 -22.824 -11.979 1.00 25.92 60 LYS D N 1
ATOM 5234 C CA . LYS D 2 63 ? -47.939 -23.777 -12.810 1.00 25.93 60 LYS D CA 1
ATOM 5235 C C . LYS D 2 63 ? -47.684 -25.201 -12.352 1.00 27.54 60 LYS D C 1
ATOM 5236 O O . LYS D 2 63 ? -48.580 -26.052 -12.431 1.00 29.96 60 LYS D O 1
ATOM 5242 N N . ALA D 2 64 ? -46.472 -25.485 -11.867 1.00 25.75 61 ALA D N 1
ATOM 5243 C CA . ALA D 2 64 ? -46.183 -26.821 -11.375 1.00 29.50 61 ALA D CA 1
ATOM 5244 C C . ALA D 2 64 ? -47.048 -27.149 -10.165 1.00 30.11 61 ALA D C 1
ATOM 5245 O O . ALA D 2 64 ? -47.611 -28.248 -10.074 1.00 31.62 61 ALA D O 1
ATOM 5247 N N . VAL D 2 65 ? -47.185 -26.202 -9.232 1.00 29.65 62 VAL D N 1
ATOM 5248 C CA . VAL D 2 65 ? -47.986 -26.460 -8.035 1.00 30.82 62 VAL D CA 1
ATOM 5249 C C . VAL D 2 65 ? -49.453 -26.603 -8.402 1.00 27.61 62 VAL D C 1
ATOM 5250 O O . VAL D 2 65 ? -50.163 -27.471 -7.876 1.00 30.76 62 VAL D O 1
ATOM 5254 N N . HIS D 2 66 ? -49.924 -25.744 -9.308 1.00 29.71 63 HIS D N 1
ATOM 5255 C CA . HIS D 2 66 ? -51.275 -25.824 -9.846 1.00 31.02 63 HIS D CA 1
ATOM 5256 C C . HIS D 2 66 ? -51.602 -27.228 -10.334 1.00 34.24 63 HIS D C 1
ATOM 5257 O O . HIS D 2 66 ? -52.574 -27.851 -9.889 1.00 32.81 63 HIS D O 1
ATOM 5264 N N . LEU D 2 67 ? -50.800 -27.738 -11.271 1.00 31.75 64 LEU D N 1
ATOM 5265 C CA . LEU D 2 67 ? -51.077 -29.063 -11.803 1.00 33.22 64 LEU D CA 1
ATOM 5266 C C . LEU D 2 67 ? -50.788 -30.144 -10.781 1.00 39.32 64 LEU D C 1
ATOM 5267 O O . LEU D 2 67 ? -51.428 -31.198 -10.815 1.00 37.34 64 LEU D O 1
ATOM 5272 N N . TYR D 2 68 ? -49.835 -29.916 -9.873 1.00 33.31 65 TYR D N 1
ATOM 5273 C CA . TYR D 2 68 ? -49.618 -30.885 -8.804 1.00 35.00 65 TYR D CA 1
ATOM 5274 C C . TYR D 2 68 ? -50.887 -31.077 -7.977 1.00 39.48 65 TYR D C 1
ATOM 5275 O O . TYR D 2 68 ? -51.319 -32.213 -7.724 1.00 41.06 65 TYR D O 1
ATOM 5284 N N . LYS D 2 69 ? -51.501 -29.976 -7.544 1.00 41.12 66 LYS D N 1
ATOM 5285 C CA . LYS D 2 69 ? -52.689 -30.084 -6.706 1.00 40.55 66 LYS D CA 1
ATOM 5286 C C . LYS D 2 69 ? -53.877 -30.616 -7.488 1.00 40.34 66 LYS D C 1
ATOM 5287 O O . LYS D 2 69 ? -54.725 -31.319 -6.924 1.00 47.23 66 LYS D O 1
ATOM 5293 N N . LEU D 2 70 ? -53.955 -30.306 -8.779 1.00 39.52 67 LEU D N 1
ATOM 5294 C CA . LEU D 2 70 ? -54.994 -30.901 -9.610 1.00 45.21 67 LEU D CA 1
ATOM 5295 C C . LEU D 2 70 ? -54.722 -32.365 -9.909 1.00 45.18 67 LEU D C 1
ATOM 5296 O O . LEU D 2 70 ? -55.622 -33.060 -10.395 1.00 48.80 67 LEU D O 1
ATOM 5301 N N . GLY D 2 71 ? -53.515 -32.847 -9.627 1.00 42.67 68 GLY D N 1
ATOM 5302 C CA . GLY D 2 71 ? -53.143 -34.197 -10.005 1.00 47.90 68 GLY D CA 1
ATOM 5303 C C . GLY D 2 71 ? -53.066 -34.402 -11.502 1.00 46.63 68 GLY D C 1
ATOM 5304 O O . GLY D 2 71 ? -53.435 -35.474 -11.995 1.00 47.20 68 GLY D O 1
ATOM 5305 N N . LYS D 2 72 ? -52.585 -33.401 -12.242 1.00 46.68 69 LYS D N 1
ATOM 5306 C CA . LYS D 2 72 ? -52.516 -33.498 -13.694 1.00 41.48 69 LYS D CA 1
ATOM 5307 C C . LYS D 2 72 ? -51.193 -32.951 -14.221 1.00 37.81 69 LYS D C 1
ATOM 5308 O O . LYS D 2 72 ? -51.143 -32.327 -15.288 1.00 41.24 69 LYS D O 1
ATOM 5314 N N . MET D 2 73 ? -50.090 -33.168 -13.498 1.00 41.77 70 MET D N 1
ATOM 5315 C CA . MET D 2 73 ? -48.817 -32.756 -14.080 1.00 43.36 70 MET D CA 1
ATOM 5316 C C . MET D 2 73 ? -48.412 -33.649 -15.245 1.00 36.24 70 MET D C 1
ATOM 5317 O O . MET D 2 73 ? -48.841 -34.800 -15.366 1.00 40.78 70 MET D O 1
ATOM 5322 N N . LYS D 2 74 ? -47.599 -33.072 -16.135 1.00 36.42 71 LYS D N 1
ATOM 5323 C CA . LYS D 2 74 ? -47.064 -33.809 -17.274 1.00 43.63 71 LYS D CA 1
ATOM 5324 C C . LYS D 2 74 ? -45.982 -34.794 -16.850 1.00 44.88 71 LYS D C 1
ATOM 5325 O O . LYS D 2 74 ? -45.870 -35.878 -17.431 1.00 50.65 71 LYS D O 1
ATOM 5331 N N . THR D 2 75 ? -45.173 -34.434 -15.851 1.00 42.63 72 THR D N 1
ATOM 5332 C CA . THR D 2 75 ? -44.021 -35.228 -15.435 1.00 39.76 72 THR D CA 1
ATOM 5333 C C . THR D 2 75 ? -44.310 -35.953 -14.125 1.00 43.96 72 THR D C 1
ATOM 5334 O O . THR D 2 75 ? -45.371 -35.797 -13.516 1.00 41.27 72 THR D O 1
ATOM 5338 N N . ARG D 2 76 ? -43.322 -36.736 -13.680 1.00 43.39 73 ARG D N 1
ATOM 5339 C CA . ARG D 2 76 ? -43.532 -37.675 -12.584 1.00 49.30 73 ARG D CA 1
ATOM 5340 C C . ARG D 2 76 ? -43.563 -37.005 -11.214 1.00 43.97 73 ARG D C 1
ATOM 5341 O O . ARG D 2 76 ? -44.267 -37.493 -10.320 1.00 45.12 73 ARG D O 1
ATOM 5343 N N . THR D 2 77 ? -42.828 -35.906 -11.023 1.00 43.50 74 THR D N 1
ATOM 5344 C CA . THR D 2 77 ? -42.701 -35.279 -9.713 1.00 39.74 74 THR D CA 1
ATOM 5345 C C . THR D 2 77 ? -42.783 -33.763 -9.832 1.00 43.06 74 THR D C 1
ATOM 5346 O O . THR D 2 77 ? -42.526 -33.174 -10.889 1.00 39.98 74 THR D O 1
ATOM 5350 N N . LEU D 2 78 ? -43.115 -33.131 -8.706 1.00 39.20 75 LEU D N 1
ATOM 5351 C CA . LEU D 2 78 ? -43.145 -31.673 -8.671 1.00 35.30 75 LEU D CA 1
ATOM 5352 C C . LEU D 2 78 ? -41.797 -31.100 -9.076 1.00 36.41 75 LEU D C 1
ATOM 5353 O O . LEU D 2 78 ? -41.729 -30.087 -9.781 1.00 30.87 75 LEU D O 1
ATOM 5358 N N . SER D 2 79 ? -40.707 -31.739 -8.639 1.00 40.42 76 SER D N 1
ATOM 5359 C CA . SER D 2 79 ? -39.384 -31.219 -8.960 1.00 34.51 76 SER D CA 1
ATOM 5360 C C . SER D 2 79 ? -39.104 -31.279 -10.455 1.00 31.87 76 SER D C 1
ATOM 5361 O O . SER D 2 79 ? -38.570 -30.317 -11.022 1.00 37.78 76 SER D O 1
ATOM 5364 N N . THR D 2 80 ? -39.443 -32.394 -11.118 1.00 35.28 77 THR D N 1
ATOM 5365 C CA . THR D 2 80 ? -39.287 -32.423 -12.572 1.00 35.32 77 THR D CA 1
ATOM 5366 C C . THR D 2 80 ? -40.266 -31.472 -13.248 1.00 38.30 77 THR D C 1
ATOM 5367 O O . THR D 2 80 ? -39.952 -30.897 -14.300 1.00 34.07 77 THR D O 1
ATOM 5371 N N . GLU D 2 81 ? -41.443 -31.274 -12.651 1.00 31.23 78 GLU D N 1
ATOM 5372 C CA . GLU D 2 81 ? -42.459 -30.431 -13.286 1.00 30.34 78 GLU D CA 1
ATOM 5373 C C . GLU D 2 81 ? -41.996 -28.985 -13.402 1.00 35.47 78 GLU D C 1
ATOM 5374 O O . GLU D 2 81 ? -42.231 -28.331 -14.426 1.00 30.05 78 GLU D O 1
ATOM 5380 N N . ILE D 2 82 ? -41.351 -28.460 -12.354 1.00 31.15 79 ILE D N 1
ATOM 5381 C CA . ILE D 2 82 ? -40.842 -27.093 -12.403 1.00 33.41 79 ILE D CA 1
ATOM 5382 C C . ILE D 2 82 ? -39.849 -26.945 -13.544 1.00 30.87 79 ILE D C 1
ATOM 5383 O O . ILE D 2 82 ? -39.869 -25.956 -14.285 1.00 27.34 79 ILE D O 1
ATOM 5388 N N . ILE D 2 83 ? -38.936 -27.910 -13.671 1.00 30.28 80 ILE D N 1
ATOM 5389 C CA . ILE D 2 83 ? -37.934 -27.852 -14.729 1.00 27.70 80 ILE D CA 1
ATOM 5390 C C . ILE D 2 83 ? -38.606 -27.949 -16.090 1.00 33.59 80 ILE D C 1
ATOM 5391 O O . ILE D 2 83 ? -38.296 -27.186 -17.008 1.00 28.39 80 ILE D O 1
ATOM 5396 N N . PHE D 2 84 ? -39.548 -28.882 -16.236 1.00 31.64 81 PHE D N 1
ATOM 5397 C CA . PHE D 2 84 ? -40.215 -29.056 -17.521 1.00 29.50 81 PHE D CA 1
ATOM 5398 C C . PHE D 2 84 ? -40.901 -27.771 -17.959 1.00 29.43 81 PHE D C 1
ATOM 5399 O O . PHE D 2 84 ? -40.834 -27.389 -19.132 1.00 30.30 81 PHE D O 1
ATOM 5407 N N . ASN D 2 85 ? -41.572 -27.095 -17.029 1.00 27.92 82 ASN D N 1
ATOM 5408 C CA . ASN D 2 85 ? -42.324 -25.894 -17.397 1.00 27.09 82 ASN D CA 1
ATOM 5409 C C . ASN D 2 85 ? -41.436 -24.787 -17.937 1.00 28.10 82 ASN D C 1
ATOM 5410 O O . ASN D 2 85 ? -41.941 -23.888 -18.607 1.00 25.92 82 ASN D O 1
ATOM 5415 N N . LEU D 2 86 ? -40.136 -24.806 -17.643 1.00 27.18 83 LEU D N 1
ATOM 5416 C CA . LEU D 2 86 ? -39.253 -23.782 -18.199 1.00 24.53 83 LEU D CA 1
ATOM 5417 C C . LEU D 2 86 ? -39.072 -23.946 -19.702 1.00 28.08 83 LEU D C 1
ATOM 5418 O O . LEU D 2 86 ? -38.806 -22.966 -20.408 1.00 28.18 83 LEU D O 1
ATOM 5423 N N . SER D 2 87 ? -39.175 -25.170 -20.198 1.00 26.56 84 SER D N 1
ATOM 5424 C CA . SER D 2 87 ? -38.941 -25.428 -21.608 1.00 27.73 84 SER D CA 1
ATOM 5425 C C . SER D 2 87 ? -40.052 -24.825 -22.469 1.00 31.84 84 SER D C 1
ATOM 5426 O O . SER D 2 87 ? -41.221 -24.852 -22.079 1.00 33.69 84 SER D O 1
ATOM 5429 N N . PRO D 2 88 ? -39.723 -24.317 -23.660 1.00 31.27 85 PRO D N 1
ATOM 5430 C CA . PRO D 2 88 ? -40.770 -23.866 -24.595 1.00 35.43 85 PRO D CA 1
ATOM 5431 C C . PRO D 2 88 ? -41.513 -24.985 -25.311 1.00 39.49 85 PRO D C 1
ATOM 5432 O O . PRO D 2 88 ? -42.514 -24.695 -25.987 1.00 39.62 85 PRO D O 1
ATOM 5436 N N . ASN D 2 89 ? -41.051 -26.232 -25.211 1.00 38.09 86 ASN D N 1
ATOM 5437 C CA . ASN D 2 89 ? -41.621 -27.369 -25.926 1.00 43.56 86 ASN D CA 1
ATOM 5438 C C . ASN D 2 89 ? -42.148 -28.393 -24.928 1.00 38.71 86 ASN D C 1
ATOM 5439 O O . ASN D 2 89 ? -41.834 -28.350 -23.738 1.00 36.67 86 ASN D O 1
ATOM 5444 N N . ASN D 2 90 ? -42.930 -29.349 -25.430 1.00 38.60 87 ASN D N 1
ATOM 5445 C CA . ASN D 2 90 ? -43.555 -30.342 -24.567 1.00 43.00 87 ASN D CA 1
ATOM 5446 C C . ASN D 2 90 ? -42.826 -31.678 -24.560 1.00 44.69 87 ASN D C 1
ATOM 5447 O O . ASN D 2 90 ? -43.361 -32.657 -24.032 1.00 46.11 87 ASN D O 1
ATOM 5452 N N . ASN D 2 91 ? -41.628 -31.746 -25.136 1.00 38.41 88 ASN D N 1
ATOM 5453 C CA . ASN D 2 91 ? -40.816 -32.960 -25.101 1.00 42.08 88 ASN D CA 1
ATOM 5454 C C . ASN D 2 91 ? -40.175 -33.070 -23.720 1.00 45.48 88 ASN D C 1
ATOM 5455 O O . ASN D 2 91 ? -39.230 -32.341 -23.404 1.00 43.95 88 ASN D O 1
ATOM 5460 N N . ILE D 2 92 ? -40.694 -33.975 -22.887 1.00 43.66 89 ILE D N 1
ATOM 5461 C CA . ILE D 2 92 ? -40.290 -34.001 -21.482 1.00 44.15 89 ILE D CA 1
ATOM 5462 C C . ILE D 2 92 ? -38.808 -34.323 -21.358 1.00 46.01 89 ILE D C 1
ATOM 5463 O O . ILE D 2 92 ? -38.071 -33.678 -20.600 1.00 44.82 89 ILE D O 1
ATOM 5468 N N . SER D 2 93 ? -38.344 -35.328 -22.097 1.00 40.44 90 SER D N 1
ATOM 5469 C CA . SER D 2 93 ? -36.952 -35.747 -21.965 1.00 39.28 90 SER D CA 1
ATOM 5470 C C . SER D 2 93 ? -35.989 -34.626 -22.341 1.00 42.24 90 SER D C 1
ATOM 5471 O O . SER D 2 93 ? -34.998 -34.386 -21.640 1.00 43.61 90 SER D O 1
ATOM 5474 N N . GLU D 2 94 ? -36.254 -33.935 -23.452 1.00 41.42 91 GLU D N 1
ATOM 5475 C CA . GLU D 2 94 ? -35.380 -32.838 -23.860 1.00 48.44 91 GLU D CA 1
ATOM 5476 C C . GLU D 2 94 ? -35.398 -31.703 -22.843 1.00 40.29 91 GLU D C 1
ATOM 5477 O O . GLU D 2 94 ? -34.360 -31.091 -22.565 1.00 40.75 91 GLU D O 1
ATOM 5479 N N . ALA D 2 95 ? -36.571 -31.396 -22.287 1.00 43.11 92 ALA D N 1
ATOM 5480 C CA . ALA D 2 95 ? -36.662 -30.309 -21.319 1.00 38.11 92 ALA D CA 1
ATOM 5481 C C . ALA D 2 95 ? -35.785 -30.594 -20.112 1.00 38.88 92 ALA D C 1
ATOM 5482 O O . ALA D 2 95 ? -35.021 -29.734 -19.659 1.00 37.50 92 ALA D O 1
ATOM 5484 N N . LEU D 2 96 ? -35.881 -31.808 -19.578 1.00 39.28 93 LEU D N 1
ATOM 5485 C CA . LEU D 2 96 ? -35.096 -32.139 -18.400 1.00 37.80 93 LEU D CA 1
ATOM 5486 C C . LEU D 2 96 ? -33.601 -32.109 -18.701 1.00 44.79 93 LEU D C 1
ATOM 5487 O O . LEU D 2 96 ? -32.798 -31.781 -17.817 1.00 41.75 93 LEU D O 1
ATOM 5492 N N . LYS D 2 97 ? -33.207 -32.441 -19.933 1.00 39.99 94 LYS D N 1
ATOM 5493 C CA . LYS D 2 97 ? -31.789 -32.421 -20.283 1.00 47.58 94 LYS D CA 1
ATOM 5494 C C . LYS D 2 97 ? -31.274 -31.000 -20.476 1.00 45.39 94 LYS D C 1
ATOM 5495 O O . LYS D 2 97 ? -30.170 -30.671 -20.030 1.00 42.27 94 LYS D O 1
ATOM 5497 N N . LYS D 2 98 ? -32.044 -30.146 -21.154 1.00 40.58 95 LYS D N 1
ATOM 5498 C CA . LYS D 2 98 ? -31.546 -28.809 -21.463 1.00 37.85 95 LYS D CA 1
ATOM 5499 C C . LYS D 2 98 ? -31.641 -27.857 -20.272 1.00 40.67 95 LYS D C 1
ATOM 5500 O O . LYS D 2 98 ? -30.785 -26.978 -20.116 1.00 38.21 95 LYS D O 1
ATOM 5502 N N . PHE D 2 99 ? -32.666 -27.999 -19.430 1.00 33.53 96 PHE D N 1
ATOM 5503 C CA . PHE D 2 99 ? -32.858 -27.081 -18.317 1.00 29.46 96 PHE D CA 1
ATOM 5504 C C . PHE D 2 99 ? -32.435 -27.659 -16.970 1.00 30.38 96 PHE D C 1
ATOM 5505 O O . PHE D 2 99 ? -32.376 -26.910 -15.986 1.00 31.01 96 PHE D O 1
ATOM 5513 N N . GLY D 2 100 ? -32.160 -28.959 -16.898 1.00 31.70 97 GLY D N 1
ATOM 5514 C CA . GLY D 2 100 ? -31.571 -29.552 -15.716 1.00 30.30 97 GLY D CA 1
ATOM 5515 C C . GLY D 2 100 ? -30.062 -29.411 -15.756 1.00 38.61 97 GLY D C 1
ATOM 5516 O O . GLY D 2 100 ? -29.490 -28.728 -16.606 1.00 35.90 97 GLY D O 1
ATOM 5517 N N . ILE D 2 101 ? -29.406 -30.072 -14.820 1.00 35.06 98 ILE D N 1
ATOM 5518 C CA . ILE D 2 101 ? -27.963 -29.956 -14.705 1.00 36.93 98 ILE D CA 1
ATOM 5519 C C . ILE D 2 101 ? -27.300 -31.195 -15.288 1.00 43.29 98 ILE D C 1
ATOM 5520 O O . ILE D 2 101 ? -27.901 -32.268 -15.401 1.00 43.96 98 ILE D O 1
ATOM 5525 N N . SER D 2 102 ? -26.035 -31.032 -15.675 1.00 42.07 99 SER D N 1
ATOM 5526 C CA . SER D 2 102 ? -25.211 -32.104 -16.206 1.00 43.24 99 SER D CA 1
ATOM 5527 C C . SER D 2 102 ? -23.925 -32.175 -15.397 1.00 44.86 99 SER D C 1
ATOM 5528 O O . SER D 2 102 ? -23.568 -31.233 -14.686 1.00 43.79 99 SER D O 1
ATOM 5531 N N . ALA D 2 103 ? -23.216 -33.298 -15.550 1.00 46.87 100 ALA D N 1
ATOM 5532 C CA . ALA D 2 103 ? -22.099 -33.618 -14.666 1.00 49.13 100 ALA D CA 1
ATOM 5533 C C . ALA D 2 103 ? -20.976 -32.587 -14.728 1.00 52.92 100 ALA D C 1
ATOM 5534 O O . ALA D 2 103 ? -20.232 -32.430 -13.753 1.00 57.69 100 ALA D O 1
ATOM 5536 N N . ASN D 2 104 ? -20.817 -31.891 -15.849 1.00 52.71 101 ASN D N 1
ATOM 5537 C CA . ASN D 2 104 ? -19.721 -30.937 -15.986 1.00 59.37 101 ASN D CA 1
ATOM 5538 C C . ASN D 2 104 ? -20.099 -29.505 -15.608 1.00 58.27 101 ASN D C 1
ATOM 5539 O O . ASN D 2 104 ? -19.225 -28.635 -15.606 1.00 55.74 101 ASN D O 1
ATOM 5541 N N . ASP D 2 105 ? -21.357 -29.233 -15.271 1.00 42.18 102 ASP D N 1
ATOM 5542 C CA . ASP D 2 105 ? -21.754 -27.861 -14.968 1.00 42.56 102 ASP D CA 1
ATOM 5543 C C . ASP D 2 105 ? -21.072 -27.365 -13.701 1.00 46.88 102 ASP D C 1
ATOM 5544 O O . ASP D 2 105 ? -20.879 -28.123 -12.748 1.00 44.52 102 ASP D O 1
ATOM 5549 N N . THR D 2 106 ? -20.705 -26.079 -13.690 1.00 38.64 103 THR D N 1
ATOM 5550 C CA . THR D 2 106 ? -20.072 -25.473 -12.524 1.00 47.71 103 THR D CA 1
ATOM 5551 C C . THR D 2 106 ? -20.954 -24.443 -11.834 1.00 38.89 103 THR D C 1
ATOM 5552 O O . THR D 2 106 ? -20.579 -23.930 -10.774 1.00 45.33 103 THR D O 1
ATOM 5556 N N . SER D 2 107 ? -22.123 -24.142 -12.381 1.00 35.46 104 SER D N 1
ATOM 5557 C CA . SER D 2 107 ? -23.093 -23.302 -11.698 1.00 37.78 104 SER D CA 1
ATOM 5558 C C . SER D 2 107 ? -24.409 -24.050 -11.611 1.00 37.10 104 SER D C 1
ATOM 5559 O O . SER D 2 107 ? -24.798 -24.749 -12.550 1.00 40.86 104 SER D O 1
ATOM 5562 N N . ILE D 2 108 ? -25.088 -23.907 -10.481 1.00 34.97 105 ILE D N 1
ATOM 5563 C CA . ILE D 2 108 ? -26.304 -24.663 -10.234 1.00 33.03 105 ILE D CA 1
ATOM 5564 C C . ILE D 2 108 ? -27.311 -23.748 -9.570 1.00 30.98 105 ILE D C 1
ATOM 5565 O O . ILE D 2 108 ? -26.967 -22.975 -8.670 1.00 36.31 105 ILE D O 1
ATOM 5570 N N . LEU D 2 109 ? -28.560 -23.831 -10.009 1.00 27.37 106 LEU D N 1
ATOM 5571 C CA . LEU D 2 109 ? -29.657 -23.173 -9.318 1.00 32.35 106 LEU D CA 1
ATOM 5572 C C . LEU D 2 109 ? -30.534 -24.257 -8.716 1.00 31.49 106 LEU D C 1
ATOM 5573 O O . LEU D 2 109 ? -30.976 -25.161 -9.431 1.00 34.50 106 LEU D O 1
ATOM 5578 N N . ILE D 2 110 ? -30.780 -24.174 -7.411 1.00 26.70 107 ILE D N 1
ATOM 5579 C CA . ILE D 2 110 ? -31.653 -25.112 -6.719 1.00 27.91 107 ILE D CA 1
ATOM 5580 C C . ILE D 2 110 ? -32.933 -24.379 -6.369 1.00 29.44 107 ILE D C 1
ATOM 5581 O O . ILE D 2 110 ? -32.890 -23.301 -5.766 1.00 29.54 107 ILE D O 1
ATOM 5586 N N . VAL D 2 111 ? -34.071 -24.969 -6.724 1.00 29.67 108 VAL D N 1
ATOM 5587 C CA . VAL D 2 111 ? -35.372 -24.379 -6.450 1.00 28.37 108 VAL D CA 1
ATOM 5588 C C . VAL D 2 111 ? -36.207 -25.398 -5.690 1.00 26.84 108 VAL D C 1
ATOM 5589 O O . VAL D 2 111 ? -36.351 -26.538 -6.139 1.00 31.48 108 VAL D O 1
ATOM 5593 N N . TYR D 2 112 ? -36.778 -24.988 -4.558 1.00 29.12 109 TYR D N 1
ATOM 5594 C CA . TYR D 2 112 ? -37.663 -25.888 -3.826 1.00 27.73 109 TYR D CA 1
ATOM 5595 C C . TYR D 2 112 ? -38.885 -25.139 -3.320 1.00 32.89 109 TYR D C 1
ATOM 5596 O O . TYR D 2 112 ? -38.895 -23.911 -3.215 1.00 34.20 109 TYR D O 1
ATOM 5605 N N . ILE D 2 113 ? -39.932 -25.903 -3.022 1.00 33.80 110 ILE D N 1
ATOM 5606 C CA . ILE D 2 113 ? -41.215 -25.356 -2.605 1.00 35.38 110 ILE D CA 1
ATOM 5607 C C . ILE D 2 113 ? -41.563 -25.906 -1.229 1.00 39.03 110 ILE D C 1
ATOM 5608 O O . ILE D 2 113 ? -41.348 -27.090 -0.945 1.00 38.28 110 ILE D O 1
ATOM 5613 N N . GLU D 2 114 ? -42.064 -25.027 -0.365 1.00 35.81 111 GLU D N 1
ATOM 5614 C CA . GLU D 2 114 ? -42.435 -25.364 1.000 1.00 38.36 111 GLU D CA 1
ATOM 5615 C C . GLU D 2 114 ? -43.903 -25.036 1.201 1.00 45.83 111 GLU D C 1
ATOM 5616 O O . GLU D 2 114 ? -44.373 -23.982 0.760 1.00 40.54 111 GLU D O 1
ATOM 5622 N N . GLU D 2 115 ? -44.628 -25.941 1.858 1.00 46.06 112 GLU D N 1
ATOM 5623 C CA . GLU D 2 115 ? -46.040 -25.744 2.158 1.00 50.24 112 GLU D CA 1
ATOM 5624 C C . GLU D 2 115 ? -46.239 -25.838 3.661 1.00 44.94 112 GLU D C 1
ATOM 5625 O O . GLU D 2 115 ? -45.743 -26.775 4.293 1.00 53.53 112 GLU D O 1
ATOM 5631 N N . GLY D 2 116 ? -46.953 -24.868 4.226 1.00 61.35 113 GLY D N 1
ATOM 5632 C CA . GLY D 2 116 ? -47.125 -24.845 5.670 1.00 59.04 113 GLY D CA 1
ATOM 5633 C C . GLY D 2 116 ? -45.786 -24.769 6.376 1.00 63.07 113 GLY D C 1
ATOM 5634 O O . GLY D 2 116 ? -44.945 -23.908 6.079 1.00 56.78 113 GLY D O 1
ATOM 5635 N N . GLU D 2 117 ? -45.578 -25.691 7.318 1.00 66.69 114 GLU D N 1
ATOM 5636 C CA . GLU D 2 117 ? -44.361 -25.702 8.122 1.00 66.53 114 GLU D CA 1
ATOM 5637 C C . GLU D 2 117 ? -43.138 -26.030 7.273 1.00 75.61 114 GLU D C 1
ATOM 5638 O O . GLU D 2 117 ? -43.157 -26.959 6.458 1.00 78.27 114 GLU D O 1
ATOM 5640 N N . LYS D 2 118 ? -42.060 -25.273 7.489 1.00 73.32 115 LYS D N 1
ATOM 5641 C CA . LYS D 2 118 ? -40.842 -25.362 6.681 1.00 72.13 115 LYS D CA 1
ATOM 5642 C C . LYS D 2 118 ? -40.110 -26.652 7.012 1.00 61.31 115 LYS D C 1
ATOM 5643 O O . LYS D 2 118 ? -39.398 -26.740 8.014 1.00 76.99 115 LYS D O 1
ATOM 5645 N N . GLN D 2 119 ? -40.269 -27.657 6.156 1.00 70.42 116 GLN D N 1
ATOM 5646 C CA . GLN D 2 119 ? -39.716 -28.981 6.397 1.00 60.17 116 GLN D CA 1
ATOM 5647 C C . GLN D 2 119 ? -38.404 -29.227 5.663 1.00 65.43 116 GLN D C 1
ATOM 5648 O O . GLN D 2 119 ? -37.909 -30.359 5.674 1.00 77.79 116 GLN D O 1
ATOM 5650 N N . ILE D 2 120 ? -37.825 -28.211 5.023 1.00 58.52 117 ILE D N 1
ATOM 5651 C CA . ILE D 2 120 ? -36.586 -28.393 4.270 1.00 47.78 117 ILE D CA 1
ATOM 5652 C C . ILE D 2 120 ? -35.414 -27.811 5.049 1.00 50.09 117 ILE D C 1
ATOM 5653 O O . ILE D 2 120 ? -35.422 -26.638 5.445 1.00 46.82 117 ILE D O 1
ATOM 5658 N N . ASN D 2 121 ? -34.404 -28.647 5.260 1.00 46.58 118 ASN D N 1
ATOM 5659 C CA . ASN D 2 121 ? -33.186 -28.296 5.980 1.00 45.87 118 ASN D CA 1
ATOM 5660 C C . ASN D 2 121 ? -32.244 -27.589 5.012 1.00 43.85 118 ASN D C 1
ATOM 5661 O O . ASN D 2 121 ? -31.513 -28.230 4.257 1.00 42.85 118 ASN D O 1
ATOM 5666 N N . GLN D 2 122 ? -32.268 -26.251 5.012 1.00 43.27 119 GLN D N 1
ATOM 5667 C CA . GLN D 2 122 ? -31.526 -25.528 3.981 1.00 41.41 119 GLN D CA 1
ATOM 5668 C C . GLN D 2 122 ? -30.027 -25.661 4.190 1.00 40.31 119 GLN D C 1
ATOM 5669 O O . GLN D 2 122 ? -29.262 -25.734 3.222 1.00 39.42 119 GLN D O 1
ATOM 5675 N N . GLU D 2 123 ? -29.588 -25.677 5.450 1.00 41.00 120 GLU D N 1
ATOM 5676 C CA . GLU D 2 123 ? -28.170 -25.866 5.731 1.00 40.10 120 GLU D CA 1
ATOM 5677 C C . GLU D 2 123 ? -27.691 -27.214 5.210 1.00 40.14 120 GLU D C 1
ATOM 5678 O O . GLU D 2 123 ? -26.630 -27.309 4.583 1.00 38.94 120 GLU D O 1
ATOM 5684 N N . TYR D 2 124 ? -28.475 -28.266 5.439 1.00 41.17 121 TYR D N 1
ATOM 5685 C CA . TYR D 2 124 ? -28.114 -29.579 4.922 1.00 41.06 121 TYR D CA 1
ATOM 5686 C C . TYR D 2 124 ? -28.009 -29.548 3.400 1.00 40.45 121 TYR D C 1
ATOM 5687 O O . TYR D 2 124 ? -27.035 -30.045 2.814 1.00 40.44 121 TYR D O 1
ATOM 5696 N N . LEU D 2 125 ? -28.995 -28.933 2.747 1.00 39.74 122 LEU D N 1
ATOM 5697 C CA . LEU D 2 125 ? -28.986 -28.828 1.293 1.00 38.53 122 LEU D CA 1
ATOM 5698 C C . LEU D 2 125 ? -27.724 -28.128 0.812 1.00 42.56 122 LEU D C 1
ATOM 5699 O O . LEU D 2 125 ? -26.996 -28.647 -0.043 1.00 38.88 122 LEU D O 1
ATOM 5704 N N . ILE D 2 126 ? -27.434 -26.957 1.383 1.00 36.56 123 ILE D N 1
ATOM 5705 C CA . ILE D 2 126 ? -26.238 -26.211 1.003 1.00 39.37 123 ILE D CA 1
ATOM 5706 C C . ILE D 2 126 ? -24.983 -27.054 1.210 1.00 46.15 123 ILE D C 1
ATOM 5707 O O . ILE D 2 126 ? -24.069 -27.041 0.376 1.00 43.53 123 ILE D O 1
ATOM 5712 N N . SER D 2 127 ? -24.918 -27.803 2.317 1.00 35.52 124 SER D N 1
ATOM 5713 C CA . SER D 2 127 ? -23.724 -28.596 2.609 1.00 38.84 124 SER D CA 1
ATOM 5714 C C . SER D 2 127 ? -23.492 -29.699 1.585 1.00 42.15 124 SER D C 1
ATOM 5715 O O . SER D 2 127 ? -22.361 -30.186 1.459 1.00 45.64 124 SER D O 1
ATOM 5718 N N . GLN D 2 128 ? -24.530 -30.112 0.864 1.00 36.24 125 GLN D N 1
ATOM 5719 C CA . GLN D 2 128 ? -24.379 -31.147 -0.146 1.00 40.45 125 GLN D CA 1
ATOM 5720 C C . GLN D 2 128 ? -23.706 -30.645 -1.420 1.00 44.54 125 GLN D C 1
ATOM 5721 O O . GLN D 2 128 ? -23.279 -31.469 -2.236 1.00 37.37 125 GLN D O 1
ATOM 5727 N N . VAL D 2 129 ? -23.590 -29.333 -1.611 1.00 38.43 126 VAL D N 1
ATOM 5728 C CA . VAL D 2 129 ? -23.068 -28.766 -2.850 1.00 43.49 126 VAL D CA 1
ATOM 5729 C C . VAL D 2 129 ? -21.598 -28.435 -2.640 1.00 41.03 126 VAL D C 1
ATOM 5730 O O . VAL D 2 129 ? -21.258 -27.657 -1.743 1.00 43.55 126 VAL D O 1
ATOM 5734 N N . GLU D 2 130 ? -20.726 -29.014 -3.469 1.00 40.45 127 GLU D N 1
ATOM 5735 C CA . GLU D 2 130 ? -19.289 -28.729 -3.400 1.00 45.06 127 GLU D CA 1
ATOM 5736 C C . GLU D 2 130 ? -19.022 -27.494 -4.259 1.00 51.12 127 GLU D C 1
ATOM 5737 O O . GLU D 2 130 ? -18.568 -27.567 -5.402 1.00 53.20 127 GLU D O 1
ATOM 5743 N N . GLY D 2 131 ? -19.326 -26.335 -3.690 1.00 53.07 128 GLY D N 1
ATOM 5744 C CA . GLY D 2 131 ? -19.249 -25.097 -4.440 1.00 52.82 128 GLY D CA 1
ATOM 5745 C C . GLY D 2 131 ? -19.550 -23.919 -3.542 1.00 50.79 128 GLY D C 1
ATOM 5746 O O . GLY D 2 131 ? -19.786 -24.066 -2.339 1.00 50.94 128 GLY D O 1
ATOM 5747 N N . HIS D 2 132 ? -19.536 -22.735 -4.148 1.00 52.41 129 HIS D N 1
ATOM 5748 C CA . HIS D 2 132 ? -19.696 -21.481 -3.422 1.00 52.57 129 HIS D CA 1
ATOM 5749 C C . HIS D 2 132 ? -21.079 -20.908 -3.702 1.00 46.84 129 HIS D C 1
ATOM 5750 O O . HIS D 2 132 ? -21.412 -20.606 -4.854 1.00 48.58 129 HIS D O 1
ATOM 5757 N N . GLN D 2 133 ? -21.877 -20.766 -2.649 1.00 47.86 130 GLN D N 1
ATOM 5758 C CA . GLN D 2 133 ? -23.166 -20.105 -2.771 1.00 43.29 130 GLN D CA 1
ATOM 5759 C C . GLN D 2 133 ? -22.956 -18.617 -3.022 1.00 45.14 130 GLN D C 1
ATOM 5760 O O . GLN D 2 133 ? -22.012 -18.011 -2.503 1.00 50.55 130 GLN D O 1
ATOM 5766 N N . VAL D 2 134 ? -23.823 -18.034 -3.849 1.00 45.97 131 VAL D N 1
ATOM 5767 C CA . VAL D 2 134 ? -23.746 -16.625 -4.209 1.00 52.11 131 VAL D CA 1
ATOM 5768 C C . VAL D 2 134 ? -25.147 -16.029 -4.192 1.00 53.16 131 VAL D C 1
ATOM 5769 O O . VAL D 2 134 ? -26.156 -16.735 -4.285 1.00 44.50 131 VAL D O 1
ATOM 5773 N N . SER D 2 135 ? -25.197 -14.705 -4.078 1.00 49.47 132 SER D N 1
ATOM 5774 C CA . SER D 2 135 ? -26.474 -14.011 -4.136 1.00 44.30 132 SER D CA 1
ATOM 5775 C C . SER D 2 135 ? -27.143 -14.240 -5.481 1.00 43.85 132 SER D C 1
ATOM 5776 O O . SER D 2 135 ? -26.478 -14.314 -6.518 1.00 47.11 132 SER D O 1
ATOM 5779 N N . LEU D 2 136 ? -28.474 -14.354 -5.462 1.00 43.24 133 LEU D N 1
ATOM 5780 C CA . LEU D 2 136 ? -29.218 -14.363 -6.719 1.00 39.82 133 LEU D CA 1
ATOM 5781 C C . LEU D 2 136 ? -29.120 -13.047 -7.471 1.00 50.32 133 LEU D C 1
ATOM 5782 O O . LEU D 2 136 ? -29.433 -13.015 -8.666 1.00 52.81 133 LEU D O 1
ATOM 5787 N N . LYS D 2 137 ? -28.681 -11.968 -6.819 1.00 50.93 134 LYS D N 1
ATOM 5788 C CA . LYS D 2 137 ? -28.363 -10.760 -7.571 1.00 46.69 134 LYS D CA 1
ATOM 5789 C C . LYS D 2 137 ? -27.276 -11.022 -8.607 1.00 54.01 134 LYS D C 1
ATOM 5790 O O . LYS D 2 137 ? -27.158 -10.263 -9.574 1.00 56.47 134 LYS D O 1
ATOM 5792 N N . ASN D 2 138 ? -26.488 -12.081 -8.430 1.00 50.94 135 ASN D N 1
ATOM 5793 C CA . ASN D 2 138 ? -25.463 -12.455 -9.396 1.00 47.74 135 ASN D CA 1
ATOM 5794 C C . ASN D 2 138 ? -26.001 -13.266 -10.570 1.00 47.66 135 ASN D C 1
ATOM 5795 O O . ASN D 2 138 ? -25.234 -13.565 -11.491 1.00 47.23 135 ASN D O 1
ATOM 5797 N N . LEU D 2 139 ? -27.277 -13.646 -10.567 1.00 41.83 136 LEU D N 1
ATOM 5798 C CA . LEU D 2 139 ? -27.789 -14.463 -11.667 1.00 41.59 136 LEU D CA 1
ATOM 5799 C C . LEU D 2 139 ? -27.512 -13.857 -13.038 1.00 41.96 136 LEU D C 1
ATOM 5800 O O . LEU D 2 139 ? -27.061 -14.590 -13.930 1.00 41.73 136 LEU D O 1
ATOM 5805 N N . PRO D 2 140 ? -27.731 -12.559 -13.273 1.00 43.50 137 PRO D N 1
ATOM 5806 C CA . PRO D 2 140 ? -27.444 -12.005 -14.610 1.00 45.85 137 PRO D CA 1
ATOM 5807 C C . PRO D 2 140 ? -26.002 -12.186 -15.045 1.00 44.67 137 PRO D C 1
ATOM 5808 O O . PRO D 2 140 ? -25.728 -12.252 -16.251 1.00 45.19 137 PRO D O 1
ATOM 5812 N N . GLU D 2 141 ? -25.062 -12.243 -14.100 1.00 47.68 138 GLU D N 1
ATOM 5813 C CA . GLU D 2 141 ? -23.673 -12.506 -14.458 1.00 55.02 138 GLU D CA 1
ATOM 5814 C C . GLU D 2 141 ? -23.474 -13.925 -14.973 1.00 47.83 138 GLU D C 1
ATOM 5815 O O . GLU D 2 141 ? -22.558 -14.174 -15.764 1.00 50.30 138 GLU D O 1
ATOM 5821 N N . ILE D 2 142 ? -24.296 -14.865 -14.519 1.00 45.09 139 ILE D N 1
ATOM 5822 C CA . ILE D 2 142 ? -24.150 -16.261 -14.909 1.00 43.87 139 ILE D CA 1
ATOM 5823 C C . ILE D 2 142 ? -24.959 -16.586 -16.164 1.00 41.89 139 ILE D C 1
ATOM 5824 O O . ILE D 2 142 ? -24.552 -17.435 -16.964 1.00 41.87 139 ILE D O 1
ATOM 5829 N N . MET D 2 143 ? -26.099 -15.928 -16.346 1.00 40.28 140 MET D N 1
ATOM 5830 C CA . MET D 2 143 ? -26.941 -16.188 -17.502 1.00 40.75 140 MET D CA 1
ATOM 5831 C C . MET D 2 143 ? -26.146 -15.944 -18.782 1.00 42.96 140 MET D C 1
ATOM 5832 O O . MET D 2 143 ? -25.365 -14.990 -18.875 1.00 42.90 140 MET D O 1
ATOM 5837 N N . ASN D 2 144 ? -26.310 -16.839 -19.753 1.00 39.13 141 ASN D N 1
ATOM 5838 C CA . ASN D 2 144 ? -25.642 -16.752 -21.051 1.00 44.67 141 ASN D CA 1
ATOM 5839 C C . ASN D 2 144 ? -26.676 -16.391 -22.114 1.00 39.14 141 ASN D C 1
ATOM 5840 O O . ASN D 2 144 ? -27.397 -17.259 -22.609 1.00 40.93 141 ASN D O 1
ATOM 5845 N N . ILE D 2 145 ? -26.690 -15.114 -22.502 1.00 42.02 142 ILE D N 1
ATOM 5846 C CA . ILE D 2 145 ? -27.737 -14.593 -23.379 1.00 41.57 142 ILE D CA 1
ATOM 5847 C C . ILE D 2 145 ? -27.810 -15.380 -24.684 1.00 45.13 142 ILE D C 1
ATOM 5848 O O . ILE D 2 145 ? -28.898 -15.587 -25.234 1.00 48.23 142 ILE D O 1
ATOM 5850 N N . THR D 2 146 ? -26.664 -15.801 -25.227 1.00 47.51 143 THR D N 1
ATOM 5851 C CA . THR D 2 146 ? -26.703 -16.507 -26.507 1.00 41.26 143 THR D CA 1
ATOM 5852 C C . THR D 2 146 ? -27.355 -17.875 -26.351 1.00 48.11 143 THR D C 1
ATOM 5853 O O . THR D 2 146 ? -28.081 -18.338 -27.241 1.00 52.33 143 THR D O 1
ATOM 5857 N N . GLU D 2 147 ? -27.123 -18.532 -25.216 1.00 44.01 144 GLU D N 1
ATOM 5858 C CA . GLU D 2 147 ? -27.727 -19.841 -24.998 1.00 43.68 144 GLU D CA 1
ATOM 5859 C C . GLU D 2 147 ? -29.239 -19.705 -24.786 1.00 42.58 144 GLU D C 1
ATOM 5860 O O . GLU D 2 147 ? -30.019 -20.552 -25.235 1.00 50.10 144 GLU D O 1
ATOM 5866 N N . VAL D 2 148 ? -29.668 -18.632 -24.114 1.00 41.06 145 VAL D N 1
ATOM 5867 C CA . VAL D 2 148 ? -31.097 -18.380 -23.914 1.00 39.62 145 VAL D CA 1
ATOM 5868 C C . VAL D 2 148 ? -31.806 -18.190 -25.252 1.00 44.14 145 VAL D C 1
ATOM 5869 O O . VAL D 2 148 ? -32.892 -18.737 -25.486 1.00 37.58 145 VAL D O 1
ATOM 5873 N N . LYS D 2 149 ? -31.214 -17.399 -26.147 1.00 37.83 146 LYS D N 1
ATOM 5874 C CA . LYS D 2 149 ? -31.846 -17.166 -27.443 1.00 41.25 146 LYS D CA 1
ATOM 5875 C C . LYS D 2 149 ? -31.933 -18.451 -28.255 1.00 46.18 146 LYS D C 1
ATOM 5876 O O . LYS D 2 149 ? -32.912 -18.669 -28.980 1.00 45.93 146 LYS D O 1
ATOM 5882 N N . LYS D 2 150 ? -30.917 -19.317 -28.151 1.00 41.39 147 LYS D N 1
ATOM 5883 C CA . LYS D 2 150 ? -30.939 -20.565 -28.911 1.00 44.87 147 LYS D CA 1
ATOM 5884 C C . LYS D 2 150 ? -32.006 -21.519 -28.387 1.00 50.08 147 LYS D C 1
ATOM 5885 O O . LYS D 2 150 ? -32.725 -22.143 -29.175 1.00 49.95 147 LYS D O 1
ATOM 5887 N N . ILE D 2 151 ? -32.116 -21.662 -27.063 1.00 39.77 148 ILE D N 1
ATOM 5888 C CA . ILE D 2 151 ? -33.051 -22.636 -26.507 1.00 46.80 148 ILE D CA 1
ATOM 5889 C C . ILE D 2 151 ? -34.484 -22.224 -26.793 1.00 50.43 148 ILE D C 1
ATOM 5890 O O . ILE D 2 151 ? -35.317 -23.041 -27.197 1.00 49.26 148 ILE D O 1
ATOM 5895 N N . TYR D 2 152 ? -34.796 -20.957 -26.567 1.00 45.16 149 TYR D N 1
ATOM 5896 C CA . TYR D 2 152 ? -36.157 -20.472 -26.714 1.00 40.41 149 TYR D CA 1
ATOM 5897 C C . TYR D 2 152 ? -36.457 -20.007 -28.134 1.00 40.54 149 TYR D C 1
ATOM 5898 O O . TYR D 2 152 ? -37.603 -19.657 -28.425 1.00 46.28 149 TYR D O 1
ATOM 5907 N N . LYS D 2 153 ? -35.464 -20.020 -29.025 1.00 48.40 150 LYS D N 1
ATOM 5908 C CA . LYS D 2 153 ? -35.652 -19.612 -30.420 1.00 53.61 150 LYS D CA 1
ATOM 5909 C C . LYS D 2 153 ? -36.250 -18.210 -30.510 1.00 55.71 150 LYS D C 1
ATOM 5910 O O . LYS D 2 153 ? -37.144 -17.937 -31.315 1.00 54.18 150 LYS D O 1
ATOM 5916 N N . LEU D 2 154 ? -35.743 -17.312 -29.671 1.00 48.51 151 LEU D N 1
ATOM 5917 C CA . LEU D 2 154 ? -36.208 -15.932 -29.673 1.00 49.00 151 LEU D CA 1
ATOM 5918 C C . LEU D 2 154 ? -35.709 -15.188 -30.908 1.00 50.62 151 LEU D C 1
ATOM 5919 O O . LEU D 2 154 ? -34.587 -15.405 -31.380 1.00 53.97 151 LEU D O 1
ATOM 5924 N N . SER D 2 155 ? -36.550 -14.304 -31.433 1.00 49.72 152 SER D N 1
ATOM 5925 C CA . SER D 2 155 ? -36.201 -13.486 -32.585 1.00 52.64 152 SER D CA 1
ATOM 5926 C C . SER D 2 155 ? -36.027 -12.031 -32.163 1.00 52.39 152 SER D C 1
ATOM 5927 O O . SER D 2 155 ? -36.519 -11.603 -31.119 1.00 49.45 152 SER D O 1
ATOM 5930 N N . SER D 2 156 ? -35.304 -11.265 -32.986 1.00 55.69 153 SER D N 1
ATOM 5931 C CA . SER D 2 156 ? -35.194 -9.836 -32.709 1.00 55.69 153 SER D CA 1
ATOM 5932 C C . SER D 2 156 ? -36.546 -9.148 -32.840 1.00 53.00 153 SER D C 1
ATOM 5933 O O . SER D 2 156 ? -36.800 -8.146 -32.161 1.00 63.12 153 SER D O 1
ATOM 5936 N N . GLN D 2 157 ? -37.432 -9.689 -33.681 1.00 52.49 154 GLN D N 1
ATOM 5937 C CA . GLN D 2 157 ? -38.788 -9.157 -33.789 1.00 59.65 154 GLN D CA 1
ATOM 5938 C C . GLN D 2 157 ? -39.487 -9.120 -32.431 1.00 54.06 154 GLN D C 1
ATOM 5939 O O . GLN D 2 157 ? -40.207 -8.167 -32.115 1.00 46.18 154 GLN D O 1
ATOM 5945 N N . GLU D 2 158 ? -39.315 -10.165 -31.626 1.00 46.27 155 GLU D N 1
ATOM 5946 C CA . GLU D 2 158 ? -39.914 -10.161 -30.298 1.00 44.22 155 GLU D CA 1
ATOM 5947 C C . GLU D 2 158 ? -39.258 -9.129 -29.395 1.00 48.20 155 GLU D C 1
ATOM 5948 O O . GLU D 2 158 ? -39.932 -8.497 -28.575 1.00 39.17 155 GLU D O 1
ATOM 5954 N N . GLU D 2 159 ? -37.940 -8.961 -29.517 1.00 45.79 156 GLU D N 1
ATOM 5955 C CA . GLU D 2 159 ? -37.233 -7.984 -28.695 1.00 50.27 156 GLU D CA 1
ATOM 5956 C C . GLU D 2 159 ? -37.665 -6.568 -29.015 1.00 44.47 156 GLU D C 1
ATOM 5957 O O . GLU D 2 159 ? -37.557 -5.680 -28.161 1.00 54.50 156 GLU D O 1
ATOM 5963 N N . SER D 2 160 ? -38.126 -6.327 -30.242 1.00 51.44 157 SER D N 1
ATOM 5964 C CA . SER D 2 160 ? -38.510 -4.972 -30.605 1.00 49.98 157 SER D CA 1
ATOM 5965 C C . SER D 2 160 ? -39.726 -4.493 -29.830 1.00 51.73 157 SER D C 1
ATOM 5966 O O . SER D 2 160 ? -39.914 -3.279 -29.705 1.00 51.03 157 SER D O 1
ATOM 5969 N N . ILE D 2 161 ? -40.552 -5.404 -29.305 1.00 43.70 158 ILE D N 1
ATOM 5970 C CA . ILE D 2 161 ? -41.782 -5.018 -28.621 1.00 35.51 158 ILE D CA 1
ATOM 5971 C C . ILE D 2 161 ? -41.774 -5.371 -27.151 1.00 41.03 158 ILE D C 1
ATOM 5972 O O . ILE D 2 161 ? -42.778 -5.136 -26.467 1.00 40.08 158 ILE D O 1
ATOM 5977 N N . GLY D 2 162 ? -40.684 -5.915 -26.634 1.00 34.75 159 GLY D N 1
ATOM 5978 C CA . GLY D 2 162 ? -40.654 -6.297 -25.238 1.00 42.25 159 GLY D CA 1
ATOM 5979 C C . GLY D 2 162 ? -39.314 -6.902 -24.901 1.00 39.18 159 GLY D C 1
ATOM 5980 O O . GLY D 2 162 ? -38.394 -6.932 -25.724 1.00 43.44 159 GLY D O 1
ATOM 5981 N N . THR D 2 163 ? -39.212 -7.369 -23.659 1.00 38.79 160 THR D N 1
ATOM 5982 C CA . THR D 2 163 ? -37.972 -7.931 -23.160 1.00 36.61 160 THR D CA 1
ATOM 5983 C C . THR D 2 163 ? -37.834 -9.390 -23.580 1.00 36.30 160 THR D C 1
ATOM 5984 O O . THR D 2 163 ? -38.794 -10.044 -23.999 1.00 34.08 160 THR D O 1
ATOM 5988 N N . LEU D 2 164 ? -36.613 -9.909 -23.449 1.00 32.60 161 LEU D N 1
ATOM 5989 C CA . LEU D 2 164 ? -36.420 -11.339 -23.657 1.00 30.86 161 LEU D CA 1
ATOM 5990 C C . LEU D 2 164 ? -37.260 -12.132 -22.672 1.00 27.80 161 LEU D C 1
ATOM 5991 O O . LEU D 2 164 ? -37.884 -13.130 -23.045 1.00 29.30 161 LEU D O 1
ATOM 5996 N N . LEU D 2 165 ? -37.296 -11.688 -21.410 1.00 29.54 162 LEU D N 1
ATOM 5997 C CA . LEU D 2 165 ? -38.080 -12.378 -20.394 1.00 25.71 162 LEU D CA 1
ATOM 5998 C C . LEU D 2 165 ? -39.528 -12.500 -20.827 1.00 27.66 162 LEU D C 1
ATOM 5999 O O . LEU D 2 165 ? -40.130 -13.578 -20.735 1.00 27.36 162 LEU D O 1
ATOM 6004 N N . ASP D 2 166 ? -40.100 -11.402 -21.317 1.00 25.86 163 ASP D N 1
ATOM 6005 C CA . ASP D 2 166 ? -41.515 -11.441 -21.700 1.00 25.72 163 ASP D CA 1
ATOM 6006 C C . ASP D 2 166 ? -41.757 -12.461 -22.812 1.00 25.85 163 ASP D C 1
ATOM 6007 O O . ASP D 2 166 ? -42.773 -13.170 -22.811 1.00 25.53 163 ASP D O 1
ATOM 6012 N N . ALA D 2 167 ? -40.846 -12.533 -23.788 1.00 27.13 164 ALA D N 1
ATOM 6013 C CA . ALA D 2 167 ? -41.010 -13.514 -24.855 1.00 27.75 164 ALA D CA 1
ATOM 6014 C C . ALA D 2 167 ? -40.920 -14.935 -24.301 1.00 26.10 164 ALA D C 1
ATOM 6015 O O . ALA D 2 167 ? -41.678 -15.820 -24.714 1.00 26.02 164 ALA D O 1
ATOM 6017 N N . ILE D 2 168 ? -39.986 -15.168 -23.368 1.00 25.82 165 ILE D N 1
ATOM 6018 C CA . ILE D 2 168 ? -39.863 -16.475 -22.717 1.00 25.58 165 ILE D CA 1
ATOM 6019 C C . ILE D 2 168 ? -41.142 -16.828 -21.968 1.00 25.38 165 ILE D C 1
ATOM 6020 O O . ILE D 2 168 ? -41.674 -17.938 -22.098 1.00 24.89 165 ILE D O 1
ATOM 6025 N N . ILE D 2 169 ? -41.646 -15.898 -21.152 1.00 24.51 166 ILE D N 1
ATOM 6026 C CA . ILE D 2 169 ?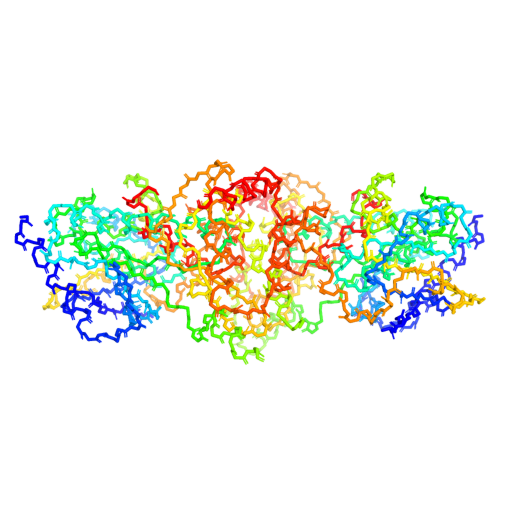 -42.838 -16.205 -20.366 1.00 23.98 166 ILE D CA 1
ATOM 6027 C C . ILE D 2 169 ? -44.010 -16.534 -21.282 1.00 25.10 166 ILE D C 1
ATOM 6028 O O . ILE D 2 169 ? -44.797 -17.445 -21.009 1.00 25.67 166 ILE D O 1
ATOM 6033 N N . CYS D 2 170 ? -44.173 -15.767 -22.360 1.00 24.67 167 CYS D N 1
ATOM 6034 C CA . CYS D 2 170 ? -45.292 -16.026 -23.265 1.00 24.92 167 CYS D CA 1
ATOM 6035 C C . CYS D 2 170 ? -45.202 -17.428 -23.858 1.00 29.85 167 CYS D C 1
ATOM 6036 O O . CYS D 2 170 ? -46.229 -18.092 -24.064 1.00 26.76 167 CYS D O 1
ATOM 6039 N N . ARG D 2 171 ? -43.984 -17.900 -24.152 1.00 26.99 168 ARG D N 1
ATOM 6040 C CA . ARG D 2 171 ? -43.849 -19.284 -24.615 1.00 28.01 168 ARG D CA 1
ATOM 6041 C C . ARG D 2 171 ? -44.188 -20.277 -23.515 1.00 24.80 168 ARG D C 1
ATOM 6042 O O . ARG D 2 171 ? -44.975 -21.213 -23.729 1.00 26.82 168 ARG D O 1
ATOM 6050 N N . MET D 2 172 ? -43.584 -20.110 -22.336 1.00 24.84 169 MET D N 1
ATOM 6051 C CA . MET D 2 172 ? -43.826 -21.074 -21.269 1.00 25.05 169 MET D CA 1
ATOM 6052 C C . MET D 2 172 ? -45.309 -21.174 -20.932 1.00 28.15 169 MET D C 1
ATOM 6053 O O . MET D 2 172 ? -45.827 -22.263 -20.657 1.00 25.72 169 MET D O 1
ATOM 6058 N N . SER D 2 173 ? -46.000 -20.042 -20.906 1.00 23.63 170 SER D N 1
ATOM 6059 C CA . SER D 2 173 ? -47.343 -20.011 -20.350 1.00 23.18 170 SER D CA 1
ATOM 6060 C C . SER D 2 173 ? -48.387 -20.539 -21.312 1.00 23.55 170 SER D C 1
ATOM 6061 O O . SER D 2 173 ? -49.528 -20.745 -20.888 1.00 27.80 170 SER D O 1
ATOM 6064 N N . THR D 2 174 ? -48.048 -20.729 -22.588 1.00 26.58 171 THR D N 1
ATOM 6065 C CA . THR D 2 174 ? -49.038 -21.155 -23.575 1.00 25.44 171 THR D CA 1
ATOM 6066 C C . THR D 2 174 ? -48.681 -22.473 -24.249 1.00 30.43 171 THR D C 1
ATOM 6067 O O . THR D 2 174 ? -49.435 -22.928 -25.117 1.00 30.41 171 THR D O 1
ATOM 6071 N N . LYS D 2 175 ? -47.553 -23.102 -23.895 1.00 31.00 172 LYS D N 1
ATOM 6072 C CA . LYS D 2 175 ? -47.180 -24.319 -24.615 1.00 30.45 172 LYS D CA 1
ATOM 6073 C C . LYS D 2 175 ? -48.153 -25.464 -24.371 1.00 29.18 172 LYS D C 1
ATOM 6074 O O . LYS D 2 175 ? -48.195 -26.408 -25.172 1.00 31.44 172 LYS D O 1
ATOM 6080 N N . ASP D 2 176 ? -48.968 -25.390 -23.327 1.00 30.20 173 ASP D N 1
ATOM 6081 C CA . ASP D 2 176 ? -49.898 -26.478 -23.077 1.00 32.61 173 ASP D CA 1
ATOM 6082 C C . ASP D 2 176 ? -51.121 -26.421 -23.989 1.00 36.83 173 ASP D C 1
ATOM 6083 O O . ASP D 2 176 ? -51.950 -27.337 -23.944 1.00 34.47 173 ASP D O 1
ATOM 6088 N N . VAL D 2 177 ? -51.257 -25.386 -24.816 1.00 30.32 174 VAL D N 1
ATOM 6089 C CA . VAL D 2 177 ? -52.328 -25.382 -25.808 1.00 34.74 174 VAL D CA 1
ATOM 6090 C C . VAL D 2 177 ? -51.733 -25.282 -27.210 1.00 43.62 174 VAL D C 1
ATOM 6091 O O . VAL D 2 177 ? -52.396 -24.830 -28.150 1.00 42.67 174 VAL D O 1
ATOM 6095 N N . LEU D 2 178 ? -50.490 -25.741 -27.358 1.00 44.47 175 LEU D N 1
ATOM 6096 C CA . LEU D 2 178 ? -49.809 -25.830 -28.651 1.00 44.80 175 LEU D CA 1
ATOM 6097 C C . LEU D 2 178 ? -49.545 -24.444 -29.215 1.00 52.77 175 LEU D C 1
ATOM 6098 O O . LEU D 2 178 ? -48.622 -23.755 -28.776 1.00 65.96 175 LEU D O 1
#

CATH classification: 3.30.2380.10

InterPro domains:
  IPR000719 Protein kinase domain [PS50011] (33-253)
  IPR000719 Protein kinase domain [SM00220] (33-252)
  IPR008266 Tyrosine-protein kinase, active site [PS00109] (158-170)
  IPR011009 Protein kinase-like domain superfamily [SSF56112] (36-225)
  IPR022495 Serine/threonine-protein kinase Bud32 [TIGR03724] (42-247)

Secondary structure (DSSP, 8-state):
-HHHHHHHHHHHHHHHHTSEEEEE-SSEEEEEEEETTEEEEEEEE---TTS-HHHHHHHHHHHHHHHHHHHHHHHHHT---PPEEEEETTTTEEEEE--TT-EEHHHHHHHHHHHTSSSGGGHHHHHHHHHHHHHHHHTTEE-SS--TTSEEEESSGGG-EEEE---TT-EE---HHHHHHHHHHHHHHHHHHSTT-HHHHHHHHHHHHHH-TTHHHHHHHHHHHHHH-/-B-EEEE-SSSTT-EEEEEEEES-S-HHHHHHHHHHTSS-SEEE-GGG---HHHHHHHHHHHHHHHHHT--SSSSHHHHHHHHHSSSS-HHHHHHHHB--TT-S-EEEEEEE----HHHHHHT-SSEEEBGGGHHHH--HHHHHHHHT--HHHHHSS-HHHHHHHHHHHGGG-/-HHHHHHHHHHHHHHHHTSEEEEE-SSEEEEEEEETTEEEEEEEEPPPTTS-HHHHHHHHHHHHHHHHHHHHHHHHTT---PPEEEEETTTTEEEEE--TT-EEHHHHHHHH--TTHHHHHHHHHHHHHHHHTTEE-SS--TTSEEEESSGGG-EEEE---TT-EE---HHHHHHHHHHHHHHHHHHSTT-HHHHHHHHHHHHHH-TTHHHHHHHHHHHHHH-/-B-EEEE-SSSTTEEEEEEEEES-S-HHHHHHHHHHT-S-SEEE-GGG---HHHHHHHHHHHHHHHHHT--SSSSHHHHHHHHHSSS--HHHHHHHHB--TT-S-EEEEEEEESS----HHHHHHT-SSEEEBGGGHHHH--HHHHHHHHT--HHHHTTS-HHHHHHHHHHHGGG-

Organism: Homo sapiens (NCBI:txid9606)

Nearest PDB structures (foldseek):
  7szc-assembly1_A  TM=1.004E+00  e=1.360E-42  Homo sapiens
  7szc-assembly2_C  TM=1.003E+00  e=6.459E-40  Homo sapiens
  7szb-assembly2_C  TM=9.979E-01  e=5.040E-39  Homo sapiens
  7sza-assembly2_C  TM=9.975E-01  e=7.243E-38  Homo sapiens
  3en9-assembly1_A  TM=8.928E-01  e=2.853E-15  Methanocaldococcus jannaschii

B-factor: mean 37.03, std 12.19, range [17.76, 112.64]

Sequence (801 aa):
EAEALAAARERSSRFLSGLELVKQGAEARVFRGRFQGRAAVIKHRFPKGYRHPALEARLGRRRTVQEARALLRCRRAGISAPVVFFVDYASNCLYMEEIEGSVTVRDYIQSTMETEKTPQGLSNLAKTIGQVLARMHDEDLIHGDLTTSNMLLKPPLEQLNIVLIDFGLSFISALPEDKGVDLYVLEKAFLSTHPNTETVFEAFLKSYSTSSKKARPVLKKLDEVRLRGHMQLTHQLDLFPECRVTLLLFKDVKNAGDLRRKAMEGTIDGSLINPTVIVDPFQILVAANKAVHLYKLGKMKTRTLSTEIIFNLSPNNNISEALKKFGISANDTSILIVYIEEQINQEYLISQVEGHQVSLKNLPEIMNITEVKKIYKLSSQEESIGTLLDAIICRMSTKDVLEAEALAAARERSSRFLSGLELVKQGAEARVFRGRFQGRAAVIKHRFPKGYRHPALEARLGRRRTVQEARALLRCRRAGISAPVVFFVDYASNCLYMEEIEGSVTVRDYIQSTMQGLSNLAKTIGQVLARMHDEDLIHGDLTTSNMLLKPPLEQLNIVLIDFGLSFISALPEDKGVDLYVLEKAFLSTHPNTETVFEAFLKSYSTSSKKARPVLKKLDEVRLRGHMQLTHQLDLFPECRVTLLLFKDVKNAGDLRRKAMEGTIDGSLINPTVIVDPFQILVAANKAVHLYKLGKMKTRTLSTEIIFNLSPNNNISEALKKFGISANDTSILIVYIEEGEKQINQEYLISQVEGHQVSLKNLPEIMNITEVKKIYKLSSQEESIGTLLDAIICRMSTKDVL

Radius of gyration: 30.76 Å; Cα contacts (8 Å, |Δi|>4): 1467; chains: 4; bounding box: 89×72×79 Å

Solvent-accessible surface area: 34771 Å² total; per-residue (Å²): 109,81,84,31,56,59,45,2,123,87,50,3,55,160,23,17,96,67,28,92,87,64,80,96,45,87,35,15,72,15,25,94,19,137,0,13,57,61,11,0,21,0,6,36,15,21,91,28,84,186,70,63,115,78,52,13,58,192,46,3,126,174,57,0,18,24,1,0,109,0,1,13,88,0,7,125,11,13,4,22,4,6,0,0,1,6,9,1,43,14,14,22,0,0,0,6,33,30,20,105,59,30,47,31,0,114,79,58,0,75,56,27,47,121,115,56,80,59,28,77,64,1,51,58,2,1,38,31,9,0,47,27,0,0,86,0,1,20,64,31,0,4,0,29,54,0,38,3,36,13,2,20,0,74,59,82,65,91,115,34,42,9,2,0,17,28,0,11,83,5,81,85,14,66,116,40,73,36,2,0,61,4,0,32,45,3,22,98,22,9,67,89,41,3,81,115,0,103,83,4,8,95,23,6,36,135,10,0,52,55,16,11,174,83,5,217,65,3,43,53,69,2,80,74,9,88,161,167,63,81,135,78,47,36,72,79,0,44,5,5,83,72,3,102,0,2,0,0,0,2,24,88,6,160,31,2,29,54,0,125,60,67,31,90,83,46,108,7,57,10,1,6,0,29,0,30,3,0,32,51,33,8,0,0,4,6,0,0,1,18,0,3,9,32,118,56,23,60,132,44,77,17,230,67,38,36,41,0,4,15,2,1,0,5,21,87,88,85,64,86,53,1,51,78,39,0,7,8,54,73,91,35,81,18,0,0,1,0,10,30,35,129,195,67,91,36,125,133,10,46,82,32,11,83,26,112,33,30,35,14,157,33,4,88,79,41,31,26,54,39,62,0,91,67,48,1,169,20,48,37,63,2,47,80,38,24,79,44,23,12,0,0,0,0,16,3,7,0,16,68,16,97,170,84,82,27,55,60,44,3,115,118,50,3,64,62,33,16,95,67,37,93,82,58,84,98,43,87,35,18,69,12,26,107,16,139,1,16,54,63,10,0,21,0,7,40,16,25,92,27,85,181,69,129,113,72,89,16,60,163,48,5,124,57,58,0,21,34,0,0,111,1,1,28,92,0,10,120,9,7,0,21,5,7,0,0,1,6,8,1,34,14,14,22,0,0,0,6,37,37,24,101,61,33,49,32,0,113,84,58,1,65,92,66,142,138,65,7,50,56,2,1,38,32,14,0,28,13,0,1,92,0,0,44,67,33,0,4,0,31,54,0,35,5,37,11,2,20,0,74,67,75,58,95,114,32,43,11,2,0,16,29,0,10,82,7,86,80,14,64,111,45,82,37,4,0,59,4,0,48,55,4,23,136,22,11,68,88,47,8,84,133,8,100,100,15,9,119,21,5,35,62,8,1,52,53,20,10,101,93,5,82,71,4,45,54,55,2,82,94,18,83,161,92,68,79,136,73,53,55,71,60,1,52,5,5,110,58,2,65,0,1,0,0,0,1,91,64,5,144,26,1,28,52,0,138,52,66,39,94,132,58,82,7,83,6,1,6,0,27,1,30,3,0,28,51,32,10,0,0,5,7,0,0,0,19,0,4,7,31,116,61,18,63,117,44,108,15,97,68,41,34,37,0,3,15,1,2,0,4,22,87,68,89,62,91,51,2,57,74,43,3,6,13,54,74,92,39,80,20,0,0,0,0,10,30,18,93,44,93,72,98,34,84,33,127,129,3,48,85,22,10,104,28,106,38,21,48,13,88,20,2,86,88,24,37,27,30,33,73,0,69,64,42,2,155,21,44,35,87,2,63,79,36,25,80,36,26,12,1,0,0,0,14,3,7,0,9,63,19,104

Foldseek 3Di:
DVVVLVVVQVVVVVVQVPWAFDDDDPFWTWTWDDDPRATKIKIFRDDDPVDDVVVSLVLLLQLLVQQQVLQVLCVVLVQAAWHWDDADSSGSMTMTHDLPPKDFQLVVLVVCCVPVVDCPVCLVLLLVLLLRVLSCVLSQKQQQQDESRQWIQHPVRVVNPIYGHDSSRIDGHNDLLSLLVSVLNHVVRCCVSNPPNVVSNVSNVVNNVVNHPPCPSNVVSNVVVVVVD/DDKDKDAQPVLRLKIKIKWKWFQWQFLVVVVVCVVVPVQPFAKWQLQQPQDCVLLSLLLNVLVVCVVVVNQPDDDSRLSSQQLQALANDSVVSCVLTHDDRPDRMIMTMDMDNDDPVVVSVVVTRGGIDDCVCSNVNHDVVSNCVRLVDDVVVVVVDHSVVSSSVSSVCNVVD/DVVVLVVVQVVVCVVQVPWDFDDDDPFWTWTWDDDPRATKIKIFRDDDPVDDPVVSLVLLLQLLVQQQVLQVLCVVLVQAAWAWDDADSSGSMTITHDLPPKDFQLVVLVVVPVVCLVLLLVLLLRVLSCVLSQKQQQQDESRQWIQGPPNVVNDIYGDRRSRMDGHNDLLSLLVSVLNHVVRCCVSPPPPVVSNVSNLVSNVVNHPPCPSNVVSNVVVVVVD/DDKDKDAQPVQRQKIKIKWKFFQWQFLVVVVVCVVVCVAAAAKWDLQQPQDCVLLSLLLNVLVVCVVVVHAPDDDSRLSSQCLLALANPSVVSCVLTHDDRPHGMIMTMHMDGHDRPDDVVVNVVVTRGGIDDCVCSNVNHDVVSNCVRLVDDVVVVVPHHSVVSSSVSSVCNVVD